Protein AF-F0X9T2-F1 (afdb_monomer)

Secondary structure (DSSP, 8-state):
---SGGG-S---------EEEEETTEEEEEE--TTSPPPSSEEEEE--TT-TTSHHHHHHHHHHHHHH--EEEEE-TTTT-SPPTTHHHHHHHHHHS-TTTHHHHHHHHHHHHHHHHHHS-HHHHHHHHHHHHHHHHHHH-TT--EEEEEETHHHHHHHHHTT-SS-S-SEEEEES-SS--GGGGSSPPSS-EEEEEETT-TTS-HHHHHHHHHHHS-TTS-GGG--EEEEETT--TTHHHH--TT-HHHHHHHHHHHHHHHHHHHHHHGGGSPPTTHHHHHHHHHHHHHHHHHHHHHHT-HHHHHHHHHHHHHHHHHGGG-SS-EEEEEES-TT-TTHHHHHHHHSSSEEEEEEES-HHHHHHHHHHH-SSSTTSTT-TT-EEEEEES-GGG----TT-EEEEEESS-GGGS-HHHHHHHHHHHHHHEEEEEEEEEEEESSEEEEEEES-SSSTT--EEEEEEHHHHHHHHHHHTTEEEEEEEEEEETTTEEEEEEEEEE-SSPPPTTTHHHHTTSS-------------------------------------------PPPP-------------------PPPPPP------------S-TTTS--PPP----SEEEEPTTEEEEEEETTEEEEEEPSEEEE--TTTEEEEEEEE-SEEEEEEEEEEEE-TT--EEEEEEEEEEEES-TTHHHHS-S-HHHHHHHHHHHHHHHHHTTS-HHHHHH-HHHHHHHHHHHHHHHHGGGTEEEEEEEEEEEE--HHHHHHHHHHHHHHHHHHHHHHHHHHHHHHHHHHHHHHHHHHHHHHHHHHHHHHHHHHHHHHHHHHHHHHHHHHHHHHHHHHHT--THHHHHHHHHHHHHHHHHHHHHHHH-S-----S-SS-HHHHHHHHHHHHHHHHHHTTHHHHHHHHTTSSS---------------TTTTTHHHHHHHHHHHHHHT--

Organism: Grosmannia clavigera (strain kw1407 / UAMH 11150) (NCBI:txid655863)

Foldseek 3Di:
DPDLCLQEFAADPDDQDFDWDQALNWIKTKDAEPPPQAALAEEEEADRQQFRPRPLSRVLQNVCRHVQRHTYIGTRLQRPLGFHNVLHVLSVCLVPNDPVCVVVSVVSNCVRVVSSCVCVPPVNSLVVVVSRLVVVCVVCHVPGAYEYEYAACGQLSQLQQQQDPRRSHQAYEHEQYAPDDLVSLVDAGNHEYEYEHECAEPRQHPVNLVSVCCRQQPPPDDPLRRYYYDYQYPDYGPLLRRHYVVDVSSVVSNVVSSVVVSVRSCVSSVLQPPDVPLLVLQQQQCQVCLVLCVVVCQVQCPVVVVLLVVVLVVVVVVCVPDDDAAEEEEFACFLVPPRVLCCQQSGPAHEYAYEDQYPNRLVNVCVVQNCWSVVRPPSHNHTYHYHNDHLLPDAAAFQQHQEYEYEPRLQQDQPVSSLVSLLRRLRNHHQFRKYKYKFAQDARRKDWDAADSHNSNTGMGGGHHLVGVVVSNVVSQKDWPDFDWDQGDDRGIITITMITHHNDDDDPVPPVVVVVPPDDDDDDDDDDDDDDDDDDDDDDDDDDDDDDDDDDDDDDDDDDDDDDDDDDDDDDDDDDDDDDDDDDDDDDDDDDDDDDDDDDDDDPPVQPCQDDFPADDQKDAADDQKWWWKDFVNHTDDIDDGGIDGDDPPGIDRPDMDGQDKDKDWQDWDWAAACVGFIKIWTWIWIKGQQDVVLLVPVDPHLSVVLSVLLVVLLRVLRHDHDPVCVVVVVVVSFVSSQVSSQVPSVSSRMHTPTIGIDDMGGDPVVVVVVVVVVVVVVVVVVVVVVVVVVVVVVVVVVVVVVVVVVVVVVVVVVVVVVVVVVVVVVVVVVVVVVVVVVVVLVVVVVVDDPVSVVVVVVVVVVVVVVVVVVVVVVDVDDDDDPDDPDPPVVVVVVVVVVVPVVVVPPVVPVVVVVVVPPPDDDDDDDDDDDDDDDPPPVPVVVVVVVVVVVVVVPPD

Sequence (957 aa):
MSCADCYTGSVHEGKPRGKTIELHGLQAYVTEPTGNRAPKAIIVILPDAFGWEFVNNRLLADHYADKGDYKVYLPDFMLGRSTPADVIPSMRDLISGGLLWKPYYLCRVAVGMVPFLLTNYIGKSHPRVRLFFERLRAAEGSDALIAAAGFCWGGKHVLLMSHDIVPLINAGFVGHPSFFSPSDVAAPVTVPVAAAVGSLDPTLPAASVDVMRKGLEAETLAEAVRGQVTVYDGCGHGFCVRADSTYNDITKQALASEDQCIAWFNGHFADSSLPENLKARLKASYDAIAPTYNAWTIGHSPMRMQYLDLLIARLQKETSTGVGPLRVVELGCGAGVPVTERLLTALRPVHVMANDLSSTQIRLARTTLGDHGETVEGGGGSSVDWLEADMMSLAFSDATIDAVVGFYSLIHLPRDEQTELLGRIARWLRPGGCLLANFAEVAKPAIVMDRWLHDDGWMFWSGWGVNGTRARIREAGFDLVVAQVEQDAVDANFFWVLAQTSTEIPSSTMVTALARRAALPPSILGRCRPAALAQLQARPRSAGLMTTAMPAMPAMTATTAERPAWPSPGQQRRALQTSARRQVPGPSPLLGAIGGFGSSSAIPAAYFQKPSLPANTIIRFVPQQTAWIVERMGKFDRILQPGLAVLIPFLDRIAYVKSLKEIALEIPSQSAITADNVTLELDGVLYTRVFDAYKASYGVEDAEYAISQLAQTTMRSEIGQMTLDHVLKERASLNTNITAAINEAAQAWGVTCLRYEIRDIHAPAAVVEAMHRQVTAERSKRAEILESEGQRQSAINIAEGKKQSVILASEALRSENINRASGESEAILLRATATAQGIDAVAASIAAGRDAAQSAVSLSIAEKYVDAFARLAKESTAVVVPGNVGDMAGLIATALGVYGKVGEATRRPQETARALLKTSDDTETARELSSPLSQASKSRAVRDHIVEDFDKTTQSR

Radius of gyration: 52.36 Å; Cα contacts (8 Å, |Δi|>4): 1358; chains: 1; bounding box: 173×103×116 Å

Nearest PDB structures (foldseek):
  8z5g-assembly1_A  TM=5.992E-01  e=1.823E-18  Escherichia coli K-12
  3bk6-assembly1_C  TM=9.262E-01  e=6.783E-13  Pyrococcus horikoshii
  3bk6-assembly1_A  TM=8.562E-01  e=2.596E-13  Pyrococcus horikoshii
  8gn9-assembly1_A-2  TM=9.599E-01  e=5.566E-11  Pyrococcus horikoshii
  4fvj-assembly2_B  TM=9.524E-01  e=5.646E-10  Mus musculus

pLDDT: mean 76.12, std 22.5, range [22.33, 98.0]

Mean predicted aligned error: 23.31 Å

Structure (mmCIF, N/CA/C/O backbone):
data_AF-F0X9T2-F1
#
_entry.id   AF-F0X9T2-F1
#
loop_
_atom_site.group_PDB
_atom_site.id
_atom_site.type_symbol
_atom_site.label_atom_id
_atom_site.label_alt_id
_atom_site.label_comp_id
_atom_site.label_asym_id
_atom_site.label_entity_id
_atom_site.label_seq_id
_atom_site.pdbx_PDB_ins_code
_atom_site.Cartn_x
_atom_site.Cartn_y
_atom_site.Cartn_z
_atom_site.occupancy
_atom_site.B_iso_or_equiv
_atom_site.auth_seq_id
_atom_site.auth_comp_id
_atom_site.auth_asym_id
_atom_site.auth_atom_id
_atom_site.pdbx_PDB_model_num
ATOM 1 N N . MET A 1 1 ? 15.862 1.909 -27.261 1.00 30.34 1 MET A N 1
ATOM 2 C CA . MET A 1 1 ? 16.182 0.818 -28.217 1.00 30.34 1 MET A CA 1
ATOM 3 C C . MET A 1 1 ? 16.608 -0.405 -27.413 1.00 30.34 1 MET A C 1
ATOM 5 O O . MET A 1 1 ? 16.983 -0.220 -26.263 1.00 30.34 1 MET A O 1
ATOM 9 N N . SER A 1 2 ? 16.544 -1.625 -27.953 1.00 40.62 2 SER A N 1
ATOM 10 C CA . SER A 1 2 ? 17.204 -2.776 -27.314 1.00 40.62 2 SER A CA 1
ATOM 11 C C . SER A 1 2 ? 18.718 -2.595 -27.407 1.00 40.62 2 SER A C 1
ATOM 13 O O . SER A 1 2 ? 19.219 -2.345 -28.504 1.00 40.62 2 SER A O 1
ATOM 15 N N . CYS A 1 3 ? 19.433 -2.690 -26.288 1.00 45.69 3 CYS A N 1
ATOM 16 C CA . CYS A 1 3 ? 20.884 -2.537 -26.290 1.00 45.69 3 CYS A CA 1
ATOM 17 C C . CYS A 1 3 ? 21.565 -3.737 -26.963 1.00 45.69 3 CYS A C 1
ATOM 19 O O . CYS A 1 3 ? 21.070 -4.864 -26.874 1.00 45.69 3 CYS A O 1
ATOM 21 N N . ALA A 1 4 ? 22.692 -3.486 -27.630 1.00 48.81 4 ALA A N 1
ATOM 22 C CA . ALA A 1 4 ? 23.493 -4.522 -28.271 1.00 48.81 4 ALA A CA 1
ATOM 23 C C . ALA A 1 4 ? 24.050 -5.513 -27.232 1.00 48.81 4 ALA A C 1
ATOM 25 O O . ALA A 1 4 ? 23.907 -6.729 -27.363 1.00 48.81 4 ALA A O 1
ATOM 26 N N . ASP A 1 5 ? 24.588 -4.973 -26.142 1.00 56.78 5 ASP A N 1
ATOM 27 C CA . ASP A 1 5 ? 25.292 -5.723 -25.101 1.00 56.78 5 ASP A CA 1
ATOM 28 C C . ASP A 1 5 ? 24.364 -6.482 -24.142 1.00 56.78 5 ASP A C 1
ATOM 30 O O . ASP A 1 5 ? 24.811 -7.287 -23.327 1.00 56.78 5 ASP A O 1
ATOM 34 N N . CYS A 1 6 ? 23.041 -6.362 -24.315 1.00 56.28 6 CYS A N 1
ATOM 35 C CA . CYS A 1 6 ? 22.096 -7.305 -23.711 1.00 56.28 6 CYS A CA 1
ATOM 36 C C . CYS A 1 6 ? 22.361 -8.766 -24.119 1.00 56.28 6 CYS A C 1
ATOM 38 O O . CYS A 1 6 ? 21.958 -9.661 -23.377 1.00 56.28 6 CYS A O 1
ATOM 40 N N . TYR A 1 7 ? 23.061 -9.003 -25.237 1.00 58.84 7 TYR A N 1
ATOM 41 C CA . TYR A 1 7 ? 23.277 -10.328 -25.829 1.00 58.84 7 TYR A CA 1
ATOM 42 C C . TYR A 1 7 ? 24.762 -10.695 -26.011 1.00 58.84 7 TYR A C 1
ATOM 44 O O . TYR A 1 7 ? 25.071 -11.689 -26.665 1.00 58.84 7 TYR A O 1
ATOM 52 N N . THR A 1 8 ? 25.688 -9.929 -25.424 1.00 55.22 8 THR A N 1
ATOM 53 C CA . THR A 1 8 ? 27.117 -10.280 -25.335 1.00 55.22 8 THR A CA 1
ATOM 54 C C . THR A 1 8 ? 27.421 -11.054 -24.039 1.00 55.22 8 THR A C 1
ATOM 56 O O . THR A 1 8 ? 26.584 -11.131 -23.131 1.00 55.22 8 THR A O 1
ATOM 59 N N . GLY A 1 9 ? 28.593 -11.699 -23.971 1.00 66.12 9 GLY A N 1
ATOM 60 C CA . GLY A 1 9 ? 29.038 -12.535 -22.843 1.00 66.12 9 GLY A CA 1
ATOM 61 C C . GLY A 1 9 ? 29.568 -13.910 -23.272 1.00 66.12 9 GLY A C 1
ATOM 62 O O . GLY A 1 9 ? 29.904 -14.112 -24.447 1.00 66.12 9 GLY A O 1
ATOM 63 N N . SER A 1 10 ? 29.630 -14.846 -22.320 1.00 74.38 10 SER A N 1
ATOM 64 C CA . SER A 1 10 ? 30.004 -16.256 -22.515 1.00 74.38 10 SER A CA 1
ATOM 65 C C . SER A 1 10 ? 28.911 -17.231 -22.043 1.00 74.38 10 SER A C 1
ATOM 67 O O . SER A 1 10 ? 27.994 -16.856 -21.308 1.00 74.38 10 SER A O 1
ATOM 69 N N . VAL A 1 11 ? 29.018 -18.495 -22.464 1.00 76.81 11 VAL A N 1
ATOM 70 C CA . VAL A 1 11 ? 28.217 -19.619 -21.948 1.00 76.81 11 VAL A CA 1
ATOM 71 C C . VAL A 1 11 ? 29.138 -20.490 -21.100 1.00 76.81 11 VAL A C 1
ATOM 73 O O . VAL A 1 11 ? 30.239 -20.814 -21.543 1.00 76.81 11 VAL A O 1
ATOM 76 N N . HIS A 1 12 ? 28.720 -20.845 -19.887 1.00 79.31 12 HIS A N 1
ATOM 77 C CA . HIS A 1 12 ? 29.569 -21.576 -18.941 1.00 79.31 12 HIS A CA 1
ATOM 78 C C . HIS A 1 12 ? 29.492 -23.093 -19.136 1.00 79.31 12 HIS A C 1
ATOM 80 O O . HIS A 1 12 ? 28.419 -23.656 -19.357 1.00 79.31 12 HIS A O 1
ATOM 86 N N . GLU A 1 13 ? 30.634 -23.771 -19.001 1.00 68.62 13 GLU A N 1
ATOM 87 C CA . GLU A 1 13 ? 30.700 -25.233 -19.010 1.00 68.62 13 GLU A CA 1
ATOM 88 C C . GLU A 1 13 ? 30.319 -25.797 -17.635 1.00 68.62 13 GLU A C 1
ATOM 90 O O . GLU A 1 13 ? 31.109 -25.797 -16.693 1.00 68.62 13 GLU A O 1
ATOM 95 N N . GLY A 1 14 ? 29.092 -26.305 -17.515 1.00 73.06 14 GLY A N 1
ATOM 96 C CA . GLY A 1 14 ? 28.603 -26.939 -16.294 1.00 73.06 14 GLY A CA 1
ATOM 97 C C . GLY A 1 14 ? 27.364 -27.797 -16.535 1.00 73.06 14 GLY A C 1
ATOM 98 O O . GLY A 1 14 ? 26.721 -27.719 -17.583 1.00 73.06 14 GLY A O 1
ATOM 99 N N . LYS A 1 15 ? 27.028 -28.647 -15.560 1.00 82.94 15 LYS A N 1
ATOM 100 C CA . LYS A 1 15 ? 25.823 -29.489 -15.579 1.00 82.94 15 LYS A CA 1
ATOM 101 C C . LYS A 1 15 ? 24.925 -29.117 -14.398 1.00 82.94 15 LYS A C 1
ATOM 103 O O . LYS A 1 15 ? 25.276 -29.476 -13.276 1.00 82.94 15 LYS A O 1
ATOM 108 N N . PRO A 1 16 ? 23.794 -28.429 -14.634 1.00 89.75 16 PRO A N 1
ATOM 109 C CA . PRO A 1 16 ? 22.861 -28.081 -13.569 1.00 89.75 16 PRO A CA 1
ATOM 110 C C . PRO A 1 16 ? 22.318 -29.325 -12.844 1.00 89.75 16 PRO A C 1
ATOM 112 O O . PRO A 1 16 ? 22.031 -30.339 -13.489 1.00 89.75 16 PRO A O 1
ATOM 115 N N . ARG A 1 17 ? 22.205 -29.260 -11.511 1.00 91.88 17 ARG A N 1
ATOM 116 C CA . ARG A 1 17 ? 21.920 -30.418 -10.626 1.00 91.88 17 ARG A CA 1
ATOM 117 C C . ARG A 1 17 ? 20.472 -30.522 -10.125 1.00 91.88 17 ARG A C 1
ATOM 119 O O . ARG A 1 17 ? 20.087 -31.549 -9.562 1.00 91.88 17 ARG A O 1
ATOM 126 N N . GLY A 1 18 ? 19.691 -29.461 -10.288 1.00 88.56 18 GLY A N 1
ATOM 127 C CA . GLY A 1 18 ? 18.281 -29.355 -9.925 1.00 88.56 18 GLY A CA 1
ATOM 128 C C . GLY A 1 18 ? 17.336 -30.122 -10.856 1.00 88.56 18 GLY A C 1
ATOM 129 O O . GLY A 1 18 ? 17.743 -30.902 -11.719 1.00 88.56 18 GLY A O 1
ATOM 130 N N . LYS A 1 19 ? 16.032 -29.919 -10.662 1.00 93.25 19 LYS A N 1
ATOM 131 C CA . LYS A 1 19 ? 14.950 -30.643 -11.352 1.00 93.25 19 LYS A CA 1
ATOM 132 C C . LYS A 1 19 ? 14.009 -29.659 -12.037 1.00 93.25 19 LYS A C 1
ATOM 134 O O . LYS A 1 19 ? 13.921 -28.512 -11.628 1.00 93.25 19 LYS A O 1
ATOM 139 N N . THR A 1 20 ? 13.272 -30.109 -13.049 1.00 94.62 20 THR A N 1
ATOM 140 C CA . THR A 1 20 ? 12.137 -29.338 -13.587 1.00 94.62 20 THR A CA 1
ATOM 141 C C . THR A 1 20 ? 10.849 -29.799 -12.909 1.00 94.62 20 THR A C 1
ATOM 143 O O . THR A 1 20 ? 10.631 -31.003 -12.771 1.00 94.62 20 THR A O 1
ATOM 146 N N . ILE A 1 21 ? 10.016 -28.850 -12.487 1.00 93.56 21 ILE A N 1
ATOM 147 C CA . ILE A 1 21 ? 8.674 -29.061 -11.932 1.00 93.56 21 ILE A CA 1
ATOM 148 C C . ILE A 1 21 ? 7.678 -28.105 -12.595 1.00 93.56 21 ILE A C 1
ATOM 150 O O . ILE A 1 21 ? 8.069 -27.061 -13.112 1.00 93.56 21 ILE A O 1
ATOM 154 N N . GLU A 1 22 ? 6.385 -28.418 -12.529 1.00 93.75 22 GLU A N 1
ATOM 155 C CA . GLU A 1 22 ? 5.339 -27.429 -12.794 1.00 93.75 22 GLU A CA 1
ATOM 156 C C . GLU A 1 22 ? 4.975 -26.714 -11.485 1.00 93.75 22 GLU A C 1
ATOM 158 O O . 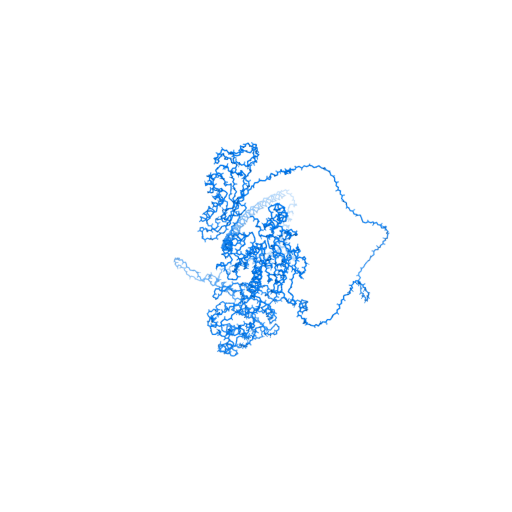GLU A 1 22 ? 4.666 -27.361 -10.484 1.00 93.75 22 GLU A O 1
ATOM 163 N N . LEU A 1 23 ? 5.030 -25.381 -11.484 1.00 89.38 23 LEU A N 1
ATOM 164 C CA . LEU A 1 23 ? 4.822 -24.535 -10.312 1.00 89.38 23 LEU A CA 1
ATOM 165 C C . LEU A 1 23 ? 3.917 -23.351 -10.682 1.00 89.38 23 LEU A C 1
ATOM 167 O O . LEU A 1 23 ? 4.239 -22.543 -11.551 1.00 89.38 23 LEU A O 1
ATOM 171 N N . HIS A 1 24 ? 2.747 -23.274 -10.042 1.00 92.06 24 HIS A N 1
ATOM 172 C CA . HIS A 1 24 ? 1.721 -22.233 -10.242 1.00 92.06 24 HIS A CA 1
ATOM 173 C C . HIS A 1 24 ? 1.267 -21.993 -11.704 1.00 92.06 24 HIS A C 1
ATOM 175 O O . HIS A 1 24 ? 0.724 -20.927 -12.018 1.00 92.06 24 HIS A O 1
ATOM 181 N N . GLY A 1 25 ? 1.436 -22.994 -12.579 1.00 85.12 25 GLY A N 1
ATOM 182 C CA . GLY A 1 25 ? 1.096 -22.948 -14.008 1.00 85.12 25 GLY A CA 1
ATOM 183 C C . GLY A 1 25 ? 2.243 -22.525 -14.937 1.00 85.12 25 GLY A C 1
ATOM 184 O O . GLY A 1 25 ? 1.990 -22.227 -16.103 1.00 85.12 25 GLY A O 1
ATOM 185 N N . LEU A 1 26 ? 3.484 -22.481 -14.441 1.00 92.75 26 LEU A N 1
ATOM 186 C CA . LEU A 1 26 ? 4.709 -22.339 -15.236 1.00 92.75 26 LEU A CA 1
ATOM 187 C C . LEU A 1 26 ? 5.585 -23.587 -15.055 1.00 92.75 26 LEU A C 1
ATOM 189 O O . LEU A 1 26 ? 5.579 -24.197 -13.988 1.00 92.75 26 LEU A O 1
ATOM 193 N N . GLN A 1 27 ? 6.387 -23.942 -16.060 1.00 95.81 27 GLN A N 1
ATOM 194 C CA . GLN A 1 27 ? 7.532 -24.829 -15.823 1.00 95.81 27 GLN A CA 1
ATOM 195 C C . GLN A 1 27 ? 8.594 -24.053 -15.038 1.00 95.81 27 GLN A C 1
ATOM 197 O O . GLN A 1 27 ? 8.811 -22.872 -15.300 1.00 95.81 27 GLN A O 1
ATOM 202 N N . ALA A 1 28 ? 9.240 -24.691 -14.069 1.00 95.62 28 ALA A N 1
ATOM 203 C CA . ALA A 1 28 ? 10.277 -24.078 -13.253 1.00 95.62 28 ALA A CA 1
ATOM 204 C C . ALA A 1 28 ? 11.410 -25.065 -12.980 1.00 95.62 28 ALA A C 1
ATOM 206 O O . ALA A 1 28 ? 11.180 -26.225 -12.634 1.00 95.62 28 ALA A O 1
ATOM 207 N N . TYR A 1 29 ? 12.645 -24.583 -13.089 1.00 96.75 29 TYR A N 1
ATOM 208 C CA . TYR A 1 29 ? 13.799 -25.284 -12.545 1.00 96.75 29 TYR A CA 1
ATOM 209 C C . TYR A 1 29 ? 13.855 -25.025 -11.033 1.00 96.75 29 TYR A C 1
ATOM 211 O O . TYR A 1 29 ? 13.794 -23.876 -10.601 1.00 96.75 29 TYR A O 1
ATOM 219 N N . VAL A 1 30 ? 13.923 -26.087 -10.232 1.00 96.12 30 VAL A N 1
ATOM 220 C CA . VAL A 1 30 ? 14.001 -26.042 -8.768 1.00 96.12 30 VAL A CA 1
ATOM 221 C C . VAL A 1 30 ? 15.283 -26.707 -8.289 1.00 96.12 30 VAL A C 1
ATOM 223 O O . VAL A 1 30 ? 15.652 -27.792 -8.751 1.00 96.12 30 VAL A O 1
ATOM 226 N N . THR A 1 31 ? 15.949 -26.066 -7.337 1.00 95.62 31 THR A N 1
ATOM 227 C CA . THR A 1 31 ? 17.166 -26.580 -6.714 1.00 95.62 31 THR A CA 1
ATOM 228 C C . THR A 1 31 ? 17.227 -26.185 -5.236 1.00 95.62 31 THR A C 1
ATOM 230 O O . THR A 1 31 ? 16.653 -25.183 -4.813 1.00 95.62 31 THR A O 1
ATOM 233 N N . GLU A 1 32 ? 17.846 -27.043 -4.433 1.00 92.94 32 GLU A N 1
ATOM 234 C CA . GLU A 1 32 ? 17.863 -27.002 -2.963 1.00 92.94 32 GLU A CA 1
ATOM 235 C C . GLU A 1 32 ? 19.303 -27.236 -2.461 1.00 92.94 32 GLU A C 1
ATOM 237 O O . GLU A 1 32 ? 20.127 -27.742 -3.238 1.00 92.94 32 GLU A O 1
ATOM 242 N N . PRO A 1 33 ? 19.650 -26.873 -1.211 1.00 90.81 33 PRO A N 1
ATOM 243 C CA . PRO A 1 33 ? 21.030 -26.932 -0.722 1.00 90.81 33 PRO A CA 1
ATOM 244 C C . PRO A 1 33 ? 21.585 -28.364 -0.664 1.00 90.81 33 PRO A C 1
ATOM 246 O O . PRO A 1 33 ? 20.939 -29.284 -0.155 1.00 90.81 33 PRO A O 1
ATOM 249 N N . THR A 1 34 ? 22.813 -28.582 -1.143 1.00 84.75 34 THR A N 1
ATOM 250 C CA . THR A 1 34 ? 23.486 -29.883 -0.985 1.00 84.75 34 THR A CA 1
ATOM 251 C C . THR A 1 34 ? 23.839 -30.171 0.477 1.00 84.75 34 THR A C 1
ATOM 253 O O . THR A 1 34 ? 24.013 -29.263 1.290 1.00 84.75 34 THR A O 1
ATOM 256 N N . GLY A 1 35 ? 23.968 -31.456 0.827 1.00 76.00 35 GLY A N 1
ATOM 257 C CA . GLY A 1 35 ? 24.379 -31.885 2.171 1.00 76.00 35 GLY A CA 1
ATOM 258 C C . GLY A 1 35 ? 23.247 -32.024 3.196 1.00 76.00 35 GLY A C 1
ATOM 259 O O . GLY A 1 35 ? 23.532 -32.086 4.385 1.00 76.00 35 GLY A O 1
ATOM 260 N N . ASN A 1 36 ? 21.981 -32.098 2.759 1.00 64.88 36 ASN A N 1
ATOM 261 C CA . ASN A 1 36 ? 20.806 -32.249 3.637 1.00 64.88 36 ASN A CA 1
ATOM 262 C C . ASN A 1 36 ? 20.622 -31.069 4.624 1.00 64.88 36 ASN A C 1
ATOM 264 O O . ASN A 1 36 ? 20.087 -31.235 5.721 1.00 64.88 36 ASN A O 1
ATOM 268 N N . ARG A 1 37 ? 21.067 -29.871 4.219 1.00 75.56 37 ARG A N 1
ATOM 269 C CA . ARG A 1 37 ? 20.799 -28.596 4.900 1.00 75.56 37 ARG A CA 1
ATOM 270 C C . ARG A 1 37 ? 19.364 -28.153 4.586 1.00 75.56 37 ARG A C 1
ATOM 272 O O . ARG A 1 37 ? 18.926 -28.264 3.442 1.00 75.56 37 ARG A O 1
ATOM 279 N N . ALA A 1 38 ? 18.629 -27.675 5.589 1.00 77.69 38 ALA A N 1
ATOM 280 C CA . ALA A 1 38 ? 17.287 -27.131 5.383 1.00 77.69 38 ALA A CA 1
ATOM 281 C C . ALA A 1 38 ? 17.370 -25.733 4.733 1.00 77.69 38 ALA A C 1
ATOM 283 O O . ALA A 1 38 ? 18.248 -24.956 5.115 1.00 77.69 38 ALA A O 1
ATOM 284 N N . PRO A 1 39 ? 16.493 -25.390 3.771 1.00 85.25 39 PRO A N 1
ATOM 285 C CA . PRO A 1 39 ? 16.511 -24.074 3.145 1.00 85.25 39 PRO A CA 1
ATOM 286 C C . PRO A 1 39 ? 15.983 -22.990 4.100 1.00 85.25 39 PRO A C 1
ATOM 288 O O . PRO A 1 39 ? 14.894 -23.136 4.649 1.00 85.25 39 PRO A O 1
ATOM 291 N N . LYS A 1 40 ? 16.725 -21.887 4.256 1.00 83.94 40 LYS A N 1
ATOM 292 C CA . LYS A 1 40 ? 16.362 -20.738 5.115 1.00 83.94 40 LYS A CA 1
ATOM 293 C C . LYS A 1 40 ? 15.182 -19.934 4.565 1.00 83.94 40 LYS A C 1
ATOM 295 O O . LYS A 1 40 ? 14.346 -19.446 5.314 1.00 83.94 40 LYS A O 1
ATOM 300 N N . ALA A 1 41 ? 15.163 -19.757 3.247 1.00 90.44 41 ALA A N 1
ATOM 301 C CA . ALA A 1 41 ? 14.206 -18.932 2.520 1.00 90.44 41 ALA A CA 1
ATOM 302 C C . ALA A 1 41 ? 14.076 -19.415 1.067 1.00 90.44 41 ALA A C 1
ATOM 304 O O . ALA A 1 41 ? 14.866 -20.241 0.588 1.00 90.44 41 ALA A O 1
ATOM 305 N N . ILE A 1 42 ? 13.089 -18.866 0.363 1.00 94.94 42 ILE A N 1
ATOM 306 C CA . ILE A 1 42 ? 12.851 -19.096 -1.059 1.00 94.94 42 ILE A CA 1
ATOM 307 C C . ILE A 1 42 ? 13.439 -17.931 -1.859 1.00 94.94 42 ILE A C 1
ATOM 309 O O . ILE A 1 42 ? 13.096 -16.779 -1.611 1.00 94.94 42 ILE A O 1
ATOM 313 N N . ILE A 1 43 ? 14.268 -18.215 -2.863 1.00 96.56 43 ILE A N 1
ATOM 314 C CA . ILE A 1 43 ? 14.657 -17.234 -3.888 1.00 96.56 43 ILE A CA 1
ATOM 315 C C . ILE A 1 43 ? 13.950 -17.592 -5.189 1.00 96.56 43 ILE A C 1
ATOM 317 O O . ILE A 1 43 ? 14.062 -18.713 -5.684 1.00 96.56 43 ILE A O 1
ATOM 321 N N . VAL A 1 44 ? 13.271 -16.619 -5.787 1.00 97.81 44 VAL A N 1
ATOM 322 C CA . VAL A 1 44 ? 12.795 -16.711 -7.168 1.00 97.81 44 VAL A CA 1
ATOM 323 C C . VAL A 1 44 ? 13.760 -15.933 -8.060 1.00 97.81 44 VAL A C 1
ATOM 325 O O . VAL A 1 44 ? 13.920 -14.723 -7.901 1.00 97.81 44 VAL A O 1
ATOM 328 N N . ILE A 1 45 ? 14.399 -16.611 -9.012 1.00 97.69 45 ILE A N 1
ATOM 329 C CA . ILE A 1 45 ? 15.221 -15.956 -10.033 1.00 97.69 45 ILE A CA 1
ATOM 330 C C . ILE A 1 45 ? 14.337 -15.546 -11.212 1.00 97.69 45 ILE A C 1
ATOM 332 O O . ILE A 1 45 ? 13.603 -16.358 -11.780 1.00 97.69 45 ILE A O 1
ATOM 336 N N . LEU A 1 46 ? 14.453 -14.281 -11.612 1.00 97.25 46 LEU A N 1
ATOM 337 C CA . LEU A 1 46 ? 13.890 -13.743 -12.841 1.00 97.25 46 LEU A CA 1
ATOM 338 C C . LEU A 1 46 ? 15.039 -13.672 -13.866 1.00 97.25 46 LEU A C 1
ATOM 340 O O . LEU A 1 46 ? 15.926 -12.824 -13.714 1.00 97.25 46 LEU A O 1
ATOM 344 N N . PRO A 1 47 ? 15.076 -14.576 -14.865 1.00 94.94 47 PRO A N 1
ATOM 345 C CA . PRO A 1 47 ? 16.245 -14.761 -15.719 1.00 94.94 47 PRO A CA 1
ATOM 346 C C . PRO A 1 47 ? 16.531 -13.566 -16.630 1.00 94.94 47 PRO A C 1
ATOM 348 O O . PRO A 1 47 ? 15.676 -12.713 -16.887 1.00 94.94 47 PRO A O 1
ATOM 351 N N . ASP A 1 48 ? 17.741 -13.570 -17.187 1.00 92.00 48 ASP A N 1
ATOM 352 C CA . ASP A 1 48 ? 18.087 -12.723 -18.321 1.00 92.00 48 ASP A CA 1
ATOM 353 C C . ASP A 1 48 ? 17.332 -13.126 -19.606 1.00 92.00 48 ASP A C 1
ATOM 355 O O . ASP A 1 48 ? 16.517 -14.052 -19.625 1.00 92.00 48 ASP A O 1
ATOM 359 N N . ALA A 1 49 ? 17.589 -12.417 -20.710 1.00 90.25 49 ALA A N 1
ATOM 360 C CA . ALA A 1 49 ? 16.856 -12.579 -21.968 1.00 90.25 49 ALA A CA 1
ATOM 361 C C . ALA A 1 49 ? 16.935 -13.988 -22.603 1.00 90.25 49 ALA A C 1
ATOM 363 O O . ALA A 1 49 ? 16.164 -14.262 -23.525 1.00 90.25 49 ALA A O 1
ATOM 364 N N . PHE A 1 50 ? 17.820 -14.875 -22.126 1.00 91.00 50 PHE A N 1
ATOM 365 C CA . PHE A 1 50 ? 17.956 -16.265 -22.586 1.00 91.00 50 PHE A CA 1
ATOM 366 C C . PHE A 1 50 ? 17.073 -17.251 -21.794 1.00 91.00 50 PHE A C 1
ATOM 368 O O . PHE A 1 50 ? 16.811 -18.365 -22.254 1.00 91.00 50 PHE A O 1
ATOM 375 N N . GLY A 1 51 ? 16.499 -16.816 -20.668 1.00 91.50 51 GLY A N 1
ATOM 376 C CA . GLY A 1 51 ? 15.428 -17.521 -19.963 1.00 91.50 51 GLY A CA 1
ATOM 377 C C . GLY A 1 51 ? 15.875 -18.703 -19.098 1.00 91.50 51 GLY A C 1
ATOM 378 O O . GLY A 1 51 ? 17.060 -18.951 -18.875 1.00 91.50 51 GLY A O 1
ATOM 379 N N . TRP A 1 52 ? 14.887 -19.437 -18.582 1.00 92.81 52 TRP A N 1
ATOM 380 C CA . TRP A 1 52 ? 15.063 -20.475 -17.557 1.00 92.81 52 TRP A CA 1
ATOM 381 C C . TRP A 1 52 ? 15.789 -21.748 -18.040 1.00 92.81 52 TRP A C 1
ATOM 383 O O . TRP A 1 52 ? 16.236 -22.551 -17.220 1.00 92.81 52 TRP A O 1
ATOM 393 N N . GLU A 1 53 ? 15.902 -21.958 -19.356 1.00 91.12 53 GLU A N 1
ATOM 394 C CA . GLU A 1 53 ? 16.643 -23.085 -19.947 1.00 91.12 53 GLU A CA 1
ATOM 395 C C . GLU A 1 53 ? 18.140 -22.812 -20.112 1.00 91.12 53 GLU A C 1
ATOM 397 O O . GLU A 1 53 ? 18.925 -23.751 -20.253 1.00 91.12 53 GLU A O 1
ATOM 402 N N . PHE A 1 54 ? 18.546 -21.541 -20.070 1.00 92.44 54 PHE A N 1
ATOM 403 C CA . PHE A 1 54 ? 19.933 -21.146 -20.266 1.00 92.44 54 PHE A CA 1
ATOM 404 C C . PHE A 1 54 ? 20.822 -21.663 -19.126 1.00 92.44 54 PHE A C 1
ATOM 406 O O . PHE A 1 54 ? 20.516 -21.479 -17.945 1.00 92.44 54 PHE A O 1
ATOM 413 N N . VAL A 1 55 ? 21.932 -22.316 -19.488 1.00 91.06 55 VAL A N 1
ATOM 414 C CA . VAL A 1 55 ? 22.787 -23.063 -18.550 1.00 91.06 55 VAL A CA 1
ATOM 415 C C . VAL A 1 55 ? 23.281 -22.171 -17.412 1.00 91.06 55 VAL A C 1
ATOM 417 O O . VAL A 1 55 ? 23.131 -22.552 -16.254 1.00 91.06 55 VAL A O 1
ATOM 420 N N . ASN A 1 56 ? 23.768 -20.963 -17.714 1.00 92.00 56 ASN A N 1
ATOM 421 C CA . ASN A 1 56 ? 24.272 -20.036 -16.701 1.00 92.00 56 ASN A CA 1
ATOM 422 C C . ASN A 1 56 ? 23.194 -19.663 -15.660 1.00 92.00 56 ASN A C 1
ATOM 424 O O . ASN A 1 56 ? 23.480 -19.680 -14.468 1.00 92.00 56 ASN A O 1
ATOM 428 N N . ASN A 1 57 ? 21.942 -19.409 -16.078 1.00 93.75 57 ASN A N 1
ATOM 429 C CA . ASN A 1 57 ? 20.837 -19.098 -15.152 1.00 93.75 57 ASN A CA 1
ATOM 430 C C . ASN A 1 57 ? 20.540 -20.276 -14.198 1.00 93.75 57 ASN A C 1
ATOM 432 O O . ASN A 1 57 ? 20.191 -20.060 -13.038 1.00 93.75 57 ASN A O 1
ATOM 436 N N . ARG A 1 58 ? 20.694 -21.525 -14.665 1.00 94.69 58 ARG A N 1
ATOM 437 C CA . ARG A 1 58 ? 20.505 -22.731 -13.839 1.00 94.69 58 ARG A CA 1
ATOM 438 C C . ARG A 1 58 ? 21.693 -23.013 -12.911 1.00 94.69 58 ARG A C 1
ATOM 440 O O . ARG A 1 58 ? 21.471 -23.422 -11.776 1.00 94.69 58 ARG A O 1
ATOM 447 N N . LEU A 1 59 ? 22.926 -22.759 -13.357 1.00 92.62 59 LEU A N 1
ATOM 448 C CA . LEU A 1 59 ? 24.124 -22.853 -12.509 1.00 92.62 59 LEU A CA 1
ATOM 449 C C . LEU A 1 59 ? 24.103 -21.793 -11.397 1.00 92.62 59 LEU A C 1
ATOM 451 O O . LEU A 1 59 ? 24.344 -22.126 -10.242 1.00 92.62 59 LEU A O 1
ATOM 455 N N . LEU A 1 60 ? 23.707 -20.556 -11.712 1.00 93.25 60 LEU A N 1
ATOM 456 C CA . LEU A 1 60 ? 23.508 -19.484 -10.730 1.00 93.25 60 LEU A CA 1
ATOM 457 C C . LEU A 1 60 ? 22.439 -19.851 -9.684 1.00 93.25 60 LEU A C 1
ATOM 459 O O . LEU A 1 60 ? 22.611 -19.583 -8.496 1.00 93.25 60 LEU A O 1
ATOM 463 N N . ALA A 1 61 ? 21.364 -20.533 -10.097 1.00 95.00 61 ALA A N 1
ATOM 464 C CA . ALA A 1 61 ? 20.375 -21.074 -9.165 1.00 95.00 61 ALA A CA 1
ATOM 465 C C . ALA A 1 61 ? 20.974 -22.137 -8.224 1.00 95.00 61 ALA A C 1
ATOM 467 O O . ALA A 1 61 ? 20.702 -22.117 -7.023 1.00 95.00 61 ALA A O 1
ATOM 468 N N . ASP A 1 62 ? 21.808 -23.043 -8.748 1.00 94.25 62 ASP A N 1
ATOM 469 C CA . ASP A 1 62 ? 22.497 -24.056 -7.939 1.00 94.25 62 ASP A CA 1
ATOM 470 C C . ASP A 1 62 ? 23.506 -23.413 -6.963 1.00 94.25 62 ASP A C 1
ATOM 472 O O . ASP A 1 62 ? 23.572 -23.820 -5.802 1.00 94.25 62 ASP A O 1
ATOM 476 N N . HIS A 1 63 ? 24.227 -22.366 -7.390 1.00 93.38 63 HIS A N 1
ATOM 477 C CA . HIS A 1 63 ? 25.141 -21.585 -6.545 1.00 93.38 63 HIS A CA 1
ATOM 478 C C . HIS A 1 63 ? 24.409 -20.896 -5.385 1.00 93.38 63 HIS A C 1
ATOM 480 O O . HIS A 1 63 ? 24.826 -21.033 -4.234 1.00 93.38 63 HIS A O 1
ATOM 486 N N . TYR A 1 64 ? 23.299 -20.198 -5.654 1.00 94.12 64 TYR A N 1
ATOM 487 C CA . TYR A 1 64 ? 22.491 -19.556 -4.609 1.00 94.12 64 TYR A CA 1
ATOM 488 C C . TYR A 1 64 ? 21.918 -20.567 -3.609 1.00 94.12 64 TYR A C 1
ATOM 490 O O . TYR A 1 64 ? 21.884 -20.281 -2.410 1.00 94.12 64 TYR A O 1
ATOM 498 N N . ALA A 1 65 ? 21.546 -21.769 -4.058 1.00 93.06 65 ALA A N 1
ATOM 499 C CA . ALA A 1 65 ? 21.140 -22.837 -3.152 1.00 93.06 65 ALA A CA 1
ATOM 500 C C . ALA A 1 65 ? 22.302 -23.346 -2.276 1.00 93.06 65 ALA A C 1
ATOM 502 O O . ALA A 1 65 ? 22.119 -23.543 -1.076 1.00 93.06 65 ALA A O 1
ATOM 503 N N . ASP A 1 66 ? 23.499 -23.539 -2.841 1.00 91.12 66 ASP A N 1
ATOM 504 C CA . ASP A 1 66 ? 24.635 -24.133 -2.122 1.00 91.12 66 ASP A CA 1
ATOM 505 C C . ASP A 1 66 ? 25.408 -23.174 -1.210 1.00 91.12 66 ASP A C 1
ATOM 507 O O . ASP A 1 66 ? 25.829 -23.602 -0.130 1.00 91.12 66 ASP A O 1
ATOM 511 N N . LYS A 1 67 ? 25.588 -21.908 -1.617 1.00 89.31 67 LYS A N 1
ATOM 512 C CA . LYS A 1 67 ? 26.251 -20.863 -0.816 1.00 89.31 67 LYS A CA 1
ATOM 513 C C . LYS A 1 67 ? 25.323 -20.218 0.215 1.00 89.31 67 LYS A C 1
ATOM 515 O O . LYS A 1 67 ? 25.771 -19.883 1.306 1.00 89.31 67 LYS A O 1
ATOM 520 N N . GLY A 1 68 ? 24.059 -19.986 -0.144 1.00 85.06 68 GLY A N 1
ATOM 521 C CA . GLY A 1 68 ? 23.113 -19.232 0.686 1.00 85.06 68 GLY A CA 1
ATOM 522 C C . GLY A 1 68 ? 22.247 -20.082 1.619 1.00 85.06 68 GLY A C 1
ATOM 523 O O . GLY A 1 68 ? 21.635 -19.539 2.537 1.00 85.06 68 GLY A O 1
ATOM 524 N N . ASP A 1 69 ? 22.215 -21.404 1.421 1.00 90.25 69 ASP A N 1
ATOM 525 C CA . ASP A 1 69 ? 21.230 -22.326 2.009 1.00 90.25 69 ASP A CA 1
ATOM 526 C C . ASP A 1 69 ? 19.785 -21.979 1.606 1.00 90.25 69 ASP A C 1
ATOM 528 O O . ASP A 1 69 ? 18.876 -21.959 2.436 1.00 90.25 69 ASP A O 1
ATOM 532 N N . TYR A 1 70 ? 19.553 -21.683 0.325 1.00 92.81 70 TYR A N 1
ATOM 533 C CA . TYR A 1 70 ? 18.234 -21.297 -0.185 1.00 92.81 70 TYR A CA 1
ATOM 534 C C . TYR A 1 70 ? 17.557 -22.390 -1.011 1.00 92.81 70 TYR A C 1
ATOM 536 O O . TYR A 1 70 ? 18.204 -23.196 -1.681 1.00 92.81 70 TYR A O 1
ATOM 544 N N . LYS A 1 71 ? 16.221 -22.381 -1.015 1.00 94.88 71 LYS A N 1
ATOM 545 C CA . LYS A 1 71 ? 15.430 -23.083 -2.027 1.00 94.88 71 LYS A CA 1
ATOM 546 C C . LYS A 1 71 ? 15.235 -22.136 -3.201 1.00 94.88 71 LYS A C 1
ATOM 548 O O . LYS A 1 71 ? 14.644 -21.073 -3.036 1.00 94.88 71 LYS A O 1
ATOM 553 N N . VAL A 1 72 ? 15.740 -22.498 -4.374 1.00 97.12 72 VAL A N 1
ATOM 554 C CA . VAL A 1 72 ? 15.752 -21.599 -5.531 1.00 97.12 72 VAL A CA 1
ATOM 555 C C . VAL A 1 72 ? 14.801 -22.108 -6.607 1.00 97.12 72 VAL A C 1
ATOM 557 O O . VAL A 1 72 ? 14.927 -23.238 -7.081 1.00 97.12 72 VAL A O 1
ATOM 560 N N . TYR A 1 73 ? 13.856 -21.254 -6.998 1.00 97.62 73 TYR A N 1
ATOM 561 C CA . TYR A 1 73 ? 12.969 -21.449 -8.141 1.00 97.62 73 TYR A CA 1
ATOM 562 C C . TYR A 1 73 ? 13.413 -20.543 -9.300 1.00 97.62 73 TYR A C 1
ATOM 564 O O . TYR A 1 73 ? 13.633 -19.348 -9.120 1.00 97.62 73 TYR A O 1
ATOM 572 N N . LEU A 1 74 ? 13.477 -21.091 -10.510 1.00 97.19 74 LEU A N 1
ATOM 573 C CA . LEU A 1 74 ? 13.769 -20.383 -11.758 1.00 97.19 74 LEU A CA 1
ATOM 574 C C . LEU A 1 74 ? 12.633 -20.679 -12.765 1.00 97.19 74 LEU A C 1
ATOM 576 O O . LEU A 1 74 ? 12.718 -21.664 -13.509 1.00 97.19 74 LEU A O 1
ATOM 580 N N . PRO A 1 75 ? 11.530 -19.900 -12.747 1.00 96.75 75 PRO A N 1
ATOM 581 C CA . PRO A 1 75 ? 10.335 -20.153 -13.556 1.00 96.75 75 PRO A CA 1
ATOM 582 C C . PRO A 1 75 ? 10.441 -19.663 -15.005 1.00 96.75 75 PRO A C 1
ATOM 584 O O . PRO A 1 75 ? 11.097 -18.663 -15.307 1.00 96.75 75 PRO A O 1
ATOM 587 N N . ASP A 1 76 ? 9.692 -20.305 -15.902 1.00 95.44 76 ASP A N 1
ATOM 588 C CA . ASP A 1 76 ? 9.509 -19.869 -17.284 1.00 95.44 76 ASP A CA 1
ATOM 589 C C . ASP A 1 76 ? 8.547 -18.678 -17.394 1.00 95.44 76 ASP A C 1
ATOM 591 O O . ASP A 1 76 ? 7.430 -18.761 -17.911 1.00 95.44 76 ASP A O 1
ATOM 595 N N . PHE A 1 77 ? 9.008 -17.511 -16.952 1.00 93.88 77 PHE A N 1
ATOM 596 C CA . PHE A 1 77 ? 8.287 -16.260 -17.166 1.00 93.88 77 PHE A CA 1
ATOM 597 C C . PHE A 1 77 ? 8.169 -15.864 -18.650 1.00 93.88 77 PHE A C 1
ATOM 599 O O . PHE A 1 77 ? 7.465 -14.898 -18.950 1.00 93.88 77 PHE A O 1
ATOM 606 N N . MET A 1 78 ? 8.813 -16.583 -19.580 1.00 92.31 78 MET A N 1
ATOM 607 C CA . MET A 1 78 ? 8.871 -16.267 -21.013 1.00 92.31 78 MET A CA 1
ATOM 608 C C . MET A 1 78 ? 8.004 -17.189 -21.886 1.00 92.31 78 MET A C 1
ATOM 610 O O . MET A 1 78 ? 7.841 -16.905 -23.074 1.00 92.31 78 MET A O 1
ATOM 614 N N . LEU A 1 79 ? 7.403 -18.238 -21.312 1.00 89.50 79 LEU A N 1
ATOM 615 C CA . LEU A 1 79 ? 6.500 -19.194 -21.971 1.00 89.50 79 LEU A CA 1
ATOM 616 C C . LEU A 1 79 ? 7.111 -19.828 -23.236 1.00 89.50 79 LEU A C 1
ATOM 618 O O . LEU A 1 79 ? 6.506 -19.801 -24.312 1.00 89.50 79 LEU A O 1
ATOM 622 N N . GLY A 1 80 ? 8.343 -20.329 -23.125 1.00 86.62 80 GLY A N 1
ATOM 623 C CA . GLY A 1 80 ? 9.108 -20.910 -24.233 1.00 86.62 80 GLY A CA 1
ATOM 624 C C . GLY A 1 80 ? 9.526 -19.906 -25.317 1.00 86.62 80 GLY A C 1
ATOM 625 O O . GLY A 1 80 ? 9.830 -20.306 -26.438 1.00 86.62 80 GLY A O 1
ATOM 626 N N . ARG A 1 81 ? 9.500 -18.596 -25.024 1.00 87.25 81 ARG A N 1
ATOM 627 C CA . ARG A 1 81 ? 9.868 -17.511 -25.960 1.00 87.25 81 ARG A CA 1
ATOM 628 C C . ARG A 1 81 ? 11.027 -16.659 -25.448 1.00 87.25 81 ARG A C 1
ATOM 630 O O . ARG A 1 81 ? 11.007 -15.435 -25.593 1.00 87.25 81 ARG A O 1
ATOM 637 N N . SER A 1 82 ? 12.004 -17.288 -24.803 1.00 89.62 82 SER A N 1
ATOM 638 C CA . SER A 1 82 ? 13.285 -16.643 -2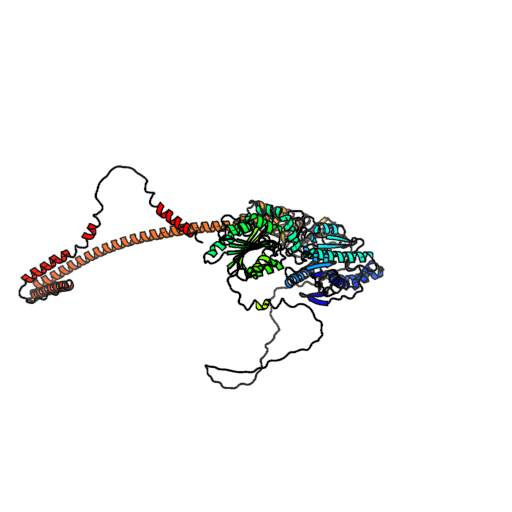4.521 1.00 89.62 82 SER A CA 1
ATOM 639 C C . SER A 1 82 ? 14.125 -16.501 -25.797 1.00 89.62 82 SER A C 1
ATOM 641 O O . SER A 1 82 ? 13.772 -17.011 -26.863 1.00 89.62 82 SER A O 1
ATOM 643 N N . THR A 1 83 ? 15.229 -15.766 -25.706 1.00 88.00 83 THR A N 1
ATOM 644 C CA . THR A 1 83 ? 16.181 -15.619 -26.810 1.00 88.00 83 THR A CA 1
ATOM 645 C C . THR A 1 83 ? 17.042 -16.884 -26.921 1.00 88.00 83 THR A C 1
ATOM 647 O O . THR A 1 83 ? 17.590 -17.317 -25.909 1.00 88.00 83 THR A O 1
ATOM 650 N N . PRO A 1 84 ? 17.216 -17.476 -28.116 1.00 86.06 84 PRO A N 1
ATOM 651 C CA . PRO A 1 84 ? 18.122 -18.608 -28.311 1.00 86.06 84 PRO A CA 1
ATOM 652 C C . PRO A 1 84 ? 19.589 -18.271 -27.988 1.00 86.06 84 PRO A C 1
ATOM 654 O O . PRO A 1 84 ? 20.079 -17.192 -28.320 1.00 86.06 84 PRO A O 1
ATOM 657 N N . ALA A 1 85 ? 20.320 -19.201 -27.366 1.00 84.19 85 ALA A N 1
ATOM 658 C CA . ALA A 1 85 ? 21.705 -18.969 -26.935 1.00 84.19 85 ALA A CA 1
ATOM 659 C C . ALA A 1 85 ? 22.710 -18.817 -28.101 1.00 84.19 85 ALA A C 1
ATOM 661 O O . ALA A 1 85 ? 23.753 -18.187 -27.935 1.00 84.19 85 ALA A O 1
ATOM 662 N N . ASP A 1 86 ? 22.393 -19.312 -29.304 1.00 81.25 86 ASP A N 1
ATOM 663 C CA . ASP A 1 86 ? 23.204 -19.120 -30.518 1.00 81.25 86 ASP A CA 1
ATOM 664 C C . ASP A 1 86 ? 23.183 -17.670 -31.049 1.00 81.25 86 ASP A C 1
ATOM 666 O O . ASP A 1 86 ? 23.982 -17.304 -31.919 1.00 81.25 86 ASP A O 1
ATOM 670 N N . VAL A 1 87 ? 22.325 -16.813 -30.482 1.00 84.12 87 VAL A N 1
ATOM 671 C CA . VAL A 1 87 ? 22.380 -15.360 -30.684 1.00 84.12 87 VAL A CA 1
ATOM 672 C C . VAL A 1 87 ? 23.651 -14.759 -30.072 1.00 84.12 87 VAL A C 1
ATOM 674 O O . VAL A 1 87 ? 24.169 -13.808 -30.643 1.00 84.12 87 VAL A O 1
ATOM 677 N N . ILE A 1 88 ? 24.216 -15.323 -28.993 1.00 81.69 88 ILE A N 1
ATOM 678 C CA . ILE A 1 88 ? 25.423 -14.785 -28.327 1.00 81.69 88 ILE A CA 1
ATOM 679 C C . ILE A 1 88 ? 26.643 -14.737 -29.274 1.00 81.69 88 ILE A C 1
ATOM 681 O O . ILE A 1 88 ? 27.180 -13.645 -29.484 1.00 81.69 88 ILE A O 1
ATOM 685 N N . PRO A 1 89 ? 27.089 -15.850 -29.904 1.00 79.25 89 PRO A N 1
ATOM 686 C CA . PRO A 1 89 ? 28.172 -15.791 -30.888 1.00 79.25 89 PRO A CA 1
ATOM 687 C C . PRO A 1 89 ? 27.772 -14.982 -32.129 1.00 79.25 89 PRO A C 1
ATOM 689 O O . PRO A 1 89 ? 28.563 -14.173 -32.602 1.00 79.25 89 PRO A O 1
ATOM 692 N N . SER A 1 90 ? 26.519 -15.092 -32.592 1.00 82.19 90 SER A N 1
ATOM 693 C CA . SER A 1 90 ? 26.025 -14.292 -33.726 1.00 82.19 90 SER A CA 1
ATOM 694 C C . SER A 1 90 ? 26.119 -12.779 -33.464 1.00 82.19 90 SER A C 1
ATOM 696 O O . SER A 1 90 ? 26.379 -12.008 -34.384 1.00 82.19 90 SER A O 1
ATOM 698 N N . MET A 1 91 ? 25.932 -12.340 -32.216 1.00 77.44 91 MET A N 1
ATOM 699 C CA . MET A 1 91 ? 26.046 -10.939 -31.813 1.00 77.44 91 MET A CA 1
ATOM 700 C C . MET A 1 91 ? 27.506 -10.503 -31.659 1.00 77.44 91 MET A C 1
ATOM 702 O O . MET A 1 91 ? 27.868 -9.409 -32.095 1.00 77.44 91 MET A O 1
ATOM 706 N N . ARG A 1 92 ? 28.359 -11.380 -31.110 1.00 77.06 92 ARG A N 1
ATOM 707 C CA . ARG A 1 92 ? 29.820 -11.200 -31.070 1.00 77.06 92 ARG A CA 1
ATOM 708 C C . ARG A 1 92 ? 30.352 -10.939 -32.488 1.00 77.06 92 ARG A C 1
ATOM 710 O O . ARG A 1 92 ? 30.962 -9.897 -32.720 1.00 77.06 92 ARG A O 1
ATOM 717 N N . ASP A 1 93 ? 29.999 -11.793 -33.448 1.00 80.50 93 ASP A N 1
ATOM 718 C CA . ASP A 1 93 ? 30.427 -11.687 -34.850 1.00 80.50 93 ASP A CA 1
ATOM 719 C C . ASP A 1 93 ? 29.768 -10.521 -35.616 1.00 80.50 93 ASP A C 1
ATOM 721 O O . ASP A 1 93 ? 30.361 -9.976 -36.550 1.00 80.50 93 ASP A O 1
ATOM 725 N N . LEU A 1 94 ? 28.578 -10.058 -35.213 1.00 79.00 94 LEU A N 1
ATOM 726 C CA . LEU A 1 94 ? 27.994 -8.819 -35.744 1.00 79.00 94 LEU A CA 1
ATOM 727 C C . LEU A 1 94 ? 28.816 -7.581 -35.342 1.00 79.00 94 LEU A C 1
ATOM 729 O O . LEU A 1 94 ? 28.962 -6.643 -36.134 1.00 79.00 94 LEU A O 1
ATOM 733 N N . ILE A 1 95 ? 29.368 -7.573 -34.127 1.00 73.94 95 ILE A N 1
ATOM 734 C CA . ILE A 1 95 ? 30.177 -6.472 -33.595 1.00 73.94 95 ILE A CA 1
ATOM 735 C C . ILE A 1 95 ? 31.605 -6.540 -34.158 1.00 73.94 95 ILE A C 1
ATOM 737 O O . ILE A 1 95 ? 32.026 -5.603 -34.842 1.00 73.94 95 ILE A O 1
ATOM 741 N N . SER A 1 96 ? 32.329 -7.643 -33.951 1.00 71.94 96 SER A N 1
ATOM 742 C CA . SER A 1 96 ? 33.758 -7.767 -34.296 1.00 71.94 96 SER A CA 1
ATOM 743 C C . SER A 1 96 ? 34.049 -8.325 -35.697 1.00 71.94 96 SER A C 1
ATOM 745 O O . SER A 1 96 ? 35.160 -8.155 -36.197 1.00 71.94 96 SER A O 1
ATOM 747 N N . GLY A 1 97 ? 33.084 -8.982 -36.346 1.00 70.81 97 GLY A N 1
ATOM 748 C CA . GLY A 1 97 ? 33.300 -9.707 -37.600 1.00 70.81 97 GLY A CA 1
ATOM 749 C C . GLY A 1 97 ? 33.436 -8.834 -38.853 1.00 70.81 97 GLY A C 1
ATOM 750 O O . GLY A 1 97 ? 33.126 -7.640 -38.877 1.00 70.81 97 GLY A O 1
ATOM 751 N N . GLY A 1 98 ? 33.892 -9.460 -39.942 1.00 72.62 98 GLY A N 1
ATOM 752 C CA . GLY A 1 98 ? 34.134 -8.798 -41.226 1.00 72.62 98 GLY A CA 1
ATOM 753 C C . GLY A 1 98 ? 32.866 -8.235 -41.882 1.00 72.62 98 GLY A C 1
ATOM 754 O O . GLY A 1 98 ? 31.815 -8.878 -41.897 1.00 72.62 98 GLY A O 1
ATOM 755 N N . LEU A 1 99 ? 32.990 -7.045 -42.484 1.00 73.75 99 LEU A N 1
ATOM 756 C CA . LEU A 1 99 ? 31.883 -6.225 -43.005 1.00 73.75 99 LEU A CA 1
ATOM 757 C C . LEU A 1 99 ? 30.905 -6.981 -43.931 1.00 73.75 99 LEU A C 1
ATOM 759 O O . LEU A 1 99 ? 29.701 -6.748 -43.866 1.00 73.75 99 LEU A O 1
ATOM 763 N N . LEU A 1 100 ? 31.415 -7.920 -44.737 1.00 79.75 100 LEU A N 1
ATOM 764 C CA . LEU A 1 100 ? 30.646 -8.764 -45.664 1.00 79.75 100 LEU A CA 1
ATOM 765 C C . LEU A 1 100 ? 29.587 -9.652 -44.986 1.00 79.75 100 LEU A C 1
ATOM 767 O O . LEU A 1 100 ? 28.522 -9.860 -45.559 1.00 79.75 100 LEU A O 1
ATOM 771 N N . TRP A 1 101 ? 29.854 -10.164 -43.780 1.00 79.25 101 TRP A N 1
ATOM 772 C CA . TRP A 1 101 ? 28.959 -11.111 -43.095 1.00 79.25 101 TRP A CA 1
ATOM 773 C C . TRP A 1 101 ? 28.013 -10.446 -42.090 1.00 79.25 101 TRP A C 1
ATOM 775 O O . TRP A 1 101 ? 27.058 -11.076 -41.633 1.00 79.25 101 TRP A O 1
ATOM 785 N N . LYS A 1 102 ? 28.206 -9.155 -41.785 1.00 82.62 102 LYS A N 1
ATOM 786 C CA . LYS A 1 102 ? 27.344 -8.411 -40.853 1.00 82.62 102 LYS A CA 1
ATOM 787 C C . LYS A 1 102 ? 25.846 -8.455 -41.205 1.00 82.62 102 LYS A C 1
ATOM 789 O O . LYS A 1 102 ? 25.063 -8.616 -40.274 1.00 82.62 102 LYS A O 1
ATOM 794 N N . PRO A 1 103 ? 25.398 -8.412 -42.479 1.00 84.94 103 PRO A N 1
ATOM 795 C CA . PRO A 1 103 ? 23.977 -8.575 -42.806 1.00 84.94 103 PRO A CA 1
ATOM 796 C C . PRO A 1 103 ? 23.399 -9.938 -42.389 1.00 84.94 103 PRO A C 1
ATOM 798 O O . PRO A 1 103 ? 22.281 -9.999 -41.888 1.00 84.94 103 PRO A O 1
ATOM 801 N N . TYR A 1 104 ? 24.166 -11.025 -42.532 1.00 85.75 104 TYR A N 1
ATOM 802 C CA . TYR A 1 104 ? 23.747 -12.372 -42.124 1.00 85.75 104 TYR A CA 1
ATOM 803 C C . TYR A 1 104 ? 23.616 -12.484 -40.599 1.00 85.75 104 TYR A C 1
ATOM 805 O O . TYR A 1 104 ? 22.587 -12.945 -40.097 1.00 85.75 104 TYR A O 1
ATOM 813 N N . TYR A 1 105 ? 24.614 -11.995 -39.858 1.00 82.31 105 TYR A N 1
ATOM 814 C CA . TYR A 1 105 ? 24.565 -11.977 -38.396 1.00 82.31 105 TYR A CA 1
ATOM 815 C C . TYR A 1 105 ? 23.448 -11.068 -37.866 1.00 82.31 105 TYR A C 1
ATOM 817 O O . TYR A 1 105 ? 22.708 -11.478 -36.975 1.00 82.31 105 TYR A O 1
ATOM 825 N N . LEU A 1 106 ? 23.231 -9.897 -38.478 1.00 83.25 106 LEU A N 1
ATOM 826 C CA . LEU A 1 106 ? 22.108 -9.007 -38.166 1.00 83.25 106 LEU A CA 1
ATOM 827 C C . LEU A 1 106 ? 20.754 -9.705 -38.359 1.00 83.25 106 LEU A C 1
ATOM 829 O O . LEU A 1 106 ? 19.878 -9.579 -37.505 1.00 83.25 106 LEU A O 1
ATOM 833 N N . CYS A 1 107 ? 20.584 -10.482 -39.434 1.00 84.88 107 CYS A N 1
ATOM 834 C CA . CYS A 1 107 ? 19.373 -11.274 -39.645 1.00 84.88 107 CYS A CA 1
ATOM 835 C C . CYS A 1 107 ? 19.189 -12.368 -38.579 1.00 84.88 107 CYS A C 1
ATOM 837 O O . CYS A 1 107 ? 18.081 -12.508 -38.065 1.00 84.88 107 CYS A O 1
ATOM 839 N N . ARG A 1 108 ? 20.242 -13.109 -38.194 1.00 83.12 108 ARG A N 1
ATOM 840 C CA . ARG A 1 108 ? 20.151 -14.115 -37.111 1.00 83.12 108 ARG A CA 1
ATOM 841 C C . ARG A 1 108 ? 19.784 -13.486 -35.768 1.00 83.12 108 ARG A C 1
ATOM 843 O O . ARG A 1 108 ? 18.860 -13.953 -35.106 1.00 83.12 108 ARG A O 1
ATOM 850 N N . VAL A 1 109 ? 20.460 -12.397 -35.404 1.00 83.19 109 VAL A N 1
ATOM 851 C CA . VAL A 1 109 ? 20.191 -11.630 -34.180 1.00 83.19 109 VAL A CA 1
ATOM 852 C C . VAL A 1 109 ? 18.749 -11.108 -34.176 1.00 83.19 109 VAL A C 1
ATOM 854 O O . VAL A 1 109 ? 18.041 -11.279 -33.186 1.00 83.19 109 VAL A O 1
ATOM 857 N N . ALA A 1 110 ? 18.259 -10.560 -35.294 1.00 84.38 110 ALA A N 1
ATOM 858 C CA . ALA A 1 110 ? 16.876 -10.097 -35.413 1.00 84.38 110 ALA A CA 1
ATOM 859 C C . ALA A 1 110 ? 15.844 -11.234 -35.279 1.00 84.38 110 ALA A C 1
ATOM 861 O O . ALA A 1 110 ? 14.827 -11.047 -34.611 1.00 84.38 110 ALA A O 1
ATOM 862 N N . VAL A 1 111 ? 16.103 -12.412 -35.861 1.00 84.81 111 VAL A N 1
ATOM 863 C CA . VAL A 1 111 ? 15.219 -13.589 -35.750 1.00 84.81 111 VAL A CA 1
ATOM 864 C C . VAL A 1 111 ? 15.098 -14.081 -34.303 1.00 84.81 111 VAL A C 1
ATOM 866 O O . VAL A 1 111 ? 14.004 -14.467 -33.902 1.00 84.81 111 VAL A O 1
ATOM 869 N N . GLY A 1 112 ? 16.167 -14.015 -33.503 1.00 78.56 112 GLY A N 1
ATOM 870 C CA . GLY A 1 112 ? 16.106 -14.336 -32.071 1.00 78.56 112 GLY A CA 1
ATOM 871 C C . GLY A 1 112 ? 15.474 -13.231 -31.214 1.00 78.56 112 GLY A C 1
ATOM 872 O O . GLY A 1 112 ? 14.591 -13.497 -30.400 1.00 78.56 112 GLY A O 1
ATOM 873 N N . MET A 1 113 ? 15.894 -11.975 -31.403 1.00 81.94 113 MET A N 1
ATOM 874 C CA . MET A 1 113 ? 15.508 -10.859 -30.528 1.00 81.94 113 MET A CA 1
ATOM 875 C C . MET A 1 113 ? 14.095 -10.316 -30.775 1.00 81.94 113 MET A C 1
ATOM 877 O O . MET A 1 113 ? 13.415 -9.937 -29.822 1.00 81.94 113 MET A O 1
ATOM 881 N N . VAL A 1 114 ? 13.634 -10.221 -32.028 1.00 86.19 114 VAL A N 1
ATOM 882 C CA . VAL A 1 114 ? 12.343 -9.573 -32.332 1.00 86.19 114 VAL A CA 1
ATOM 883 C C . VAL A 1 114 ? 11.150 -10.334 -31.728 1.00 86.19 114 VAL A C 1
ATOM 885 O O . VAL A 1 114 ? 10.304 -9.675 -31.117 1.00 86.19 114 VAL A O 1
ATOM 888 N N . PRO A 1 115 ? 11.065 -11.681 -31.795 1.00 86.38 115 PRO A N 1
ATOM 889 C CA . PRO A 1 115 ? 10.017 -12.430 -31.103 1.00 86.38 115 PRO A CA 1
ATOM 890 C C . PRO A 1 115 ? 10.036 -12.194 -29.590 1.00 86.38 115 PRO A C 1
ATOM 892 O O . PRO A 1 115 ? 8.994 -11.851 -29.029 1.00 86.38 115 PRO A O 1
ATOM 895 N N . PHE A 1 116 ? 11.215 -12.280 -28.958 1.00 87.75 116 PHE A N 1
ATOM 896 C CA . PHE A 1 116 ? 11.398 -12.030 -27.526 1.00 87.75 116 PHE A CA 1
ATOM 897 C C . PHE A 1 116 ? 10.873 -10.642 -27.120 1.00 87.75 116 PHE A C 1
ATOM 899 O O . PHE A 1 116 ? 10.033 -10.538 -26.224 1.00 87.75 116 PHE A O 1
ATOM 906 N N . LEU A 1 117 ? 11.289 -9.580 -27.820 1.00 86.50 117 LEU A N 1
ATOM 907 C CA . LEU A 1 117 ? 10.876 -8.201 -27.531 1.00 86.50 117 LEU A CA 1
ATOM 908 C C . LEU A 1 117 ? 9.361 -7.982 -27.700 1.00 86.50 117 LEU A C 1
ATOM 910 O O . LEU A 1 117 ? 8.753 -7.252 -26.918 1.00 86.50 117 LEU A O 1
ATOM 914 N N . LEU A 1 118 ? 8.726 -8.622 -28.688 1.00 85.12 118 LEU A N 1
ATOM 915 C CA . LEU A 1 118 ? 7.284 -8.488 -28.937 1.00 85.12 118 LEU A CA 1
ATOM 916 C C . LEU A 1 118 ? 6.414 -9.226 -27.905 1.00 85.12 118 LEU A C 1
ATOM 918 O O . LEU A 1 118 ? 5.265 -8.821 -27.671 1.00 85.12 118 LEU A O 1
ATOM 922 N N . THR A 1 119 ? 6.921 -10.306 -27.300 1.00 84.94 119 THR A N 1
ATOM 923 C CA . THR A 1 119 ? 6.154 -11.172 -26.384 1.00 84.94 119 THR A CA 1
ATOM 924 C C . THR A 1 119 ? 6.466 -10.941 -24.911 1.00 84.94 119 THR A C 1
ATOM 926 O O . THR A 1 119 ? 5.558 -11.048 -24.088 1.00 84.94 119 THR A O 1
ATOM 929 N N . ASN A 1 120 ? 7.707 -10.568 -24.593 1.00 88.44 120 ASN A N 1
ATOM 930 C CA . ASN A 1 120 ? 8.208 -10.343 -23.235 1.00 88.44 120 ASN A CA 1
ATOM 931 C C . ASN A 1 120 ? 8.482 -8.860 -22.940 1.00 88.44 120 ASN A C 1
ATOM 933 O O . ASN A 1 120 ? 9.213 -8.532 -22.011 1.00 88.44 120 ASN A O 1
ATOM 937 N N . TYR A 1 121 ? 7.876 -7.941 -23.698 1.00 87.69 121 TYR A N 1
ATOM 938 C CA . TYR A 1 121 ? 7.796 -6.539 -23.290 1.00 87.69 121 TYR A CA 1
ATOM 939 C C . TYR A 1 121 ? 7.199 -6.423 -21.876 1.00 87.69 121 TYR A C 1
ATOM 941 O O . TYR A 1 121 ? 6.174 -7.047 -21.595 1.00 87.69 121 TYR A O 1
ATOM 949 N N . ILE A 1 122 ? 7.805 -5.592 -21.021 1.00 88.56 122 ILE A N 1
ATOM 950 C CA . ILE A 1 122 ? 7.535 -5.517 -19.573 1.00 88.56 122 ILE A CA 1
ATOM 951 C C . ILE A 1 122 ? 6.037 -5.388 -19.244 1.00 88.56 122 ILE A C 1
ATOM 953 O O . ILE A 1 122 ? 5.545 -6.094 -18.369 1.00 88.56 122 ILE A O 1
ATOM 957 N N . GLY A 1 123 ? 5.277 -4.580 -19.994 1.00 85.38 123 GLY A N 1
ATOM 958 C CA . GLY A 1 123 ? 3.826 -4.423 -19.792 1.00 85.38 123 GLY A CA 1
ATOM 959 C C . GLY A 1 123 ? 2.976 -5.678 -20.070 1.00 85.38 123 GLY A C 1
ATOM 960 O O . GLY A 1 123 ? 1.817 -5.725 -19.677 1.00 85.38 123 GLY A O 1
ATOM 961 N N . LYS A 1 124 ? 3.531 -6.707 -20.729 1.00 87.69 124 LYS A N 1
ATOM 962 C CA . LYS A 1 124 ? 2.895 -8.023 -20.944 1.00 87.69 124 LYS A 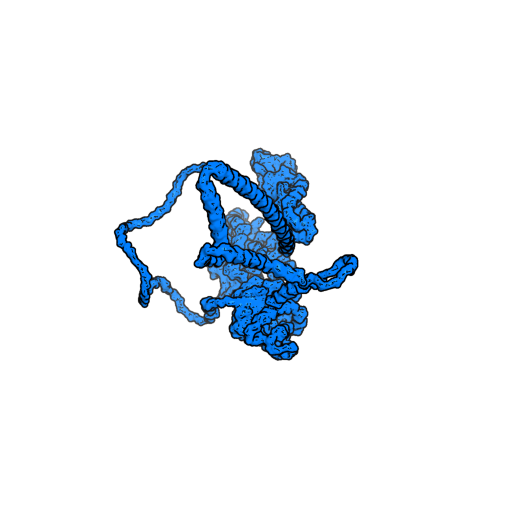CA 1
ATOM 963 C C . LYS A 1 124 ? 3.427 -9.106 -20.004 1.00 87.69 124 LYS A C 1
ATOM 965 O O . LYS A 1 124 ? 2.707 -10.061 -19.719 1.00 87.69 124 LYS A O 1
ATOM 970 N N . SER A 1 125 ? 4.685 -9.007 -19.571 1.00 91.62 125 SER A N 1
ATOM 971 C CA . SER A 1 125 ? 5.312 -9.993 -18.684 1.00 91.62 125 SER A CA 1
ATOM 972 C C . SER A 1 125 ? 5.131 -9.675 -17.203 1.00 91.62 125 SER A C 1
ATOM 974 O O . SER A 1 125 ? 4.964 -10.606 -16.423 1.00 91.62 125 SER A O 1
ATOM 976 N N . HIS A 1 126 ? 5.094 -8.403 -16.792 1.00 93.44 126 HIS A N 1
ATOM 977 C CA . HIS A 1 126 ? 5.016 -8.049 -15.371 1.00 93.44 126 HIS A CA 1
ATOM 978 C C . HIS A 1 126 ? 3.740 -8.589 -14.696 1.00 93.44 126 HIS A C 1
ATOM 980 O O . HIS A 1 126 ? 3.884 -9.211 -13.648 1.00 93.44 126 HIS A O 1
ATOM 986 N N . PRO A 1 127 ? 2.531 -8.518 -15.297 1.00 93.25 127 PRO A N 1
ATOM 987 C CA . PRO A 1 127 ? 1.344 -9.152 -14.712 1.00 93.25 127 PRO A CA 1
ATOM 988 C C . PRO A 1 127 ? 1.473 -10.676 -14.534 1.00 93.25 127 PRO A C 1
ATOM 990 O O . PRO A 1 127 ? 0.913 -11.232 -13.598 1.00 93.25 127 PRO A O 1
ATOM 993 N N . ARG A 1 128 ? 2.238 -11.364 -15.399 1.00 93.06 128 ARG A N 1
ATOM 994 C CA . ARG A 1 128 ? 2.515 -12.811 -15.290 1.00 93.06 128 ARG A CA 1
ATOM 995 C C . ARG A 1 128 ? 3.498 -13.117 -14.161 1.00 93.06 128 ARG A C 1
ATOM 997 O O . ARG A 1 128 ? 3.292 -14.081 -13.434 1.00 93.06 128 ARG A O 1
ATOM 1004 N N . VAL A 1 129 ? 4.549 -12.305 -14.032 1.00 94.94 129 VAL A N 1
ATOM 1005 C CA . VAL A 1 129 ? 5.524 -12.393 -12.935 1.00 94.94 129 VAL A CA 1
ATOM 1006 C C . VAL A 1 129 ? 4.815 -12.156 -11.602 1.00 94.94 129 VAL A C 1
ATOM 1008 O O . VAL A 1 129 ? 4.861 -13.017 -10.730 1.00 94.94 129 VAL A O 1
ATOM 1011 N N . ARG A 1 130 ? 4.075 -11.049 -11.481 1.00 94.62 130 ARG A N 1
ATOM 1012 C CA . ARG A 1 130 ? 3.286 -10.702 -10.296 1.00 94.62 130 ARG A CA 1
ATOM 1013 C C . ARG A 1 130 ? 2.352 -11.840 -9.873 1.00 94.62 130 ARG A C 1
ATOM 1015 O O . ARG A 1 130 ? 2.435 -12.304 -8.744 1.00 94.62 130 ARG A O 1
ATOM 1022 N N . LEU A 1 131 ? 1.548 -12.355 -10.806 1.00 93.00 131 LEU A N 1
ATOM 1023 C CA . LEU A 1 131 ? 0.593 -13.442 -10.563 1.00 93.00 131 LEU A CA 1
ATOM 1024 C C . LEU A 1 131 ? 1.254 -14.755 -10.102 1.00 93.00 131 LEU A C 1
ATOM 1026 O O . LEU A 1 131 ? 0.619 -15.561 -9.424 1.00 93.00 131 LEU A O 1
ATOM 1030 N N . PHE A 1 132 ? 2.522 -14.991 -10.448 1.00 95.75 132 PHE A N 1
ATOM 1031 C CA . PHE A 1 132 ? 3.293 -16.106 -9.895 1.00 95.75 132 PHE A CA 1
ATOM 1032 C C . PHE A 1 132 ? 3.677 -15.849 -8.431 1.00 95.75 132 PHE A C 1
ATOM 1034 O O . PHE A 1 132 ? 3.458 -16.725 -7.599 1.00 95.75 132 PHE A O 1
ATOM 1041 N N . PHE A 1 133 ? 4.183 -14.656 -8.096 1.00 95.38 133 PHE A N 1
ATOM 1042 C CA . PHE A 1 133 ? 4.516 -14.298 -6.711 1.00 95.38 133 PHE A CA 1
ATOM 1043 C C . PHE A 1 133 ? 3.279 -14.233 -5.804 1.00 95.38 133 PHE A C 1
ATOM 1045 O O . PHE A 1 133 ? 3.337 -14.719 -4.681 1.00 95.38 133 PHE A O 1
ATOM 1052 N N . GLU A 1 134 ? 2.142 -13.733 -6.297 1.00 92.50 134 GLU A N 1
ATOM 1053 C CA . GLU A 1 134 ? 0.849 -13.772 -5.595 1.00 92.50 134 GLU A CA 1
ATOM 1054 C C . GLU A 1 134 ? 0.442 -15.214 -5.245 1.00 92.50 134 GLU A C 1
ATOM 1056 O O . GLU A 1 134 ? 0.050 -15.497 -4.114 1.00 92.50 134 GLU A O 1
ATOM 1061 N N . ARG A 1 135 ? 0.590 -16.153 -6.190 1.00 93.25 135 ARG A N 1
ATOM 1062 C CA . ARG A 1 135 ? 0.291 -17.581 -5.971 1.00 93.25 135 ARG A CA 1
ATOM 1063 C C . ARG A 1 135 ? 1.297 -18.274 -5.057 1.00 93.25 135 ARG A C 1
ATOM 1065 O O . ARG A 1 135 ? 0.887 -19.134 -4.284 1.00 93.25 135 ARG A O 1
ATOM 1072 N N . LEU A 1 136 ? 2.573 -17.901 -5.130 1.00 92.25 136 LEU A N 1
ATOM 1073 C CA . LEU A 1 136 ? 3.624 -18.427 -4.260 1.00 92.25 136 LEU A CA 1
ATOM 1074 C C . LEU A 1 136 ? 3.415 -17.961 -2.813 1.00 92.25 136 LEU A C 1
ATOM 1076 O O . LEU A 1 136 ? 3.362 -18.788 -1.909 1.00 92.25 136 LEU A O 1
ATOM 1080 N N . ARG A 1 137 ? 3.177 -16.660 -2.603 1.00 88.00 137 ARG A N 1
ATOM 1081 C CA . ARG A 1 137 ? 2.821 -16.072 -1.301 1.00 88.00 137 ARG A CA 1
ATOM 1082 C C . ARG A 1 137 ? 1.546 -16.698 -0.723 1.00 88.00 137 ARG A C 1
ATOM 1084 O O . ARG A 1 137 ? 1.494 -16.986 0.467 1.00 88.00 137 ARG A O 1
ATOM 1091 N N . ALA A 1 138 ? 0.539 -16.968 -1.556 1.00 86.50 138 ALA A N 1
ATOM 1092 C CA . ALA A 1 138 ? -0.692 -17.639 -1.129 1.00 86.50 138 ALA A CA 1
ATOM 1093 C C . ALA A 1 138 ? -0.521 -19.140 -0.806 1.00 86.50 138 ALA A C 1
ATOM 1095 O O . ALA A 1 138 ? -1.362 -19.697 -0.103 1.00 86.50 138 ALA A O 1
ATOM 1096 N N . ALA A 1 139 ? 0.526 -19.799 -1.316 1.00 86.62 139 ALA A N 1
ATOM 1097 C CA . ALA A 1 139 ? 0.785 -21.224 -1.095 1.00 86.62 139 ALA A CA 1
ATOM 1098 C C . ALA A 1 139 ? 1.759 -21.494 0.064 1.00 86.62 139 ALA A C 1
ATOM 1100 O O . ALA A 1 139 ? 1.536 -22.424 0.834 1.00 86.62 139 ALA A O 1
ATOM 1101 N N . GLU A 1 140 ? 2.816 -20.687 0.188 1.00 84.19 140 GLU A N 1
ATOM 1102 C CA . GLU A 1 140 ? 3.840 -20.809 1.239 1.00 84.19 140 GLU A CA 1
ATOM 1103 C C . GLU A 1 140 ? 3.434 -20.035 2.521 1.00 84.19 140 GLU A C 1
ATOM 1105 O O . GLU A 1 140 ? 3.905 -20.352 3.611 1.00 84.19 140 GLU A O 1
ATOM 1110 N N . GLY A 1 141 ? 2.516 -19.060 2.418 1.00 72.75 141 GLY A N 1
ATOM 1111 C CA . GLY A 1 141 ? 1.935 -18.310 3.541 1.00 72.75 141 GLY A CA 1
ATOM 1112 C C . GLY A 1 141 ? 2.408 -16.853 3.656 1.00 72.75 141 GLY A C 1
ATOM 1113 O O . GLY A 1 141 ? 3.365 -16.428 3.008 1.00 72.75 141 GLY A O 1
ATOM 1114 N N . SER A 1 142 ? 1.732 -16.070 4.507 1.00 69.56 142 SER A N 1
ATOM 1115 C CA . SER A 1 142 ? 2.047 -14.653 4.763 1.00 69.56 142 SER A CA 1
ATOM 1116 C C . SER A 1 142 ? 3.496 -14.449 5.199 1.00 69.56 142 SER A C 1
ATOM 1118 O O . SER A 1 142 ? 4.212 -13.649 4.600 1.00 69.56 142 SER A O 1
ATOM 1120 N N . ASP A 1 143 ? 3.926 -15.212 6.200 1.00 68.94 143 ASP A N 1
ATOM 1121 C CA . ASP A 1 143 ? 5.204 -15.059 6.899 1.00 68.94 143 ASP A CA 1
ATOM 1122 C C . ASP A 1 143 ? 6.379 -15.778 6.200 1.00 68.94 143 ASP A C 1
ATOM 1124 O O . ASP A 1 143 ? 7.498 -15.772 6.706 1.00 68.94 143 ASP A O 1
ATOM 1128 N N . ALA A 1 144 ? 6.156 -16.383 5.026 1.00 77.81 144 ALA A N 1
ATOM 1129 C CA . ALA A 1 144 ? 7.207 -17.050 4.259 1.00 77.81 144 ALA A CA 1
ATOM 1130 C C . ALA A 1 144 ? 8.285 -16.057 3.782 1.00 77.81 144 ALA A C 1
ATOM 1132 O O . ALA A 1 144 ? 7.974 -15.010 3.211 1.00 77.81 144 ALA A O 1
ATOM 1133 N N . LEU A 1 145 ? 9.564 -16.398 3.947 1.00 89.19 145 LEU A N 1
ATOM 1134 C CA . LEU A 1 145 ? 10.669 -15.577 3.445 1.00 89.19 145 LEU A CA 1
ATOM 1135 C C . LEU A 1 145 ? 10.865 -15.825 1.942 1.00 89.19 145 LEU A C 1
ATOM 1137 O O . LEU A 1 145 ? 11.339 -16.890 1.540 1.00 89.19 145 LEU A O 1
ATOM 1141 N N . ILE A 1 146 ? 10.482 -14.847 1.113 1.00 93.81 146 ILE A N 1
ATOM 1142 C CA . ILE A 1 146 ? 10.572 -14.918 -0.355 1.00 93.81 146 ILE A CA 1
ATOM 1143 C C . ILE A 1 146 ? 11.388 -13.734 -0.887 1.00 93.81 146 ILE A C 1
ATOM 1145 O O . ILE A 1 146 ? 10.971 -12.580 -0.785 1.00 93.81 146 ILE A O 1
ATOM 1149 N N . ALA A 1 147 ? 12.528 -14.025 -1.508 1.00 95.44 147 ALA A N 1
ATOM 1150 C CA . ALA A 1 147 ? 13.364 -13.079 -2.245 1.00 95.44 147 ALA A CA 1
ATOM 1151 C C . ALA A 1 147 ? 13.105 -13.142 -3.758 1.00 95.44 147 ALA A C 1
ATOM 1153 O O . ALA A 1 147 ? 12.711 -14.181 -4.298 1.00 95.44 147 ALA A O 1
ATOM 1154 N N . ALA A 1 148 ? 13.418 -12.050 -4.458 1.00 97.62 148 ALA A N 1
ATOM 1155 C CA . ALA A 1 148 ? 13.480 -12.021 -5.917 1.00 97.62 148 ALA A CA 1
ATOM 1156 C C . ALA A 1 148 ? 14.836 -11.504 -6.414 1.00 97.62 148 ALA A C 1
ATOM 1158 O O . ALA A 1 148 ? 15.218 -10.375 -6.113 1.00 97.62 148 ALA A O 1
ATOM 1159 N N . ALA A 1 149 ? 15.539 -12.311 -7.211 1.00 97.75 149 ALA A N 1
ATOM 1160 C CA . ALA A 1 149 ? 16.803 -11.943 -7.850 1.00 97.75 149 ALA A CA 1
ATOM 1161 C C . ALA A 1 149 ? 16.598 -11.803 -9.365 1.00 97.75 149 ALA A C 1
ATOM 1163 O O . ALA A 1 149 ? 16.284 -12.779 -10.046 1.00 97.75 149 ALA A O 1
ATOM 1164 N N . GLY A 1 150 ? 16.726 -10.588 -9.897 1.00 97.19 150 GLY A N 1
ATOM 1165 C CA . GLY A 1 150 ? 16.413 -10.273 -11.289 1.00 97.19 150 GLY A CA 1
ATOM 1166 C C . GLY A 1 150 ? 17.625 -9.818 -12.091 1.00 97.19 150 GLY A C 1
ATOM 1167 O O . GLY A 1 150 ? 18.291 -8.857 -11.715 1.00 97.19 150 GLY A O 1
ATOM 1168 N N . PHE A 1 151 ? 17.864 -10.453 -13.239 1.00 95.75 151 PHE A N 1
ATOM 1169 C CA . PHE A 1 151 ? 19.042 -10.198 -14.076 1.00 95.75 151 PHE A CA 1
ATOM 1170 C C . PHE A 1 151 ? 18.648 -9.646 -15.440 1.00 95.75 151 PHE A C 1
ATOM 1172 O O . PHE A 1 151 ? 17.751 -10.189 -16.084 1.00 95.75 151 PHE A O 1
ATOM 1179 N N . CYS A 1 152 ? 19.319 -8.591 -15.920 1.00 93.06 152 CYS A N 1
ATOM 1180 C CA . CYS A 1 152 ? 18.996 -7.962 -17.208 1.00 93.06 152 CYS A CA 1
ATOM 1181 C C . CYS A 1 152 ? 17.497 -7.599 -17.277 1.00 93.06 152 CYS A C 1
ATOM 1183 O O . CYS A 1 152 ? 17.048 -6.689 -16.583 1.00 93.06 152 CYS A O 1
ATOM 1185 N N . TRP A 1 153 ? 16.718 -8.336 -18.072 1.00 93.69 153 TRP A N 1
ATOM 1186 C CA . TRP A 1 153 ? 15.268 -8.209 -18.201 1.00 93.69 153 TRP A CA 1
ATOM 1187 C C . TRP A 1 153 ? 14.528 -8.454 -16.876 1.00 93.69 153 TRP A C 1
ATOM 1189 O O . TRP A 1 153 ? 13.606 -7.711 -16.536 1.00 93.69 153 TRP A O 1
ATOM 1199 N N . GLY A 1 154 ? 14.960 -9.450 -16.096 1.00 93.62 154 GLY A N 1
ATOM 1200 C CA . GLY A 1 154 ? 14.382 -9.758 -14.790 1.00 93.62 154 GLY A CA 1
ATOM 1201 C C . GLY A 1 154 ? 14.586 -8.647 -13.758 1.00 93.62 154 GLY A C 1
ATOM 1202 O O . GLY A 1 154 ? 13.740 -8.465 -12.886 1.00 93.62 154 GLY A O 1
ATOM 1203 N N . GLY A 1 155 ? 15.657 -7.853 -13.884 1.00 93.62 155 GLY A N 1
ATOM 1204 C CA . GLY A 1 155 ? 15.981 -6.774 -12.945 1.00 93.62 155 GLY A CA 1
ATOM 1205 C C . GLY A 1 155 ? 14.887 -5.707 -12.859 1.00 93.62 155 GLY A C 1
ATOM 1206 O O . GLY A 1 155 ? 14.482 -5.316 -11.766 1.00 93.62 155 GLY A O 1
ATOM 1207 N N . LYS A 1 156 ? 14.307 -5.313 -14.002 1.00 93.75 156 LYS A N 1
ATOM 1208 C CA . LYS A 1 156 ? 13.169 -4.380 -14.022 1.00 93.75 156 LYS A CA 1
ATOM 1209 C C . LYS A 1 156 ? 11.907 -4.962 -13.382 1.00 93.75 156 LYS A C 1
ATOM 1211 O O . LYS A 1 156 ? 11.114 -4.222 -12.810 1.00 93.75 156 LYS A O 1
ATOM 1216 N N . HIS A 1 157 ? 11.701 -6.274 -13.453 1.00 95.38 157 HIS A N 1
ATOM 1217 C CA . HIS A 1 157 ? 10.556 -6.890 -12.790 1.00 95.38 157 HIS A CA 1
ATOM 1218 C C . HIS A 1 157 ? 10.669 -6.824 -11.260 1.00 95.38 157 HIS A C 1
ATOM 1220 O O . HIS A 1 157 ? 9.653 -6.577 -10.619 1.00 95.38 157 HIS A O 1
ATOM 1226 N N . VAL A 1 158 ? 11.877 -6.945 -10.694 1.00 95.62 158 VAL A N 1
ATOM 1227 C CA . VAL A 1 158 ? 12.126 -6.744 -9.252 1.00 95.62 158 VAL A CA 1
ATOM 1228 C C . VAL A 1 158 ? 11.892 -5.287 -8.847 1.00 95.62 158 VAL A C 1
ATOM 1230 O O . VAL A 1 158 ? 11.108 -5.051 -7.934 1.00 95.62 158 VAL A O 1
ATOM 1233 N N . LEU A 1 159 ? 12.461 -4.319 -9.582 1.00 94.00 159 LEU A N 1
ATOM 1234 C CA . LEU A 1 159 ? 12.263 -2.879 -9.322 1.00 94.00 159 LEU A CA 1
ATOM 1235 C C . LEU A 1 159 ? 10.794 -2.426 -9.395 1.00 94.00 159 LEU A C 1
ATOM 1237 O O . LEU A 1 159 ? 10.434 -1.422 -8.796 1.00 94.00 159 LEU A O 1
ATOM 1241 N N . LEU A 1 160 ? 9.937 -3.141 -10.130 1.00 93.12 160 LEU A N 1
ATOM 1242 C CA . LEU A 1 160 ? 8.499 -2.859 -10.168 1.00 93.12 160 LEU A CA 1
ATOM 1243 C C . LEU A 1 160 ? 7.730 -3.496 -8.998 1.00 93.12 160 LEU A C 1
ATOM 1245 O O . LEU A 1 160 ? 6.715 -2.947 -8.590 1.00 93.12 160 LEU A O 1
ATOM 1249 N N . MET A 1 161 ? 8.195 -4.628 -8.455 1.00 93.31 161 MET A N 1
ATOM 1250 C CA . MET A 1 161 ? 7.589 -5.268 -7.272 1.00 93.31 161 MET A CA 1
ATOM 1251 C C . MET A 1 161 ? 8.024 -4.605 -5.955 1.00 93.31 161 MET A C 1
ATOM 1253 O O . MET A 1 161 ? 7.336 -4.738 -4.950 1.00 93.31 161 MET A O 1
ATOM 1257 N N . SER A 1 162 ? 9.129 -3.853 -5.941 1.00 90.94 162 SER A N 1
ATOM 1258 C CA . SER A 1 162 ? 9.584 -3.109 -4.756 1.00 90.94 162 SER A CA 1
ATOM 1259 C C . SER A 1 162 ? 8.784 -1.838 -4.442 1.00 90.94 162 SER A C 1
ATOM 1261 O O . SER A 1 162 ? 9.167 -1.108 -3.537 1.00 90.94 162 SER A O 1
ATOM 1263 N N . HIS A 1 163 ? 7.690 -1.572 -5.165 1.00 88.12 163 HIS A N 1
ATOM 1264 C CA . HIS A 1 163 ? 6.710 -0.512 -4.862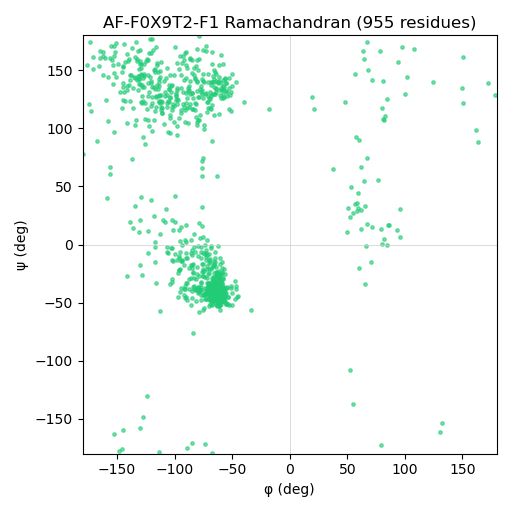 1.00 88.12 163 HIS A CA 1
ATOM 1265 C C . HIS A 1 163 ? 5.340 -1.077 -4.459 1.00 88.12 163 HIS A C 1
ATOM 1267 O O . HIS A 1 163 ? 4.358 -0.339 -4.381 1.00 88.12 163 HIS A O 1
ATOM 1273 N N . ASP A 1 164 ? 5.231 -2.393 -4.251 1.00 79.62 164 ASP A N 1
ATOM 1274 C CA . ASP A 1 164 ? 3.963 -3.015 -3.882 1.00 79.62 164 ASP A CA 1
ATOM 1275 C C . ASP A 1 164 ? 3.539 -2.638 -2.455 1.00 79.62 164 ASP A C 1
ATOM 1277 O O . ASP A 1 164 ? 4.276 -2.857 -1.493 1.00 79.62 164 ASP A O 1
ATOM 1281 N N . ILE A 1 165 ? 2.314 -2.114 -2.322 1.00 67.69 165 ILE A N 1
ATOM 1282 C CA . ILE A 1 165 ? 1.695 -1.719 -1.040 1.00 67.69 165 ILE A CA 1
ATOM 1283 C C . ILE A 1 165 ? 1.563 -2.926 -0.095 1.00 67.69 165 ILE A C 1
ATOM 1285 O O . ILE A 1 165 ? 1.723 -2.800 1.116 1.00 67.69 165 ILE A O 1
ATOM 1289 N N . VAL A 1 166 ? 1.285 -4.106 -0.657 1.00 71.25 166 VAL A N 1
ATOM 1290 C CA . VAL A 1 166 ? 1.345 -5.392 0.046 1.00 71.25 166 VAL A CA 1
ATOM 1291 C C . VAL A 1 166 ? 2.554 -6.147 -0.511 1.00 71.25 166 VAL A C 1
ATOM 1293 O O . VAL A 1 166 ? 2.467 -6.650 -1.634 1.00 71.25 166 VAL A O 1
ATOM 1296 N N . PRO A 1 167 ? 3.685 -6.213 0.215 1.00 83.00 167 PRO A N 1
ATOM 1297 C CA . PRO A 1 167 ? 4.943 -6.698 -0.341 1.00 83.00 167 PRO A CA 1
ATOM 1298 C C . PRO A 1 167 ? 4.861 -8.187 -0.699 1.00 83.00 167 PRO A C 1
ATOM 1300 O O . PRO A 1 167 ? 4.786 -9.066 0.160 1.00 83.00 167 PRO A O 1
ATOM 1303 N N . LEU A 1 168 ? 4.901 -8.482 -2.001 1.00 88.12 168 LEU A N 1
ATOM 1304 C CA . LEU A 1 168 ? 4.930 -9.858 -2.510 1.00 88.12 168 LEU A CA 1
ATOM 1305 C C . LEU A 1 168 ? 6.270 -10.554 -2.216 1.00 88.12 168 LEU A C 1
ATOM 1307 O O . LEU A 1 168 ? 6.323 -11.782 -2.105 1.00 88.12 168 LEU A O 1
ATOM 1311 N N . ILE A 1 169 ? 7.333 -9.767 -2.046 1.00 93.12 169 ILE A N 1
ATOM 1312 C CA . ILE A 1 169 ? 8.710 -10.180 -1.766 1.00 93.12 169 ILE A CA 1
ATOM 1313 C C . ILE A 1 169 ? 9.234 -9.451 -0.525 1.00 93.12 169 ILE A C 1
ATOM 1315 O O . ILE A 1 169 ? 8.873 -8.307 -0.275 1.00 93.12 169 ILE A O 1
ATOM 1319 N N . ASN A 1 170 ? 10.089 -10.117 0.244 1.00 91.69 170 ASN A N 1
ATOM 1320 C CA . ASN A 1 170 ? 10.688 -9.589 1.471 1.00 91.69 170 ASN A CA 1
ATOM 1321 C C . ASN A 1 170 ? 11.980 -8.796 1.196 1.00 91.69 170 ASN A C 1
ATOM 1323 O O . ASN A 1 170 ? 12.299 -7.875 1.937 1.00 91.69 170 ASN A O 1
ATOM 1327 N N . ALA A 1 171 ? 12.712 -9.151 0.134 1.00 93.56 171 ALA A N 1
ATOM 1328 C CA . ALA A 1 171 ? 13.906 -8.447 -0.331 1.00 93.56 171 ALA A CA 1
ATOM 1329 C C . ALA A 1 171 ? 14.104 -8.652 -1.844 1.00 93.56 171 ALA A C 1
ATOM 1331 O O . ALA A 1 171 ? 13.776 -9.714 -2.388 1.00 93.56 171 ALA A O 1
ATOM 1332 N N . GLY A 1 172 ? 14.664 -7.649 -2.523 1.00 96.38 172 GLY A N 1
ATOM 1333 C CA . GLY A 1 172 ? 15.010 -7.705 -3.946 1.00 96.38 172 GLY A CA 1
ATOM 1334 C C . GLY A 1 172 ? 16.517 -7.633 -4.210 1.00 96.38 172 GLY A C 1
ATOM 1335 O O . GLY A 1 172 ? 17.253 -6.963 -3.488 1.00 96.38 172 GLY A O 1
ATOM 1336 N N . PHE A 1 173 ? 16.973 -8.284 -5.280 1.00 97.81 173 PHE A N 1
ATOM 1337 C CA . PHE A 1 173 ? 18.306 -8.094 -5.857 1.00 97.81 173 PHE A CA 1
ATOM 1338 C C . PHE A 1 173 ? 18.220 -7.887 -7.375 1.00 97.81 173 PHE A C 1
ATOM 1340 O O . PHE A 1 173 ? 17.408 -8.521 -8.053 1.00 97.81 173 PHE A O 1
ATOM 1347 N N . VAL A 1 174 ? 19.062 -7.002 -7.912 1.00 97.12 174 VAL A N 1
ATOM 1348 C CA . VAL A 1 174 ? 18.996 -6.520 -9.296 1.00 97.12 174 VAL A CA 1
ATOM 1349 C C . VAL A 1 174 ? 20.387 -6.528 -9.945 1.00 97.12 174 VAL A C 1
ATOM 1351 O O . VAL A 1 174 ? 21.196 -5.632 -9.717 1.00 97.12 174 VAL A O 1
ATOM 1354 N N . GLY A 1 175 ? 20.665 -7.515 -10.799 1.00 94.81 175 GLY A N 1
ATOM 1355 C CA . GLY A 1 175 ? 21.910 -7.603 -11.571 1.00 94.81 175 GLY A CA 1
ATOM 1356 C C . GLY A 1 175 ? 21.784 -6.961 -12.957 1.00 94.81 175 GLY A C 1
ATOM 1357 O O . GLY A 1 175 ? 20.941 -7.386 -13.754 1.00 94.81 175 GLY A O 1
ATOM 1358 N N . HIS A 1 176 ? 22.625 -5.958 -13.247 1.00 92.81 176 HIS A N 1
ATOM 1359 C CA . HIS A 1 176 ? 22.756 -5.259 -14.542 1.00 92.81 176 HIS A CA 1
ATOM 1360 C C . HIS A 1 176 ? 21.402 -5.038 -15.267 1.00 92.81 176 HIS A C 1
ATOM 1362 O O . HIS A 1 176 ? 21.133 -5.657 -16.304 1.00 92.81 176 HIS A O 1
ATOM 1368 N N . PRO A 1 177 ? 20.481 -4.236 -14.699 1.00 93.12 177 PRO A N 1
ATOM 1369 C CA . PRO A 1 177 ? 19.092 -4.175 -15.151 1.00 93.12 177 PRO A CA 1
ATOM 1370 C C . PRO A 1 177 ? 18.943 -3.492 -16.512 1.00 93.12 177 PRO A C 1
ATOM 1372 O O . PRO A 1 177 ? 19.347 -2.348 -16.700 1.00 93.12 177 PRO A O 1
ATOM 1375 N N . SER A 1 178 ? 18.267 -4.161 -17.448 1.00 88.50 178 SER A N 1
ATOM 1376 C CA . SER A 1 178 ? 17.881 -3.562 -18.728 1.00 88.50 178 SER A CA 1
ATOM 1377 C C . SER A 1 178 ? 16.482 -2.939 -18.655 1.00 88.50 178 SER A C 1
ATOM 1379 O O . SER A 1 178 ? 15.666 -3.272 -17.796 1.00 88.50 178 SER A O 1
ATOM 1381 N N . PHE A 1 179 ? 16.195 -2.004 -19.568 1.00 86.25 179 PHE A N 1
ATOM 1382 C CA . PHE A 1 179 ? 14.945 -1.224 -19.623 1.00 86.25 179 PHE A CA 1
ATOM 1383 C C . PHE A 1 179 ? 14.656 -0.329 -18.401 1.00 86.25 179 PHE A C 1
ATOM 1385 O O . PHE A 1 179 ? 13.531 0.173 -18.286 1.00 86.25 179 PHE A O 1
ATOM 1392 N N . PHE A 1 180 ? 15.645 -0.102 -17.526 1.00 89.88 180 PHE A N 1
ATOM 1393 C CA . PHE A 1 180 ? 15.550 0.858 -16.426 1.00 89.88 180 PHE A CA 1
ATOM 1394 C C . PHE A 1 180 ? 15.120 2.247 -16.919 1.00 89.88 180 PHE A C 1
ATOM 1396 O O . PHE A 1 180 ? 15.501 2.701 -17.999 1.00 89.88 180 PHE A O 1
ATOM 1403 N N . SER A 1 181 ? 14.320 2.918 -16.102 1.00 87.62 181 SER A N 1
ATOM 1404 C CA . SER A 1 181 ? 13.866 4.291 -16.275 1.00 87.62 181 SER A CA 1
ATOM 1405 C C . SER A 1 181 ? 13.900 4.987 -14.912 1.00 87.62 181 SER A C 1
ATOM 1407 O O . SER A 1 181 ? 13.565 4.343 -13.920 1.00 87.62 181 SER A O 1
ATOM 1409 N N . PRO A 1 182 ? 14.202 6.298 -14.830 1.00 85.44 182 PRO A N 1
ATOM 1410 C CA . PRO A 1 182 ? 14.072 7.078 -13.596 1.00 85.44 182 PRO A CA 1
ATOM 1411 C C . PRO A 1 182 ? 12.737 6.892 -12.859 1.00 85.44 182 PRO A C 1
ATOM 1413 O O . PRO A 1 182 ? 12.705 6.918 -11.636 1.00 85.44 182 PRO A O 1
ATOM 1416 N N . SER A 1 183 ? 11.647 6.642 -13.596 1.00 83.75 183 SER A N 1
ATOM 1417 C CA . SER A 1 183 ? 10.324 6.321 -13.040 1.00 83.75 183 SER A CA 1
ATOM 1418 C C . SER A 1 183 ? 10.302 5.089 -12.132 1.00 83.75 183 SER A C 1
ATOM 1420 O O . SER A 1 183 ? 9.473 5.022 -11.235 1.00 83.75 183 SER A O 1
ATOM 1422 N N . ASP A 1 184 ? 11.189 4.118 -12.363 1.00 85.75 184 ASP A N 1
ATOM 1423 C CA . ASP A 1 184 ? 11.203 2.827 -11.663 1.00 85.75 184 ASP A CA 1
ATOM 1424 C C . ASP A 1 184 ? 11.705 2.947 -10.212 1.00 85.75 184 ASP A C 1
ATOM 1426 O O . ASP A 1 184 ? 11.651 1.978 -9.462 1.00 85.75 184 ASP A O 1
ATOM 1430 N N . VAL A 1 185 ? 12.209 4.124 -9.826 1.00 86.75 185 VAL A N 1
ATOM 1431 C CA . VAL A 1 185 ? 12.675 4.478 -8.473 1.00 86.75 185 VAL A CA 1
ATOM 1432 C C . VAL A 1 185 ? 12.247 5.905 -8.079 1.00 86.75 185 VAL A C 1
ATOM 1434 O O . VAL A 1 185 ? 12.860 6.528 -7.218 1.00 86.75 185 VAL A O 1
ATOM 1437 N N . ALA A 1 186 ? 11.231 6.463 -8.752 1.00 83.06 186 ALA A N 1
ATOM 1438 C CA . ALA A 1 186 ? 10.753 7.830 -8.505 1.00 83.06 186 ALA A CA 1
ATOM 1439 C C . ALA A 1 186 ? 9.755 7.924 -7.337 1.00 83.06 186 ALA A C 1
ATOM 1441 O O . ALA A 1 186 ? 9.600 8.992 -6.749 1.00 83.06 186 ALA A O 1
ATOM 1442 N N . ALA A 1 187 ? 9.078 6.819 -7.018 1.00 82.44 187 ALA A N 1
ATOM 1443 C CA . ALA A 1 187 ? 8.335 6.650 -5.775 1.00 82.44 187 ALA A CA 1
ATOM 1444 C C . ALA A 1 187 ? 9.255 6.037 -4.697 1.00 82.44 187 ALA A C 1
ATOM 1446 O O . ALA A 1 187 ? 10.208 5.338 -5.055 1.00 82.44 187 ALA A O 1
ATOM 1447 N N . PRO A 1 188 ? 8.985 6.258 -3.396 1.00 83.00 188 PRO A N 1
ATOM 1448 C CA . PRO A 1 188 ? 9.662 5.534 -2.325 1.00 83.00 188 PRO A CA 1
ATOM 1449 C C . PRO A 1 188 ? 9.390 4.029 -2.440 1.00 83.00 188 PRO A C 1
ATOM 1451 O O . PRO A 1 188 ? 8.232 3.619 -2.516 1.00 83.00 188 PRO A O 1
ATOM 1454 N N . VAL A 1 189 ? 10.446 3.214 -2.430 1.00 86.25 189 VAL A N 1
ATOM 1455 C CA . VAL A 1 189 ? 10.307 1.751 -2.390 1.00 86.25 189 VAL A CA 1
ATOM 1456 C C . VAL A 1 189 ? 9.709 1.288 -1.057 1.00 86.25 189 VAL A C 1
ATOM 1458 O O . VAL A 1 189 ? 9.987 1.860 -0.005 1.00 86.25 189 VAL A O 1
ATOM 1461 N N . THR A 1 190 ? 8.900 0.230 -1.106 1.00 86.75 190 THR A N 1
ATOM 1462 C CA . THR A 1 190 ? 8.298 -0.459 0.049 1.00 86.75 190 THR A CA 1
ATOM 1463 C C . THR A 1 190 ? 9.073 -1.713 0.466 1.00 86.75 190 THR A C 1
ATOM 1465 O O . THR A 1 190 ? 8.840 -2.244 1.550 1.00 86.75 190 THR A O 1
ATOM 1468 N N . VAL A 1 191 ? 10.000 -2.188 -0.376 1.00 89.25 191 VAL A N 1
ATOM 1469 C CA . VAL A 1 191 ? 10.837 -3.378 -0.147 1.00 89.25 191 VAL A CA 1
ATOM 1470 C C . VAL A 1 191 ? 12.315 -3.020 -0.356 1.00 89.25 191 VAL A C 1
ATOM 1472 O O . VAL A 1 191 ? 12.624 -2.392 -1.371 1.00 89.25 191 VAL A O 1
ATOM 1475 N N . PRO A 1 192 ? 13.242 -3.449 0.524 1.00 92.94 192 PRO 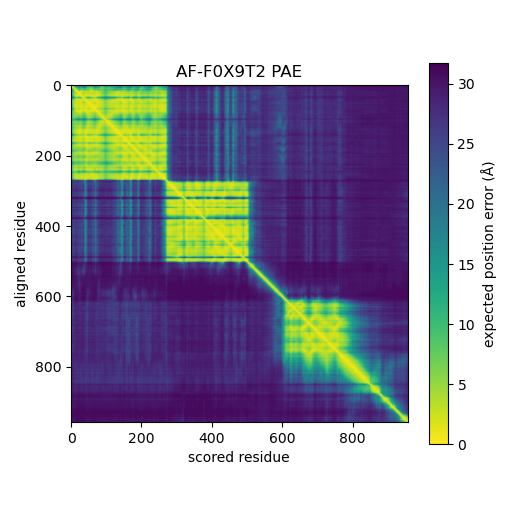A N 1
ATOM 1476 C CA . PRO A 1 192 ? 14.675 -3.216 0.347 1.00 92.94 192 PRO A CA 1
ATOM 1477 C C . PRO A 1 192 ? 15.239 -3.938 -0.889 1.00 92.94 192 PRO A C 1
ATOM 1479 O O . PRO A 1 192 ? 15.061 -5.149 -1.073 1.00 92.94 192 PRO A O 1
ATOM 1482 N N . VAL A 1 193 ? 15.964 -3.197 -1.736 1.00 95.62 193 VAL A N 1
ATOM 1483 C CA . VAL A 1 193 ? 16.574 -3.705 -2.979 1.00 95.62 193 VAL A CA 1
ATOM 1484 C C . VAL A 1 193 ? 18.064 -3.374 -3.060 1.00 95.62 193 VAL A C 1
ATOM 1486 O O . VAL A 1 193 ? 18.448 -2.206 -3.000 1.00 95.62 193 VAL A O 1
ATOM 1489 N N . ALA A 1 194 ? 18.892 -4.392 -3.302 1.00 96.56 194 ALA A N 1
ATOM 1490 C CA . ALA A 1 194 ? 20.273 -4.209 -3.744 1.00 96.56 194 ALA A CA 1
ATOM 1491 C C . ALA A 1 194 ? 20.395 -4.284 -5.272 1.00 96.56 194 ALA A C 1
ATOM 1493 O O . ALA A 1 194 ? 19.712 -5.071 -5.930 1.00 96.56 194 ALA A O 1
ATOM 1494 N N . ALA A 1 195 ? 21.313 -3.501 -5.832 1.00 96.88 195 ALA A N 1
ATOM 1495 C CA . ALA A 1 195 ? 21.656 -3.494 -7.243 1.00 96.88 195 ALA A CA 1
ATOM 1496 C C . ALA A 1 195 ? 23.167 -3.677 -7.456 1.00 96.88 195 ALA A C 1
ATOM 1498 O O . ALA A 1 195 ? 23.986 -3.026 -6.802 1.00 96.88 195 ALA A O 1
ATOM 1499 N N . ALA A 1 196 ? 23.511 -4.531 -8.422 1.00 96.31 196 ALA A N 1
ATOM 1500 C CA . ALA A 1 196 ? 24.862 -4.747 -8.927 1.00 96.31 196 ALA A CA 1
ATOM 1501 C C . ALA A 1 196 ? 24.956 -4.224 -10.366 1.00 96.31 196 ALA A C 1
ATOM 1503 O O . ALA A 1 196 ? 24.293 -4.733 -11.276 1.00 96.31 196 ALA A O 1
ATOM 1504 N N . VAL A 1 197 ? 25.773 -3.195 -10.580 1.00 94.38 197 VAL A N 1
ATOM 1505 C CA . VAL A 1 197 ? 25.869 -2.456 -11.848 1.00 94.38 197 VAL A CA 1
ATOM 1506 C C . VAL A 1 197 ? 27.301 -2.482 -12.373 1.00 94.38 197 VAL A C 1
ATOM 1508 O O . VAL A 1 197 ? 28.234 -2.304 -11.601 1.00 94.38 197 VAL A O 1
ATOM 1511 N N . GLY A 1 198 ? 27.495 -2.667 -13.679 1.00 90.75 198 GLY A N 1
ATOM 1512 C CA . GLY A 1 198 ? 28.814 -2.556 -14.307 1.00 90.75 198 GLY A CA 1
ATOM 1513 C C . GLY A 1 198 ? 29.132 -1.119 -14.735 1.00 90.75 198 GLY A C 1
ATOM 1514 O O . GLY A 1 198 ? 28.273 -0.458 -15.319 1.00 90.75 198 GLY A O 1
ATOM 1515 N N . SER A 1 199 ? 30.352 -0.626 -14.488 1.00 89.00 199 SER A N 1
ATOM 1516 C CA . SER A 1 199 ? 30.760 0.743 -14.867 1.00 89.00 199 SER A CA 1
ATOM 1517 C C . SER A 1 199 ? 30.778 0.988 -16.383 1.00 89.00 199 SER A C 1
ATOM 1519 O O . SER A 1 199 ? 30.696 2.135 -16.824 1.00 89.00 199 SER A O 1
ATOM 1521 N N . LEU A 1 200 ? 30.837 -0.085 -17.181 1.00 86.44 200 LEU A N 1
ATOM 1522 C CA . LEU A 1 200 ? 30.823 -0.067 -18.643 1.00 86.44 200 LEU A CA 1
ATOM 1523 C C . LEU A 1 200 ? 29.496 -0.586 -19.230 1.00 86.44 200 LEU A C 1
ATOM 1525 O O . LEU A 1 200 ? 29.473 -0.991 -20.389 1.00 86.44 200 LEU A O 1
ATOM 1529 N N . ASP A 1 201 ? 28.396 -0.626 -18.465 1.00 85.81 201 ASP A N 1
ATOM 1530 C CA . ASP A 1 201 ? 27.089 -1.098 -18.949 1.00 85.81 201 ASP A CA 1
ATOM 1531 C C . ASP A 1 201 ? 26.360 -0.031 -19.808 1.00 85.81 201 ASP A C 1
ATOM 1533 O O . ASP A 1 201 ? 25.868 0.969 -19.276 1.00 85.81 201 ASP A O 1
ATOM 1537 N N . PRO A 1 202 ? 26.197 -0.230 -21.135 1.00 81.56 202 PRO A N 1
ATOM 1538 C CA . PRO A 1 202 ? 25.544 0.750 -22.000 1.00 81.56 202 PRO A CA 1
ATOM 1539 C C . PRO A 1 202 ? 24.005 0.710 -21.930 1.00 81.56 202 PRO A C 1
ATOM 1541 O O . PRO A 1 202 ? 23.345 1.510 -22.594 1.00 81.56 202 PRO A O 1
ATOM 1544 N N . THR A 1 203 ? 23.402 -0.194 -21.143 1.00 81.56 203 THR A N 1
ATOM 1545 C CA . THR A 1 203 ? 21.975 -0.105 -20.772 1.00 81.56 203 THR A CA 1
ATOM 1546 C C . THR A 1 203 ? 21.719 0.873 -19.631 1.00 81.56 203 THR A C 1
ATOM 1548 O O . THR A 1 203 ? 20.610 1.402 -19.548 1.00 81.56 203 THR A O 1
ATOM 1551 N N . LEU A 1 204 ? 22.723 1.128 -18.783 1.00 85.62 204 LEU A N 1
ATOM 1552 C CA . LEU A 1 204 ? 22.583 1.904 -17.554 1.00 85.62 204 LEU A CA 1
ATOM 1553 C C . LEU A 1 204 ? 23.758 2.891 -17.375 1.00 85.62 204 LEU A C 1
ATOM 1555 O O . LEU A 1 204 ? 24.621 2.679 -16.523 1.00 85.62 204 LEU A O 1
ATOM 1559 N N . PRO A 1 205 ? 23.803 3.991 -18.157 1.00 87.62 205 PRO A N 1
ATOM 1560 C CA . PRO A 1 205 ? 24.856 5.002 -18.049 1.00 87.62 205 PRO A CA 1
ATOM 1561 C C . PRO A 1 205 ? 24.938 5.615 -16.645 1.00 87.62 205 PRO A C 1
ATOM 1563 O O . PRO A 1 205 ? 23.925 5.696 -15.954 1.00 87.62 205 PRO A O 1
ATOM 1566 N N . ALA A 1 206 ? 26.105 6.143 -16.254 1.00 86.81 206 ALA A N 1
ATOM 1567 C CA . ALA A 1 206 ? 26.371 6.672 -14.906 1.00 86.81 206 ALA A CA 1
ATOM 1568 C C . ALA A 1 206 ? 25.258 7.579 -14.332 1.00 86.81 206 ALA A C 1
ATOM 1570 O O . ALA A 1 206 ? 24.817 7.365 -13.208 1.00 86.81 206 ALA A O 1
ATOM 1571 N N . ALA A 1 207 ? 24.705 8.506 -15.123 1.00 87.31 207 ALA A N 1
ATOM 1572 C CA . ALA A 1 207 ? 23.601 9.371 -14.684 1.00 87.31 207 ALA A CA 1
ATOM 1573 C C . ALA A 1 207 ? 22.311 8.603 -14.307 1.00 87.31 207 ALA A C 1
ATOM 1575 O O . ALA A 1 207 ? 21.546 9.053 -13.457 1.00 87.31 207 ALA A O 1
ATOM 1576 N N . SER A 1 208 ? 22.058 7.438 -14.911 1.00 89.81 208 SER A N 1
ATOM 1577 C CA . SER A 1 208 ? 20.977 6.523 -14.521 1.00 89.81 208 SER A CA 1
ATOM 1578 C C . SER A 1 208 ? 21.324 5.717 -13.268 1.00 89.81 208 SER A C 1
ATOM 1580 O O . SER A 1 208 ? 20.432 5.459 -12.464 1.00 89.81 208 SER A O 1
ATOM 1582 N N . VAL A 1 209 ? 22.601 5.379 -13.059 1.00 90.69 209 VAL A N 1
ATOM 1583 C CA . VAL A 1 209 ? 23.093 4.767 -11.810 1.00 90.69 209 VAL A CA 1
ATOM 1584 C C . VAL A 1 209 ? 22.948 5.737 -10.637 1.00 90.69 209 VAL A C 1
ATOM 1586 O O . VAL A 1 209 ? 22.503 5.340 -9.568 1.00 90.69 209 VAL A O 1
ATOM 1589 N N . ASP A 1 210 ? 23.236 7.023 -10.838 1.00 91.06 210 ASP A N 1
ATOM 1590 C CA . ASP A 1 210 ? 23.072 8.051 -9.806 1.00 91.06 210 ASP A CA 1
ATOM 1591 C C . ASP A 1 210 ? 21.597 8.309 -9.462 1.00 91.06 210 ASP A C 1
ATOM 1593 O O . ASP A 1 210 ? 21.276 8.591 -8.309 1.00 91.06 210 ASP A O 1
ATOM 1597 N N . VAL A 1 211 ? 20.685 8.172 -10.432 1.00 92.31 211 VAL A N 1
ATOM 1598 C CA . VAL A 1 211 ? 19.233 8.176 -10.177 1.00 92.31 211 VAL A CA 1
ATOM 1599 C C . VAL A 1 211 ? 18.802 6.919 -9.419 1.00 92.31 211 VAL A C 1
ATOM 1601 O O . VAL A 1 211 ? 18.063 7.034 -8.446 1.00 92.31 211 VAL A O 1
ATOM 1604 N N . MET A 1 212 ? 19.296 5.737 -9.805 1.00 92.38 212 MET A N 1
ATOM 1605 C CA . MET A 1 212 ? 19.051 4.484 -9.079 1.00 92.38 212 MET A CA 1
ATOM 1606 C C . MET A 1 212 ? 19.522 4.581 -7.623 1.00 92.38 212 MET A C 1
ATOM 1608 O O . MET A 1 212 ? 18.767 4.248 -6.714 1.00 92.38 212 MET A O 1
ATOM 1612 N N . ARG A 1 213 ? 20.725 5.121 -7.394 1.00 93.31 213 ARG A N 1
ATOM 1613 C CA . ARG A 1 213 ? 21.276 5.357 -6.056 1.00 93.31 213 ARG A CA 1
ATOM 1614 C C . ARG A 1 213 ? 20.415 6.326 -5.250 1.00 93.31 213 ARG A C 1
ATOM 1616 O O . ARG A 1 213 ? 20.038 6.007 -4.133 1.00 93.31 213 ARG A O 1
ATOM 1623 N N . LYS A 1 214 ? 20.026 7.465 -5.832 1.00 90.62 214 LYS A N 1
ATOM 1624 C CA . LYS A 1 214 ? 19.160 8.457 -5.167 1.00 90.62 214 LYS A CA 1
ATOM 1625 C C . LYS A 1 214 ? 17.760 7.946 -4.827 1.00 90.62 214 LYS A C 1
ATOM 1627 O O . LYS A 1 214 ? 17.158 8.492 -3.912 1.00 90.62 214 LYS A O 1
ATOM 1632 N N . GLY A 1 215 ? 17.237 6.959 -5.554 1.00 88.19 215 GLY A N 1
ATOM 1633 C CA . GLY A 1 215 ? 15.930 6.362 -5.270 1.00 88.19 215 GLY A CA 1
ATOM 1634 C C . GLY A 1 215 ? 15.974 5.183 -4.292 1.00 88.19 215 GLY A C 1
ATOM 1635 O O . GLY A 1 215 ? 15.046 5.021 -3.508 1.00 88.19 215 GLY A O 1
ATOM 1636 N N . LEU A 1 216 ? 17.045 4.378 -4.305 1.00 90.88 216 LEU A N 1
ATOM 1637 C CA . LEU A 1 216 ? 17.183 3.205 -3.429 1.00 90.88 216 LEU A CA 1
ATOM 1638 C C . LEU A 1 216 ? 17.907 3.511 -2.106 1.00 90.88 216 LEU A C 1
ATOM 1640 O O . LEU A 1 216 ? 17.504 3.001 -1.068 1.00 90.88 216 LEU A O 1
ATOM 1644 N N . GLU A 1 217 ? 18.943 4.351 -2.106 1.00 91.50 217 GLU A N 1
ATOM 1645 C CA . GLU A 1 217 ? 19.754 4.671 -0.914 1.00 91.50 217 GLU A CA 1
ATOM 1646 C C . GLU A 1 217 ? 19.277 5.940 -0.177 1.00 91.50 217 GLU A C 1
ATOM 1648 O O . GLU A 1 217 ? 20.008 6.502 0.636 1.00 91.50 217 GLU A O 1
ATOM 1653 N N . ALA A 1 218 ? 18.068 6.432 -0.466 1.00 85.38 218 ALA A N 1
ATOM 1654 C CA . ALA A 1 218 ? 17.578 7.696 0.078 1.00 85.38 218 ALA A CA 1
ATOM 1655 C C . ALA A 1 218 ? 17.510 7.695 1.619 1.00 85.38 218 ALA A C 1
ATOM 1657 O O . ALA A 1 218 ? 16.941 6.794 2.239 1.00 85.38 218 ALA A O 1
ATOM 1658 N N . GLU A 1 219 ? 18.020 8.759 2.246 1.00 77.19 219 GLU A N 1
ATOM 1659 C CA . GLU A 1 219 ? 17.946 8.951 3.704 1.00 77.19 219 GLU A CA 1
ATOM 1660 C C . GLU A 1 219 ? 16.500 9.089 4.208 1.00 77.19 219 GLU A C 1
ATOM 1662 O O . GLU A 1 219 ? 16.208 8.743 5.349 1.00 77.19 219 GLU A O 1
ATOM 1667 N N . THR A 1 220 ? 15.580 9.526 3.340 1.00 74.06 220 THR A N 1
ATOM 1668 C CA . THR A 1 220 ? 14.135 9.611 3.607 1.00 74.06 220 THR A CA 1
ATOM 1669 C C . THR A 1 220 ? 13.426 8.254 3.646 1.00 74.06 220 THR A C 1
ATOM 1671 O O . THR A 1 220 ? 12.269 8.199 4.059 1.00 74.06 220 THR A O 1
ATOM 1674 N N . LEU A 1 221 ? 14.080 7.164 3.226 1.00 75.69 221 LEU A N 1
ATOM 1675 C CA . LEU A 1 221 ? 13.580 5.807 3.441 1.00 75.69 221 LEU A CA 1
ATOM 1676 C C . LEU A 1 221 ? 13.907 5.348 4.863 1.00 75.69 221 LEU A C 1
ATOM 1678 O O . LEU A 1 221 ? 15.016 5.572 5.364 1.00 75.69 221 LEU A O 1
ATOM 1682 N N . ALA A 1 222 ? 12.950 4.647 5.474 1.00 71.56 222 ALA A N 1
ATOM 1683 C CA . ALA A 1 222 ? 13.162 3.925 6.722 1.00 71.56 222 ALA A CA 1
ATOM 1684 C C . ALA A 1 222 ? 14.325 2.932 6.574 1.00 71.56 222 ALA A C 1
ATOM 1686 O O . ALA A 1 222 ? 14.487 2.303 5.528 1.00 71.56 222 ALA A O 1
ATOM 1687 N N . GLU A 1 223 ? 15.121 2.775 7.631 1.00 72.25 223 GLU A N 1
ATOM 1688 C CA . GLU A 1 223 ? 16.382 2.024 7.599 1.00 72.25 223 GLU A CA 1
ATOM 1689 C C . GLU A 1 223 ? 16.211 0.579 7.099 1.00 72.25 223 GLU A C 1
ATOM 1691 O O . GLU A 1 223 ? 16.946 0.151 6.216 1.00 72.25 223 GLU A O 1
ATOM 1696 N N . ALA A 1 224 ? 15.154 -0.113 7.540 1.00 70.69 224 ALA A N 1
ATOM 1697 C CA . ALA A 1 224 ? 14.804 -1.475 7.116 1.00 70.69 224 ALA A CA 1
ATOM 1698 C C . ALA A 1 224 ? 14.335 -1.618 5.645 1.00 70.69 224 ALA A C 1
ATOM 1700 O O . ALA A 1 224 ? 14.033 -2.724 5.200 1.00 70.69 224 ALA A O 1
ATOM 1701 N N . VAL A 1 225 ? 14.224 -0.513 4.898 1.00 82.56 225 VAL A N 1
ATOM 1702 C CA . VAL A 1 225 ? 13.780 -0.475 3.490 1.00 82.56 225 VAL A CA 1
ATOM 1703 C C . VAL A 1 225 ? 14.835 0.178 2.579 1.00 82.56 225 VAL A C 1
ATOM 1705 O O . VAL A 1 225 ? 14.715 0.144 1.354 1.00 82.56 225 VAL A O 1
ATOM 1708 N N . ARG A 1 226 ? 15.905 0.749 3.150 1.00 87.12 226 ARG A N 1
ATOM 1709 C CA . ARG A 1 226 ? 16.982 1.394 2.393 1.00 87.12 226 ARG A CA 1
ATOM 1710 C C . ARG A 1 226 ? 17.767 0.352 1.587 1.00 87.12 226 ARG A C 1
ATOM 1712 O O . ARG A 1 226 ? 18.180 -0.676 2.111 1.00 87.12 226 ARG A O 1
ATOM 1719 N N . GLY A 1 227 ? 17.948 0.619 0.298 1.00 90.06 227 GLY A N 1
ATOM 1720 C CA . GLY A 1 227 ? 18.663 -0.235 -0.648 1.00 90.06 227 GLY A CA 1
ATOM 1721 C C . GLY A 1 227 ? 20.183 -0.034 -0.664 1.00 90.06 227 GLY A C 1
ATOM 1722 O O . GLY A 1 227 ? 20.745 0.682 0.162 1.00 90.06 227 GLY A O 1
ATOM 1723 N N . GLN A 1 228 ? 20.842 -0.658 -1.645 1.00 93.44 228 GLN A N 1
ATOM 1724 C CA . GLN A 1 228 ? 22.289 -0.557 -1.892 1.00 93.44 228 GLN A CA 1
ATOM 1725 C C . GLN A 1 228 ? 22.583 -0.610 -3.401 1.00 93.44 228 GLN A C 1
ATOM 1727 O O . GLN A 1 228 ? 22.046 -1.468 -4.095 1.00 93.44 228 GLN A O 1
ATOM 1732 N N . VAL A 1 229 ? 23.461 0.248 -3.928 1.00 95.56 229 VAL A N 1
ATOM 1733 C CA . VAL A 1 229 ? 23.816 0.308 -5.360 1.00 95.56 229 VAL A CA 1
ATOM 1734 C C . VAL A 1 229 ? 25.332 0.229 -5.553 1.00 95.56 229 VAL A C 1
ATOM 1736 O O . VAL A 1 229 ? 26.046 1.236 -5.581 1.00 95.56 229 VAL A O 1
ATOM 1739 N N . THR A 1 230 ? 25.826 -0.995 -5.743 1.00 95.88 230 THR A N 1
ATOM 1740 C CA . THR A 1 230 ? 27.252 -1.292 -5.930 1.00 95.88 230 THR A CA 1
ATOM 1741 C C . THR A 1 230 ? 27.634 -1.240 -7.408 1.00 95.88 230 THR A C 1
ATOM 1743 O O . THR A 1 230 ? 26.993 -1.862 -8.259 1.00 95.88 230 THR A O 1
ATOM 1746 N N . VAL A 1 231 ? 28.707 -0.502 -7.714 1.00 94.19 231 VAL A N 1
ATOM 1747 C CA . VAL A 1 231 ? 29.260 -0.369 -9.069 1.00 94.19 231 VAL A CA 1
ATOM 1748 C C . VAL A 1 231 ? 30.554 -1.175 -9.178 1.00 94.19 231 VAL A C 1
ATOM 1750 O O . VAL A 1 231 ? 31.490 -0.960 -8.413 1.00 94.19 231 VAL A O 1
ATOM 1753 N N . TYR A 1 232 ? 30.592 -2.088 -10.143 1.00 91.75 232 TYR A N 1
ATOM 1754 C CA . TYR A 1 232 ? 31.688 -3.004 -10.445 1.00 91.75 232 TYR A CA 1
ATOM 1755 C C . TYR A 1 232 ? 32.473 -2.480 -11.652 1.00 91.75 232 TYR A C 1
ATOM 1757 O O . TYR A 1 232 ? 31.902 -2.267 -12.726 1.00 91.75 232 TYR A O 1
ATOM 1765 N N . ASP A 1 233 ? 33.771 -2.226 -11.484 1.00 88.31 233 ASP A N 1
ATOM 1766 C CA . ASP A 1 233 ? 34.567 -1.517 -12.487 1.00 88.31 233 ASP A CA 1
ATOM 1767 C C . ASP A 1 233 ? 35.090 -2.425 -13.613 1.00 88.31 233 ASP A C 1
ATOM 1769 O O . ASP A 1 233 ? 35.360 -3.611 -13.426 1.00 88.31 233 ASP A O 1
ATOM 1773 N N . GLY A 1 234 ? 35.175 -1.890 -14.831 1.00 83.50 234 GLY A N 1
ATOM 1774 C CA . GLY A 1 234 ? 35.485 -2.658 -16.040 1.00 83.50 234 GLY A CA 1
ATOM 1775 C C . GLY A 1 234 ? 34.406 -3.676 -16.445 1.00 83.50 234 GLY A C 1
ATOM 1776 O O . GLY A 1 234 ? 34.552 -4.348 -17.466 1.00 83.50 234 GLY A O 1
ATOM 1777 N N . CYS A 1 235 ? 33.315 -3.801 -15.682 1.00 86.44 235 CYS A N 1
ATOM 1778 C CA . CYS A 1 235 ? 32.225 -4.722 -15.981 1.00 86.44 235 CYS A CA 1
ATOM 1779 C C . CYS A 1 235 ? 31.237 -4.098 -16.974 1.00 86.44 235 CYS A C 1
ATOM 1781 O O . CYS A 1 235 ? 30.712 -3.008 -16.750 1.00 86.44 235 CYS A O 1
ATOM 1783 N N . GLY A 1 236 ? 30.973 -4.811 -18.070 1.00 84.88 236 GLY A N 1
ATOM 1784 C CA . GLY A 1 236 ? 29.911 -4.485 -19.023 1.00 84.88 236 GLY A CA 1
ATOM 1785 C C . GLY A 1 236 ? 28.570 -5.127 -18.657 1.00 84.88 236 GLY A C 1
ATOM 1786 O O . GLY A 1 236 ? 28.426 -5.793 -17.629 1.00 84.88 236 GLY A O 1
ATOM 1787 N N . HIS A 1 237 ? 27.579 -4.966 -19.534 1.00 85.88 237 HIS A N 1
ATOM 1788 C CA . HIS A 1 237 ? 26.265 -5.574 -19.340 1.00 85.88 237 HIS A CA 1
ATOM 1789 C C . HIS A 1 237 ? 26.329 -7.110 -19.287 1.00 85.88 237 HIS A C 1
ATOM 1791 O O . HIS A 1 237 ? 27.090 -7.745 -20.015 1.00 85.88 237 HIS A O 1
ATOM 1797 N N . GLY A 1 238 ? 25.486 -7.726 -18.454 1.00 86.00 238 GLY A N 1
ATOM 1798 C CA . GLY A 1 238 ? 25.393 -9.185 -18.355 1.00 86.00 238 GLY A CA 1
ATOM 1799 C C . GLY A 1 238 ? 26.417 -9.850 -17.430 1.00 86.00 238 GLY A C 1
ATOM 1800 O O . GLY A 1 238 ? 26.384 -11.073 -17.314 1.00 86.00 238 GLY A O 1
ATOM 1801 N N . PHE A 1 239 ? 27.320 -9.100 -16.782 1.00 90.19 239 PHE A N 1
ATOM 1802 C CA . PHE A 1 239 ? 28.460 -9.676 -16.053 1.00 90.19 239 PHE A CA 1
ATOM 1803 C C . PHE A 1 239 ? 28.069 -10.676 -14.945 1.00 90.19 239 PHE A C 1
ATOM 1805 O O . PHE A 1 239 ? 28.665 -11.748 -14.891 1.00 90.19 239 PHE A O 1
ATOM 1812 N N . CYS A 1 240 ? 27.029 -10.400 -14.146 1.00 89.75 240 CYS A N 1
ATOM 1813 C CA . CYS A 1 240 ? 26.550 -11.284 -13.069 1.00 89.75 240 CYS A CA 1
ATOM 1814 C C . CYS A 1 240 ? 26.133 -12.692 -13.543 1.00 89.75 240 CYS A C 1
ATOM 1816 O O . CYS A 1 240 ? 26.119 -13.617 -12.740 1.00 89.75 240 CYS A O 1
ATOM 1818 N N . VAL A 1 241 ? 25.771 -12.860 -14.823 1.00 89.06 241 VAL A N 1
ATOM 1819 C CA . VAL A 1 241 ? 25.287 -14.140 -15.384 1.00 89.06 241 VAL A CA 1
ATOM 1820 C C . VAL A 1 241 ? 26.223 -14.694 -16.464 1.00 89.06 241 VAL A C 1
ATOM 1822 O O . VAL A 1 241 ? 26.344 -15.905 -16.628 1.00 89.06 241 VAL A O 1
ATOM 1825 N N . ARG A 1 242 ? 26.878 -13.828 -17.245 1.00 88.12 242 ARG A N 1
ATOM 1826 C CA . ARG A 1 242 ? 27.564 -14.184 -18.502 1.00 88.12 242 ARG A CA 1
ATOM 1827 C C . ARG A 1 242 ? 28.998 -13.666 -18.599 1.00 88.12 242 ARG A C 1
ATOM 1829 O O . ARG A 1 242 ? 29.518 -13.556 -19.712 1.00 88.12 242 ARG A O 1
ATOM 1836 N N . ALA A 1 243 ? 29.641 -13.358 -17.468 1.00 83.06 243 ALA A N 1
ATOM 1837 C CA . ALA A 1 243 ? 31.078 -13.081 -17.421 1.00 83.06 243 ALA A CA 1
ATOM 1838 C C . ALA A 1 243 ? 31.877 -14.141 -18.200 1.00 83.06 243 ALA A C 1
ATOM 1840 O O . ALA A 1 243 ? 31.550 -15.330 -18.173 1.00 83.06 243 ALA A O 1
ATOM 1841 N N . ASP A 1 244 ? 32.897 -13.704 -18.935 1.00 74.88 244 ASP A N 1
ATOM 1842 C CA . ASP A 1 244 ? 33.745 -14.588 -19.732 1.00 74.88 244 ASP A CA 1
ATOM 1843 C C . ASP A 1 244 ? 34.917 -15.077 -18.871 1.00 74.88 244 ASP A C 1
ATOM 1845 O O . ASP A 1 244 ? 35.720 -14.276 -18.389 1.00 74.88 244 ASP A O 1
ATOM 1849 N N . SER A 1 245 ? 34.990 -16.394 -18.655 1.00 69.50 245 SER A N 1
ATOM 1850 C CA . SER A 1 245 ? 35.961 -17.041 -17.761 1.00 69.50 245 SER A CA 1
ATOM 1851 C C . SER A 1 245 ? 37.414 -16.899 -18.223 1.00 69.50 245 SER A C 1
ATOM 1853 O O . SER A 1 245 ? 38.334 -17.149 -17.445 1.00 69.50 245 SER A O 1
ATOM 1855 N N . THR A 1 246 ? 37.642 -16.445 -19.460 1.00 69.44 246 THR A N 1
ATOM 1856 C CA . THR A 1 246 ? 38.975 -16.048 -19.939 1.00 69.44 246 THR A CA 1
ATOM 1857 C C . THR A 1 246 ? 39.481 -14.749 -19.296 1.00 69.44 246 THR A C 1
ATOM 1859 O O . THR A 1 246 ? 40.692 -14.538 -19.220 1.00 69.44 246 THR A O 1
ATOM 1862 N N . TYR A 1 247 ? 38.588 -13.905 -18.762 1.00 72.62 247 TYR A N 1
ATOM 1863 C CA . TYR A 1 247 ? 38.918 -12.652 -18.080 1.00 72.62 247 TYR A CA 1
ATOM 1864 C C . TYR A 1 247 ? 38.739 -12.798 -16.563 1.00 72.62 247 TYR A C 1
ATOM 1866 O O . TYR A 1 247 ? 37.647 -12.639 -16.007 1.00 72.62 247 TYR A O 1
ATOM 1874 N N . ASN A 1 248 ? 39.854 -13.077 -15.883 1.00 73.25 248 ASN A N 1
ATOM 1875 C CA . ASN A 1 248 ? 39.911 -13.342 -14.442 1.00 73.25 248 ASN A CA 1
ATOM 1876 C C . ASN A 1 248 ? 39.250 -12.224 -13.606 1.00 73.25 248 ASN A C 1
ATOM 1878 O O . ASN A 1 248 ? 38.437 -12.502 -12.730 1.00 73.25 248 ASN A O 1
ATOM 1882 N N . ASP A 1 249 ? 39.518 -10.953 -13.914 1.00 79.25 249 ASP A N 1
ATOM 1883 C CA . ASP A 1 249 ? 39.031 -9.821 -13.108 1.00 79.25 249 ASP A CA 1
ATOM 1884 C C . ASP A 1 249 ? 37.544 -9.484 -13.317 1.00 79.25 249 ASP A C 1
ATOM 1886 O O . ASP A 1 249 ? 36.899 -8.971 -12.403 1.00 79.25 249 ASP A O 1
ATOM 1890 N N . ILE A 1 250 ? 36.962 -9.849 -14.466 1.00 81.31 250 ILE A N 1
ATOM 1891 C CA . ILE A 1 250 ? 35.503 -9.799 -14.674 1.00 81.31 250 ILE A CA 1
ATOM 1892 C C . ILE A 1 250 ? 34.843 -10.978 -13.942 1.00 81.31 250 ILE A C 1
ATOM 1894 O O . ILE A 1 250 ? 33.809 -10.815 -13.299 1.00 81.31 250 ILE A O 1
ATOM 1898 N N . THR A 1 251 ? 35.474 -12.157 -13.967 1.00 82.88 251 THR A N 1
ATOM 1899 C CA . THR A 1 251 ? 34.983 -13.359 -13.271 1.00 82.88 251 THR A CA 1
ATOM 1900 C C . THR A 1 251 ? 34.961 -13.171 -11.748 1.00 82.88 251 THR A C 1
ATOM 1902 O O . THR A 1 251 ? 33.963 -13.498 -11.108 1.00 82.88 251 THR A O 1
ATOM 1905 N N . LYS A 1 252 ? 36.003 -12.560 -11.162 1.00 85.38 252 LYS A N 1
ATOM 1906 C CA . LYS A 1 252 ? 36.025 -12.159 -9.740 1.00 85.38 252 LYS A CA 1
ATOM 1907 C C . LYS A 1 252 ? 34.861 -11.236 -9.379 1.00 85.38 252 LYS A C 1
ATOM 1909 O O . LYS A 1 252 ? 34.272 -11.393 -8.317 1.00 85.38 252 LYS A O 1
ATOM 1914 N N . GLN A 1 253 ? 34.529 -10.280 -10.245 1.00 88.69 253 GLN A N 1
ATOM 1915 C CA . GLN A 1 253 ? 33.464 -9.309 -9.982 1.00 88.69 253 GLN A CA 1
ATOM 1916 C C . GLN A 1 253 ? 32.062 -9.891 -10.174 1.00 88.69 253 GLN A C 1
ATOM 1918 O O . GLN A 1 253 ? 31.163 -9.559 -9.407 1.00 88.69 253 GLN A O 1
ATOM 1923 N N . ALA A 1 254 ? 31.884 -10.827 -11.110 1.00 87.19 254 ALA A N 1
ATOM 1924 C CA . ALA A 1 254 ? 30.665 -11.626 -11.190 1.00 87.19 254 ALA A CA 1
ATOM 1925 C C . ALA A 1 254 ? 30.438 -12.417 -9.889 1.00 87.19 254 ALA A C 1
ATOM 1927 O O . ALA A 1 254 ? 29.372 -12.292 -9.288 1.00 87.19 254 ALA A O 1
ATOM 1928 N N . LEU A 1 255 ? 31.463 -13.121 -9.390 1.00 89.00 255 LEU A N 1
ATOM 1929 C CA . LEU A 1 255 ? 31.409 -13.811 -8.094 1.00 89.00 255 LEU A CA 1
ATOM 1930 C C . LEU A 1 255 ? 31.134 -12.841 -6.934 1.00 89.00 255 LEU A C 1
ATOM 1932 O O . LEU A 1 255 ? 30.257 -13.107 -6.124 1.00 89.00 255 LEU A O 1
ATOM 1936 N N . ALA A 1 256 ? 31.782 -11.674 -6.899 1.00 90.25 256 ALA A N 1
ATOM 1937 C CA . ALA A 1 256 ? 31.522 -10.662 -5.875 1.00 90.25 256 ALA A CA 1
ATOM 1938 C C . ALA A 1 256 ? 30.101 -10.059 -5.945 1.00 90.25 256 ALA A C 1
ATOM 1940 O O . ALA A 1 256 ? 29.601 -9.584 -4.929 1.00 90.25 256 ALA A O 1
ATOM 1941 N N . SER A 1 257 ? 29.432 -10.081 -7.105 1.00 93.69 257 SER A N 1
ATOM 1942 C CA . SER A 1 257 ? 28.007 -9.720 -7.234 1.00 93.69 257 SER A CA 1
ATOM 1943 C C . SER A 1 257 ? 27.058 -10.865 -6.852 1.00 93.69 257 SER A C 1
ATOM 1945 O O . SER A 1 257 ? 25.970 -10.627 -6.327 1.00 93.69 257 SER A O 1
ATOM 1947 N N . GLU A 1 258 ? 27.486 -12.117 -7.041 1.00 92.94 258 GLU A N 1
ATOM 1948 C CA . GLU A 1 258 ? 26.807 -13.306 -6.518 1.00 92.94 258 GLU A CA 1
ATOM 1949 C C . GLU A 1 258 ? 26.834 -13.290 -4.978 1.00 92.94 258 GLU A C 1
ATOM 1951 O O . GLU A 1 258 ? 25.795 -13.430 -4.333 1.00 92.94 258 GLU A O 1
ATOM 1956 N N . ASP A 1 259 ? 28.005 -13.010 -4.401 1.00 92.44 259 ASP A N 1
ATOM 1957 C CA . ASP A 1 259 ? 28.223 -12.891 -2.960 1.00 92.44 259 ASP A CA 1
ATOM 1958 C C . ASP A 1 259 ? 27.520 -11.654 -2.368 1.00 92.44 259 ASP A C 1
ATOM 1960 O O . ASP A 1 259 ? 26.968 -11.752 -1.274 1.00 92.44 259 ASP A O 1
ATOM 1964 N N . GLN A 1 260 ? 27.434 -10.525 -3.094 1.00 94.00 260 GLN A N 1
ATOM 1965 C CA . GLN A 1 260 ? 26.602 -9.375 -2.698 1.00 94.00 260 GLN A CA 1
ATOM 1966 C C . GLN A 1 260 ? 25.124 -9.774 -2.577 1.00 94.00 260 GLN A C 1
ATOM 1968 O O . GLN A 1 260 ? 24.486 -9.452 -1.578 1.00 94.00 260 GLN A O 1
ATOM 1973 N N . CYS A 1 261 ? 24.575 -10.495 -3.561 1.00 94.44 261 CYS A N 1
ATOM 1974 C CA . CYS A 1 261 ? 23.187 -10.960 -3.527 1.00 94.44 261 CYS A CA 1
ATOM 1975 C C . CYS A 1 261 ? 22.916 -11.872 -2.320 1.00 94.44 261 CYS A C 1
ATOM 1977 O O . CYS A 1 261 ? 21.927 -11.691 -1.606 1.00 94.44 261 CYS A O 1
ATOM 1979 N N . ILE A 1 262 ? 23.827 -12.812 -2.053 1.00 92.38 262 ILE A N 1
ATOM 1980 C CA . ILE A 1 262 ? 23.733 -13.728 -0.911 1.00 92.38 262 ILE A CA 1
ATOM 1981 C C . ILE A 1 262 ? 23.867 -12.969 0.416 1.00 92.38 262 ILE A C 1
ATOM 1983 O O . ILE A 1 262 ? 23.104 -13.231 1.341 1.00 92.38 262 ILE A O 1
ATOM 1987 N N . ALA A 1 263 ? 24.789 -12.008 0.527 1.00 89.25 263 ALA A N 1
ATOM 1988 C CA . ALA A 1 263 ? 24.938 -11.169 1.716 1.00 89.25 263 ALA A CA 1
ATOM 1989 C C . ALA A 1 263 ? 23.702 -10.286 1.959 1.00 89.25 263 ALA A C 1
ATOM 1991 O O . ALA A 1 263 ? 23.244 -10.180 3.095 1.00 89.25 263 ALA A O 1
ATOM 1992 N N . TRP A 1 264 ? 23.120 -9.715 0.899 1.00 93.00 264 TRP A N 1
ATOM 1993 C CA . TRP A 1 264 ? 21.910 -8.894 0.969 1.00 93.00 264 TRP A CA 1
ATOM 1994 C C . TRP A 1 264 ? 20.707 -9.680 1.488 1.00 93.00 264 TRP A C 1
ATOM 1996 O O . TRP A 1 264 ? 20.030 -9.239 2.418 1.00 93.00 264 TRP A O 1
ATOM 2006 N N . PHE A 1 265 ? 20.457 -10.864 0.922 1.00 91.88 265 PHE A N 1
ATOM 2007 C CA . PHE A 1 265 ? 19.373 -11.732 1.375 1.00 91.88 265 PHE A CA 1
ATOM 2008 C C . PHE A 1 265 ? 19.648 -12.332 2.756 1.00 91.88 265 PHE A C 1
ATOM 2010 O O . PHE A 1 265 ? 18.726 -12.401 3.560 1.00 91.88 265 PHE A O 1
ATOM 2017 N N . ASN A 1 266 ? 20.892 -12.696 3.088 1.00 86.19 266 ASN A N 1
ATOM 2018 C CA . ASN A 1 266 ? 21.230 -13.117 4.449 1.00 86.19 266 ASN A CA 1
ATOM 2019 C C . ASN A 1 266 ? 20.944 -11.993 5.455 1.00 86.19 266 ASN A C 1
ATOM 2021 O O . ASN A 1 266 ? 20.325 -12.271 6.471 1.00 86.19 266 ASN A O 1
ATOM 2025 N N . GLY A 1 267 ? 21.311 -10.739 5.165 1.00 80.38 267 GLY A N 1
ATOM 2026 C CA . GLY A 1 267 ? 21.024 -9.594 6.038 1.00 80.38 267 GLY A CA 1
ATOM 2027 C C . GLY A 1 267 ? 19.526 -9.381 6.276 1.00 80.38 267 GLY A C 1
ATOM 2028 O O . GLY A 1 267 ? 19.090 -9.312 7.420 1.00 80.38 267 GLY A O 1
ATOM 2029 N N . HIS A 1 268 ? 18.720 -9.372 5.212 1.00 80.44 268 HIS A N 1
ATOM 2030 C CA . HIS A 1 268 ? 17.269 -9.150 5.312 1.00 80.44 268 HIS A CA 1
ATOM 2031 C C . HIS A 1 268 ? 16.474 -10.371 5.803 1.00 80.44 268 HIS A C 1
ATOM 2033 O O . HIS A 1 268 ? 15.298 -10.241 6.136 1.00 80.44 268 HIS A O 1
ATOM 2039 N N . PHE A 1 269 ? 17.095 -11.553 5.866 1.00 75.25 269 PHE A N 1
ATOM 2040 C CA . PHE A 1 269 ? 16.512 -12.769 6.446 1.00 75.25 269 PHE A CA 1
ATOM 2041 C C . PHE A 1 269 ? 17.107 -13.132 7.819 1.00 75.25 269 PHE A C 1
ATOM 2043 O O . PHE A 1 269 ? 16.579 -14.023 8.484 1.00 75.25 269 PHE A O 1
ATOM 2050 N N . ALA A 1 270 ? 18.153 -12.434 8.280 1.00 52.91 270 ALA A N 1
ATOM 2051 C CA . ALA A 1 270 ? 18.783 -12.658 9.584 1.00 52.91 270 ALA A CA 1
ATOM 2052 C C . ALA A 1 270 ? 17.843 -12.356 10.762 1.00 52.91 270 ALA A C 1
ATOM 2054 O O . ALA A 1 270 ? 17.939 -13.022 11.790 1.00 52.91 270 ALA A O 1
ATOM 2055 N N . ASP A 1 271 ? 16.860 -11.463 10.593 1.00 46.94 271 ASP A N 1
ATOM 2056 C CA . ASP A 1 271 ? 15.828 -11.156 11.605 1.00 46.94 271 ASP A CA 1
ATOM 2057 C C . ASP A 1 271 ? 14.732 -12.252 11.719 1.00 46.94 271 ASP A C 1
ATOM 2059 O O . ASP A 1 271 ? 13.556 -12.007 11.993 1.00 46.94 271 ASP A O 1
ATOM 2063 N N . SER A 1 272 ? 15.141 -13.502 11.476 1.00 44.44 272 SER A N 1
ATOM 2064 C CA . SER A 1 272 ? 14.395 -14.741 11.729 1.00 44.44 272 SER A CA 1
ATOM 2065 C C . SER A 1 272 ? 15.213 -15.788 12.503 1.00 44.44 272 SER A C 1
ATOM 2067 O O . SER A 1 272 ? 14.635 -16.683 13.121 1.00 44.44 272 SER A O 1
ATOM 2069 N N . SER A 1 273 ? 16.548 -15.668 12.549 1.00 48.78 273 SER A N 1
ATOM 2070 C CA . SER A 1 273 ? 17.382 -16.457 13.460 1.00 48.78 273 SER A CA 1
ATOM 2071 C C . SER A 1 273 ? 17.374 -15.817 14.845 1.00 48.78 273 SER A C 1
ATOM 2073 O O . SER A 1 273 ? 17.952 -14.749 15.039 1.00 48.78 273 SER A O 1
ATOM 2075 N N . LEU A 1 274 ? 16.724 -16.473 15.811 1.00 58.53 274 LEU A N 1
ATOM 2076 C CA . LEU A 1 274 ? 16.678 -16.005 17.198 1.00 58.53 274 LEU A CA 1
ATOM 2077 C C . LEU A 1 274 ? 18.102 -15.802 17.757 1.00 58.53 274 LEU A C 1
ATOM 2079 O O . LEU A 1 274 ? 18.925 -16.712 17.624 1.00 58.53 274 LEU A O 1
ATOM 2083 N N . PRO A 1 275 ? 18.399 -14.656 18.406 1.00 63.78 275 PRO A N 1
ATOM 2084 C CA . PRO A 1 275 ? 19.705 -14.396 19.004 1.00 63.78 275 PRO A CA 1
ATOM 2085 C C . PRO A 1 275 ? 20.191 -15.530 19.912 1.00 63.78 275 PRO A C 1
ATOM 2087 O O . PRO A 1 275 ? 19.471 -15.976 20.810 1.00 63.78 275 PRO A O 1
ATOM 2090 N N . GLU A 1 276 ? 21.442 -15.962 19.725 1.00 65.19 276 GLU A N 1
ATOM 2091 C CA . GLU A 1 276 ? 22.042 -16.979 20.590 1.00 65.19 276 GLU A CA 1
ATOM 2092 C C . GLU A 1 276 ? 21.961 -16.557 22.063 1.00 65.19 276 GLU A C 1
ATOM 2094 O O . GLU A 1 276 ? 22.314 -15.435 22.440 1.00 65.19 276 GLU A O 1
ATOM 2099 N N . ASN A 1 277 ? 21.493 -17.483 22.904 1.00 80.88 277 ASN A N 1
ATOM 2100 C CA . ASN A 1 277 ? 21.298 -17.284 24.339 1.00 80.88 277 ASN A CA 1
ATOM 2101 C C . ASN A 1 277 ? 20.339 -16.123 24.708 1.00 80.88 277 ASN A C 1
ATOM 2103 O O . ASN A 1 277 ? 20.476 -15.560 25.794 1.00 80.88 277 ASN A O 1
ATOM 2107 N N . LEU A 1 278 ? 19.352 -15.797 23.852 1.00 85.75 278 LEU A N 1
ATOM 2108 C CA . LEU A 1 278 ? 18.317 -14.755 24.042 1.00 85.75 278 LEU A CA 1
ATOM 2109 C C . LEU A 1 278 ? 17.874 -14.575 25.502 1.00 85.75 278 LEU A C 1
ATOM 2111 O O . LEU A 1 278 ? 17.997 -13.481 26.046 1.00 85.75 278 LEU A O 1
ATOM 2115 N N . LYS A 1 279 ? 17.413 -15.649 26.159 1.00 89.94 279 LYS A N 1
ATOM 2116 C CA . LYS A 1 279 ? 16.913 -15.612 27.547 1.00 89.94 279 LYS A CA 1
ATOM 2117 C C . LYS A 1 279 ? 17.988 -15.170 28.547 1.00 89.94 279 LYS A C 1
ATOM 2119 O O . LYS A 1 279 ? 17.716 -14.359 29.425 1.00 89.94 279 LYS A O 1
ATOM 2124 N N . ALA A 1 280 ? 19.220 -15.658 28.399 1.00 90.25 280 ALA A N 1
ATOM 2125 C CA . ALA A 1 280 ? 20.334 -15.290 29.273 1.00 90.25 280 ALA A CA 1
ATOM 2126 C C . ALA A 1 280 ? 20.811 -13.848 29.026 1.00 90.25 280 ALA A C 1
ATOM 2128 O O . ALA A 1 280 ? 21.119 -13.142 29.983 1.00 90.25 280 ALA A O 1
ATOM 2129 N N . ARG A 1 281 ? 20.815 -13.386 27.766 1.00 91.25 281 ARG A N 1
ATOM 2130 C CA . ARG A 1 281 ? 21.120 -11.986 27.417 1.00 91.25 281 ARG A CA 1
ATOM 2131 C C . ARG A 1 281 ? 20.071 -11.023 27.976 1.00 91.25 281 ARG A C 1
ATOM 2133 O O . ARG A 1 281 ? 20.432 -10.022 28.585 1.00 91.25 281 ARG A O 1
ATOM 2140 N N . LEU A 1 282 ? 18.790 -11.357 27.821 1.00 92.38 282 LEU A N 1
ATOM 2141 C CA . LEU A 1 282 ? 17.673 -10.569 28.340 1.00 92.38 282 LEU A CA 1
ATOM 2142 C C . LEU A 1 282 ? 17.694 -10.511 29.877 1.00 92.38 282 LEU A C 1
ATOM 2144 O O . LEU A 1 282 ? 17.568 -9.429 30.447 1.00 92.38 282 LEU A O 1
ATOM 2148 N N . LYS A 1 283 ? 17.947 -11.649 30.545 1.00 94.25 283 LYS A N 1
ATOM 2149 C CA . LYS A 1 283 ? 18.173 -11.712 31.998 1.00 94.25 283 LYS A CA 1
ATOM 2150 C C . LYS A 1 283 ? 19.309 -10.790 32.434 1.00 94.25 283 LYS A C 1
ATOM 2152 O O . LYS A 1 283 ? 19.120 -10.004 33.353 1.00 94.25 283 LYS A O 1
ATOM 2157 N N . ALA A 1 284 ? 20.466 -10.877 31.775 1.00 92.81 284 ALA A N 1
ATOM 2158 C CA . ALA A 1 284 ? 21.637 -10.073 32.112 1.00 92.81 284 ALA A CA 1
ATOM 2159 C C . ALA A 1 284 ? 21.384 -8.568 31.932 1.00 92.81 284 ALA A C 1
ATOM 2161 O O . ALA A 1 284 ? 21.807 -7.782 32.777 1.00 92.81 284 ALA A O 1
ATOM 2162 N N . SER A 1 285 ? 20.658 -8.164 30.881 1.00 93.12 285 SER A N 1
ATOM 2163 C CA . SER A 1 285 ? 20.315 -6.754 30.690 1.00 93.12 285 SER A CA 1
ATOM 2164 C C . SER A 1 285 ? 19.322 -6.250 31.735 1.00 93.12 285 SER A C 1
ATOM 2166 O O . SER A 1 285 ? 19.599 -5.235 32.367 1.00 93.12 285 SER A O 1
ATOM 2168 N N . TYR A 1 286 ? 18.224 -6.965 32.010 1.00 93.62 286 TYR A N 1
ATOM 2169 C CA . TYR A 1 286 ? 17.309 -6.563 33.087 1.00 93.62 286 TYR A CA 1
ATOM 2170 C C . TYR A 1 286 ? 17.980 -6.580 34.468 1.00 93.62 286 TYR A C 1
ATOM 2172 O O . TYR A 1 286 ? 17.730 -5.674 35.261 1.00 93.62 286 TYR A O 1
ATOM 2180 N N . ASP A 1 287 ? 18.890 -7.524 34.738 1.00 93.94 287 ASP A N 1
ATOM 2181 C CA . ASP A 1 287 ? 19.687 -7.541 35.972 1.00 93.94 287 ASP A CA 1
ATOM 2182 C C . ASP A 1 287 ? 20.599 -6.308 36.111 1.00 93.94 287 ASP A C 1
ATOM 2184 O O . ASP A 1 287 ? 20.835 -5.874 37.243 1.00 93.94 287 ASP A O 1
ATOM 2188 N N . ALA A 1 288 ? 21.049 -5.716 34.996 1.00 91.81 288 ALA A N 1
ATOM 2189 C CA . ALA A 1 288 ? 21.841 -4.485 34.958 1.00 91.81 288 ALA A CA 1
ATOM 2190 C C . ALA A 1 288 ? 20.984 -3.201 35.000 1.00 91.81 288 ALA A C 1
ATOM 2192 O O . ALA A 1 288 ? 21.282 -2.293 35.776 1.00 91.81 288 ALA A O 1
ATOM 2193 N N . ILE A 1 289 ? 19.912 -3.110 34.202 1.00 91.88 289 ILE A N 1
ATOM 2194 C CA . ILE A 1 289 ? 19.118 -1.874 34.062 1.00 91.88 289 ILE A CA 1
ATOM 2195 C C . ILE A 1 289 ? 18.015 -1.705 35.114 1.00 91.88 289 ILE A C 1
ATOM 2197 O O . ILE A 1 289 ? 17.394 -0.642 35.148 1.00 91.88 289 ILE A O 1
ATOM 2201 N N . ALA A 1 290 ? 17.748 -2.709 35.962 1.00 89.88 290 ALA A N 1
ATOM 2202 C CA . ALA A 1 290 ? 16.611 -2.719 36.891 1.00 89.88 290 ALA A CA 1
ATOM 2203 C C . ALA A 1 290 ? 16.386 -1.406 37.678 1.00 89.88 290 ALA A C 1
ATOM 2205 O O . ALA A 1 290 ? 15.242 -0.952 37.697 1.00 89.88 290 ALA A O 1
ATOM 2206 N N . PRO A 1 291 ? 17.396 -0.727 38.270 1.00 86.62 291 PRO A N 1
ATOM 2207 C CA . PRO A 1 291 ? 17.166 0.540 38.975 1.00 86.62 291 PRO A CA 1
ATOM 2208 C C . PRO A 1 291 ? 16.603 1.641 38.060 1.00 86.62 291 PRO A C 1
ATOM 2210 O O . PRO A 1 291 ? 15.619 2.296 38.405 1.00 86.62 291 PRO A O 1
ATOM 2213 N N . THR A 1 292 ? 17.190 1.804 36.871 1.00 88.12 292 THR A N 1
ATOM 2214 C CA . THR A 1 292 ? 16.783 2.791 35.859 1.00 88.12 292 THR A CA 1
ATOM 2215 C C . THR A 1 292 ? 15.414 2.453 35.276 1.00 88.12 292 THR A C 1
ATOM 2217 O O . THR A 1 292 ? 14.539 3.317 35.201 1.00 88.12 292 THR A O 1
ATOM 2220 N N . TYR A 1 293 ? 15.199 1.183 34.920 1.00 87.50 293 TYR A N 1
ATOM 2221 C CA . TYR A 1 293 ? 13.923 0.695 34.408 1.00 87.50 293 TYR A CA 1
ATOM 2222 C C . TYR A 1 293 ? 12.804 0.874 35.436 1.00 87.50 293 TYR A C 1
ATOM 2224 O O . TYR A 1 293 ? 11.732 1.338 35.066 1.00 87.50 293 TYR A O 1
ATOM 2232 N N . ASN A 1 294 ? 13.031 0.593 36.721 1.00 86.81 294 ASN A N 1
ATOM 2233 C CA . ASN A 1 294 ? 11.999 0.737 37.752 1.00 86.81 294 ASN A CA 1
ATOM 2234 C C . ASN A 1 294 ? 11.641 2.208 38.009 1.00 86.81 294 ASN A C 1
ATOM 2236 O O . ASN A 1 294 ? 10.458 2.541 38.080 1.00 86.81 294 ASN A O 1
ATOM 2240 N N . ALA A 1 295 ? 12.633 3.105 38.055 1.00 85.06 295 ALA A N 1
ATOM 2241 C CA . ALA A 1 295 ? 12.389 4.546 38.155 1.00 85.06 295 ALA A CA 1
ATOM 2242 C C . ALA A 1 295 ? 11.570 5.079 36.960 1.00 85.06 295 ALA A C 1
ATOM 2244 O O . ALA A 1 295 ? 10.607 5.823 37.149 1.00 85.06 295 ALA A O 1
ATOM 2245 N N . TRP A 1 296 ? 11.896 4.642 35.738 1.00 82.50 296 TRP A N 1
ATOM 2246 C CA . TRP A 1 296 ? 11.127 4.957 34.528 1.00 82.50 296 TRP A CA 1
ATOM 2247 C C . TRP A 1 296 ? 9.712 4.347 34.561 1.00 82.50 296 TRP A C 1
ATOM 2249 O O . TRP A 1 296 ? 8.733 5.018 34.235 1.00 82.50 296 TRP A O 1
ATOM 2259 N N . THR A 1 297 ? 9.590 3.099 35.014 1.00 80.19 297 THR A N 1
ATOM 2260 C CA . THR A 1 297 ? 8.348 2.308 35.054 1.00 80.19 297 THR A CA 1
ATOM 2261 C C . THR A 1 297 ? 7.308 2.883 36.012 1.00 80.19 297 THR A C 1
ATOM 2263 O O . THR A 1 297 ? 6.114 2.768 35.738 1.00 80.19 297 THR A O 1
ATOM 2266 N N . ILE A 1 298 ? 7.715 3.518 37.115 1.00 75.62 298 ILE A N 1
ATOM 2267 C CA . ILE A 1 298 ? 6.777 4.150 38.057 1.00 75.62 298 ILE A CA 1
ATOM 2268 C C . ILE A 1 298 ? 6.083 5.359 37.407 1.00 75.62 298 ILE A C 1
ATOM 2270 O O . ILE A 1 298 ? 4.860 5.478 37.495 1.00 75.62 298 ILE A O 1
ATOM 2274 N N . GLY A 1 299 ? 6.829 6.211 36.692 1.00 71.12 299 GLY A N 1
ATOM 2275 C CA . GLY A 1 299 ? 6.263 7.357 35.965 1.00 71.12 299 GLY A CA 1
ATOM 2276 C C . GLY A 1 299 ? 5.341 6.955 34.807 1.00 71.12 299 GLY A C 1
ATOM 2277 O O . GLY A 1 299 ? 4.348 7.625 34.539 1.00 71.12 299 GLY A O 1
ATOM 2278 N N . HIS A 1 300 ? 5.620 5.817 34.172 1.00 74.44 300 HIS A N 1
ATOM 2279 C CA . HIS A 1 300 ? 4.891 5.292 33.012 1.00 74.44 300 HIS A CA 1
ATOM 2280 C C . HIS A 1 300 ? 3.877 4.199 33.393 1.00 74.44 300 HIS A C 1
ATOM 2282 O O . HIS A 1 300 ? 3.769 3.153 32.754 1.00 74.44 300 HIS A O 1
ATOM 2288 N N . SER A 1 301 ? 3.160 4.407 34.497 1.00 80.88 301 SER A N 1
ATOM 2289 C CA . SER A 1 301 ? 2.176 3.474 35.066 1.00 80.88 301 SER A CA 1
ATOM 2290 C C . SER A 1 301 ? 0.685 3.704 34.731 1.00 80.88 301 SER A C 1
ATOM 2292 O O . SER A 1 301 ? -0.040 2.705 34.777 1.00 80.88 301 SER A O 1
ATOM 2294 N N . PRO A 1 302 ? 0.176 4.910 34.373 1.00 87.44 302 PRO A N 1
ATOM 2295 C CA . PRO A 1 302 ? -1.271 5.153 34.264 1.00 87.44 302 PRO A CA 1
ATOM 2296 C C . PRO A 1 302 ? -2.045 4.187 33.358 1.00 87.44 302 PRO A C 1
ATOM 2298 O O . PRO A 1 302 ? -3.077 3.668 33.782 1.00 87.44 302 PRO A O 1
ATOM 2301 N N . MET A 1 303 ? -1.535 3.883 32.157 1.00 88.50 303 MET A N 1
ATOM 2302 C CA . MET A 1 303 ? -2.219 2.991 31.209 1.00 88.50 303 MET A CA 1
ATOM 2303 C C . MET A 1 303 ? -2.349 1.563 31.767 1.00 88.50 303 MET A C 1
ATOM 2305 O O . MET A 1 303 ? -3.434 0.982 31.760 1.00 88.50 303 MET A O 1
ATOM 2309 N N . ARG A 1 304 ? -1.275 1.022 32.366 1.00 90.88 304 ARG A N 1
ATOM 2310 C CA . ARG A 1 304 ? -1.323 -0.274 33.066 1.00 90.88 304 ARG A CA 1
ATOM 2311 C C . ARG A 1 304 ? -2.329 -0.276 34.208 1.00 90.88 304 ARG A C 1
ATOM 2313 O O . ARG A 1 304 ? -3.046 -1.258 34.349 1.00 90.88 304 ARG A O 1
ATOM 2320 N N . MET A 1 305 ? -2.403 0.790 35.006 1.00 92.75 305 MET A N 1
ATOM 2321 C CA . MET A 1 305 ? -3.353 0.868 36.124 1.00 92.75 305 MET A CA 1
ATOM 2322 C C . MET A 1 305 ? -4.806 0.923 35.640 1.00 92.75 305 MET A C 1
ATOM 2324 O O . MET A 1 305 ? -5.636 0.190 36.169 1.00 92.75 305 MET A O 1
ATOM 2328 N N . GLN A 1 306 ? -5.100 1.684 34.582 1.00 92.81 306 GLN A N 1
ATOM 2329 C CA . GLN A 1 306 ? -6.421 1.707 33.945 1.00 92.81 306 GLN A CA 1
ATOM 2330 C C . GLN A 1 306 ? -6.855 0.307 33.477 1.00 92.81 306 GLN A C 1
ATOM 2332 O O . GLN A 1 306 ? -7.962 -0.136 33.780 1.00 92.81 306 GLN A O 1
ATOM 2337 N N . TYR A 1 307 ? -5.980 -0.415 32.772 1.00 94.19 307 TYR A N 1
ATOM 2338 C CA . TYR A 1 307 ? -6.277 -1.766 32.288 1.00 94.19 307 TYR A CA 1
ATOM 2339 C C . TYR A 1 307 ? -6.319 -2.822 33.408 1.00 94.19 307 TYR A C 1
ATOM 2341 O O . TYR A 1 307 ? -7.127 -3.751 33.347 1.00 94.19 307 TYR A O 1
ATOM 2349 N N . LEU A 1 308 ? -5.500 -2.673 34.453 1.00 95.56 308 LEU A N 1
ATOM 2350 C CA . LEU A 1 308 ? -5.495 -3.549 35.627 1.00 95.56 308 LEU A CA 1
ATOM 2351 C C . LEU A 1 308 ? -6.770 -3.388 36.467 1.00 95.56 308 LEU A C 1
ATOM 2353 O O . LEU A 1 308 ? -7.349 -4.387 36.892 1.00 95.56 308 LEU A O 1
ATOM 2357 N N . ASP A 1 309 ? -7.260 -2.160 36.644 1.00 94.75 309 ASP A N 1
ATOM 2358 C CA . ASP A 1 309 ? -8.502 -1.891 37.375 1.00 94.75 309 ASP A CA 1
ATOM 2359 C C . ASP A 1 309 ? -9.740 -2.462 36.655 1.00 94.75 309 ASP A C 1
ATOM 2361 O O . ASP A 1 309 ? -10.662 -2.943 37.318 1.00 94.75 309 ASP A O 1
ATOM 2365 N N . LEU A 1 310 ? -9.742 -2.531 35.313 1.00 93.50 310 LEU A N 1
ATOM 2366 C CA . LEU A 1 310 ? -10.780 -3.245 34.547 1.00 93.50 310 LEU A CA 1
ATOM 2367 C C . LEU A 1 310 ? -10.807 -4.754 34.856 1.00 93.50 310 LEU A C 1
ATOM 2369 O O . LEU A 1 310 ? -11.886 -5.345 34.963 1.00 93.50 310 LEU A O 1
ATOM 2373 N N . LEU A 1 311 ? -9.638 -5.385 35.022 1.00 94.81 311 LEU A N 1
ATOM 2374 C CA . LEU A 1 311 ? -9.536 -6.791 35.430 1.00 94.81 311 LEU A CA 1
ATOM 2375 C C . LEU A 1 311 ? -9.965 -6.979 36.893 1.00 94.81 311 LEU A C 1
ATOM 2377 O O . LEU A 1 311 ? -10.742 -7.888 37.186 1.00 94.81 311 LEU A O 1
ATOM 2381 N N . ILE A 1 312 ? -9.510 -6.109 37.798 1.00 93.69 312 ILE A N 1
ATOM 2382 C CA . ILE A 1 312 ? -9.857 -6.145 39.228 1.00 93.69 312 ILE A CA 1
ATOM 2383 C C . ILE A 1 312 ? -11.374 -6.041 39.419 1.00 93.69 312 ILE A C 1
ATOM 2385 O O . ILE A 1 312 ? -11.959 -6.886 40.099 1.00 93.69 312 ILE A O 1
ATOM 2389 N N . ALA A 1 313 ? -12.033 -5.083 38.759 1.00 91.00 313 ALA A N 1
ATOM 2390 C CA . ALA A 1 313 ? -13.485 -4.919 38.822 1.00 91.00 313 ALA A CA 1
ATOM 2391 C C . ALA A 1 313 ? -14.246 -6.158 38.306 1.00 91.00 313 ALA A C 1
ATOM 2393 O O . ALA A 1 313 ? -15.295 -6.520 38.848 1.00 91.00 313 ALA A O 1
ATOM 2394 N N . ARG A 1 314 ? -13.712 -6.854 37.290 1.00 89.25 314 ARG A N 1
ATOM 2395 C CA . ARG A 1 314 ? -14.289 -8.110 36.783 1.00 89.25 314 ARG A CA 1
ATOM 2396 C C . ARG A 1 314 ? -14.143 -9.253 37.791 1.00 89.25 314 ARG A C 1
ATOM 2398 O O . ARG A 1 314 ? -15.129 -9.925 38.086 1.00 89.25 314 ARG A O 1
ATOM 2405 N N . LEU A 1 315 ? -12.949 -9.438 38.357 1.00 88.75 315 LEU A N 1
ATOM 2406 C CA . LEU A 1 315 ? -12.674 -10.484 39.348 1.00 88.75 315 LEU A CA 1
ATOM 2407 C C . LEU A 1 315 ? -13.496 -10.292 40.630 1.00 88.75 315 LEU A C 1
ATOM 2409 O O . LEU A 1 315 ? -14.107 -11.245 41.118 1.00 88.75 315 LEU A O 1
ATOM 2413 N N . GLN A 1 316 ? -13.595 -9.060 41.139 1.00 86.00 316 GLN A N 1
ATOM 2414 C CA . GLN A 1 316 ? -14.426 -8.733 42.304 1.00 86.00 316 GLN A CA 1
ATOM 2415 C C . GLN A 1 316 ? -15.901 -9.117 42.083 1.00 86.00 316 GLN A C 1
ATOM 2417 O O . GLN A 1 316 ? -16.531 -9.680 42.978 1.00 86.00 316 GLN A O 1
ATOM 2422 N N . LYS A 1 317 ? -16.439 -8.901 40.874 1.00 77.31 317 LYS A N 1
ATOM 2423 C CA . LYS A 1 317 ? -17.820 -9.259 40.509 1.00 77.31 317 LYS A CA 1
ATOM 2424 C C . LYS A 1 317 ? -18.071 -10.775 40.508 1.00 77.31 317 LYS A C 1
ATOM 2426 O O . LYS A 1 317 ? -19.115 -11.226 40.980 1.00 77.31 317 LYS A O 1
ATOM 2431 N N . GLU A 1 318 ? -17.105 -11.561 40.029 1.00 65.19 318 GLU A N 1
ATOM 2432 C CA . GLU A 1 318 ? -17.170 -13.033 40.023 1.00 65.19 318 GLU A CA 1
ATOM 2433 C C . GLU A 1 318 ? -16.927 -13.672 41.405 1.00 65.19 318 GLU A C 1
ATOM 2435 O O . GLU A 1 318 ? -17.298 -14.822 41.623 1.00 65.19 318 GLU A O 1
ATOM 2440 N N . THR A 1 319 ? -16.357 -12.946 42.373 1.00 61.75 319 THR A N 1
ATOM 2441 C CA . THR A 1 319 ? -15.987 -13.488 43.703 1.00 61.75 319 THR A CA 1
ATOM 2442 C C . THR A 1 319 ? -17.200 -13.736 44.628 1.00 61.75 319 THR A C 1
ATOM 2444 O O . THR A 1 319 ? -17.069 -14.242 45.741 1.00 61.75 319 THR A O 1
ATOM 2447 N N . SER A 1 320 ? -18.416 -13.445 44.161 1.00 51.12 320 SER A N 1
ATOM 2448 C CA . SER A 1 320 ? -19.664 -13.523 44.935 1.00 51.12 320 SER A CA 1
ATOM 2449 C C . SER A 1 320 ? -20.176 -14.945 45.249 1.00 51.12 320 SER A C 1
ATOM 2451 O O . SER A 1 320 ? -21.144 -15.072 46.000 1.00 51.12 320 SER A O 1
ATOM 2453 N N . THR A 1 321 ? -19.544 -16.013 44.736 1.00 44.78 321 THR A N 1
ATOM 2454 C CA . THR A 1 321 ? -20.005 -17.414 44.907 1.00 44.78 321 THR A CA 1
ATOM 2455 C C . THR A 1 321 ? -19.062 -18.359 45.677 1.00 44.78 321 THR A C 1
ATOM 2457 O O . THR A 1 321 ? -19.466 -19.483 45.973 1.00 44.78 321 THR A O 1
ATOM 2460 N N . GLY A 1 322 ? -17.882 -17.893 46.112 1.00 49.53 322 GLY A N 1
ATOM 2461 C CA . GLY A 1 322 ? -17.188 -18.401 47.312 1.00 49.53 322 GLY A CA 1
ATOM 2462 C C . GLY A 1 322 ? -16.062 -19.454 47.192 1.00 49.53 322 GLY A C 1
ATOM 2463 O O . GLY A 1 322 ? -15.840 -20.079 46.163 1.00 49.53 322 GLY A O 1
ATOM 2464 N N . VAL A 1 323 ? -15.400 -19.653 48.346 1.00 57.53 323 VAL A N 1
ATOM 2465 C CA . VAL A 1 323 ? -14.372 -20.664 48.706 1.00 57.53 323 VAL A CA 1
ATOM 2466 C C . VAL A 1 323 ? -13.003 -20.569 47.999 1.00 57.53 323 VAL A C 1
ATOM 2468 O O . VAL A 1 323 ? -12.625 -21.434 47.215 1.00 57.53 323 VAL A O 1
ATOM 2471 N N . GLY A 1 324 ? -12.191 -19.585 48.403 1.00 67.12 324 GLY A N 1
ATOM 2472 C CA . GLY A 1 324 ? -10.734 -19.568 48.182 1.00 67.12 324 GLY A CA 1
ATOM 2473 C C . GLY A 1 324 ? -10.144 -18.154 48.056 1.00 67.12 324 GLY A C 1
ATOM 2474 O O . GLY A 1 324 ? -10.900 -17.215 47.808 1.00 67.12 324 GLY A O 1
ATOM 2475 N N . PRO A 1 325 ? -8.819 -17.973 48.226 1.00 79.81 325 PRO A N 1
ATOM 2476 C CA . PRO A 1 325 ? -8.125 -16.800 47.704 1.00 79.81 325 PRO A CA 1
ATOM 2477 C C . PRO A 1 325 ? -8.101 -16.852 46.172 1.00 79.81 325 PRO A C 1
ATOM 2479 O O . PRO A 1 325 ? -7.827 -17.909 45.600 1.00 79.81 325 PRO A O 1
ATOM 2482 N N . LEU A 1 326 ? -8.347 -15.717 45.514 1.00 89.81 326 LEU A N 1
ATOM 2483 C CA . LEU A 1 326 ? -8.212 -15.608 44.057 1.00 89.81 326 LEU A CA 1
ATOM 2484 C C . LEU A 1 326 ? -6.770 -15.922 43.640 1.00 89.81 326 LEU A C 1
ATOM 2486 O O . LEU A 1 326 ? -5.835 -15.406 44.243 1.00 89.81 326 LEU A O 1
ATOM 2490 N N . ARG A 1 327 ? -6.563 -16.734 42.607 1.00 94.06 327 ARG A N 1
ATOM 2491 C CA . ARG A 1 327 ? -5.235 -17.145 42.132 1.00 94.06 327 ARG A CA 1
ATOM 2492 C C . ARG A 1 327 ? -4.867 -16.390 40.862 1.00 94.06 327 ARG A C 1
ATOM 2494 O O . ARG A 1 327 ? -5.427 -16.654 39.800 1.00 94.06 327 ARG A O 1
ATOM 2501 N N . VAL A 1 328 ? -3.910 -15.472 40.967 1.00 96.19 328 VAL A N 1
ATOM 2502 C CA . VAL A 1 328 ? -3.448 -14.630 39.852 1.00 96.19 328 VAL A CA 1
ATOM 2503 C C . VAL A 1 328 ? -1.996 -14.966 39.521 1.00 96.19 328 VAL A C 1
ATOM 2505 O O . VAL A 1 328 ? -1.175 -15.064 40.425 1.00 96.19 328 VAL A O 1
ATOM 2508 N N . VAL A 1 329 ? -1.660 -15.142 38.244 1.00 97.69 329 VAL A N 1
ATOM 2509 C CA . VAL A 1 329 ? -0.260 -15.245 37.790 1.00 97.69 329 VAL A CA 1
ATOM 2510 C C . VAL A 1 329 ? 0.144 -13.921 37.153 1.00 97.69 329 VAL A C 1
ATOM 2512 O O . VAL A 1 329 ? -0.570 -13.416 36.289 1.00 97.69 329 VAL A O 1
ATOM 2515 N N . GLU A 1 330 ? 1.291 -13.376 37.543 1.00 97.75 330 GLU A N 1
ATOM 2516 C CA . GLU A 1 330 ? 1.876 -12.188 36.918 1.00 97.75 330 GLU A CA 1
ATOM 2517 C C . GLU A 1 330 ? 3.165 -12.585 36.190 1.00 97.75 330 GLU A C 1
ATOM 2519 O O . GLU A 1 330 ? 4.071 -13.161 36.787 1.00 97.75 330 GLU A O 1
ATOM 2524 N N . LEU A 1 331 ? 3.223 -12.325 34.884 1.00 97.56 331 LEU A N 1
ATOM 2525 C CA . LEU A 1 331 ? 4.327 -12.695 34.001 1.00 97.56 331 LEU A CA 1
ATOM 2526 C C . LEU A 1 331 ? 5.164 -11.451 33.689 1.00 97.56 331 LEU A C 1
ATOM 2528 O O . LEU A 1 331 ? 4.697 -10.566 32.972 1.00 97.56 331 LEU A O 1
ATOM 2532 N N . GLY A 1 332 ? 6.395 -11.394 34.199 1.00 95.56 332 GLY A N 1
ATOM 2533 C CA . GLY A 1 332 ? 7.263 -10.214 34.138 1.00 95.56 332 GLY A CA 1
ATOM 2534 C C . GLY A 1 332 ? 6.865 -9.142 35.155 1.00 95.56 332 GLY A C 1
ATOM 2535 O O . GLY A 1 332 ? 6.573 -8.012 34.770 1.00 95.56 332 GLY A O 1
ATOM 2536 N N . CYS A 1 333 ? 6.806 -9.499 36.443 1.00 94.25 333 CYS A N 1
ATOM 2537 C CA . CYS A 1 333 ? 6.370 -8.595 37.515 1.00 94.25 333 CYS A CA 1
ATOM 2538 C C . CYS A 1 333 ? 7.355 -7.452 37.833 1.00 94.25 333 CYS A C 1
ATOM 2540 O O . CYS A 1 333 ? 7.007 -6.519 38.562 1.00 94.25 333 CYS A O 1
ATOM 2542 N N . GLY A 1 334 ? 8.601 -7.506 37.345 1.00 93.19 334 GLY A N 1
ATOM 2543 C CA . GLY A 1 334 ? 9.649 -6.557 37.720 1.00 93.19 334 GLY A CA 1
ATOM 2544 C C . GLY A 1 334 ? 9.845 -6.502 39.240 1.00 93.19 334 GLY A C 1
ATOM 2545 O O . GLY A 1 334 ? 9.801 -7.525 39.923 1.00 93.19 334 GLY A O 1
ATOM 2546 N N . ALA A 1 335 ? 10.009 -5.295 39.787 1.00 92.25 335 ALA A N 1
ATOM 2547 C CA . ALA A 1 335 ? 10.054 -5.055 41.232 1.00 92.25 335 ALA A CA 1
ATOM 2548 C C . ALA A 1 335 ? 8.663 -5.040 41.918 1.00 92.25 335 ALA A C 1
ATOM 2550 O O . ALA A 1 335 ? 8.520 -4.480 43.003 1.00 92.25 335 ALA A O 1
ATOM 2551 N N . GLY A 1 336 ? 7.619 -5.590 41.288 1.00 89.00 336 GLY A N 1
ATOM 2552 C CA .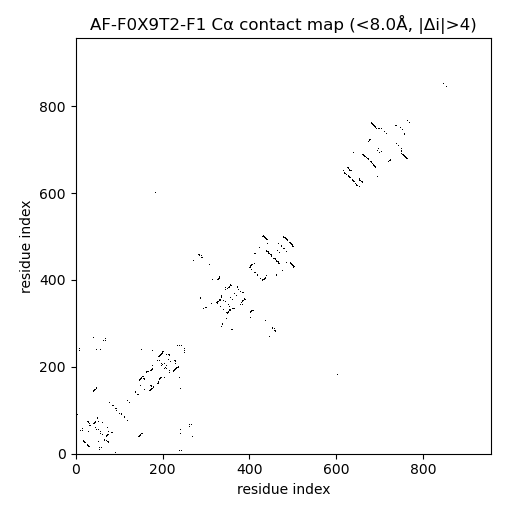 GLY A 1 336 ? 6.262 -5.739 41.836 1.00 89.00 336 GLY A CA 1
ATOM 2553 C C . GLY A 1 336 ? 5.441 -4.448 41.990 1.00 89.00 336 GLY A C 1
ATOM 2554 O O . GLY A 1 336 ? 4.218 -4.499 42.129 1.00 89.00 336 GLY A O 1
ATOM 2555 N N . VAL A 1 337 ? 6.072 -3.275 41.924 1.00 88.75 337 VAL A N 1
ATOM 2556 C CA . VAL A 1 337 ? 5.401 -1.969 41.976 1.00 88.75 337 VAL A CA 1
ATOM 2557 C C . VAL A 1 337 ? 5.206 -1.407 40.560 1.00 88.75 337 VAL A C 1
ATOM 2559 O O . VAL A 1 337 ? 6.160 -1.384 39.777 1.00 88.75 337 VAL A O 1
ATOM 2562 N N . PRO A 1 338 ? 4.008 -0.906 40.196 1.00 90.62 338 PRO A N 1
ATOM 2563 C CA . PRO A 1 338 ? 2.780 -0.836 41.003 1.00 90.62 338 PRO A CA 1
ATOM 2564 C C . PRO A 1 338 ? 1.823 -2.035 40.819 1.00 90.62 338 PRO A C 1
ATOM 2566 O O . PRO A 1 338 ? 0.748 -2.043 41.406 1.00 90.62 338 PRO A O 1
ATOM 2569 N N . VAL A 1 339 ? 2.142 -3.021 39.972 1.00 92.81 339 VAL A N 1
ATOM 2570 C CA . VAL A 1 339 ? 1.166 -4.031 39.504 1.00 92.81 339 VAL A CA 1
ATOM 2571 C C . VAL A 1 339 ? 0.853 -5.088 40.568 1.00 92.81 339 VAL A C 1
ATOM 2573 O O . VAL A 1 339 ? -0.309 -5.215 40.963 1.00 92.81 339 VAL A O 1
ATOM 2576 N N . THR A 1 340 ? 1.858 -5.796 41.088 1.00 93.56 340 THR A N 1
ATOM 2577 C CA . THR A 1 340 ? 1.684 -6.773 42.176 1.00 93.56 340 THR A CA 1
ATOM 2578 C C . THR A 1 340 ? 1.151 -6.105 43.446 1.00 93.56 340 THR A C 1
ATOM 2580 O O . THR A 1 340 ? 0.252 -6.632 44.098 1.00 93.56 340 THR A O 1
ATOM 2583 N N . GLU A 1 341 ? 1.639 -4.902 43.764 1.00 91.69 341 GLU A N 1
ATOM 2584 C CA . GLU A 1 341 ? 1.128 -4.069 44.861 1.00 91.69 341 GLU A CA 1
ATOM 2585 C C . GLU A 1 341 ? -0.372 -3.755 44.699 1.00 91.69 341 GLU A C 1
ATOM 2587 O O . GLU A 1 341 ? -1.162 -3.941 45.631 1.00 91.69 341 GLU A O 1
ATOM 2592 N N . ARG A 1 342 ? -0.805 -3.336 43.501 1.00 92.12 342 ARG A N 1
ATOM 2593 C CA . ARG A 1 342 ? -2.217 -3.056 43.197 1.00 92.12 342 ARG A CA 1
ATOM 2594 C C . ARG A 1 342 ? -3.083 -4.316 43.270 1.00 92.12 342 ARG A C 1
ATOM 2596 O O . ARG A 1 342 ? -4.202 -4.242 43.773 1.00 92.12 342 ARG A O 1
ATOM 2603 N N . LEU A 1 343 ? -2.568 -5.472 42.846 1.00 91.69 343 LEU A N 1
ATOM 2604 C CA . LEU A 1 343 ? -3.251 -6.761 43.001 1.00 91.69 343 LEU A CA 1
ATOM 2605 C C . LEU A 1 343 ? -3.440 -7.126 44.485 1.00 91.69 343 LEU A C 1
ATOM 2607 O O . LEU A 1 343 ? -4.572 -7.363 44.903 1.00 91.69 343 LEU A O 1
ATOM 2611 N N . LEU A 1 344 ? -2.373 -7.103 45.292 1.00 90.19 344 LEU A N 1
ATOM 2612 C CA . LEU A 1 344 ? -2.408 -7.430 46.729 1.00 90.19 344 LEU A CA 1
ATOM 2613 C C . LEU A 1 344 ? -3.269 -6.454 47.552 1.00 90.19 344 LEU A C 1
ATOM 2615 O O . LEU A 1 344 ? -3.912 -6.848 48.530 1.00 90.19 344 LEU A O 1
ATOM 2619 N N . THR A 1 345 ? -3.304 -5.174 47.168 1.00 88.00 345 THR A N 1
ATOM 2620 C CA . THR A 1 345 ? -4.131 -4.163 47.844 1.00 88.00 345 THR A CA 1
ATOM 2621 C C . THR A 1 345 ? -5.609 -4.250 47.467 1.00 88.00 345 THR A C 1
ATOM 2623 O O . THR A 1 345 ? -6.446 -4.151 48.364 1.00 88.00 345 THR A O 1
ATOM 2626 N N . ALA A 1 346 ? -5.951 -4.440 46.187 1.00 87.56 346 ALA A N 1
ATOM 2627 C CA . ALA A 1 346 ? -7.331 -4.333 45.696 1.00 87.56 346 ALA A CA 1
ATOM 2628 C C . ALA A 1 346 ? -8.100 -5.666 45.601 1.00 87.56 346 ALA A C 1
ATOM 2630 O O . ALA A 1 346 ? -9.334 -5.657 45.594 1.00 87.56 346 ALA A O 1
ATOM 2631 N N . LEU A 1 347 ? -7.410 -6.810 45.542 1.00 84.12 347 LEU A N 1
ATOM 2632 C CA . LEU A 1 347 ? -8.021 -8.141 45.602 1.00 84.12 347 LEU A CA 1
ATOM 2633 C C . LEU A 1 347 ? -7.732 -8.766 46.971 1.00 84.12 347 LEU A C 1
ATOM 2635 O O . LEU A 1 347 ? -6.579 -8.908 47.379 1.00 84.12 347 LEU A O 1
ATOM 2639 N N . ARG A 1 348 ? -8.787 -9.118 47.714 1.00 76.94 348 ARG A N 1
ATOM 2640 C CA . ARG A 1 348 ? -8.678 -9.670 49.072 1.00 76.94 348 ARG A CA 1
ATOM 2641 C C . ARG A 1 348 ? -9.752 -10.741 49.307 1.00 76.94 348 ARG A C 1
ATOM 2643 O O . ARG A 1 348 ? -10.931 -10.405 49.195 1.00 76.94 348 ARG A O 1
ATOM 2650 N N . PRO A 1 349 ? -9.390 -11.984 49.673 1.00 85.50 349 PRO A N 1
ATOM 2651 C CA . PRO A 1 349 ? -8.037 -12.556 49.677 1.00 85.50 349 PRO A CA 1
ATOM 2652 C C . PRO A 1 349 ? -7.544 -12.907 48.254 1.00 85.50 349 PRO A C 1
ATOM 2654 O O . PRO A 1 349 ? -8.312 -13.425 47.441 1.00 85.50 349 PRO A O 1
ATOM 2657 N N . VAL A 1 350 ? -6.262 -12.664 47.951 1.00 90.00 350 VAL A N 1
ATOM 2658 C CA . VAL A 1 350 ? -5.610 -13.042 46.676 1.00 90.00 350 VAL A CA 1
ATOM 2659 C C . VAL A 1 350 ? -4.260 -13.721 46.915 1.00 90.00 350 VAL A C 1
ATOM 2661 O O . VAL A 1 350 ? -3.498 -13.310 47.783 1.00 90.00 350 VAL A O 1
ATOM 2664 N N . HIS A 1 351 ? -3.948 -14.737 46.118 1.00 93.19 351 HIS A N 1
ATOM 2665 C CA . HIS A 1 351 ? -2.622 -15.325 46.003 1.00 93.19 351 HIS A CA 1
ATOM 2666 C C . HIS A 1 351 ? -2.024 -15.000 44.631 1.00 93.19 351 HIS A C 1
ATOM 2668 O O . HIS A 1 351 ? -2.527 -15.476 43.605 1.00 93.19 351 HIS A O 1
ATOM 2674 N N . VAL A 1 352 ? -0.960 -14.196 44.608 1.00 94.88 352 VAL A N 1
ATOM 2675 C CA . VAL A 1 352 ? -0.255 -13.826 43.373 1.00 94.88 352 VAL A CA 1
ATOM 2676 C C . VAL A 1 352 ? 0.975 -14.717 43.196 1.00 94.88 352 VAL A C 1
ATOM 2678 O O . VAL A 1 352 ? 1.835 -14.775 44.064 1.00 94.88 352 VAL A O 1
ATOM 2681 N N . MET A 1 353 ? 1.097 -15.389 42.057 1.00 96.88 353 MET A N 1
ATOM 2682 C CA . MET A 1 353 ? 2.325 -16.074 41.644 1.00 96.88 353 MET A CA 1
ATOM 2683 C C . MET A 1 353 ? 3.063 -15.144 40.679 1.00 96.88 353 MET A C 1
ATOM 2685 O O . MET A 1 353 ? 2.737 -15.086 39.492 1.00 96.88 353 MET A O 1
ATOM 2689 N N . ALA A 1 354 ? 3.993 -14.357 41.217 1.00 96.75 354 ALA A N 1
ATOM 2690 C CA . ALA A 1 354 ? 4.671 -13.274 40.517 1.00 96.75 354 ALA A CA 1
ATOM 2691 C C . ALA A 1 354 ? 6.014 -13.762 39.958 1.00 96.75 354 ALA A C 1
ATOM 2693 O O . ALA A 1 354 ? 6.950 -14.058 40.704 1.00 96.75 354 ALA A O 1
ATOM 2694 N N . ASN A 1 355 ? 6.091 -13.894 38.635 1.00 97.38 355 ASN A N 1
ATOM 2695 C CA . ASN A 1 355 ? 7.260 -14.386 37.921 1.00 97.38 355 ASN A CA 1
ATOM 2696 C C . ASN A 1 355 ? 8.041 -13.247 37.262 1.00 97.38 355 ASN A C 1
ATOM 2698 O O . ASN A 1 355 ? 7.468 -12.411 36.568 1.00 97.38 355 ASN A O 1
ATOM 2702 N N . ASP A 1 356 ? 9.365 -13.295 37.385 1.00 97.06 356 ASP A N 1
ATOM 2703 C CA . ASP A 1 356 ? 10.276 -12.537 36.533 1.00 97.06 356 ASP A CA 1
ATOM 2704 C C . ASP A 1 356 ? 11.504 -13.387 36.171 1.00 97.06 356 ASP A C 1
ATOM 2706 O O . ASP A 1 356 ? 11.856 -14.349 36.859 1.00 97.06 356 ASP A O 1
ATOM 2710 N N . LEU A 1 357 ? 12.161 -13.020 35.074 1.00 95.75 357 LEU A N 1
ATOM 2711 C CA . LEU A 1 357 ? 13.393 -13.640 34.600 1.00 95.75 357 LEU A CA 1
ATOM 2712 C C . LEU A 1 357 ? 14.632 -13.048 35.304 1.00 95.75 357 LEU A C 1
ATOM 2714 O O . LEU A 1 357 ? 15.671 -13.707 35.388 1.00 95.75 357 LEU A O 1
ATOM 2718 N N . SER A 1 358 ? 14.539 -11.815 35.810 1.00 96.25 358 SER A N 1
ATOM 2719 C CA . SER A 1 358 ? 15.619 -11.054 36.442 1.00 96.25 358 SER A CA 1
ATOM 2720 C C . SER A 1 358 ? 15.787 -11.373 37.939 1.00 96.25 358 SER A C 1
ATOM 2722 O O . SER A 1 358 ? 14.849 -11.313 38.733 1.00 96.25 358 SER A O 1
ATOM 2724 N N . SER A 1 359 ? 17.033 -11.658 38.338 1.00 94.81 359 SER A N 1
ATOM 2725 C CA . SER A 1 359 ? 17.431 -11.867 39.738 1.00 94.81 359 SER A CA 1
ATOM 2726 C C . SER A 1 359 ? 17.521 -10.551 40.516 1.00 94.81 359 SER A C 1
ATOM 2728 O O . SER A 1 359 ? 17.371 -10.528 41.740 1.00 94.81 359 SER A O 1
ATOM 2730 N N . THR A 1 360 ? 17.786 -9.436 39.830 1.00 95.31 360 THR A N 1
ATOM 2731 C CA . THR A 1 360 ? 17.756 -8.099 40.432 1.00 95.31 360 THR A CA 1
ATOM 2732 C C . THR A 1 360 ? 16.312 -7.664 40.669 1.00 95.31 360 THR A C 1
ATOM 2734 O O . THR A 1 360 ? 16.012 -7.181 41.758 1.00 95.31 360 THR A O 1
ATOM 2737 N N . GLN A 1 361 ? 15.400 -7.907 39.722 1.00 95.19 361 GLN A N 1
ATOM 2738 C CA . GLN A 1 361 ? 13.993 -7.530 39.865 1.00 95.19 361 GLN A CA 1
ATOM 2739 C C . GLN A 1 361 ? 13.286 -8.266 41.005 1.00 95.19 361 GLN A C 1
ATOM 2741 O O . GLN A 1 361 ? 12.758 -7.608 41.897 1.00 95.19 361 GLN A O 1
ATOM 2746 N N . ILE A 1 362 ? 13.371 -9.602 41.069 1.00 95.12 362 ILE A N 1
ATOM 2747 C CA . ILE A 1 362 ? 12.784 -10.386 42.175 1.00 95.12 362 ILE A CA 1
ATOM 2748 C C . ILE A 1 362 ? 13.341 -9.956 43.545 1.00 95.12 362 ILE A C 1
ATOM 2750 O O . ILE A 1 362 ? 12.615 -9.899 44.539 1.00 95.12 362 ILE A O 1
ATOM 2754 N N . ARG A 1 363 ? 14.629 -9.603 43.613 1.00 94.50 363 ARG A N 1
ATOM 2755 C CA . ARG A 1 363 ? 15.276 -9.111 44.840 1.00 94.50 363 ARG A CA 1
ATOM 2756 C C . ARG A 1 363 ? 14.766 -7.729 45.249 1.00 94.50 363 ARG A C 1
ATOM 2758 O O . ARG A 1 363 ? 14.556 -7.497 46.438 1.00 94.50 363 ARG A O 1
ATOM 2765 N N . LEU A 1 364 ? 14.546 -6.828 44.291 1.00 92.44 364 LEU A N 1
ATOM 2766 C CA . LEU A 1 364 ? 13.931 -5.523 44.544 1.00 92.44 364 LEU A CA 1
ATOM 2767 C C . LEU A 1 364 ? 12.461 -5.681 44.958 1.00 92.44 364 LEU A C 1
ATOM 2769 O O . LEU A 1 364 ? 12.062 -5.079 45.948 1.00 92.44 364 LEU A O 1
ATOM 2773 N N . ALA A 1 365 ? 11.701 -6.567 44.307 1.00 92.12 365 ALA A N 1
ATOM 2774 C CA . ALA A 1 365 ? 10.317 -6.873 44.667 1.00 92.12 365 ALA A CA 1
ATOM 2775 C C . ALA A 1 365 ? 10.186 -7.327 46.130 1.00 92.12 365 ALA A C 1
ATOM 2777 O O . ALA A 1 365 ? 9.414 -6.746 46.889 1.00 92.12 365 ALA A O 1
ATOM 2778 N N . ARG A 1 366 ? 11.025 -8.276 46.569 1.00 93.00 366 ARG A N 1
ATOM 2779 C CA . ARG A 1 366 ? 11.111 -8.711 47.978 1.00 93.00 366 ARG A CA 1
ATOM 2780 C C . ARG A 1 366 ? 11.568 -7.601 48.928 1.00 93.00 366 ARG A C 1
ATOM 2782 O O . ARG A 1 366 ? 11.129 -7.560 50.071 1.00 93.00 366 ARG A O 1
ATOM 2789 N N . THR A 1 367 ? 12.414 -6.679 48.466 1.00 90.06 367 THR A N 1
ATOM 2790 C CA . THR A 1 367 ? 12.861 -5.523 49.267 1.00 90.06 367 THR A CA 1
ATOM 2791 C C . THR A 1 367 ? 11.738 -4.497 49.472 1.00 90.06 367 THR A C 1
ATOM 2793 O O . THR A 1 367 ? 11.683 -3.857 50.519 1.00 90.06 367 THR A O 1
ATOM 2796 N N . THR A 1 368 ? 10.840 -4.335 48.497 1.00 86.19 368 THR A N 1
ATOM 2797 C CA . THR A 1 368 ? 9.741 -3.356 48.541 1.00 86.19 368 THR A CA 1
ATOM 2798 C C . THR A 1 368 ? 8.459 -3.926 49.157 1.00 86.19 368 THR A C 1
ATOM 2800 O O . THR A 1 368 ? 7.845 -3.279 50.004 1.00 86.19 368 THR A O 1
ATOM 2803 N N . LEU A 1 369 ? 8.067 -5.140 48.764 1.00 87.69 369 LEU A N 1
ATOM 2804 C CA . LEU A 1 369 ? 6.792 -5.778 49.122 1.00 87.69 369 LEU A CA 1
ATOM 2805 C C . LEU A 1 369 ? 6.939 -6.921 50.154 1.00 87.69 369 LEU A C 1
ATOM 2807 O O . LEU A 1 369 ? 5.945 -7.497 50.592 1.00 87.69 369 LEU A O 1
ATOM 2811 N N . GLY A 1 370 ? 8.165 -7.250 50.573 1.00 85.44 370 GLY A N 1
ATOM 2812 C CA . GLY A 1 370 ? 8.457 -8.366 51.479 1.00 85.44 370 GLY A CA 1
ATOM 2813 C C . GLY A 1 370 ? 8.445 -9.736 50.787 1.00 85.44 370 GLY A C 1
ATOM 2814 O O . GLY A 1 370 ? 7.957 -9.891 49.666 1.00 85.44 370 GLY A O 1
ATOM 2815 N N . ASP A 1 371 ? 8.962 -10.761 51.470 1.00 80.62 371 ASP A N 1
ATOM 2816 C CA . ASP A 1 371 ? 9.087 -12.115 50.904 1.00 80.62 371 ASP A CA 1
ATOM 2817 C C . ASP A 1 371 ? 7.736 -12.781 50.577 1.00 80.62 371 ASP A C 1
ATOM 2819 O O . ASP A 1 371 ? 7.688 -13.625 49.685 1.00 80.62 371 ASP A O 1
ATOM 2823 N N . HIS A 1 372 ? 6.642 -12.362 51.229 1.00 79.81 372 HIS A N 1
ATOM 2824 C CA . HIS A 1 372 ? 5.283 -12.879 50.995 1.00 79.81 372 HIS A CA 1
ATOM 2825 C C . HIS A 1 372 ? 4.197 -11.801 50.802 1.00 79.81 372 HIS A C 1
ATOM 2827 O O . HIS A 1 372 ? 3.010 -12.132 50.785 1.00 79.81 372 HIS A O 1
ATOM 2833 N N . GLY A 1 373 ? 4.563 -10.522 50.632 1.00 74.06 373 GLY A N 1
ATOM 2834 C CA . GLY A 1 373 ? 3.605 -9.401 50.545 1.00 74.06 373 GLY A CA 1
ATOM 2835 C C . GLY A 1 373 ? 3.359 -8.667 51.872 1.00 74.06 373 GLY A C 1
ATOM 2836 O O . GLY A 1 373 ? 2.480 -7.813 51.956 1.00 74.06 373 GLY A O 1
ATOM 2837 N N . GLU A 1 374 ? 4.112 -9.007 52.922 1.00 73.88 374 GLU A N 1
ATOM 2838 C CA . GLU A 1 374 ? 3.847 -8.610 54.314 1.00 73.88 374 GLU A CA 1
ATOM 2839 C C . GLU A 1 374 ? 3.993 -7.104 54.601 1.00 73.88 374 GLU A C 1
ATOM 2841 O O . GLU A 1 374 ? 3.464 -6.629 55.605 1.00 73.88 374 GLU A O 1
ATOM 2846 N N . THR A 1 375 ? 4.675 -6.334 53.743 1.00 64.00 375 THR A N 1
ATOM 2847 C CA . THR A 1 375 ? 4.805 -4.872 53.914 1.00 64.00 375 THR A CA 1
ATOM 2848 C C . THR A 1 375 ? 3.593 -4.091 53.386 1.00 64.00 375 THR A C 1
ATOM 2850 O O . THR A 1 375 ? 3.509 -2.881 53.594 1.00 64.00 375 THR A O 1
ATOM 2853 N N . VAL A 1 376 ? 2.637 -4.758 52.727 1.00 64.12 376 VAL A N 1
ATOM 2854 C CA . VAL A 1 376 ? 1.446 -4.129 52.138 1.00 64.12 376 VAL A CA 1
ATOM 2855 C C . VAL A 1 376 ? 0.379 -3.880 53.210 1.00 64.12 376 VAL A C 1
ATOM 2857 O O . VAL A 1 376 ? -0.319 -4.799 53.654 1.00 64.12 376 VAL A O 1
ATOM 2860 N N . GLU A 1 377 ? 0.209 -2.617 53.616 1.00 55.28 377 GLU A N 1
ATOM 2861 C CA . GLU A 1 377 ? -0.716 -2.258 54.696 1.00 55.28 377 GLU A CA 1
ATOM 2862 C C . GLU A 1 377 ? -2.168 -2.716 54.431 1.00 55.28 377 GLU A C 1
ATOM 2864 O O . GLU A 1 377 ? -2.802 -2.445 53.404 1.00 55.28 377 GLU A O 1
ATOM 2869 N N . GLY A 1 378 ? -2.718 -3.436 55.412 1.00 54.94 378 GLY A N 1
ATOM 2870 C CA . GLY A 1 378 ? -4.079 -3.967 55.372 1.00 54.94 378 GLY A CA 1
ATOM 2871 C C . GLY A 1 378 ? -4.272 -5.245 54.545 1.00 54.94 378 GLY A C 1
ATOM 2872 O O . GLY A 1 378 ? -5.426 -5.590 54.292 1.00 54.94 378 GLY A O 1
ATOM 2873 N N . GLY A 1 379 ? -3.206 -5.948 54.135 1.00 51.81 379 GLY A N 1
ATOM 2874 C CA . GLY A 1 379 ? -3.233 -7.218 53.382 1.00 51.81 379 GLY A CA 1
ATOM 2875 C C . GLY A 1 379 ? -3.881 -8.418 54.101 1.00 51.81 379 GLY A C 1
ATOM 2876 O O . GLY A 1 379 ? -3.247 -9.444 54.324 1.00 51.81 379 GLY A O 1
ATOM 2877 N N . GLY A 1 380 ? -5.156 -8.311 54.480 1.00 54.88 380 GLY A N 1
ATOM 2878 C CA . GLY A 1 380 ? -5.902 -9.335 55.214 1.00 54.88 380 GLY A CA 1
ATOM 2879 C C . GLY A 1 380 ? -6.154 -10.608 54.402 1.00 54.88 380 GLY A C 1
ATOM 2880 O O . GLY A 1 380 ? -7.196 -10.735 53.762 1.00 54.88 380 GLY A O 1
ATOM 2881 N N . GLY A 1 381 ? -5.223 -11.562 54.477 1.00 68.69 381 GLY A N 1
ATOM 2882 C CA . GLY A 1 381 ? -5.333 -12.877 53.836 1.00 68.69 381 GLY A CA 1
ATOM 2883 C C . GLY A 1 381 ? -4.879 -12.926 52.374 1.00 68.69 381 GLY A C 1
ATOM 2884 O O . GLY A 1 381 ? -5.232 -13.875 51.678 1.00 68.69 381 GLY A O 1
ATOM 2885 N N . SER A 1 382 ? -4.122 -11.926 51.915 1.00 84.56 382 SER A N 1
ATOM 2886 C CA . SER A 1 382 ? -3.477 -11.929 50.596 1.00 84.56 382 SER A CA 1
ATOM 2887 C C . SER A 1 382 ? -1.975 -12.209 50.725 1.00 84.56 382 SER A C 1
ATOM 2889 O O . SER A 1 382 ? -1.367 -11.780 51.703 1.00 84.56 382 SER A O 1
ATOM 2891 N N . SER A 1 383 ? -1.373 -12.900 49.755 1.00 90.12 383 SER A N 1
ATOM 2892 C CA . SER A 1 383 ? 0.069 -13.203 49.740 1.00 90.12 383 SER A CA 1
ATOM 2893 C C . SER A 1 383 ? 0.635 -13.358 48.322 1.00 90.12 383 SER A C 1
ATOM 2895 O O . SER A 1 383 ? -0.114 -13.488 47.349 1.00 90.12 383 SER A O 1
ATOM 2897 N N . VAL A 1 384 ? 1.966 -13.333 48.197 1.00 93.69 384 VAL A N 1
ATOM 2898 C CA . VAL A 1 384 ? 2.691 -13.494 46.923 1.00 93.69 384 VAL A CA 1
ATOM 2899 C C . VAL A 1 384 ? 3.810 -14.541 47.003 1.00 93.69 384 VAL A C 1
ATOM 2901 O O . VAL A 1 384 ? 4.570 -14.581 47.970 1.00 93.69 384 VAL A O 1
ATOM 2904 N N . ASP A 1 385 ? 3.918 -15.353 45.950 1.00 95.00 385 ASP A N 1
ATOM 2905 C CA . ASP A 1 385 ? 5.036 -16.254 45.656 1.00 95.00 385 ASP A CA 1
ATOM 2906 C C . ASP A 1 385 ? 5.933 -15.628 44.571 1.00 95.00 385 ASP A C 1
ATOM 2908 O O . ASP A 1 385 ? 5.498 -15.423 43.435 1.00 95.00 385 ASP A O 1
ATOM 2912 N N . TRP A 1 386 ? 7.199 -15.356 44.902 1.00 95.81 386 TRP A N 1
ATOM 2913 C CA . TRP A 1 386 ? 8.181 -14.741 43.996 1.00 95.81 386 TRP A CA 1
ATOM 2914 C C . TRP A 1 386 ? 8.993 -15.780 43.206 1.00 95.81 386 TRP A C 1
ATOM 2916 O O . TRP A 1 386 ? 9.924 -16.387 43.749 1.00 95.81 386 TRP A O 1
ATOM 2926 N N . LEU A 1 387 ? 8.689 -15.939 41.916 1.00 95.50 387 LEU A N 1
ATOM 2927 C CA . LEU A 1 387 ? 9.212 -16.989 41.037 1.00 95.50 387 LEU A CA 1
ATOM 2928 C C . LEU A 1 387 ? 10.295 -16.461 40.073 1.00 95.50 387 LEU A C 1
ATOM 2930 O O . LEU A 1 387 ? 9.979 -15.978 38.986 1.00 95.50 387 LEU A O 1
ATOM 2934 N N . GLU A 1 388 ? 11.578 -16.603 40.425 1.00 95.62 388 GLU A N 1
ATOM 2935 C CA . GLU A 1 388 ? 12.688 -16.343 39.488 1.00 95.62 388 GLU A CA 1
ATOM 2936 C C . GLU A 1 388 ? 12.793 -17.485 38.457 1.00 95.62 388 GLU A C 1
ATOM 2938 O O . GLU A 1 388 ? 13.325 -18.557 38.755 1.00 95.62 388 GLU A O 1
ATOM 2943 N N . ALA A 1 389 ? 12.253 -17.278 37.252 1.00 93.94 389 ALA A N 1
ATOM 2944 C CA . ALA A 1 389 ? 12.191 -18.288 36.193 1.00 93.94 389 ALA A CA 1
ATOM 2945 C C . ALA A 1 389 ? 11.921 -17.668 34.809 1.00 93.94 389 ALA A C 1
ATOM 2947 O O . ALA A 1 389 ? 11.394 -16.565 34.694 1.00 93.94 389 ALA A O 1
ATOM 2948 N N . ASP A 1 390 ? 12.202 -18.415 33.739 1.00 93.81 390 ASP A N 1
ATOM 2949 C CA . ASP A 1 390 ? 11.602 -18.131 32.431 1.00 93.81 390 ASP A CA 1
ATOM 2950 C C . ASP A 1 390 ? 10.099 -18.453 32.490 1.00 93.81 390 ASP A C 1
ATOM 2952 O O . ASP A 1 390 ? 9.718 -19.547 32.903 1.00 93.81 390 ASP A O 1
ATOM 2956 N N . MET A 1 391 ? 9.232 -17.551 32.028 1.00 95.12 391 MET A N 1
ATOM 2957 C CA . MET A 1 391 ? 7.792 -17.826 31.924 1.00 95.12 391 MET A CA 1
ATOM 2958 C C . MET A 1 391 ? 7.483 -19.078 31.077 1.00 95.12 391 MET A C 1
ATOM 2960 O O . MET A 1 391 ? 6.486 -19.760 31.315 1.00 95.12 391 MET A O 1
ATOM 2964 N N . MET A 1 392 ? 8.377 -19.448 30.150 1.00 95.06 392 MET A N 1
ATOM 2965 C CA . MET A 1 392 ? 8.290 -20.685 29.364 1.00 95.06 392 MET A CA 1
ATOM 2966 C C . MET A 1 392 ? 8.699 -21.961 30.116 1.00 95.06 392 MET A C 1
ATOM 2968 O O . MET A 1 392 ? 8.499 -23.053 29.577 1.00 95.06 392 MET A O 1
ATOM 2972 N N . SER A 1 393 ? 9.211 -21.878 31.348 1.00 94.25 393 SER A N 1
ATOM 2973 C CA . SER A 1 393 ? 9.405 -23.040 32.231 1.00 94.25 393 SER A CA 1
ATOM 2974 C C . SER A 1 393 ? 8.296 -23.208 33.278 1.00 94.25 393 SER A C 1
ATOM 2976 O O . SER A 1 393 ? 8.240 -24.250 33.932 1.00 94.25 393 SER A O 1
ATOM 2978 N N . LEU A 1 394 ? 7.380 -22.239 33.409 1.00 93.81 394 LEU A N 1
ATOM 2979 C CA . LEU A 1 394 ? 6.233 -22.341 34.312 1.00 93.81 394 LEU A CA 1
ATOM 2980 C C . LEU A 1 394 ? 5.257 -23.441 33.870 1.00 93.81 394 LEU A C 1
ATOM 2982 O O . LEU A 1 394 ? 4.971 -23.621 32.681 1.00 93.81 394 LEU A O 1
ATOM 2986 N N . ALA A 1 395 ? 4.698 -24.137 34.861 1.00 91.19 395 ALA A N 1
ATOM 2987 C CA . ALA A 1 395 ? 3.638 -25.118 34.692 1.00 91.19 395 ALA A CA 1
ATOM 2988 C C . ALA A 1 395 ? 2.697 -25.085 35.906 1.00 91.19 395 ALA A C 1
ATOM 2990 O O . ALA A 1 395 ? 3.103 -25.391 37.026 1.00 91.19 395 ALA A O 1
ATOM 2991 N N . PHE A 1 396 ? 1.431 -24.745 35.667 1.00 93.44 396 PHE A N 1
ATOM 2992 C CA . PHE A 1 396 ? 0.352 -24.826 36.650 1.00 93.44 396 PHE A CA 1
ATOM 2993 C C . PHE A 1 396 ? -0.638 -25.924 36.245 1.00 93.44 396 PHE A C 1
ATOM 2995 O O . PHE A 1 396 ? -0.716 -26.292 35.072 1.00 93.44 396 PHE A O 1
ATOM 3002 N N . SER A 1 397 ? -1.396 -26.448 37.208 1.00 90.38 397 SER A N 1
ATOM 3003 C CA . SER A 1 397 ? -2.457 -27.422 36.936 1.00 90.38 397 SER A CA 1
ATOM 3004 C C . SER A 1 397 ? -3.602 -26.783 36.147 1.00 90.38 397 SER A C 1
ATOM 3006 O O . SER A 1 397 ? -4.004 -25.655 36.452 1.00 90.38 397 SER A O 1
ATOM 3008 N N . ASP A 1 398 ? -4.144 -27.524 35.180 1.00 91.50 398 ASP A N 1
ATOM 3009 C CA . ASP A 1 398 ? -5.250 -27.074 34.330 1.00 91.50 398 ASP A CA 1
ATOM 3010 C C . ASP A 1 398 ? -6.472 -26.630 35.168 1.00 91.50 398 ASP A C 1
ATOM 3012 O O . ASP A 1 398 ? -6.832 -27.276 36.153 1.00 91.50 398 ASP A O 1
ATOM 3016 N N . ALA A 1 399 ? -7.110 -25.529 34.763 1.00 91.25 399 ALA A N 1
ATOM 3017 C CA . ALA A 1 399 ? -8.270 -24.894 35.390 1.00 91.25 399 ALA A CA 1
ATOM 3018 C C . ALA A 1 399 ? -8.107 -24.496 36.876 1.00 91.25 399 ALA A C 1
ATOM 3020 O O . ALA A 1 399 ? -9.074 -24.550 37.637 1.00 91.25 399 ALA A O 1
ATOM 3021 N N . THR A 1 400 ? -6.907 -24.073 37.303 1.00 91.69 400 THR A N 1
ATOM 3022 C CA . THR A 1 400 ? -6.633 -23.680 38.705 1.00 91.69 400 THR A CA 1
ATOM 3023 C C . THR A 1 400 ? -6.229 -22.218 38.931 1.00 91.69 400 THR A C 1
ATOM 3025 O O . THR A 1 400 ? -5.951 -21.848 40.076 1.00 91.69 400 THR A O 1
ATOM 3028 N N . ILE A 1 401 ? -6.191 -21.397 37.878 1.00 94.94 401 ILE A N 1
ATOM 3029 C CA . ILE A 1 401 ? -5.861 -19.963 37.912 1.00 94.94 401 ILE A CA 1
ATOM 3030 C C . ILE A 1 401 ? -7.103 -19.134 37.535 1.00 94.94 401 ILE A C 1
ATOM 3032 O O . ILE A 1 401 ? -7.859 -19.517 36.644 1.00 94.94 401 ILE A O 1
ATOM 3036 N N . ASP A 1 402 ? -7.312 -17.989 38.182 1.00 93.88 402 ASP A N 1
ATOM 3037 C CA . ASP A 1 402 ? -8.461 -17.104 37.933 1.00 93.88 402 ASP A CA 1
ATOM 3038 C C . ASP A 1 402 ? -8.128 -15.990 36.932 1.00 93.88 402 ASP A C 1
ATOM 3040 O O . ASP A 1 402 ? -8.951 -15.654 36.075 1.00 93.88 402 ASP A O 1
ATOM 3044 N N . ALA A 1 403 ? -6.906 -15.450 36.998 1.00 96.50 403 ALA A N 1
ATOM 3045 C CA . ALA A 1 403 ? -6.397 -14.504 36.011 1.00 96.50 403 ALA A CA 1
ATOM 3046 C C . ALA A 1 403 ? -4.892 -14.643 35.739 1.00 96.50 403 ALA A C 1
ATOM 3048 O O . ALA A 1 403 ? -4.118 -15.025 36.616 1.00 96.50 403 ALA A O 1
ATOM 3049 N N . VAL A 1 404 ? -4.474 -14.265 34.530 1.00 98.00 404 VAL A N 1
ATOM 3050 C CA . VAL A 1 404 ? -3.066 -14.067 34.165 1.00 98.00 404 VAL A CA 1
ATOM 3051 C C . VAL A 1 404 ? -2.861 -12.643 33.658 1.00 98.00 404 VAL A C 1
ATOM 3053 O O . VAL A 1 404 ? -3.614 -12.171 32.806 1.00 98.00 404 VAL A O 1
ATOM 3056 N N . VAL A 1 405 ? -1.837 -11.971 34.181 1.00 98.00 405 VAL A N 1
ATOM 3057 C CA . VAL A 1 405 ? -1.421 -10.613 33.810 1.00 98.00 405 VAL A CA 1
ATOM 3058 C C . VAL A 1 405 ? -0.029 -10.669 33.179 1.00 98.00 405 VAL A C 1
ATOM 3060 O O . VAL A 1 405 ? 0.842 -11.372 33.684 1.00 98.00 405 VAL A O 1
ATOM 3063 N N . GLY A 1 406 ? 0.205 -9.930 32.094 1.00 96.44 406 GLY A N 1
ATOM 3064 C CA . GLY A 1 406 ? 1.531 -9.813 31.478 1.00 96.44 406 GLY A CA 1
ATOM 3065 C C . GLY A 1 406 ? 1.715 -8.489 30.743 1.00 96.44 406 GLY A C 1
ATOM 3066 O O . GLY A 1 406 ? 1.301 -8.358 29.590 1.00 96.44 406 GLY A O 1
ATOM 3067 N N . PHE A 1 407 ? 2.331 -7.508 31.408 1.00 94.19 407 PHE A N 1
ATOM 3068 C CA . PHE A 1 407 ? 2.550 -6.171 30.851 1.00 94.19 407 PHE A CA 1
ATOM 3069 C C . PHE A 1 407 ? 3.968 -6.005 30.295 1.00 94.19 407 PHE A C 1
ATOM 3071 O O . PHE A 1 407 ? 4.945 -6.235 30.999 1.00 94.19 407 PHE A O 1
ATOM 3078 N N . TYR A 1 408 ? 4.066 -5.619 29.021 1.00 91.69 408 TYR A N 1
ATOM 3079 C CA . TYR A 1 408 ? 5.289 -5.521 28.205 1.00 91.69 408 TYR A CA 1
ATOM 3080 C C . TYR A 1 408 ? 6.198 -6.767 28.222 1.00 91.69 408 TYR A C 1
ATOM 3082 O O . TYR A 1 408 ? 7.306 -6.715 27.706 1.00 91.69 408 TYR A O 1
ATOM 3090 N N . SER A 1 409 ? 5.752 -7.899 28.768 1.00 94.12 409 SER A N 1
ATOM 3091 C CA . SER A 1 409 ? 6.592 -9.068 29.036 1.00 94.12 409 SER A CA 1
ATOM 3092 C C . SER A 1 409 ? 6.515 -10.125 27.931 1.00 94.12 409 SER A C 1
ATOM 3094 O O . SER A 1 409 ? 7.545 -10.584 27.439 1.00 94.12 409 SER A O 1
ATOM 3096 N N . LEU A 1 410 ? 5.307 -10.454 27.455 1.00 94.94 410 LEU A N 1
ATOM 3097 C CA . LEU A 1 410 ? 5.095 -11.431 26.375 1.00 94.94 410 LEU A CA 1
ATOM 3098 C C . LEU A 1 410 ? 5.772 -11.003 25.060 1.00 94.94 410 LEU A C 1
ATOM 3100 O O . LEU A 1 410 ? 6.212 -11.854 24.290 1.00 94.94 410 LEU A O 1
ATOM 3104 N N . ILE A 1 411 ? 5.916 -9.696 24.813 1.00 92.94 411 ILE A N 1
ATOM 3105 C CA . ILE A 1 411 ? 6.622 -9.162 23.635 1.00 92.94 411 ILE A CA 1
ATOM 3106 C C . ILE A 1 411 ? 8.124 -9.480 23.622 1.00 92.94 411 ILE A C 1
ATOM 3108 O O . ILE A 1 411 ? 8.732 -9.402 22.561 1.00 92.94 411 ILE A O 1
ATOM 3112 N N . HIS A 1 412 ? 8.726 -9.875 24.748 1.00 93.88 412 HIS A N 1
ATOM 3113 C CA . HIS A 1 412 ? 10.117 -10.343 24.798 1.00 93.88 412 HIS A CA 1
ATOM 3114 C C . HIS A 1 412 ? 10.276 -11.835 24.456 1.00 93.88 412 HIS A C 1
ATOM 3116 O O . HIS A 1 412 ? 11.398 -12.333 24.356 1.00 93.88 412 HIS A O 1
ATOM 3122 N N . LEU A 1 413 ? 9.175 -12.563 24.253 1.00 92.38 413 LEU A N 1
ATOM 3123 C CA . LEU A 1 413 ? 9.208 -13.930 23.741 1.00 92.38 413 LEU A CA 1
ATOM 3124 C C . LEU A 1 413 ? 9.275 -13.943 22.203 1.00 92.38 413 LEU A C 1
ATOM 3126 O O . LEU A 1 413 ? 8.663 -13.082 21.561 1.00 92.38 413 LEU A O 1
ATOM 3130 N N . PRO A 1 414 ? 9.938 -14.941 21.591 1.00 90.25 414 PRO A N 1
ATOM 3131 C CA . PRO A 1 414 ? 9.720 -15.335 20.201 1.00 90.25 414 PRO A CA 1
ATOM 3132 C C . PRO A 1 414 ? 8.235 -15.547 19.874 1.00 90.25 414 PRO A C 1
ATOM 3134 O O . PRO A 1 414 ? 7.477 -16.049 20.700 1.00 90.25 414 PRO A O 1
ATOM 3137 N N . ARG A 1 415 ? 7.822 -15.245 18.639 1.00 87.56 415 ARG A N 1
ATOM 3138 C CA . ARG A 1 415 ? 6.436 -15.414 18.154 1.00 87.56 415 ARG A CA 1
ATOM 3139 C C . ARG A 1 415 ? 5.832 -16.806 18.397 1.00 87.56 415 ARG A C 1
ATOM 3141 O O . ARG A 1 415 ? 4.640 -16.917 18.707 1.00 87.56 415 ARG A O 1
ATOM 3148 N N . ASP A 1 416 ? 6.642 -17.852 18.266 1.00 84.69 416 ASP A N 1
ATOM 3149 C CA . ASP A 1 416 ? 6.217 -19.235 18.500 1.00 84.69 416 ASP A CA 1
ATOM 3150 C C . ASP A 1 416 ? 6.026 -19.510 19.998 1.00 84.69 416 ASP A C 1
ATOM 3152 O O . ASP A 1 416 ? 5.000 -20.061 20.392 1.00 84.69 416 ASP A O 1
ATOM 3156 N N . GLU A 1 417 ? 6.939 -19.023 20.846 1.00 91.12 417 GLU A N 1
ATOM 3157 C CA . GLU A 1 417 ? 6.806 -19.082 22.308 1.00 91.12 417 GLU A CA 1
ATOM 3158 C C . GLU A 1 417 ? 5.589 -18.282 22.805 1.00 91.12 417 GLU A C 1
ATOM 3160 O O . GLU A 1 417 ? 4.860 -18.773 23.663 1.00 91.12 417 GLU A O 1
ATOM 3165 N N . GLN A 1 418 ? 5.292 -17.107 22.226 1.00 94.19 418 GLN A N 1
ATOM 3166 C CA . GLN A 1 418 ? 4.051 -16.360 22.505 1.00 94.19 418 GLN A CA 1
ATOM 3167 C C . GLN A 1 418 ? 2.811 -17.218 22.216 1.00 94.19 418 GLN A C 1
ATOM 3169 O O . GLN A 1 418 ? 1.878 -17.264 23.017 1.00 94.19 418 GLN A O 1
ATOM 3174 N N . THR A 1 419 ? 2.803 -17.909 21.074 1.00 91.56 419 THR A N 1
ATOM 3175 C CA . THR A 1 419 ? 1.679 -18.754 20.644 1.00 91.56 419 THR A CA 1
ATOM 3176 C C . THR A 1 419 ? 1.518 -19.971 21.553 1.00 91.56 419 THR A C 1
ATOM 3178 O O . THR A 1 419 ? 0.405 -20.291 21.972 1.00 91.56 419 THR A O 1
ATOM 3181 N N . GLU A 1 420 ? 2.624 -20.631 21.904 1.00 92.06 420 GLU A N 1
ATOM 3182 C CA . GLU A 1 420 ? 2.607 -21.775 22.811 1.00 92.06 420 GLU A CA 1
ATOM 3183 C C . GLU A 1 420 ? 2.151 -21.362 24.219 1.00 92.06 420 GLU A C 1
ATOM 3185 O O . GLU A 1 420 ? 1.283 -22.017 24.797 1.00 92.06 420 GLU A O 1
ATOM 3190 N N . LEU A 1 421 ? 2.668 -20.246 24.749 1.00 96.25 421 LEU A N 1
ATOM 3191 C CA . LEU A 1 421 ? 2.322 -19.743 26.078 1.00 96.25 421 LEU A CA 1
ATOM 3192 C C . LEU A 1 421 ? 0.847 -19.354 26.183 1.00 96.25 421 LEU A C 1
ATOM 3194 O O . LEU A 1 421 ? 0.211 -19.714 27.170 1.00 96.25 421 LEU A O 1
ATOM 3198 N N . LEU A 1 422 ? 0.265 -18.713 25.164 1.00 96.94 422 LEU A N 1
ATOM 3199 C CA . LEU A 1 422 ? -1.182 -18.455 25.114 1.00 96.94 422 LEU A CA 1
ATOM 3200 C C . LEU A 1 422 ? -1.988 -19.763 25.244 1.00 96.94 422 LEU A C 1
ATOM 3202 O O . LEU A 1 422 ? -2.918 -19.834 26.049 1.00 96.94 422 LEU A O 1
ATOM 3206 N N . GLY A 1 423 ? -1.576 -20.828 24.545 1.00 93.88 423 GLY A N 1
ATOM 3207 C CA . GLY A 1 423 ? -2.165 -22.172 24.653 1.00 93.88 423 GLY A CA 1
ATOM 3208 C C . GLY A 1 423 ? -1.847 -22.936 25.953 1.00 93.88 423 GLY A C 1
ATOM 3209 O O . GLY A 1 423 ? -2.435 -23.993 26.213 1.00 93.88 423 GLY A O 1
ATOM 3210 N N . ARG A 1 424 ? -0.931 -22.437 26.794 1.00 95.56 424 ARG A N 1
ATOM 3211 C CA . ARG A 1 424 ? -0.751 -22.890 28.187 1.00 95.56 424 ARG A CA 1
ATOM 3212 C C . ARG A 1 424 ? -1.641 -22.094 29.139 1.00 95.56 424 ARG A C 1
ATOM 3214 O O . ARG A 1 424 ? -2.368 -22.702 29.915 1.00 95.56 424 ARG A O 1
ATOM 3221 N N . ILE A 1 425 ? -1.650 -20.764 29.029 1.00 96.75 425 ILE A N 1
ATOM 3222 C CA . ILE A 1 425 ? -2.472 -19.859 29.847 1.00 96.75 425 ILE A CA 1
ATOM 3223 C C . ILE A 1 425 ? -3.959 -20.221 29.726 1.00 96.75 425 ILE A C 1
ATOM 3225 O O . ILE A 1 425 ? -4.639 -20.327 30.744 1.00 96.75 425 ILE A O 1
ATOM 3229 N N . ALA A 1 426 ? -4.444 -20.506 28.512 1.00 94.88 426 ALA A N 1
ATOM 3230 C CA . ALA A 1 426 ? -5.817 -20.961 28.271 1.00 94.88 426 ALA A CA 1
ATOM 3231 C C . ALA A 1 426 ? -6.194 -22.248 29.026 1.00 94.88 426 ALA A C 1
ATOM 3233 O O . ALA A 1 426 ? -7.361 -22.448 29.347 1.00 94.88 426 ALA A O 1
ATOM 3234 N N . ARG A 1 427 ? -5.215 -23.121 29.311 1.00 93.88 427 ARG A N 1
ATOM 3235 C CA . ARG A 1 427 ? -5.414 -24.346 30.098 1.00 93.88 427 ARG A CA 1
ATOM 3236 C C . ARG A 1 427 ? -5.263 -24.108 31.591 1.00 93.88 427 ARG A C 1
ATOM 3238 O O . ARG A 1 427 ? -6.021 -24.688 32.354 1.00 93.88 427 ARG A O 1
ATOM 3245 N N . TRP A 1 428 ? -4.321 -23.266 32.020 1.00 96.06 428 TRP A N 1
ATOM 3246 C CA . TRP A 1 428 ? -4.140 -22.913 33.434 1.00 96.06 428 TRP A CA 1
ATOM 3247 C C . TRP A 1 428 ? -5.363 -22.190 34.010 1.00 96.06 428 TRP A C 1
ATOM 3249 O O . TRP A 1 428 ? -5.728 -22.419 35.165 1.00 96.06 428 TRP A O 1
ATOM 3259 N N . LEU A 1 429 ? -5.992 -21.329 33.208 1.00 94.94 429 LEU A N 1
ATOM 3260 C CA . LEU A 1 429 ? -7.178 -20.572 33.588 1.00 94.94 429 LEU A CA 1
ATOM 3261 C C . LEU A 1 429 ? -8.412 -21.467 33.758 1.00 94.94 429 LEU A C 1
ATOM 3263 O O . LEU A 1 429 ? -8.670 -22.366 32.958 1.00 94.94 429 LEU A O 1
ATOM 3267 N N . ARG A 1 430 ? -9.218 -21.183 34.787 1.00 91.19 430 ARG A N 1
ATOM 3268 C CA . ARG A 1 430 ? -10.564 -21.755 34.949 1.00 91.19 430 ARG A CA 1
ATOM 3269 C C . ARG A 1 430 ? -11.470 -21.388 33.757 1.00 91.19 430 ARG A C 1
ATOM 3271 O O . ARG A 1 430 ? -11.179 -20.414 33.059 1.00 91.19 430 ARG A O 1
ATOM 3278 N N . PRO A 1 431 ? -12.603 -22.077 33.532 1.00 87.00 431 PRO A N 1
ATOM 3279 C CA . PRO A 1 431 ? -13.653 -21.580 32.638 1.00 87.00 431 PRO A CA 1
ATOM 3280 C C . PRO A 1 431 ? -14.146 -20.203 33.108 1.00 87.00 431 PRO A C 1
ATOM 3282 O O . PRO A 1 431 ? -14.501 -20.044 34.275 1.00 87.00 431 PRO A O 1
ATOM 3285 N N . GLY A 1 432 ? -14.127 -19.199 32.228 1.00 85.81 432 GLY A N 1
ATOM 3286 C CA . GLY A 1 432 ? -14.357 -17.798 32.602 1.00 85.81 432 GLY A CA 1
ATOM 3287 C C . GLY A 1 432 ? -13.135 -17.080 33.204 1.00 85.81 432 GLY A C 1
ATOM 3288 O O . GLY A 1 432 ? -13.219 -15.898 33.522 1.00 85.81 432 GLY A O 1
ATOM 3289 N N . GLY A 1 433 ? -11.986 -17.742 33.340 1.00 91.75 433 GLY A N 1
ATOM 3290 C CA . GLY A 1 433 ? -10.733 -17.111 33.756 1.00 91.75 433 GLY A CA 1
ATOM 3291 C C . GLY A 1 433 ? -10.223 -16.107 32.715 1.00 91.75 433 GLY A C 1
ATOM 3292 O O . GLY A 1 433 ? -10.486 -16.249 31.518 1.00 91.75 433 GLY A O 1
ATOM 3293 N N . CYS A 1 434 ? -9.513 -15.073 33.169 1.00 95.62 434 CYS A N 1
ATOM 3294 C CA . CYS A 1 434 ? -9.171 -13.911 32.342 1.00 95.62 434 CYS A CA 1
ATOM 3295 C C . CYS A 1 434 ? -7.668 -13.777 32.038 1.00 95.62 434 CYS A C 1
ATOM 3297 O O . CYS A 1 434 ? -6.819 -14.026 32.888 1.00 95.62 434 CYS A O 1
ATOM 3299 N N . LEU A 1 435 ? -7.341 -13.308 30.836 1.00 97.56 435 LEU A N 1
ATOM 3300 C CA . LEU A 1 435 ? -5.997 -12.906 30.417 1.00 97.56 435 LEU A CA 1
ATOM 3301 C C . LEU A 1 435 ? -5.981 -11.394 30.169 1.00 97.56 435 LEU A C 1
ATOM 3303 O O . LEU A 1 435 ? -6.749 -10.907 29.340 1.00 97.56 435 LEU A O 1
ATOM 3307 N N . LEU A 1 436 ? -5.089 -10.670 30.846 1.00 97.94 436 LEU A N 1
ATOM 3308 C CA . LEU A 1 436 ? -4.796 -9.260 30.594 1.00 97.94 436 LEU A CA 1
ATOM 3309 C C . LEU A 1 436 ? -3.336 -9.103 30.151 1.00 97.94 436 LEU A C 1
ATOM 3311 O O . LEU A 1 436 ? -2.419 -9.361 30.927 1.00 97.94 436 LEU A O 1
ATOM 3315 N N . ALA A 1 437 ? -3.109 -8.664 28.916 1.00 97.25 437 ALA A N 1
ATOM 3316 C CA . ALA A 1 437 ? -1.763 -8.453 28.385 1.00 97.25 437 ALA A CA 1
ATOM 3317 C C . ALA A 1 437 ? -1.745 -7.375 27.294 1.00 97.25 437 ALA A C 1
ATOM 3319 O O . ALA A 1 437 ? -2.779 -7.051 26.707 1.00 97.25 437 ALA A O 1
ATOM 3320 N N . ASN A 1 438 ? -0.562 -6.841 26.988 1.00 94.69 438 ASN A N 1
ATOM 3321 C CA . ASN A 1 438 ? -0.356 -5.962 25.840 1.00 94.69 438 ASN A CA 1
ATOM 3322 C C . ASN A 1 438 ? 0.728 -6.498 24.893 1.00 94.69 438 ASN A C 1
ATOM 3324 O O . ASN A 1 438 ? 1.711 -7.115 25.301 1.00 94.69 438 ASN A O 1
ATOM 3328 N N . PHE A 1 439 ? 0.517 -6.255 23.603 1.00 94.88 439 PHE A N 1
ATOM 3329 C CA . PHE A 1 439 ? 1.308 -6.783 22.494 1.00 94.88 439 PHE A CA 1
ATOM 3330 C C . PHE A 1 439 ? 1.727 -5.648 21.549 1.00 94.88 439 PHE A C 1
ATOM 3332 O O . PHE A 1 439 ? 1.203 -4.537 21.624 1.00 94.88 439 PHE A O 1
ATOM 3339 N N . ALA A 1 440 ? 2.657 -5.906 20.629 1.00 88.12 440 ALA A N 1
ATOM 3340 C CA . ALA A 1 440 ? 3.021 -4.925 19.606 1.00 88.12 440 ALA A CA 1
ATOM 3341 C C . ALA A 1 440 ? 1.846 -4.648 18.642 1.00 88.12 440 ALA A C 1
ATOM 3343 O O . ALA A 1 440 ? 1.214 -5.587 18.156 1.00 88.12 440 ALA A O 1
ATOM 3344 N N . GLU A 1 441 ? 1.588 -3.373 18.321 1.00 88.00 441 GLU A N 1
ATOM 3345 C CA . GLU A 1 441 ? 0.626 -2.979 17.276 1.00 88.00 441 GLU A CA 1
ATOM 3346 C C . GLU A 1 441 ? 1.028 -3.553 15.905 1.00 88.00 441 GLU A C 1
ATOM 3348 O O . GLU A 1 441 ? 0.234 -4.208 15.222 1.00 88.00 441 GLU A O 1
ATOM 3353 N N . VAL A 1 442 ? 2.283 -3.322 15.516 1.00 79.62 442 VAL A N 1
ATOM 3354 C CA . VAL A 1 442 ? 2.859 -3.747 14.235 1.00 79.62 442 VAL A CA 1
ATOM 3355 C C . VAL A 1 442 ? 3.480 -5.139 14.371 1.00 79.62 442 VAL A C 1
ATOM 3357 O O . VAL A 1 442 ? 4.069 -5.481 15.397 1.00 79.62 442 VAL A O 1
ATOM 3360 N N . ALA A 1 443 ? 3.363 -5.951 13.320 1.00 78.94 443 ALA A N 1
ATOM 3361 C CA . ALA A 1 443 ? 3.943 -7.286 13.275 1.00 78.94 443 ALA A CA 1
ATOM 3362 C C . ALA A 1 443 ? 5.480 -7.219 13.168 1.00 78.94 443 ALA A C 1
ATOM 3364 O O . ALA A 1 443 ? 6.019 -6.739 12.176 1.00 78.94 443 ALA A O 1
ATOM 3365 N N . LYS A 1 444 ? 6.180 -7.742 14.180 1.00 74.31 444 LYS A N 1
ATOM 3366 C CA . LYS A 1 444 ? 7.648 -7.753 14.321 1.00 74.31 444 LYS A CA 1
ATOM 3367 C C . LYS A 1 444 ? 8.135 -9.214 14.409 1.00 74.31 444 LYS A C 1
ATOM 3369 O O . LYS A 1 444 ? 7.640 -9.922 15.292 1.00 74.31 444 LYS A O 1
ATOM 3374 N N . PRO A 1 445 ? 8.977 -9.727 13.489 1.00 68.19 445 PRO A N 1
ATOM 3375 C CA . PRO A 1 445 ? 9.414 -11.132 13.501 1.00 68.19 445 PRO A CA 1
ATOM 3376 C C . PRO A 1 445 ? 10.433 -11.380 14.618 1.00 68.19 445 PRO A C 1
ATOM 3378 O O . PRO A 1 445 ? 10.191 -12.183 15.516 1.00 68.19 445 PRO A O 1
ATOM 3381 N N . ALA A 1 446 ? 11.488 -10.579 14.606 1.00 76.62 446 ALA A N 1
ATOM 3382 C CA . ALA A 1 446 ? 12.356 -10.210 15.704 1.00 76.62 446 ALA A CA 1
ATOM 3383 C C . ALA A 1 446 ? 12.668 -8.710 15.533 1.00 76.62 446 ALA A C 1
ATOM 3385 O O . ALA A 1 446 ? 12.452 -8.148 14.458 1.00 76.62 446 ALA A O 1
ATOM 3386 N N . ILE A 1 447 ? 13.084 -8.058 16.615 1.00 74.38 447 ILE A N 1
ATOM 3387 C CA . ILE A 1 447 ? 13.824 -6.796 16.637 1.00 74.38 447 ILE A CA 1
ATOM 3388 C C . ILE A 1 447 ? 14.796 -6.922 17.804 1.00 74.38 447 ILE A C 1
ATOM 3390 O O . ILE A 1 447 ? 14.389 -7.272 18.913 1.00 74.38 447 ILE A O 1
ATOM 3394 N N . VAL A 1 448 ? 16.061 -6.599 17.571 1.00 80.00 448 VAL A N 1
ATOM 3395 C CA . VAL A 1 448 ? 17.071 -6.428 18.618 1.00 80.00 448 VAL A CA 1
ATOM 3396 C C . VAL A 1 448 ? 17.416 -4.948 18.723 1.00 80.00 448 VAL A C 1
ATOM 3398 O O . VAL A 1 448 ? 17.526 -4.271 17.704 1.00 80.00 448 VAL A O 1
ATOM 3401 N N . MET A 1 449 ? 17.601 -4.445 19.943 1.00 76.06 449 MET A N 1
ATOM 3402 C CA . MET A 1 449 ? 18.112 -3.096 20.163 1.00 76.06 449 MET A CA 1
ATOM 3403 C C . MET A 1 449 ? 19.122 -3.079 21.306 1.00 76.06 449 MET A C 1
ATOM 3405 O O . MET A 1 449 ? 18.825 -3.489 22.428 1.00 76.06 449 MET A O 1
ATOM 3409 N N . ASP A 1 450 ? 20.322 -2.592 21.014 1.00 78.62 450 ASP A N 1
ATOM 3410 C CA . ASP A 1 450 ? 21.337 -2.303 22.017 1.00 78.62 450 ASP A CA 1
ATOM 3411 C C . ASP A 1 450 ? 21.054 -0.949 22.700 1.00 78.62 450 ASP A C 1
ATOM 3413 O O . ASP A 1 450 ? 20.541 -0.016 22.080 1.00 78.62 450 ASP A O 1
ATOM 3417 N N . ARG A 1 451 ? 21.466 -0.820 23.965 1.00 82.56 451 ARG A N 1
ATOM 3418 C CA . ARG A 1 451 ? 21.495 0.432 24.750 1.00 82.56 451 ARG A CA 1
ATOM 3419 C C . ARG A 1 451 ? 20.146 1.096 25.085 1.00 82.56 451 ARG A C 1
ATOM 3421 O O . ARG A 1 451 ? 20.044 2.320 25.179 1.00 82.56 451 ARG A O 1
ATOM 3428 N N . TRP A 1 452 ? 19.091 0.313 25.295 1.00 81.38 452 TRP A N 1
ATOM 3429 C CA . TRP A 1 452 ? 17.797 0.819 25.757 1.00 81.38 452 TRP A CA 1
ATOM 3430 C C . TRP A 1 452 ? 17.829 1.263 27.232 1.00 81.38 452 TRP A C 1
ATOM 3432 O O . TRP A 1 452 ? 18.134 0.469 28.119 1.00 81.38 452 TRP A O 1
ATOM 3442 N N . LEU A 1 453 ? 17.490 2.531 27.502 1.00 78.94 453 LEU A N 1
ATOM 3443 C CA . LEU A 1 453 ? 17.515 3.211 28.819 1.00 78.94 453 LEU A CA 1
ATOM 3444 C C . LEU A 1 453 ? 18.888 3.298 29.531 1.00 78.94 453 LEU A C 1
ATOM 3446 O O . LEU A 1 453 ? 19.061 4.156 30.394 1.00 78.94 453 LEU A O 1
ATOM 3450 N N . HIS A 1 454 ? 19.859 2.452 29.186 1.00 81.50 454 HIS A N 1
ATOM 3451 C CA . HIS A 1 454 ? 21.227 2.415 29.716 1.00 81.50 454 HIS A CA 1
ATOM 3452 C C . HIS A 1 454 ? 22.164 1.790 28.669 1.00 81.50 454 HIS A C 1
ATOM 3454 O O . HIS A 1 454 ? 21.687 1.026 27.834 1.00 81.50 454 HIS A O 1
ATOM 3460 N N . ASP A 1 455 ? 23.480 2.027 28.723 1.00 76.88 455 ASP A N 1
ATOM 3461 C CA . ASP A 1 455 ? 24.427 1.447 27.749 1.00 76.88 455 ASP A CA 1
ATOM 3462 C C . ASP A 1 455 ? 24.417 -0.102 27.737 1.00 76.88 455 ASP A C 1
ATOM 3464 O O . ASP A 1 455 ? 24.547 -0.710 26.676 1.00 76.88 455 ASP A O 1
ATOM 3468 N N . ASP A 1 456 ? 24.153 -0.750 28.878 1.00 81.06 456 ASP A N 1
ATOM 3469 C CA . ASP A 1 456 ? 23.986 -2.216 29.011 1.00 81.06 456 ASP A CA 1
ATOM 3470 C C . ASP A 1 456 ? 22.561 -2.727 28.671 1.00 81.06 456 ASP A C 1
ATOM 3472 O O . ASP A 1 456 ? 22.208 -3.888 28.912 1.00 81.06 456 ASP A O 1
ATOM 3476 N N . GLY A 1 457 ? 21.706 -1.854 28.134 1.00 82.25 457 GLY A N 1
ATOM 3477 C CA . GLY A 1 457 ? 20.293 -2.091 27.834 1.00 82.25 457 GLY A CA 1
ATOM 3478 C C . GLY A 1 457 ? 20.024 -2.935 26.586 1.00 82.25 457 GLY A C 1
ATOM 3479 O O . GLY A 1 457 ? 19.389 -2.458 25.651 1.00 82.25 457 GLY A O 1
ATOM 3480 N N . TRP A 1 458 ? 20.521 -4.170 26.524 1.00 89.56 458 TRP A N 1
ATOM 3481 C CA . TRP A 1 458 ? 20.202 -5.094 25.436 1.00 89.56 458 TRP A CA 1
ATOM 3482 C C . TRP A 1 458 ? 18.762 -5.626 25.502 1.00 89.56 458 TRP A C 1
ATOM 3484 O O . TRP A 1 458 ? 18.424 -6.418 26.383 1.00 89.56 458 TRP A O 1
ATOM 3494 N N . MET A 1 459 ? 17.940 -5.258 24.518 1.00 87.75 459 MET A N 1
ATOM 3495 C CA . MET A 1 459 ? 16.545 -5.684 24.396 1.00 87.75 459 MET A CA 1
ATOM 3496 C C . MET A 1 459 ? 16.281 -6.497 23.125 1.00 87.75 459 MET A C 1
ATOM 3498 O O . MET A 1 459 ? 16.897 -6.296 22.077 1.00 87.75 459 MET A O 1
ATOM 3502 N N . PHE A 1 460 ? 15.303 -7.396 23.224 1.00 89.44 460 PHE A N 1
ATOM 3503 C CA . PHE A 1 460 ? 14.715 -8.147 22.115 1.00 89.44 460 PHE A CA 1
ATOM 3504 C C . PHE A 1 460 ? 13.193 -8.002 22.161 1.00 89.44 460 PHE A C 1
ATOM 3506 O O . PHE A 1 460 ? 12.616 -8.155 23.236 1.00 89.44 460 PHE A O 1
ATOM 3513 N N . TRP A 1 461 ? 12.542 -7.788 21.018 1.00 87.69 461 TRP A N 1
ATOM 3514 C CA . TRP A 1 461 ? 11.083 -7.745 20.903 1.00 87.69 461 TRP A CA 1
ATOM 3515 C C . TRP A 1 461 ? 10.573 -8.550 19.704 1.00 87.69 461 TRP A C 1
ATOM 3517 O O . TRP A 1 461 ? 11.146 -8.497 18.619 1.00 87.69 461 TRP A O 1
ATOM 3527 N N . SER A 1 462 ? 9.428 -9.214 19.849 1.00 87.00 462 SER A N 1
ATOM 3528 C CA . SER A 1 462 ? 8.649 -9.748 18.730 1.00 87.00 462 SER A CA 1
ATOM 3529 C C . SER A 1 462 ? 7.143 -9.582 18.952 1.00 87.00 462 SER A C 1
ATOM 3531 O O . SER A 1 462 ? 6.671 -9.330 20.062 1.00 87.00 462 SER A O 1
ATOM 3533 N N . GLY A 1 463 ? 6.358 -9.716 17.887 1.00 87.62 463 GLY A N 1
ATOM 3534 C CA . GLY A 1 463 ? 4.904 -9.710 17.992 1.00 87.62 463 GLY A CA 1
ATOM 3535 C C . GLY A 1 463 ? 4.199 -9.971 16.669 1.00 87.62 463 GLY A C 1
ATOM 3536 O O . GLY A 1 463 ? 4.714 -9.692 15.585 1.00 87.62 463 GLY A O 1
ATOM 3537 N N . TRP A 1 464 ? 2.978 -10.484 16.762 1.00 84.00 464 TRP A N 1
ATOM 3538 C CA . TRP A 1 464 ? 2.140 -10.827 15.610 1.00 84.00 464 TRP A CA 1
ATOM 3539 C C . TRP A 1 464 ? 1.354 -9.635 15.025 1.00 84.00 464 TRP A C 1
ATOM 3541 O O . TRP A 1 464 ? 0.629 -9.798 14.042 1.00 84.00 464 TRP A O 1
ATOM 3551 N N . GLY A 1 465 ? 1.471 -8.445 15.626 1.00 87.12 465 GLY A N 1
ATOM 3552 C CA . GLY A 1 465 ? 0.660 -7.268 15.299 1.00 87.12 465 GLY A CA 1
ATOM 3553 C C . GLY A 1 465 ? -0.819 -7.444 15.667 1.00 87.12 465 GLY A C 1
ATOM 3554 O O . GLY A 1 465 ? -1.238 -8.542 16.038 1.00 87.12 465 GLY A O 1
ATOM 3555 N N . VAL A 1 466 ? -1.645 -6.401 15.533 1.00 88.38 466 VAL A N 1
ATOM 3556 C CA . VAL A 1 466 ? -3.073 -6.433 15.936 1.00 88.38 466 VAL A CA 1
ATOM 3557 C C . VAL A 1 466 ? -3.817 -7.651 15.371 1.00 88.38 466 VAL A C 1
ATOM 3559 O O . VAL A 1 466 ? -4.451 -8.403 16.112 1.00 88.38 466 VAL A O 1
ATOM 3562 N N . ASN A 1 467 ? -3.733 -7.881 14.057 1.00 84.44 467 ASN A N 1
ATOM 3563 C CA . ASN A 1 467 ? -4.512 -8.931 13.392 1.00 84.44 467 ASN A CA 1
ATOM 3564 C C . ASN A 1 467 ? -3.998 -10.345 13.698 1.00 84.44 467 ASN A C 1
ATOM 3566 O O . ASN A 1 467 ? -4.805 -11.228 13.986 1.00 84.44 467 ASN A O 1
ATOM 3570 N N . GLY A 1 468 ? -2.678 -10.561 13.687 1.00 85.19 468 GLY A N 1
ATOM 3571 C CA . GLY A 1 468 ? -2.100 -11.864 14.016 1.00 85.19 468 GLY A CA 1
ATOM 3572 C C . GLY A 1 468 ? -2.297 -12.222 15.490 1.00 85.19 468 GLY A C 1
ATOM 3573 O O . GLY A 1 468 ? -2.696 -13.339 15.806 1.00 85.19 468 GLY A O 1
ATOM 3574 N N . THR A 1 469 ? -2.138 -11.252 16.395 1.00 92.88 469 THR A N 1
ATOM 3575 C CA . THR A 1 469 ? -2.371 -11.443 17.837 1.00 92.88 469 THR A CA 1
ATOM 3576 C C . THR A 1 469 ? -3.832 -11.814 18.111 1.00 92.88 469 THR A C 1
ATOM 3578 O O . THR A 1 469 ? -4.100 -12.796 18.801 1.00 92.88 469 THR A O 1
ATOM 3581 N N . ARG A 1 470 ? -4.795 -11.109 17.492 1.00 92.75 470 ARG A N 1
ATOM 3582 C CA . ARG A 1 470 ? -6.231 -11.452 17.569 1.00 92.75 470 ARG A CA 1
ATOM 3583 C C . ARG A 1 470 ? -6.545 -12.864 17.060 1.00 92.75 470 ARG A C 1
ATOM 3585 O O . ARG A 1 470 ? -7.461 -13.489 17.590 1.00 92.75 470 ARG A O 1
ATOM 3592 N N . ALA A 1 471 ? -5.818 -13.363 16.057 1.00 88.38 471 ALA A N 1
ATOM 3593 C CA . ALA A 1 471 ? -5.964 -14.739 15.583 1.00 88.38 471 ALA A CA 1
ATOM 3594 C C . ALA A 1 471 ? -5.427 -15.747 16.613 1.00 88.38 471 ALA A C 1
ATOM 3596 O O . ALA A 1 471 ? -6.183 -16.611 17.050 1.00 88.38 471 ALA A O 1
ATOM 3597 N N . ARG A 1 472 ? -4.179 -15.587 17.080 1.00 93.19 472 ARG A N 1
ATOM 3598 C CA . ARG A 1 472 ? -3.546 -16.511 18.045 1.00 93.19 472 ARG A CA 1
ATOM 3599 C C . ARG A 1 472 ? -4.288 -16.592 19.382 1.00 93.19 472 ARG A C 1
ATOM 3601 O O . ARG A 1 472 ? -4.417 -17.679 19.932 1.00 93.19 472 ARG A O 1
ATOM 3608 N N . ILE A 1 473 ? -4.842 -15.481 19.874 1.00 94.44 473 ILE A N 1
ATOM 3609 C CA . ILE A 1 473 ? -5.679 -15.472 21.088 1.00 94.44 473 ILE A CA 1
ATOM 3610 C C . ILE A 1 473 ? -6.950 -16.317 20.894 1.00 94.44 473 ILE A C 1
ATOM 3612 O O . ILE A 1 473 ? -7.279 -17.141 21.744 1.00 94.44 473 ILE A O 1
ATOM 3616 N N . ARG A 1 474 ? -7.643 -16.176 19.757 1.00 90.38 474 ARG A N 1
ATOM 3617 C CA . ARG A 1 474 ? -8.849 -16.970 19.458 1.00 90.38 474 ARG A CA 1
ATOM 3618 C C . ARG A 1 474 ? -8.534 -18.447 19.231 1.00 90.38 474 ARG A C 1
ATOM 3620 O O . ARG A 1 474 ? -9.251 -19.303 19.734 1.00 90.38 474 ARG A O 1
ATOM 3627 N N . GLU A 1 475 ? -7.450 -18.751 18.521 1.00 89.94 475 GLU A N 1
ATOM 3628 C CA . GLU A 1 475 ? -6.965 -20.125 18.319 1.00 89.94 475 GLU A CA 1
ATOM 3629 C C . GLU A 1 475 ? -6.580 -20.818 19.636 1.00 89.94 475 GLU A C 1
ATOM 3631 O O . GLU A 1 475 ? -6.750 -22.029 19.757 1.00 89.94 475 GLU A O 1
ATOM 3636 N N . ALA A 1 476 ? -6.116 -20.059 20.635 1.00 92.12 476 ALA A N 1
ATOM 3637 C CA . ALA A 1 476 ? -5.841 -20.561 21.978 1.00 92.12 476 ALA A CA 1
ATOM 3638 C C . ALA A 1 476 ? -7.106 -20.808 22.833 1.00 92.12 476 ALA A C 1
ATOM 3640 O O . ALA A 1 476 ? -6.983 -21.387 23.908 1.00 92.12 476 ALA A O 1
ATOM 3641 N N . GLY A 1 477 ? -8.307 -20.427 22.374 1.00 91.44 477 GLY A N 1
ATOM 3642 C CA . GLY A 1 477 ? -9.573 -20.663 23.088 1.00 91.44 477 GLY A CA 1
ATOM 3643 C C . GLY A 1 477 ? -10.071 -19.493 23.946 1.00 91.44 477 GLY A C 1
ATOM 3644 O O . GLY A 1 477 ? -10.716 -19.717 24.973 1.00 91.44 477 GLY A O 1
ATOM 3645 N N . PHE A 1 478 ? -9.760 -18.255 23.549 1.00 95.00 478 PHE A N 1
ATOM 3646 C CA . PHE A 1 478 ? -10.218 -17.044 24.233 1.00 95.00 478 PHE A CA 1
ATOM 3647 C C . PHE A 1 478 ? -11.192 -16.193 23.408 1.00 95.00 478 PHE A C 1
ATOM 3649 O O . PHE A 1 478 ? -10.949 -15.882 22.236 1.00 95.00 478 PHE A O 1
ATOM 3656 N N . ASP A 1 479 ? -12.203 -15.668 24.094 1.00 92.81 479 ASP A N 1
ATOM 3657 C CA . ASP A 1 479 ? -13.040 -14.564 23.639 1.00 92.81 479 ASP A CA 1
ATOM 3658 C C . ASP A 1 479 ? -12.435 -13.210 24.043 1.00 92.81 479 ASP A C 1
ATOM 3660 O O . ASP A 1 479 ? -11.997 -13.002 25.176 1.00 92.81 479 ASP A O 1
ATOM 3664 N N . LEU A 1 480 ? -12.407 -12.264 23.102 1.00 93.88 480 LEU A N 1
ATOM 3665 C CA . LEU A 1 480 ? -11.848 -10.923 23.305 1.00 93.88 480 LEU A CA 1
ATOM 3666 C C . LEU A 1 480 ? -12.892 -10.000 23.952 1.00 93.88 480 LEU A C 1
ATOM 3668 O O . LEU A 1 480 ? -13.909 -9.694 23.330 1.00 93.88 480 LEU A O 1
ATOM 3672 N N . VAL A 1 481 ? -12.612 -9.520 25.166 1.00 92.25 481 VAL A N 1
ATOM 3673 C CA . VAL A 1 481 ? -13.458 -8.573 25.917 1.00 92.25 481 VAL A CA 1
ATOM 3674 C C . VAL A 1 481 ? -13.043 -7.127 25.627 1.00 92.25 481 VAL A C 1
ATOM 3676 O O . VAL A 1 481 ? -13.894 -6.279 25.372 1.00 92.25 481 VAL A O 1
ATOM 3679 N N . VAL A 1 482 ? -11.735 -6.856 25.612 1.00 92.88 482 VAL A N 1
ATOM 3680 C CA . VAL A 1 482 ? -11.128 -5.596 25.156 1.00 92.88 482 VAL A CA 1
ATOM 3681 C C . VAL A 1 482 ? -9.991 -5.934 24.194 1.00 92.88 482 VAL A C 1
ATOM 3683 O O . VAL A 1 482 ? -9.257 -6.897 24.409 1.00 92.88 482 VAL A O 1
ATOM 3686 N N . ALA A 1 483 ? -9.882 -5.179 23.102 1.00 93.69 483 ALA A N 1
ATOM 3687 C CA . ALA A 1 483 ? -8.931 -5.428 22.020 1.00 93.69 483 ALA A CA 1
ATOM 3688 C C . ALA A 1 483 ? -8.640 -4.121 21.263 1.00 93.69 483 ALA A C 1
ATOM 3690 O O . ALA A 1 483 ? -9.048 -3.970 20.104 1.00 93.69 483 ALA A O 1
ATOM 3691 N N . GLN A 1 484 ? -7.985 -3.170 21.926 1.00 93.88 484 GLN A N 1
ATOM 3692 C CA . GLN A 1 484 ? -7.771 -1.792 21.458 1.00 93.88 484 GLN A CA 1
ATOM 3693 C C . GLN A 1 484 ? -6.281 -1.509 21.227 1.00 93.88 484 GLN A C 1
ATOM 3695 O O . GLN A 1 484 ? -5.425 -2.196 21.776 1.00 93.88 484 GLN A O 1
ATOM 3700 N N . VAL A 1 485 ? -5.965 -0.527 20.382 1.00 92.12 485 VAL A N 1
ATOM 3701 C CA . VAL A 1 485 ? -4.608 0.029 20.279 1.00 92.12 485 VAL A CA 1
ATOM 3702 C C . VAL A 1 485 ? -4.632 1.369 20.988 1.00 92.12 485 VAL A C 1
ATOM 3704 O O . VAL A 1 485 ? -5.475 2.198 20.661 1.00 92.12 485 VAL A O 1
ATOM 3707 N N . GLU A 1 486 ? -3.723 1.560 21.935 1.00 88.00 486 GLU A N 1
ATOM 3708 C CA . GLU A 1 486 ? -3.560 2.814 22.668 1.00 88.00 486 GLU A CA 1
ATOM 3709 C C . GLU A 1 486 ? -2.095 3.249 22.592 1.00 88.00 486 GLU A C 1
ATOM 3711 O O . GLU A 1 486 ? -1.186 2.409 22.646 1.00 88.00 486 GLU A O 1
ATOM 3716 N N . GLN A 1 487 ? -1.872 4.559 22.483 1.00 81.00 487 GLN A N 1
ATOM 3717 C CA . GLN A 1 487 ? -0.543 5.146 22.621 1.00 81.00 487 GLN A CA 1
ATOM 3718 C C . GLN A 1 487 ? -0.167 5.155 24.106 1.00 81.00 487 GLN A C 1
ATOM 3720 O O . GLN A 1 487 ? -0.910 5.676 24.939 1.00 81.00 487 GLN A O 1
ATOM 3725 N N . ASP A 1 488 ? 0.984 4.579 24.434 1.00 74.25 488 ASP A N 1
ATOM 3726 C CA . ASP A 1 488 ? 1.551 4.574 25.780 1.00 74.25 488 ASP A CA 1
ATOM 3727 C C . ASP A 1 488 ? 2.928 5.267 25.769 1.00 74.25 488 ASP A C 1
ATOM 3729 O O . ASP A 1 488 ? 3.423 5.717 24.732 1.00 74.25 488 ASP A O 1
ATOM 3733 N N . ALA A 1 489 ? 3.516 5.383 26.956 1.00 51.09 489 ALA A N 1
ATOM 3734 C CA . ALA A 1 489 ? 4.856 5.872 27.262 1.00 51.09 489 ALA A CA 1
ATOM 3735 C C . ALA A 1 489 ? 5.868 5.920 26.095 1.00 51.09 489 ALA A C 1
ATOM 3737 O O . ALA A 1 489 ? 6.328 4.887 25.610 1.00 51.09 489 ALA A O 1
ATOM 3738 N N . VAL A 1 490 ? 6.318 7.138 25.764 1.00 50.69 490 VAL A N 1
ATOM 3739 C CA . VAL A 1 490 ? 7.410 7.422 24.810 1.00 50.69 490 VAL A CA 1
ATOM 3740 C C . VAL A 1 490 ? 7.098 6.938 23.383 1.00 50.69 490 VAL A C 1
ATOM 3742 O O . VAL A 1 490 ? 7.747 6.042 22.848 1.00 50.69 490 VAL A O 1
ATOM 3745 N N . ASP A 1 491 ? 6.094 7.572 22.768 1.00 50.97 491 ASP A N 1
ATOM 3746 C CA . ASP A 1 491 ? 5.746 7.467 21.338 1.00 50.97 491 ASP A CA 1
ATOM 3747 C C . ASP A 1 491 ? 5.505 6.035 20.811 1.00 50.97 491 ASP A C 1
ATOM 3749 O O . ASP A 1 491 ? 5.655 5.759 19.619 1.00 50.97 491 ASP A O 1
ATOM 3753 N N . ALA A 1 492 ? 5.087 5.120 21.694 1.00 67.56 492 ALA A N 1
ATOM 3754 C CA . ALA A 1 492 ? 4.917 3.703 21.392 1.00 67.56 492 ALA A CA 1
ATOM 3755 C C . ALA A 1 492 ? 3.454 3.243 21.522 1.00 67.56 492 ALA A C 1
ATOM 3757 O O . ALA A 1 492 ? 2.864 3.239 22.603 1.00 67.56 492 ALA A O 1
ATOM 3758 N N . ASN A 1 493 ? 2.880 2.777 20.412 1.00 85.31 493 ASN A N 1
ATOM 3759 C CA . ASN A 1 493 ? 1.559 2.150 20.391 1.00 85.31 493 ASN A CA 1
ATOM 3760 C C . ASN A 1 493 ? 1.627 0.683 20.836 1.00 85.31 493 ASN A C 1
ATOM 3762 O O . ASN A 1 493 ? 2.403 -0.114 20.293 1.00 85.31 493 ASN A O 1
ATOM 3766 N N . PHE A 1 494 ? 0.731 0.293 21.743 1.00 91.44 494 PHE A N 1
ATOM 3767 C CA . PHE A 1 494 ? 0.540 -1.101 22.141 1.00 91.44 494 PHE A CA 1
ATOM 3768 C C . PHE A 1 494 ? -0.894 -1.565 21.886 1.00 91.44 494 PHE A C 1
ATOM 3770 O O . PHE A 1 494 ? -1.859 -0.824 22.055 1.00 91.44 494 PHE A O 1
ATOM 3777 N N . PHE A 1 495 ? -1.029 -2.829 21.489 1.00 94.88 495 PHE A N 1
ATOM 3778 C CA . PHE A 1 495 ? -2.304 -3.518 21.353 1.00 94.88 495 PHE A CA 1
ATOM 3779 C C . PHE A 1 495 ? -2.675 -4.167 22.693 1.00 94.88 495 PHE A C 1
ATOM 3781 O O . PHE A 1 495 ? -2.093 -5.182 23.082 1.00 94.88 495 PHE A O 1
ATOM 3788 N N . TRP A 1 496 ? -3.622 -3.562 23.405 1.00 96.00 496 TRP A N 1
ATOM 3789 C CA . TRP A 1 496 ? -4.092 -3.984 24.721 1.00 96.00 496 TRP A CA 1
ATOM 3790 C C . TRP A 1 496 ? -5.233 -4.993 24.604 1.00 96.00 496 TRP A C 1
ATOM 3792 O O . TRP A 1 496 ? -6.201 -4.797 23.860 1.00 96.00 496 TRP A O 1
ATOM 3802 N N . VAL A 1 497 ? -5.115 -6.077 25.367 1.00 96.81 497 VAL A N 1
ATOM 3803 C CA . VAL A 1 497 ? -6.018 -7.225 25.344 1.00 96.81 497 VAL A CA 1
ATOM 3804 C C . VAL A 1 497 ? -6.486 -7.543 26.756 1.00 96.81 497 VAL A C 1
ATOM 3806 O O . VAL A 1 497 ? -5.679 -7.900 27.610 1.00 96.81 497 VAL A O 1
ATOM 3809 N N . LEU A 1 498 ? -7.804 -7.524 26.955 1.00 96.94 498 LEU A N 1
ATOM 3810 C CA . LEU A 1 498 ? -8.470 -8.290 28.008 1.00 96.94 498 LEU A CA 1
ATOM 3811 C C . LEU A 1 498 ? -9.287 -9.388 27.326 1.00 96.94 498 LEU A C 1
ATOM 3813 O O . LEU A 1 498 ? -10.144 -9.097 26.491 1.00 96.94 498 LEU A O 1
ATOM 3817 N N . ALA A 1 499 ? -9.031 -10.643 27.667 1.00 95.88 499 ALA A N 1
ATOM 3818 C CA . ALA A 1 499 ? -9.687 -11.804 27.080 1.00 95.88 499 ALA A CA 1
ATOM 3819 C C . ALA A 1 499 ? -10.158 -12.781 28.167 1.00 95.88 499 ALA A C 1
ATOM 3821 O O . ALA A 1 499 ? -9.644 -12.761 29.284 1.00 95.88 499 ALA A O 1
ATOM 3822 N N . GLN A 1 500 ? -11.137 -13.626 27.852 1.00 93.62 500 GLN A N 1
ATOM 3823 C CA . GLN A 1 500 ? -11.730 -14.599 28.776 1.00 93.62 500 GLN A CA 1
ATOM 3824 C C . GLN A 1 500 ? -11.785 -15.980 28.113 1.00 93.62 500 GLN A C 1
ATOM 3826 O O . GLN A 1 500 ? -12.013 -16.065 26.908 1.00 93.62 500 GLN A O 1
ATOM 3831 N N . THR A 1 501 ? -11.545 -17.060 28.860 1.00 90.75 501 THR A N 1
ATOM 3832 C CA . THR A 1 501 ? -11.645 -18.425 28.312 1.00 90.75 501 THR A CA 1
ATOM 3833 C C . THR A 1 501 ? -13.085 -18.738 27.898 1.00 90.75 501 THR A C 1
ATOM 3835 O O . THR A 1 501 ? -14.027 -18.504 28.663 1.00 90.75 501 THR A O 1
ATOM 3838 N N . SER A 1 502 ? -13.264 -19.255 26.679 1.00 75.31 502 SER A N 1
ATOM 3839 C CA . SER A 1 502 ? -14.589 -19.545 26.120 1.00 75.31 502 SER A CA 1
ATOM 3840 C C . SER A 1 502 ? -15.332 -20.607 26.940 1.00 75.31 502 SER A C 1
ATOM 3842 O O . SER A 1 502 ? -14.755 -21.604 27.374 1.00 75.31 502 SER A O 1
ATOM 3844 N N . THR A 1 503 ? -16.636 -20.413 27.147 1.00 55.34 503 THR A N 1
ATOM 3845 C CA . THR A 1 503 ? -17.464 -21.289 28.000 1.00 55.34 503 THR A CA 1
ATOM 3846 C C . THR A 1 503 ? -18.020 -22.526 27.286 1.00 55.34 503 THR A C 1
ATOM 3848 O O . THR A 1 503 ? -18.555 -23.420 27.944 1.00 55.34 503 THR A O 1
ATOM 3851 N N . GLU A 1 504 ? -17.879 -22.625 25.960 1.00 40.97 504 GLU A N 1
ATOM 3852 C CA . GLU A 1 504 ? -18.231 -23.828 25.200 1.00 40.97 504 GLU A CA 1
ATOM 3853 C C . GLU A 1 504 ? -17.100 -24.865 25.250 1.00 40.97 504 GLU A C 1
ATOM 3855 O O . GLU A 1 504 ? -16.011 -24.647 24.726 1.00 40.97 504 GLU A O 1
ATOM 3860 N N . ILE A 1 505 ? -17.368 -26.025 25.859 1.00 35.09 505 ILE A N 1
ATOM 3861 C CA . ILE A 1 505 ? -16.401 -27.127 25.986 1.00 35.09 505 ILE A CA 1
ATOM 3862 C C . ILE A 1 505 ? -16.127 -27.748 24.601 1.00 35.09 505 ILE A C 1
ATOM 3864 O O . ILE A 1 505 ? -17.033 -28.374 24.034 1.00 35.09 505 ILE A O 1
ATOM 3868 N N . PRO A 1 506 ? -14.891 -27.695 24.063 1.00 32.25 506 PRO A N 1
ATOM 3869 C CA . PRO A 1 506 ? -14.566 -28.365 22.810 1.00 32.25 506 PRO A CA 1
ATOM 3870 C C . PRO A 1 506 ? -14.626 -29.884 22.997 1.00 32.25 506 PRO A C 1
ATOM 3872 O O . PRO A 1 506 ? -13.906 -30.455 23.818 1.00 32.25 506 PRO A O 1
ATOM 3875 N N . SER A 1 507 ? -15.492 -30.563 22.238 1.00 30.58 507 SER A N 1
ATOM 3876 C CA . SER A 1 507 ? -15.666 -32.016 22.374 1.00 30.58 507 SER A CA 1
ATOM 3877 C C . SER A 1 507 ? -14.348 -32.782 22.157 1.00 30.58 507 SER A C 1
ATOM 3879 O O . SER A 1 507 ? -13.548 -32.452 21.276 1.00 30.58 507 SER A O 1
ATOM 3881 N N . SER A 1 508 ? -14.136 -33.845 22.940 1.00 30.89 508 SER A N 1
ATOM 3882 C CA . SER A 1 508 ? -12.853 -34.562 23.093 1.00 30.89 508 SER A CA 1
ATOM 3883 C C . SER A 1 508 ? -12.293 -35.238 21.826 1.00 30.89 508 SER A C 1
ATOM 3885 O O . SER A 1 508 ? -11.194 -35.795 21.843 1.00 30.89 508 SER A O 1
ATOM 3887 N N . THR A 1 509 ? -13.007 -35.161 20.704 1.00 31.38 509 THR A N 1
ATOM 3888 C CA . THR A 1 509 ? -12.620 -35.740 19.412 1.00 31.38 509 THR A CA 1
ATOM 3889 C C . THR A 1 509 ? -11.521 -34.941 18.692 1.00 31.38 509 THR A C 1
ATOM 3891 O O . THR A 1 509 ? -10.754 -35.532 17.934 1.00 31.38 509 THR A O 1
ATOM 3894 N N . MET A 1 510 ? -11.393 -33.624 18.919 1.00 34.06 510 MET A N 1
ATOM 3895 C CA . MET A 1 510 ? -10.408 -32.792 18.196 1.00 34.06 510 MET A CA 1
ATOM 3896 C C . MET A 1 510 ? -8.979 -32.860 18.760 1.00 34.06 510 MET A C 1
ATOM 3898 O O . MET A 1 510 ? -8.022 -32.926 17.988 1.00 34.06 510 MET A O 1
ATOM 3902 N N . VAL A 1 511 ? -8.809 -32.895 20.087 1.00 34.91 511 VAL A N 1
ATOM 3903 C CA . VAL A 1 511 ? -7.482 -32.798 20.739 1.00 34.91 511 VAL A CA 1
ATOM 3904 C C . VAL A 1 511 ? -6.554 -33.959 20.341 1.00 34.91 511 VAL A C 1
ATOM 3906 O O . VAL A 1 511 ? -5.368 -33.764 20.067 1.00 34.91 511 VAL A O 1
ATOM 3909 N N . THR A 1 512 ? -7.105 -35.169 20.209 1.00 30.09 512 THR A N 1
ATOM 3910 C CA . THR A 1 512 ? -6.349 -36.388 19.862 1.00 30.09 512 THR A CA 1
ATOM 3911 C C . THR A 1 512 ? -5.779 -36.374 18.432 1.00 30.09 512 THR A C 1
ATOM 3913 O O . THR A 1 512 ? -4.848 -37.126 18.135 1.00 30.09 512 THR A O 1
ATOM 3916 N N . ALA A 1 513 ? -6.305 -35.529 17.535 1.00 30.48 513 ALA A N 1
ATOM 3917 C CA . ALA A 1 513 ? -5.853 -35.449 16.143 1.00 30.48 513 ALA A CA 1
ATOM 3918 C C . ALA A 1 513 ? -4.548 -34.645 15.980 1.00 30.48 513 ALA A C 1
ATOM 3920 O O . ALA A 1 513 ? -3.696 -35.014 15.171 1.00 30.48 513 ALA A O 1
ATOM 3921 N N . LEU A 1 514 ? -4.368 -33.578 16.766 1.00 36.22 514 LEU A N 1
ATOM 3922 C CA . LEU A 1 514 ? -3.185 -32.708 16.713 1.00 36.22 514 LEU A CA 1
ATOM 3923 C C . LEU A 1 514 ? -1.978 -33.327 17.436 1.00 36.22 514 LEU A C 1
ATOM 3925 O O . LEU A 1 514 ? -0.869 -33.330 16.899 1.00 36.22 514 LEU A O 1
ATOM 3929 N N . ALA A 1 515 ? -2.201 -33.951 18.598 1.00 30.58 515 ALA A N 1
ATOM 3930 C CA . ALA A 1 515 ? -1.143 -34.524 19.438 1.00 30.58 515 ALA A CA 1
ATOM 3931 C C . ALA A 1 515 ? -0.305 -35.638 18.764 1.00 30.58 515 ALA A C 1
ATOM 3933 O O . ALA A 1 515 ? 0.787 -35.958 19.227 1.00 30.58 515 ALA A O 1
ATOM 3934 N N . ARG A 1 516 ? -0.779 -36.233 17.658 1.00 29.30 516 ARG A N 1
ATOM 3935 C CA . ARG A 1 516 ? -0.062 -37.292 16.919 1.00 29.30 516 ARG A CA 1
ATOM 3936 C C . ARG A 1 516 ? 0.869 -36.801 15.806 1.00 29.30 516 ARG A C 1
ATOM 3938 O O . ARG A 1 516 ? 1.462 -37.636 15.126 1.00 29.30 516 ARG A O 1
ATOM 3945 N N . ARG A 1 517 ? 1.021 -35.486 15.603 1.00 32.09 517 ARG A N 1
ATOM 3946 C CA . ARG A 1 517 ? 1.877 -34.930 14.534 1.00 32.09 517 ARG A CA 1
ATOM 3947 C C . ARG A 1 517 ? 3.233 -34.383 15.000 1.00 32.09 517 ARG A C 1
ATOM 3949 O O . ARG A 1 517 ? 4.024 -33.990 14.150 1.00 32.09 517 ARG A O 1
ATOM 3956 N N . ALA A 1 518 ? 3.508 -34.388 16.307 1.00 30.14 518 ALA A N 1
ATOM 3957 C CA . ALA A 1 518 ? 4.651 -33.698 16.919 1.00 30.14 518 ALA A CA 1
ATOM 3958 C C . ALA A 1 518 ? 5.509 -34.588 17.852 1.00 30.14 518 ALA A C 1
ATOM 3960 O O . ALA A 1 518 ? 5.927 -34.145 18.917 1.00 30.14 518 ALA A O 1
ATOM 3961 N N . ALA A 1 519 ? 5.777 -35.848 17.478 1.00 30.34 519 ALA A N 1
ATOM 3962 C CA . ALA A 1 519 ? 6.739 -36.701 18.193 1.00 30.34 519 ALA A CA 1
ATOM 3963 C C . ALA A 1 519 ? 7.290 -37.851 17.323 1.00 30.34 519 ALA A C 1
ATOM 3965 O O . ALA A 1 519 ? 6.583 -38.831 17.096 1.00 30.34 519 ALA A O 1
ATOM 3966 N N . LEU A 1 520 ? 8.550 -37.750 16.871 1.00 28.42 520 LEU A N 1
ATOM 3967 C CA . LEU A 1 520 ? 9.427 -38.873 16.471 1.00 28.42 520 LEU A CA 1
ATOM 3968 C C . LEU A 1 520 ? 10.851 -38.346 16.148 1.00 28.42 520 LEU A C 1
ATOM 3970 O O . LEU A 1 520 ? 10.977 -37.510 15.254 1.00 28.42 520 LEU A O 1
ATOM 3974 N N . PRO A 1 521 ? 11.923 -38.799 16.833 1.00 29.28 521 PRO A N 1
ATOM 3975 C CA . PRO A 1 521 ? 13.296 -38.364 16.553 1.00 29.28 521 PRO A CA 1
ATOM 3976 C C . PRO A 1 521 ? 13.964 -39.171 15.414 1.00 29.28 521 PRO A C 1
ATOM 3978 O O . PRO A 1 521 ? 13.562 -40.305 15.139 1.00 29.28 521 PRO A O 1
ATOM 3981 N N . PRO A 1 522 ? 15.014 -38.635 14.759 1.00 31.72 522 PRO A N 1
ATOM 3982 C CA . PRO A 1 522 ? 15.658 -39.290 13.621 1.00 31.72 522 PRO A CA 1
ATOM 3983 C C . PRO A 1 522 ? 16.829 -40.207 14.021 1.00 31.72 522 PRO A C 1
ATOM 3985 O O . PRO A 1 522 ? 17.873 -39.728 14.454 1.00 31.72 522 PRO A O 1
ATOM 3988 N N . SER A 1 523 ? 16.712 -41.520 13.791 1.00 27.89 523 SER A N 1
ATOM 3989 C CA . SER A 1 523 ? 17.820 -42.374 13.297 1.00 27.89 523 SER A CA 1
ATOM 3990 C C . SER A 1 523 ? 17.433 -43.854 13.155 1.00 27.89 523 SER A C 1
ATOM 3992 O O . SER A 1 523 ? 16.940 -44.469 14.091 1.00 27.89 523 SER A O 1
ATOM 3994 N N . ILE A 1 524 ? 17.710 -44.427 11.974 1.00 29.41 524 ILE A N 1
ATOM 3995 C CA . ILE A 1 524 ? 18.448 -45.689 11.721 1.00 29.41 524 ILE A CA 1
ATOM 3996 C C . ILE A 1 524 ? 18.341 -46.023 10.218 1.00 29.41 524 ILE A C 1
ATOM 3998 O O . ILE A 1 524 ? 17.307 -45.826 9.582 1.00 29.41 524 ILE A O 1
ATOM 4002 N N . LEU A 1 525 ? 19.442 -46.493 9.629 1.00 28.77 525 LEU A N 1
ATOM 4003 C CA . LEU A 1 525 ? 19.554 -46.858 8.210 1.00 28.77 525 LEU A CA 1
ATOM 4004 C C . LEU A 1 525 ? 19.008 -48.269 7.940 1.00 28.77 525 LEU A C 1
ATOM 4006 O O . LEU A 1 525 ? 19.326 -49.191 8.686 1.00 28.77 525 LEU A O 1
ATOM 4010 N N . GLY A 1 526 ? 18.336 -48.492 6.801 1.00 23.78 526 GLY A N 1
ATOM 4011 C CA . GLY A 1 526 ? 18.171 -49.862 6.290 1.00 23.78 526 GLY A CA 1
ATOM 4012 C C . GLY A 1 526 ? 17.073 -50.116 5.253 1.00 23.78 526 GLY A C 1
ATOM 4013 O O . GLY A 1 526 ? 15.931 -50.352 5.609 1.00 23.78 526 GLY A O 1
ATOM 4014 N N . ARG A 1 527 ? 17.468 -50.162 3.972 1.00 27.22 527 ARG A N 1
ATOM 4015 C CA . ARG A 1 527 ? 16.900 -50.974 2.866 1.00 27.22 527 ARG A CA 1
ATOM 4016 C C . ARG A 1 527 ? 15.453 -51.512 3.003 1.00 27.22 527 ARG A C 1
ATOM 4018 O O . ARG A 1 527 ? 15.240 -52.518 3.668 1.00 27.22 527 ARG A O 1
ATOM 4025 N N . CYS A 1 528 ? 14.561 -51.060 2.114 1.00 23.50 528 CYS A N 1
ATOM 4026 C CA . CYS A 1 528 ? 14.000 -51.939 1.068 1.00 23.50 528 CYS A CA 1
ATOM 4027 C C . CYS A 1 528 ? 13.306 -51.149 -0.062 1.00 23.50 528 CYS A C 1
ATOM 4029 O O . CYS A 1 528 ? 13.089 -49.945 0.054 1.00 23.50 528 CYS A O 1
ATOM 4031 N N . ARG A 1 529 ? 13.012 -51.820 -1.186 1.00 25.00 529 ARG A N 1
ATOM 4032 C CA . ARG A 1 529 ? 12.311 -51.268 -2.370 1.00 25.00 529 ARG A CA 1
ATOM 4033 C C . ARG A 1 529 ? 10.955 -51.990 -2.592 1.00 25.00 529 ARG A C 1
ATOM 4035 O O . ARG A 1 529 ? 10.678 -52.939 -1.863 1.00 25.00 529 ARG A O 1
ATOM 4042 N N . PRO A 1 530 ? 10.070 -51.507 -3.490 1.00 49.25 530 PRO A N 1
ATOM 4043 C CA . PRO A 1 530 ? 8.623 -51.584 -3.266 1.00 49.25 530 PRO A CA 1
ATOM 4044 C C . PRO A 1 530 ? 7.924 -52.790 -3.905 1.00 49.25 530 PRO A C 1
ATOM 4046 O O . PRO A 1 530 ? 8.390 -53.346 -4.897 1.00 49.25 530 PRO A O 1
ATOM 4049 N N . ALA A 1 531 ? 6.718 -53.074 -3.410 1.00 24.88 531 ALA A N 1
ATOM 4050 C CA . ALA A 1 531 ? 5.679 -53.816 -4.119 1.00 24.88 531 ALA A CA 1
ATOM 4051 C C . ALA A 1 531 ? 4.293 -53.226 -3.794 1.00 24.88 531 ALA A C 1
ATOM 4053 O O . ALA A 1 531 ? 4.118 -52.541 -2.787 1.00 24.88 531 ALA A O 1
ATOM 4054 N N . ALA A 1 532 ? 3.330 -53.456 -4.684 1.00 26.25 532 ALA A N 1
ATOM 4055 C CA . ALA A 1 532 ? 1.968 -52.940 -4.585 1.00 26.25 532 ALA A CA 1
ATOM 4056 C C . ALA A 1 532 ? 1.135 -53.634 -3.493 1.00 26.25 532 ALA A C 1
ATOM 4058 O O . ALA A 1 532 ? 1.424 -54.766 -3.115 1.00 26.25 532 ALA A O 1
ATOM 4059 N N . LEU A 1 533 ? -0.016 -53.041 -3.162 1.00 26.77 533 LEU A N 1
ATOM 4060 C CA . LEU A 1 533 ? -1.256 -53.805 -3.283 1.00 26.77 533 LEU A CA 1
ATOM 4061 C C . LEU A 1 533 ? -2.425 -52.912 -3.717 1.00 26.77 533 LEU A C 1
ATOM 4063 O O . LEU A 1 533 ? -2.592 -51.792 -3.243 1.00 26.77 533 LEU A O 1
ATOM 4067 N N . ALA A 1 534 ? -3.241 -53.450 -4.614 1.00 26.69 534 ALA A N 1
ATOM 4068 C CA . ALA A 1 534 ? -4.612 -53.020 -4.838 1.00 26.69 534 ALA A CA 1
ATOM 4069 C C . ALA A 1 534 ? -5.545 -54.170 -4.413 1.00 26.69 534 ALA A C 1
ATOM 4071 O O . ALA A 1 534 ? -5.076 -55.240 -4.041 1.00 26.69 534 ALA A O 1
ATOM 4072 N N . GLN A 1 535 ? -6.850 -53.965 -4.586 1.00 27.31 535 GLN A N 1
ATOM 4073 C CA . GLN A 1 535 ? -7.910 -54.979 -4.533 1.00 27.31 535 GLN A CA 1
ATOM 4074 C C . GLN A 1 535 ? -8.448 -55.456 -3.165 1.00 27.31 535 GLN A C 1
ATOM 4076 O O . GLN A 1 535 ? -7.843 -56.222 -2.426 1.00 27.31 535 GLN A O 1
ATOM 4081 N N . LEU A 1 536 ? -9.744 -55.149 -3.043 1.00 25.83 536 LEU A N 1
ATOM 4082 C CA . LEU A 1 536 ? -10.865 -56.039 -2.716 1.00 25.83 536 LEU A CA 1
ATOM 4083 C C . LEU A 1 536 ? -11.472 -56.068 -1.306 1.00 25.83 536 LEU A C 1
ATOM 4085 O O . LEU A 1 536 ? -10.839 -55.939 -0.266 1.00 25.83 536 LEU A O 1
ATOM 4089 N N . GLN A 1 537 ? -12.791 -56.255 -1.352 1.00 29.95 537 GLN A N 1
ATOM 4090 C CA . GLN A 1 537 ? -13.733 -56.400 -0.252 1.00 29.95 537 GLN A CA 1
ATOM 4091 C C . GLN A 1 537 ? -14.056 -57.891 -0.072 1.00 29.95 537 GLN A C 1
ATOM 4093 O O . GLN A 1 537 ? -14.255 -58.572 -1.078 1.00 29.95 537 GLN A O 1
ATOM 4098 N N . ALA A 1 538 ? -14.278 -58.362 1.160 1.00 26.45 538 ALA A N 1
ATOM 4099 C CA . ALA A 1 538 ? -15.231 -59.451 1.416 1.00 26.45 538 ALA A CA 1
ATOM 4100 C C . ALA A 1 538 ? -15.738 -59.490 2.875 1.00 26.45 538 ALA A C 1
ATOM 4102 O O . ALA A 1 538 ? -15.022 -59.201 3.826 1.00 26.45 538 ALA A O 1
ATOM 4103 N N . ARG A 1 539 ? -17.016 -59.865 3.001 1.00 25.84 539 ARG A N 1
ATOM 4104 C CA . ARG A 1 539 ? -17.810 -60.215 4.207 1.00 25.84 539 ARG A CA 1
ATOM 4105 C C . ARG A 1 539 ? -17.483 -61.675 4.669 1.00 25.84 539 ARG A C 1
ATOM 4107 O O . ARG A 1 539 ? -16.733 -62.296 3.918 1.00 25.84 539 ARG A O 1
ATOM 4114 N N . PRO A 1 540 ? -18.047 -62.289 5.763 1.00 40.12 540 PRO A N 1
ATOM 4115 C CA . PRO A 1 540 ? -19.395 -62.035 6.338 1.00 40.12 540 PRO A CA 1
ATOM 4116 C C . PRO A 1 540 ? -19.745 -62.338 7.837 1.00 40.12 540 PRO A C 1
ATOM 4118 O O . PRO A 1 540 ? -19.244 -63.284 8.423 1.00 40.12 540 PRO A O 1
ATOM 4121 N N . ARG A 1 541 ? -20.836 -61.680 8.309 1.00 29.28 541 ARG A N 1
ATOM 4122 C CA . ARG A 1 541 ? -21.924 -62.171 9.227 1.00 29.28 541 ARG A CA 1
ATOM 4123 C C . ARG A 1 541 ? -21.562 -62.569 10.687 1.00 29.28 541 ARG A C 1
ATOM 4125 O O . ARG A 1 541 ? -20.405 -62.791 10.991 1.00 29.28 541 ARG A O 1
ATOM 4132 N N . SER A 1 542 ? -22.487 -62.627 11.667 1.00 26.83 542 SER A N 1
ATOM 4133 C CA . SER A 1 542 ? -23.976 -62.450 11.751 1.00 26.83 542 SER A CA 1
ATOM 4134 C C . SER A 1 542 ? -24.368 -61.923 13.164 1.00 26.83 542 SER A C 1
ATOM 4136 O O . SER A 1 542 ? -23.495 -61.882 14.019 1.00 26.83 542 SER A O 1
ATOM 4138 N N . ALA A 1 543 ? -25.605 -61.539 13.535 1.00 27.91 543 ALA A N 1
ATOM 4139 C CA . ALA A 1 543 ? -26.931 -61.545 12.874 1.00 27.91 543 ALA A CA 1
ATOM 4140 C C . ALA A 1 543 ? -27.542 -60.101 12.856 1.00 27.91 543 ALA A C 1
ATOM 4142 O O . ALA A 1 543 ? -26.816 -59.226 12.397 1.00 27.91 543 ALA A O 1
ATOM 4143 N N . GLY A 1 544 ? -28.780 -59.697 13.225 1.00 26.84 544 GLY A N 1
ATOM 4144 C CA . GLY A 1 544 ? -30.053 -60.328 13.669 1.00 26.84 544 GLY A CA 1
ATOM 4145 C C . GLY A 1 544 ? -30.558 -59.799 15.033 1.00 26.84 544 GLY A C 1
ATOM 4146 O O . GLY A 1 544 ? -29.722 -59.601 15.903 1.00 26.84 544 GLY A O 1
ATOM 4147 N N . LEU A 1 545 ? -31.852 -59.551 15.320 1.00 30.28 545 LEU A N 1
ATOM 4148 C CA . LEU A 1 545 ? -33.128 -59.594 14.556 1.00 30.28 545 LEU A CA 1
ATOM 4149 C C . LEU A 1 545 ? -33.995 -58.357 14.977 1.00 30.28 545 LEU A C 1
ATOM 4151 O O . LEU A 1 545 ? -33.884 -57.936 16.121 1.00 30.28 545 LEU A O 1
ATOM 4155 N N . MET A 1 546 ? -34.672 -57.613 14.078 1.00 28.80 546 MET A N 1
ATOM 4156 C CA . MET A 1 546 ? -36.081 -57.764 13.596 1.00 28.80 546 MET A CA 1
ATOM 4157 C C . MET A 1 546 ? -37.187 -57.473 14.643 1.00 28.80 546 MET A C 1
ATOM 4159 O O . MET A 1 546 ? -36.965 -57.684 15.824 1.00 28.80 546 MET A O 1
ATOM 4163 N N . THR A 1 547 ? -38.402 -56.990 14.323 1.00 29.00 547 THR A N 1
ATOM 4164 C CA . THR A 1 547 ? -39.124 -56.653 13.053 1.00 29.00 547 THR A CA 1
ATOM 4165 C C . THR A 1 547 ? -40.088 -55.462 13.355 1.00 29.00 547 THR A C 1
ATOM 4167 O O . THR A 1 547 ? -40.056 -54.969 14.476 1.00 29.00 547 THR A O 1
ATOM 4170 N N . THR A 1 548 ? -40.956 -54.874 12.512 1.00 30.03 548 THR A N 1
ATOM 4171 C CA . THR A 1 548 ? -41.591 -55.194 11.198 1.00 30.03 548 THR A CA 1
ATOM 4172 C C . THR A 1 548 ? -41.754 -53.863 10.391 1.00 30.03 548 THR A C 1
ATOM 4174 O O . THR A 1 548 ? -41.006 -52.941 10.690 1.00 30.03 548 THR A O 1
ATOM 4177 N N . ALA A 1 549 ? -42.585 -53.604 9.363 1.00 22.33 549 ALA A N 1
ATOM 4178 C CA . ALA A 1 549 ? -43.747 -54.257 8.727 1.00 22.33 549 ALA A CA 1
ATOM 4179 C C . ALA A 1 549 ? -43.764 -54.053 7.185 1.00 22.33 549 ALA A C 1
ATOM 4181 O O . ALA A 1 549 ? -42.936 -53.328 6.642 1.00 22.33 549 ALA A O 1
ATOM 4182 N N . MET A 1 550 ? -44.693 -54.728 6.492 1.00 30.59 550 MET A N 1
ATOM 4183 C CA . MET A 1 550 ? -44.876 -54.843 5.019 1.00 30.59 550 MET A CA 1
ATOM 4184 C C . MET A 1 550 ? -46.407 -55.112 4.741 1.00 30.59 550 MET A C 1
ATOM 4186 O O . MET A 1 550 ? -47.141 -54.882 5.707 1.00 30.59 550 MET A O 1
ATOM 4190 N N . PRO A 1 551 ? -46.969 -55.599 3.582 1.00 42.84 551 PRO A N 1
ATOM 4191 C CA . PRO A 1 551 ? -46.335 -56.180 2.371 1.00 42.84 551 PRO A CA 1
ATOM 4192 C C . PRO A 1 551 ? -47.017 -56.103 0.957 1.00 42.84 551 PRO A C 1
ATOM 4194 O O . PRO A 1 551 ? -48.212 -55.883 0.825 1.00 42.84 551 PRO A O 1
ATOM 4197 N N . ALA A 1 552 ? -46.224 -56.496 -0.067 1.00 25.20 552 ALA A N 1
ATOM 4198 C CA . ALA A 1 552 ? -46.576 -57.217 -1.327 1.00 25.20 552 ALA A CA 1
ATOM 4199 C C . ALA A 1 552 ? -47.531 -56.554 -2.377 1.00 25.20 552 ALA A C 1
ATOM 4201 O O . ALA A 1 552 ? -48.128 -55.527 -2.094 1.00 25.20 552 ALA A O 1
ATOM 4202 N N . MET A 1 553 ? -47.688 -57.009 -3.643 1.00 28.92 553 MET A N 1
ATOM 4203 C CA . MET A 1 553 ? -47.235 -58.209 -4.408 1.00 28.92 553 MET A CA 1
ATOM 4204 C C . MET A 1 553 ? -46.741 -57.873 -5.858 1.00 28.92 553 MET A C 1
ATOM 4206 O O . MET A 1 553 ? -46.962 -56.751 -6.309 1.00 28.92 553 MET A O 1
ATOM 4210 N N . PRO A 1 554 ? -46.099 -58.812 -6.608 1.00 45.06 554 PRO A N 1
ATOM 4211 C CA . PRO A 1 554 ? -45.523 -58.580 -7.953 1.00 45.06 554 PRO A CA 1
ATOM 4212 C C . PRO A 1 554 ? -46.082 -59.457 -9.113 1.00 45.06 554 PRO A C 1
ATOM 4214 O O . PRO A 1 554 ? -46.618 -60.536 -8.873 1.00 45.06 554 PRO A O 1
ATOM 4217 N N . ALA A 1 555 ? -45.829 -59.069 -10.378 1.00 25.28 555 ALA A N 1
ATOM 4218 C CA . ALA A 1 555 ? -45.876 -59.957 -11.561 1.00 25.28 555 ALA A CA 1
ATOM 4219 C C . ALA A 1 555 ? -44.954 -59.473 -12.714 1.00 25.28 555 ALA A C 1
ATOM 4221 O O . ALA A 1 555 ? -44.618 -58.294 -12.799 1.00 25.28 555 ALA A O 1
ATOM 4222 N N . MET A 1 556 ? -44.509 -60.399 -13.575 1.00 26.02 556 MET A N 1
ATOM 4223 C CA . MET A 1 556 ? -43.407 -60.246 -14.550 1.00 26.02 556 MET A CA 1
ATOM 4224 C C . MET A 1 556 ? -43.863 -59.865 -15.977 1.00 26.02 556 MET A C 1
ATOM 4226 O O . MET A 1 556 ? -44.929 -60.304 -16.384 1.00 26.02 556 MET A O 1
ATOM 4230 N N . THR A 1 557 ? -43.011 -59.152 -16.743 1.00 26.34 557 THR A N 1
ATOM 4231 C CA . THR A 1 557 ? -42.383 -59.544 -18.048 1.00 26.34 557 THR A CA 1
ATOM 4232 C C . THR A 1 557 ? -42.095 -58.339 -18.967 1.00 26.34 557 THR A C 1
ATOM 4234 O O . THR A 1 557 ? -43.032 -57.665 -19.383 1.00 26.34 557 THR A O 1
ATOM 4237 N N . ALA A 1 558 ? -40.831 -58.132 -19.370 1.00 26.77 558 ALA A N 1
ATOM 4238 C CA . ALA A 1 558 ? -40.422 -57.380 -20.573 1.00 26.77 558 ALA A CA 1
ATOM 4239 C C . ALA A 1 558 ? -38.936 -57.654 -20.909 1.00 26.77 558 ALA A C 1
ATOM 4241 O O . ALA A 1 558 ? -38.155 -57.983 -20.015 1.00 26.77 558 ALA A O 1
ATOM 4242 N N . THR A 1 559 ? -38.548 -57.526 -22.182 1.00 27.95 559 THR A N 1
ATOM 4243 C CA . THR A 1 559 ? -37.205 -57.874 -22.700 1.00 27.95 559 THR A CA 1
ATOM 4244 C C . THR A 1 559 ? -36.237 -56.677 -22.701 1.00 27.95 559 THR A C 1
ATOM 4246 O O . THR A 1 559 ? -36.651 -55.522 -22.632 1.00 27.95 559 THR A O 1
ATOM 4249 N N . THR A 1 560 ? -34.933 -56.950 -22.793 1.00 37.56 560 THR A N 1
ATOM 4250 C CA . THR A 1 560 ? -33.839 -55.964 -22.864 1.00 37.56 560 THR A CA 1
ATOM 4251 C C . THR A 1 560 ? -33.945 -54.988 -24.042 1.00 37.56 560 THR A C 1
ATOM 4253 O O . THR A 1 560 ? -34.131 -55.421 -25.179 1.00 37.56 560 THR A O 1
ATOM 4256 N N . ALA A 1 561 ? -33.692 -53.701 -23.786 1.00 28.77 561 ALA A N 1
ATOM 4257 C CA . ALA A 1 561 ? -33.444 -52.667 -24.795 1.00 28.77 561 ALA A CA 1
ATOM 4258 C C . ALA A 1 561 ? -32.403 -51.646 -24.285 1.00 28.77 561 ALA A C 1
ATOM 4260 O O . ALA A 1 561 ? -32.236 -51.465 -23.077 1.00 28.77 561 ALA A O 1
ATOM 4261 N N . GLU A 1 562 ? -31.683 -51.007 -25.206 1.00 28.97 562 GLU A N 1
ATOM 4262 C CA . GLU A 1 562 ? -30.508 -50.168 -24.923 1.00 28.97 562 GLU A CA 1
ATOM 4263 C C . GLU A 1 562 ? -30.859 -48.685 -24.673 1.00 28.97 562 GLU A C 1
ATOM 4265 O O . GLU A 1 562 ? -31.961 -48.222 -24.971 1.00 28.97 562 GLU A O 1
ATOM 4270 N N . ARG A 1 563 ? -29.910 -47.910 -24.123 1.00 29.58 563 ARG A N 1
ATOM 4271 C CA . ARG A 1 563 ? -30.063 -46.458 -23.902 1.00 29.58 563 ARG A CA 1
ATOM 4272 C C . ARG A 1 563 ? -29.574 -45.658 -25.123 1.00 29.58 563 ARG A C 1
ATOM 4274 O O . ARG A 1 563 ? -28.393 -45.766 -25.445 1.00 29.58 563 ARG A O 1
ATOM 4281 N N . PRO A 1 564 ? -30.408 -44.813 -25.761 1.00 32.38 564 PRO A N 1
ATOM 4282 C CA . PRO A 1 564 ? -29.994 -44.018 -26.916 1.00 32.38 564 PRO A CA 1
ATOM 4283 C C . PRO A 1 564 ? -29.253 -42.729 -26.523 1.00 32.38 564 PRO A C 1
ATOM 4285 O O . PRO A 1 564 ? -29.625 -42.045 -25.568 1.00 32.38 564 PRO A O 1
ATOM 4288 N N . ALA A 1 565 ? -28.249 -42.356 -27.318 1.00 33.59 565 ALA A N 1
ATOM 4289 C CA . ALA A 1 565 ? -27.671 -41.010 -27.323 1.00 33.59 565 ALA A CA 1
ATOM 4290 C C . ALA A 1 565 ? -28.557 -40.030 -28.122 1.00 33.59 565 ALA A C 1
ATOM 4292 O O . ALA A 1 565 ? -29.346 -40.457 -28.965 1.00 33.59 565 ALA A O 1
ATOM 4293 N N . TRP A 1 566 ? -28.412 -38.722 -27.881 1.00 31.22 566 TRP A N 1
ATOM 4294 C CA . TRP A 1 566 ? -29.146 -37.658 -28.588 1.00 31.22 566 TRP A CA 1
ATOM 4295 C C . TRP A 1 566 ? -28.197 -36.596 -29.187 1.00 31.22 566 TRP A C 1
ATOM 4297 O O . TRP A 1 566 ? -27.046 -36.514 -28.755 1.00 31.22 566 TRP A O 1
ATOM 4307 N N . PRO A 1 567 ? -28.611 -35.861 -30.245 1.00 34.75 567 PRO A N 1
ATOM 4308 C CA . PRO A 1 567 ? -27.712 -35.662 -31.385 1.00 34.75 567 PRO A CA 1
ATOM 4309 C C . PRO A 1 567 ? -27.324 -34.207 -31.698 1.00 34.75 567 PRO A C 1
ATOM 4311 O O . PRO A 1 567 ? -27.970 -33.247 -31.282 1.00 34.75 567 PRO A O 1
ATOM 4314 N N . SER A 1 568 ? -26.316 -34.067 -32.560 1.00 35.56 568 SER A N 1
ATOM 4315 C CA . SER A 1 568 ? -26.010 -32.835 -33.297 1.00 35.56 568 SER A CA 1
ATOM 4316 C C . SER A 1 568 ? -26.986 -32.609 -34.460 1.00 35.56 568 SER A C 1
ATOM 4318 O O . SER A 1 568 ? -27.340 -33.565 -35.154 1.00 35.56 568 SER A O 1
ATOM 4320 N N . PRO A 1 569 ? -27.306 -31.346 -34.780 1.00 38.19 569 PRO A N 1
ATOM 4321 C CA . PRO A 1 569 ? -27.566 -30.965 -36.168 1.00 38.19 569 PRO A CA 1
ATOM 4322 C C . PRO A 1 569 ? -26.808 -29.694 -36.593 1.00 38.19 569 PRO A C 1
ATOM 4324 O O . PRO A 1 569 ? -26.304 -28.927 -35.776 1.00 38.19 569 PRO A O 1
ATOM 4327 N N . GLY A 1 570 ? -26.766 -29.444 -37.902 1.00 27.61 570 GLY A N 1
ATOM 4328 C CA . GLY A 1 570 ? -26.273 -28.194 -38.480 1.00 27.61 570 GLY A CA 1
ATOM 4329 C C . GLY A 1 570 ? -27.040 -27.805 -39.748 1.00 27.61 570 GLY A C 1
ATOM 4330 O O . GLY A 1 570 ? -27.950 -28.511 -40.163 1.00 27.61 570 GLY A O 1
ATOM 4331 N N . GLN A 1 571 ? -26.587 -26.718 -40.384 1.00 30.34 571 GLN A N 1
ATOM 4332 C CA . GLN A 1 571 ? -27.046 -26.130 -41.659 1.00 30.34 571 GLN A CA 1
ATOM 4333 C C . GLN A 1 571 ? -28.279 -25.184 -41.677 1.00 30.34 571 GLN A C 1
ATOM 4335 O O . GLN A 1 571 ? -29.427 -25.598 -41.706 1.00 30.34 571 GLN A O 1
ATOM 4340 N N . GLN A 1 572 ? -27.944 -23.908 -41.937 1.00 28.12 572 GLN A N 1
ATOM 4341 C CA . GLN A 1 572 ? -28.551 -22.974 -42.915 1.00 28.12 572 GLN A CA 1
ATOM 4342 C C . GLN A 1 572 ? -29.814 -22.121 -42.614 1.00 28.12 572 GLN A C 1
ATOM 4344 O O . GLN A 1 572 ? -30.920 -22.626 -42.502 1.00 28.12 572 GLN A O 1
ATOM 4349 N N . ARG A 1 573 ? -29.615 -20.794 -42.828 1.00 29.45 573 ARG A N 1
ATOM 4350 C CA . ARG A 1 573 ? -30.581 -19.712 -43.195 1.00 29.45 573 ARG A CA 1
ATOM 4351 C C . ARG A 1 573 ? -31.562 -19.276 -42.083 1.00 29.45 573 ARG A C 1
ATOM 4353 O O . ARG A 1 573 ? -32.047 -20.106 -41.339 1.00 29.45 573 ARG A O 1
ATOM 4360 N N . ARG A 1 574 ? -31.924 -17.991 -41.911 1.00 27.47 574 ARG A N 1
ATOM 4361 C CA . ARG A 1 574 ? -31.590 -16.686 -42.558 1.00 27.47 574 ARG A CA 1
ATOM 4362 C C . ARG A 1 574 ? -31.605 -15.617 -41.427 1.00 27.47 574 ARG A C 1
ATOM 4364 O O . ARG A 1 574 ? -32.525 -15.629 -40.629 1.00 27.47 574 ARG A O 1
ATOM 4371 N N . ALA A 1 575 ? -30.546 -14.836 -41.195 1.00 27.61 575 ALA A N 1
ATOM 4372 C CA . ALA A 1 575 ? -30.227 -13.528 -41.805 1.00 27.61 575 ALA A CA 1
ATOM 4373 C C . ALA A 1 575 ? -30.951 -12.290 -41.205 1.00 27.61 575 ALA A C 1
ATOM 4375 O O . ALA A 1 575 ? -32.124 -12.090 -41.488 1.00 27.61 575 ALA A O 1
ATOM 4376 N N . LEU A 1 576 ? -30.197 -11.449 -40.468 1.00 29.59 576 LEU A N 1
ATOM 4377 C CA . LEU A 1 576 ? -30.364 -9.992 -40.210 1.00 29.59 576 LEU A CA 1
ATOM 4378 C C . LEU A 1 576 ? -29.189 -9.535 -39.298 1.00 29.59 576 LEU A C 1
ATOM 4380 O O . LEU A 1 576 ? -29.245 -9.670 -38.085 1.00 29.59 576 LEU A O 1
ATOM 4384 N N . GLN A 1 577 ? -27.977 -9.330 -39.821 1.00 31.75 577 GLN A N 1
ATOM 4385 C CA . GLN A 1 577 ? -27.443 -8.040 -40.303 1.00 31.75 577 GLN A CA 1
ATOM 4386 C C . GLN A 1 577 ? -27.348 -6.897 -39.265 1.00 31.75 577 GLN A C 1
ATOM 4388 O O . GLN A 1 577 ? -28.187 -6.005 -39.230 1.00 31.75 577 GLN A O 1
ATOM 4393 N N . THR A 1 578 ? -26.201 -6.818 -38.584 1.00 30.19 578 THR A N 1
ATOM 4394 C CA . THR A 1 578 ? -25.462 -5.554 -38.378 1.00 30.19 578 THR A CA 1
ATOM 4395 C C . THR A 1 578 ? -23.995 -5.770 -38.786 1.00 30.19 578 THR A C 1
ATOM 4397 O O . THR A 1 578 ? -23.533 -6.907 -38.903 1.00 30.19 578 THR A O 1
ATOM 4400 N N . SER A 1 579 ? -23.281 -4.704 -39.162 1.00 28.81 579 SER A N 1
ATOM 4401 C CA . SER A 1 579 ? -22.124 -4.805 -40.068 1.00 28.81 579 SER A CA 1
ATOM 4402 C C . SER A 1 579 ? -20.749 -4.737 -39.391 1.00 28.81 579 SER A C 1
ATOM 4404 O O . SER A 1 579 ? -20.332 -3.675 -38.929 1.00 28.81 579 SER A O 1
ATOM 4406 N N . ALA A 1 580 ? -19.979 -5.827 -39.467 1.00 27.67 580 ALA A N 1
ATOM 4407 C CA . ALA A 1 580 ? -18.540 -5.820 -39.193 1.00 27.67 580 ALA A CA 1
ATOM 4408 C C . ALA A 1 580 ? -17.747 -5.287 -40.406 1.00 27.67 580 ALA A C 1
ATOM 4410 O O . ALA A 1 580 ? -17.882 -5.797 -41.522 1.00 27.67 580 ALA A O 1
ATOM 4411 N N . ARG A 1 581 ? -16.890 -4.276 -40.205 1.00 28.11 581 ARG A N 1
ATOM 4412 C CA . ARG A 1 581 ? -16.071 -3.682 -41.276 1.00 28.11 581 ARG A CA 1
ATOM 4413 C C . ARG A 1 581 ? -14.681 -4.325 -41.331 1.00 28.11 581 ARG A C 1
ATOM 4415 O O . ARG A 1 581 ? -13.869 -4.116 -40.436 1.00 28.11 581 ARG A O 1
ATOM 4422 N N . ARG A 1 582 ? -14.384 -5.050 -42.417 1.00 30.31 582 ARG A N 1
ATOM 4423 C CA . ARG A 1 582 ? -13.017 -5.501 -42.747 1.00 30.31 582 ARG A CA 1
ATOM 4424 C C . ARG A 1 582 ? -12.047 -4.314 -42.825 1.00 30.31 582 ARG A C 1
ATOM 4426 O O . ARG A 1 582 ? -12.378 -3.291 -43.424 1.00 30.31 582 ARG A O 1
ATOM 4433 N N . GLN A 1 583 ? -10.819 -4.519 -42.359 1.00 30.06 583 GLN A N 1
ATOM 4434 C CA . GLN A 1 583 ? -9.637 -3.832 -42.885 1.00 30.06 583 GLN A CA 1
ATOM 4435 C C . GLN A 1 583 ? -8.731 -4.853 -43.585 1.00 30.06 583 GLN A C 1
ATOM 4437 O O . GLN A 1 583 ? -8.739 -6.036 -43.248 1.00 30.06 583 GLN A O 1
ATOM 4442 N N . VAL A 1 584 ? -8.011 -4.392 -44.605 1.00 29.59 584 VAL A N 1
ATOM 4443 C CA . VAL A 1 584 ? -7.121 -5.190 -45.460 1.00 29.59 584 VAL A CA 1
ATOM 4444 C C . VAL A 1 584 ? -5.686 -4.713 -45.209 1.00 29.59 584 VAL A C 1
ATOM 4446 O O . VAL A 1 584 ? -5.488 -3.498 -45.143 1.00 29.59 584 VAL A O 1
ATOM 4449 N N . PRO A 1 585 ? -4.690 -5.606 -45.065 1.00 32.44 585 PRO A N 1
ATOM 4450 C CA . PRO A 1 585 ? -3.298 -5.191 -44.925 1.00 32.44 585 PRO A CA 1
ATOM 4451 C C . PRO A 1 585 ? -2.771 -4.601 -46.242 1.00 32.44 585 PRO A C 1
ATOM 4453 O O . PRO A 1 585 ? -2.838 -5.242 -47.289 1.00 32.44 585 PRO A O 1
ATOM 4456 N N . GLY A 1 586 ? -2.239 -3.378 -46.181 1.00 28.39 586 GLY A N 1
ATOM 4457 C CA . GLY A 1 586 ? -1.462 -2.764 -47.263 1.00 28.39 586 GLY A CA 1
ATOM 4458 C C . GLY A 1 586 ? 0.046 -3.009 -47.084 1.00 28.39 586 GLY A C 1
ATOM 4459 O O . GLY A 1 586 ? 0.484 -3.247 -45.957 1.00 28.39 586 GLY A O 1
ATOM 4460 N N . PRO A 1 587 ? 0.852 -2.960 -48.160 1.00 34.84 587 PRO A N 1
ATOM 4461 C CA . PRO A 1 587 ? 2.279 -3.272 -48.100 1.00 34.84 587 PRO A CA 1
ATOM 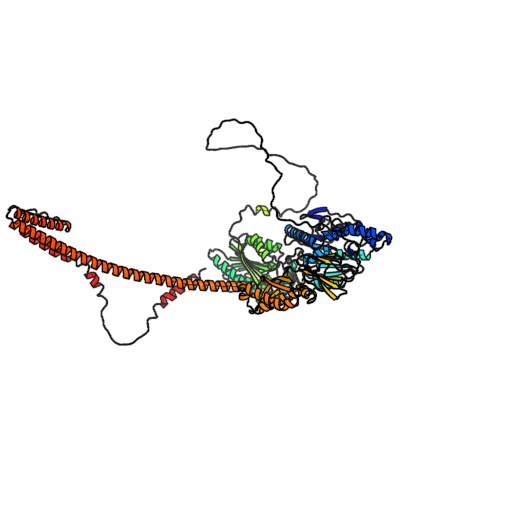4462 C C . PRO A 1 587 ? 3.115 -2.140 -47.482 1.00 34.84 587 PRO A C 1
ATOM 4464 O O . PRO A 1 587 ? 2.882 -0.959 -47.740 1.00 34.84 587 PRO A O 1
ATOM 4467 N N . SER A 1 588 ? 4.137 -2.510 -46.708 1.00 31.83 588 SER A N 1
ATOM 4468 C CA . SER A 1 588 ? 5.143 -1.588 -46.167 1.00 31.83 588 SER A CA 1
ATOM 4469 C C . SER A 1 588 ? 6.310 -1.394 -47.148 1.00 31.83 588 SER A C 1
ATOM 4471 O O . SER A 1 588 ? 6.859 -2.393 -47.616 1.00 31.83 588 SER A O 1
ATOM 4473 N N . PRO A 1 589 ? 6.760 -0.156 -47.422 1.00 31.19 589 PRO A N 1
ATOM 4474 C CA . PRO A 1 589 ? 8.055 0.087 -48.047 1.00 31.19 589 PRO A CA 1
ATOM 4475 C C . PRO A 1 589 ? 9.190 0.020 -47.008 1.00 31.19 589 PRO A C 1
ATOM 4477 O O . PRO A 1 589 ? 9.056 0.512 -45.888 1.00 31.19 589 PRO A O 1
ATOM 4480 N N . LEU A 1 590 ? 10.316 -0.580 -47.397 1.00 41.34 590 LEU A N 1
ATOM 4481 C CA . LEU A 1 590 ? 11.575 -0.597 -46.642 1.00 41.34 590 LEU A CA 1
ATOM 4482 C C . LEU A 1 590 ? 12.457 0.611 -47.019 1.00 41.34 590 LEU A C 1
ATOM 4484 O O . LEU A 1 590 ? 12.432 1.032 -48.172 1.00 41.34 590 LEU A O 1
ATOM 4488 N N . LEU A 1 591 ? 13.294 1.044 -46.060 1.00 27.86 591 LEU A N 1
ATOM 4489 C CA . LEU A 1 591 ? 14.299 2.138 -46.037 1.00 27.86 591 LEU A CA 1
ATOM 4490 C C . LEU A 1 591 ? 13.851 3.452 -45.359 1.00 27.86 591 LEU A C 1
ATOM 4492 O O . LEU A 1 591 ? 12.821 4.032 -45.682 1.00 27.86 591 LEU A O 1
ATOM 4496 N N . GLY A 1 592 ? 14.692 3.938 -44.434 1.00 26.20 592 GLY A N 1
ATOM 4497 C CA . GLY A 1 592 ? 14.503 5.177 -43.664 1.00 26.20 592 GLY A CA 1
ATOM 4498 C C . GLY A 1 592 ? 15.419 5.210 -42.433 1.00 26.20 592 GLY A C 1
ATOM 4499 O O . GLY A 1 592 ? 15.059 4.699 -41.379 1.00 26.20 592 GLY A O 1
ATOM 4500 N N . ALA A 1 593 ? 16.639 5.724 -42.592 1.00 27.73 593 ALA A N 1
ATOM 4501 C CA . ALA A 1 593 ? 17.736 5.563 -41.634 1.00 27.73 593 ALA A CA 1
ATOM 4502 C C . ALA A 1 593 ? 17.730 6.558 -40.448 1.00 27.73 593 ALA A C 1
ATOM 4504 O O . ALA A 1 593 ? 17.317 7.698 -40.607 1.00 27.73 593 ALA A O 1
ATOM 4505 N N . ILE A 1 594 ? 18.296 6.102 -39.317 1.00 29.17 594 ILE A N 1
ATOM 4506 C CA . ILE A 1 594 ? 19.187 6.819 -38.368 1.00 29.17 594 ILE A CA 1
ATOM 4507 C C . ILE A 1 594 ? 18.778 8.232 -37.881 1.00 29.17 594 ILE A C 1
ATOM 4509 O O . ILE A 1 594 ? 18.802 9.191 -38.644 1.00 29.17 594 ILE A O 1
ATOM 4513 N N . GLY A 1 595 ? 18.665 8.402 -36.552 1.00 24.14 595 GLY A N 1
ATOM 4514 C CA . GLY A 1 595 ? 19.015 9.673 -35.891 1.00 24.14 595 GLY A CA 1
ATOM 4515 C C . GLY A 1 595 ? 18.234 10.041 -34.621 1.00 24.14 595 GLY A C 1
ATOM 4516 O O . GLY A 1 595 ? 17.011 9.999 -34.616 1.00 24.14 595 GLY A O 1
ATOM 4517 N N . GLY A 1 596 ? 18.958 10.494 -33.587 1.00 26.17 596 GLY A N 1
ATOM 4518 C CA . GLY A 1 596 ? 18.449 11.385 -32.528 1.00 26.17 596 GLY A CA 1
ATOM 4519 C C . GLY A 1 596 ? 17.658 10.758 -31.369 1.00 26.17 596 GLY A C 1
ATOM 4520 O O . GLY A 1 596 ? 16.479 10.452 -31.502 1.00 26.17 596 GLY A O 1
ATOM 4521 N N . PHE A 1 597 ? 18.277 10.698 -30.185 1.00 25.69 597 PHE A N 1
ATOM 4522 C CA . PHE A 1 597 ? 17.568 10.667 -28.897 1.00 25.69 597 PHE A CA 1
ATOM 4523 C C . PHE A 1 597 ? 17.732 12.024 -28.198 1.00 25.69 597 PHE A C 1
ATOM 4525 O O . PHE A 1 597 ? 18.806 12.619 -28.249 1.00 25.69 597 PHE A O 1
ATOM 4532 N N . GLY A 1 598 ? 16.681 12.477 -27.517 1.00 25.52 598 GLY A N 1
ATOM 4533 C CA . GLY A 1 598 ? 16.678 13.623 -26.606 1.00 25.52 598 GLY A CA 1
ATOM 4534 C C . GLY A 1 598 ? 15.609 13.394 -25.537 1.00 25.52 598 GLY A C 1
ATOM 4535 O O . GLY A 1 598 ? 14.595 12.760 -25.825 1.00 25.52 598 GLY A O 1
ATOM 4536 N N . SER A 1 599 ? 15.856 13.825 -24.300 1.00 27.86 599 SER A N 1
ATOM 4537 C CA . SER A 1 599 ? 15.084 13.389 -23.127 1.00 27.86 599 SER A CA 1
ATOM 4538 C C . SER A 1 599 ? 14.822 14.510 -22.125 1.00 27.86 599 SER A C 1
ATOM 4540 O O . SER A 1 599 ? 15.781 15.140 -21.679 1.00 27.86 599 SER A O 1
ATOM 4542 N N . SER A 1 600 ? 13.577 14.648 -21.664 1.00 30.84 600 SER A N 1
ATOM 4543 C CA . SER A 1 600 ? 13.241 15.185 -20.335 1.00 30.84 600 SER A CA 1
ATOM 4544 C C . SER A 1 600 ? 11.750 15.007 -19.995 1.00 30.84 600 SER A C 1
ATOM 4546 O O . SER A 1 600 ? 10.940 14.776 -20.888 1.00 30.84 600 SER A O 1
ATOM 4548 N N . SER A 1 601 ? 11.467 15.104 -18.685 1.00 28.81 601 SER A N 1
ATOM 4549 C CA . SER A 1 601 ? 10.167 15.148 -17.975 1.00 28.81 601 SER A CA 1
ATOM 4550 C C . SER A 1 601 ? 9.163 13.994 -18.167 1.00 28.81 601 SER A C 1
ATOM 4552 O O . SER A 1 601 ? 9.067 13.342 -19.201 1.00 28.81 601 SER A O 1
ATOM 4554 N N . ALA A 1 602 ? 8.419 13.706 -17.090 1.00 30.55 602 ALA A N 1
ATOM 4555 C CA . ALA A 1 602 ? 7.516 12.564 -16.983 1.00 30.55 602 ALA A CA 1
ATOM 4556 C C . ALA A 1 602 ? 6.066 13.013 -16.752 1.00 30.55 602 ALA A C 1
ATOM 4558 O O . ALA A 1 602 ? 5.756 13.682 -15.771 1.00 30.55 602 ALA A O 1
ATOM 4559 N N . ILE A 1 603 ? 5.189 12.598 -17.663 1.00 29.38 603 ILE A N 1
ATOM 4560 C CA . ILE A 1 603 ? 3.723 12.692 -17.618 1.00 29.38 603 ILE A CA 1
ATOM 4561 C C . ILE A 1 603 ? 3.237 11.331 -18.178 1.00 29.38 603 ILE A C 1
ATOM 4563 O O . ILE A 1 603 ? 3.920 10.805 -19.066 1.00 29.38 603 ILE A O 1
ATOM 4567 N N . PRO A 1 604 ? 2.157 10.692 -17.673 1.00 29.19 604 PRO A N 1
ATOM 4568 C CA . PRO A 1 604 ? 1.778 9.309 -17.998 1.00 29.19 604 PRO A CA 1
ATOM 4569 C C . PRO A 1 604 ? 1.967 8.895 -19.470 1.00 29.19 604 PRO A C 1
ATOM 4571 O O . PRO A 1 604 ? 1.395 9.473 -20.392 1.00 29.19 604 PRO A O 1
ATOM 4574 N N . ALA A 1 605 ? 2.763 7.844 -19.694 1.00 34.78 605 ALA A N 1
ATOM 4575 C CA . ALA A 1 605 ? 3.327 7.502 -21.007 1.00 34.78 605 ALA A CA 1
ATOM 4576 C C . ALA A 1 605 ? 2.318 7.014 -22.075 1.00 34.78 605 ALA A C 1
ATOM 4578 O O . ALA A 1 605 ? 2.711 6.755 -23.213 1.00 34.78 605 ALA A O 1
ATOM 4579 N N . ALA A 1 606 ? 1.028 6.913 -21.737 1.00 32.03 606 ALA A N 1
ATOM 4580 C CA . ALA A 1 606 ? -0.058 6.730 -22.702 1.00 32.03 606 ALA A CA 1
ATOM 4581 C C . ALA A 1 606 ? -0.394 8.024 -23.477 1.00 32.03 606 ALA A C 1
ATOM 4583 O O . ALA A 1 606 ? -0.936 7.953 -24.575 1.00 32.03 606 ALA A O 1
ATOM 4584 N N . TYR A 1 607 ? -0.054 9.189 -22.918 1.00 39.12 607 TYR A N 1
ATOM 4585 C CA . TYR A 1 607 ? -0.438 10.515 -23.414 1.00 39.12 607 TYR A CA 1
ATOM 4586 C C . TYR A 1 607 ? 0.522 11.039 -24.503 1.00 39.12 607 TYR A C 1
ATOM 4588 O O . TYR A 1 607 ? 0.101 11.589 -25.514 1.00 39.12 607 TYR A O 1
ATOM 4596 N N . PHE A 1 608 ? 1.833 10.818 -24.332 1.00 34.75 608 PHE A N 1
ATOM 4597 C CA . PHE A 1 608 ? 2.878 11.466 -25.144 1.00 34.75 608 PHE A CA 1
ATOM 4598 C C . PHE A 1 608 ? 3.391 10.664 -26.350 1.00 34.75 608 PHE A C 1
ATOM 4600 O O . PHE A 1 608 ? 4.262 11.146 -27.080 1.00 34.75 608 PHE A O 1
ATOM 4607 N N . GLN A 1 609 ? 2.844 9.476 -26.634 1.00 38.66 609 GLN A N 1
ATOM 4608 C CA . GLN A 1 609 ? 3.130 8.779 -27.896 1.00 38.66 609 GLN A CA 1
ATOM 4609 C C . GLN A 1 609 ? 2.372 9.426 -29.064 1.00 38.66 609 GLN A C 1
ATOM 4611 O O . GLN A 1 609 ? 1.405 8.870 -29.585 1.00 38.66 609 GLN A O 1
ATOM 4616 N N . LYS A 1 610 ? 2.849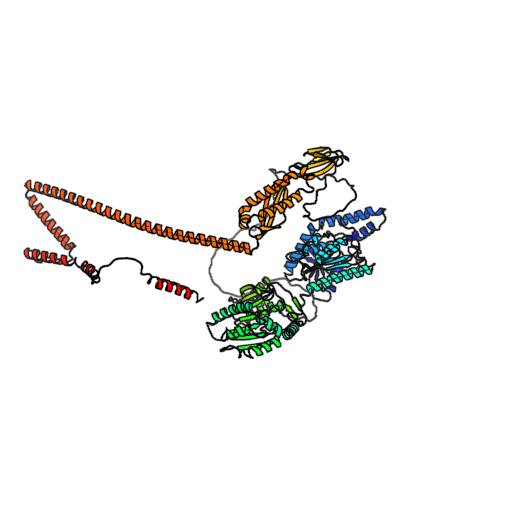 10.601 -29.505 1.00 45.41 610 LYS A N 1
ATOM 4617 C CA . LYS A 1 610 ? 2.387 11.269 -30.732 1.00 45.41 610 LYS A CA 1
ATOM 4618 C C . LYS A 1 610 ? 2.447 10.251 -31.888 1.00 45.41 610 LYS A C 1
ATOM 4620 O O . LYS A 1 610 ? 3.543 9.782 -32.213 1.00 45.41 610 LYS A O 1
ATOM 4625 N N . PRO A 1 611 ? 1.307 9.855 -32.491 1.00 52.03 611 PRO A N 1
ATOM 4626 C CA . PRO A 1 611 ? 1.291 8.811 -33.508 1.00 52.03 611 PRO A CA 1
ATOM 4627 C C . PRO A 1 611 ? 2.122 9.249 -34.713 1.00 52.03 611 PRO A C 1
ATOM 4629 O O . PRO A 1 611 ? 2.072 10.413 -35.114 1.00 52.03 611 PRO A O 1
ATOM 4632 N N . SER A 1 612 ? 2.886 8.314 -35.289 1.00 58.84 612 SER A N 1
ATOM 4633 C CA . SER A 1 612 ? 3.799 8.606 -36.400 1.00 58.84 612 SER A CA 1
ATOM 4634 C C . SER A 1 612 ? 3.058 9.327 -37.529 1.00 58.84 612 SER A C 1
ATOM 4636 O O . SER A 1 612 ? 2.108 8.789 -38.106 1.00 58.84 612 SER A O 1
ATOM 4638 N N . LEU A 1 613 ? 3.469 10.570 -37.803 1.00 74.94 613 LEU A N 1
ATOM 4639 C CA . LEU A 1 613 ? 2.796 11.434 -38.767 1.00 74.94 613 LEU A CA 1
ATOM 4640 C C . LEU A 1 613 ? 2.795 10.760 -40.150 1.00 74.94 613 LEU A C 1
ATOM 4642 O O . LEU A 1 613 ? 3.837 10.262 -40.587 1.00 74.94 613 LEU A O 1
ATOM 4646 N N . PRO A 1 614 ? 1.652 10.729 -40.859 1.00 71.00 614 PRO A N 1
ATOM 4647 C CA . PRO A 1 614 ? 1.549 10.031 -42.132 1.00 71.00 614 PRO A CA 1
ATOM 4648 C C . PRO A 1 614 ? 2.514 10.647 -43.151 1.00 71.00 614 PRO A C 1
ATOM 4650 O O . PRO A 1 614 ? 2.323 11.779 -43.588 1.00 71.00 614 PRO A O 1
ATOM 4653 N N . ALA A 1 615 ? 3.545 9.885 -43.535 1.00 69.31 615 ALA A N 1
ATOM 4654 C CA . ALA A 1 615 ? 4.581 10.330 -44.466 1.00 69.31 615 ALA A CA 1
ATOM 4655 C C . ALA A 1 615 ? 3.973 10.942 -45.739 1.00 69.31 615 ALA A C 1
ATOM 4657 O O . ALA A 1 615 ? 3.021 10.381 -46.295 1.00 69.31 615 ALA A O 1
ATOM 4658 N N . ASN A 1 616 ? 4.509 12.071 -46.217 1.00 71.88 616 ASN A N 1
ATOM 4659 C CA . ASN A 1 616 ? 3.954 12.714 -47.405 1.00 71.88 616 ASN A CA 1
ATOM 4660 C C . ASN A 1 616 ? 4.021 11.745 -48.601 1.00 71.88 616 ASN A C 1
ATOM 4662 O O . ASN A 1 616 ? 5.054 11.161 -48.918 1.00 71.88 616 ASN A O 1
ATOM 4666 N N . THR A 1 617 ? 2.871 11.540 -49.226 1.00 70.38 617 THR A N 1
ATOM 4667 C CA . THR A 1 617 ? 2.670 10.735 -50.425 1.00 70.38 617 THR A CA 1
ATOM 4668 C C . THR A 1 617 ? 1.753 11.570 -51.304 1.00 70.38 617 THR A C 1
ATOM 4670 O O . THR A 1 617 ? 0.782 12.114 -50.781 1.00 70.38 617 THR A O 1
ATOM 4673 N N . ILE A 1 618 ? 2.058 11.683 -52.604 1.00 79.56 618 ILE A N 1
ATOM 4674 C CA . ILE A 1 618 ? 1.429 12.650 -53.533 1.00 79.56 618 ILE A CA 1
ATOM 4675 C C . ILE A 1 618 ? -0.103 12.674 -53.402 1.00 79.56 618 ILE A C 1
ATOM 4677 O O . ILE A 1 618 ? -0.725 13.734 -53.448 1.00 79.56 618 ILE A O 1
ATOM 4681 N N . ILE A 1 619 ? -0.695 11.496 -53.197 1.00 83.81 619 ILE A N 1
ATOM 4682 C CA . ILE A 1 619 ? -2.106 11.307 -52.877 1.00 83.81 619 ILE A CA 1
ATOM 4683 C C . ILE A 1 619 ? -2.220 10.752 -51.451 1.00 83.81 619 ILE A C 1
ATOM 4685 O O . ILE A 1 619 ? -1.626 9.719 -51.126 1.00 83.81 619 ILE A O 1
ATOM 4689 N N . ARG A 1 620 ? -3.034 11.400 -50.614 1.00 82.94 620 ARG A N 1
ATOM 4690 C CA . ARG A 1 620 ? -3.415 10.936 -49.273 1.00 82.94 620 ARG A CA 1
ATOM 4691 C C . ARG A 1 620 ? -4.933 10.963 -49.096 1.00 82.94 620 ARG A C 1
ATOM 4693 O O . ARG A 1 620 ? -5.634 11.770 -49.695 1.00 82.94 620 ARG A O 1
ATOM 4700 N N . PHE A 1 621 ? -5.431 10.078 -48.237 1.00 86.62 621 PHE A N 1
ATOM 4701 C CA . PHE A 1 621 ? -6.834 10.037 -47.828 1.00 86.62 621 PHE A CA 1
ATOM 4702 C C . PHE A 1 621 ? -6.934 10.466 -46.363 1.00 86.62 621 PHE A C 1
ATOM 4704 O O . PHE A 1 621 ? -6.373 9.799 -45.493 1.00 86.62 621 PHE A O 1
ATOM 4711 N N . VAL A 1 622 ? -7.627 11.573 -46.100 1.00 87.50 622 VAL A N 1
ATOM 4712 C CA . VAL A 1 622 ? -7.822 12.137 -44.757 1.00 87.50 622 VAL A CA 1
ATOM 4713 C C . VAL A 1 622 ? -9.051 11.483 -44.108 1.00 87.50 622 VAL A C 1
ATOM 4715 O O . VAL A 1 622 ? -10.146 11.576 -44.673 1.00 87.50 622 VAL A O 1
ATOM 4718 N N . PRO A 1 623 ? -8.919 10.810 -42.947 1.00 86.88 623 PRO A N 1
ATOM 4719 C CA . PRO A 1 623 ? -10.043 10.168 -42.268 1.00 86.88 623 PRO A CA 1
ATOM 4720 C C . PRO A 1 623 ? -11.117 11.145 -41.768 1.00 86.88 623 PRO A C 1
ATOM 4722 O O . PRO A 1 623 ? -10.824 12.253 -41.316 1.00 86.88 623 PRO A O 1
ATOM 4725 N N . GLN A 1 624 ? -12.371 10.681 -41.753 1.00 87.06 624 GLN A N 1
ATOM 4726 C CA . GLN A 1 624 ? -13.501 11.406 -41.165 1.00 87.06 624 GLN A CA 1
ATOM 4727 C C . GLN A 1 624 ? -13.234 11.769 -39.694 1.00 87.06 624 GLN A C 1
ATOM 4729 O O . GLN A 1 624 ? -12.735 10.939 -38.931 1.00 87.06 624 GLN A O 1
ATOM 4734 N N . GLN A 1 625 ? -13.623 12.984 -39.287 1.00 88.69 625 GLN A N 1
ATOM 4735 C CA . GLN A 1 625 ? -13.388 13.526 -37.936 1.00 88.69 625 GLN A CA 1
ATOM 4736 C C . GLN A 1 625 ? -11.891 13.606 -37.553 1.00 88.69 625 GLN A C 1
ATOM 4738 O O . GLN A 1 625 ? -11.540 13.496 -36.379 1.00 88.69 625 GLN A O 1
ATOM 4743 N N . THR A 1 626 ? -11.004 13.822 -38.531 1.00 89.06 626 THR A N 1
ATOM 4744 C CA . THR A 1 626 ? -9.608 14.232 -38.297 1.00 89.06 626 THR A CA 1
ATOM 4745 C C . THR A 1 626 ? -9.265 15.445 -39.157 1.00 89.06 626 THR A C 1
ATOM 4747 O O . THR A 1 626 ? -9.775 15.574 -40.269 1.00 89.06 626 THR A O 1
ATOM 4750 N N . ALA A 1 627 ? -8.412 16.324 -38.636 1.00 89.00 627 ALA A N 1
ATOM 4751 C CA . ALA A 1 627 ? -7.871 17.484 -39.334 1.00 89.00 627 ALA A CA 1
ATOM 4752 C C . ALA A 1 627 ? -6.353 17.317 -39.468 1.00 89.00 627 ALA A C 1
ATOM 4754 O O . ALA A 1 627 ? -5.667 17.038 -38.482 1.00 89.00 627 ALA A O 1
ATOM 4755 N N . TRP A 1 628 ? -5.833 17.434 -40.690 1.00 91.25 628 TRP A N 1
ATOM 4756 C CA . TRP A 1 628 ? -4.398 17.320 -40.976 1.00 91.25 628 TRP A CA 1
ATOM 4757 C C . TRP A 1 628 ? -3.877 18.688 -41.409 1.00 91.25 628 TRP A C 1
ATOM 4759 O O . TRP A 1 628 ? -4.456 19.313 -42.297 1.00 91.25 628 TRP A O 1
ATOM 4769 N N . ILE A 1 629 ? -2.797 19.152 -40.790 1.00 90.62 629 ILE A N 1
ATOM 4770 C CA . ILE A 1 629 ? -2.231 20.483 -41.021 1.00 90.62 629 ILE A CA 1
ATOM 4771 C C . ILE A 1 629 ? -0.989 20.359 -41.889 1.00 90.62 629 ILE A C 1
ATOM 4773 O O . ILE A 1 629 ? -0.078 19.583 -41.582 1.00 90.62 629 ILE A O 1
ATOM 4777 N N . VAL A 1 630 ? -0.979 21.123 -42.980 1.00 91.12 630 VAL A N 1
ATOM 4778 C CA . VAL A 1 630 ? 0.096 21.132 -43.968 1.00 91.12 630 VAL A CA 1
ATOM 4779 C C . VAL A 1 630 ? 0.893 22.422 -43.863 1.00 91.12 630 VAL A C 1
ATOM 4781 O O . VAL A 1 630 ? 0.346 23.523 -43.952 1.00 91.12 630 VAL A O 1
ATOM 4784 N N . GLU A 1 631 ? 2.202 22.259 -43.738 1.00 91.88 631 GLU A N 1
ATOM 4785 C CA . GLU A 1 631 ? 3.191 23.316 -43.891 1.00 91.88 631 GLU A CA 1
ATOM 4786 C C . GLU A 1 631 ? 3.862 23.192 -45.257 1.00 91.88 631 GLU A C 1
ATOM 4788 O O . GLU A 1 631 ? 4.243 22.093 -45.660 1.00 91.88 631 GLU A O 1
ATOM 4793 N N . ARG A 1 632 ? 4.064 24.311 -45.955 1.00 89.75 632 ARG A N 1
ATOM 4794 C CA . ARG A 1 632 ? 4.950 24.391 -47.119 1.00 89.75 632 ARG A CA 1
ATOM 4795 C C . ARG A 1 632 ? 6.225 25.113 -46.714 1.00 89.75 632 ARG A C 1
ATOM 4797 O O . ARG A 1 632 ? 6.161 26.238 -46.226 1.00 89.75 632 ARG A O 1
ATOM 4804 N N . MET A 1 633 ? 7.378 24.467 -46.897 1.00 87.06 633 MET A N 1
ATOM 4805 C CA . MET A 1 633 ? 8.691 25.004 -46.489 1.00 87.06 633 MET A CA 1
ATOM 4806 C C . MET A 1 633 ? 8.744 25.496 -45.017 1.00 87.06 633 MET A C 1
ATOM 4808 O O . MET A 1 633 ? 9.454 26.446 -44.705 1.00 87.06 633 MET A O 1
ATOM 4812 N N . GLY A 1 634 ? 7.975 24.877 -44.109 1.00 81.19 634 GLY A N 1
ATOM 4813 C CA . GLY A 1 634 ? 7.900 25.266 -42.689 1.00 81.19 634 GLY A CA 1
ATOM 4814 C C . GLY A 1 634 ? 6.958 26.436 -42.363 1.00 81.19 634 GLY A C 1
ATOM 4815 O O . GLY A 1 634 ? 6.895 26.857 -41.213 1.00 81.19 634 GLY A O 1
ATOM 4816 N N . LYS A 1 635 ? 6.199 26.957 -43.336 1.00 88.69 635 LYS A N 1
ATOM 4817 C CA . LYS A 1 635 ? 5.094 27.901 -43.100 1.00 88.69 635 LYS A CA 1
ATOM 4818 C C . LYS A 1 635 ? 3.753 27.183 -43.252 1.00 88.69 635 LYS A C 1
ATOM 4820 O O . LYS A 1 635 ? 3.568 26.453 -44.222 1.00 88.69 635 LYS A O 1
ATOM 4825 N N . PHE A 1 636 ? 2.798 27.437 -42.356 1.00 91.25 636 PHE A N 1
ATOM 4826 C CA . PHE A 1 636 ? 1.411 26.975 -42.506 1.00 91.25 636 PHE A CA 1
ATOM 4827 C C . PHE A 1 636 ? 0.823 27.362 -43.878 1.00 91.25 636 PHE A C 1
ATOM 4829 O O . PHE A 1 636 ? 0.881 28.527 -44.278 1.00 91.25 636 PHE A O 1
ATOM 4836 N N . ASP A 1 637 ? 0.252 26.378 -44.579 1.00 89.62 637 ASP A N 1
ATOM 4837 C CA . ASP A 1 637 ? -0.391 26.540 -45.890 1.00 89.62 637 ASP A CA 1
ATOM 4838 C C . ASP A 1 637 ? -1.908 26.317 -45.802 1.00 89.62 637 ASP A C 1
ATOM 4840 O O . ASP A 1 637 ? -2.678 27.211 -46.149 1.00 89.62 637 ASP A O 1
ATOM 4844 N N . ARG A 1 638 ? -2.351 25.142 -45.321 1.00 88.88 638 ARG A N 1
ATOM 4845 C CA . ARG A 1 638 ? -3.782 24.802 -45.206 1.00 88.88 638 ARG A CA 1
ATOM 4846 C C . ARG A 1 638 ? -4.072 23.658 -44.233 1.00 88.88 638 ARG A C 1
ATOM 4848 O O . ARG A 1 638 ? -3.215 22.821 -43.948 1.00 88.88 638 ARG A O 1
ATOM 4855 N N . ILE A 1 639 ? -5.328 23.584 -43.788 1.00 91.44 639 ILE A N 1
ATOM 4856 C CA . ILE A 1 639 ? -5.907 22.403 -43.129 1.00 91.44 639 ILE A CA 1
ATOM 4857 C C . ILE A 1 639 ? -6.589 21.544 -44.202 1.00 91.44 639 ILE A C 1
ATOM 4859 O O . ILE A 1 639 ? -7.364 22.057 -45.008 1.00 91.44 639 ILE A O 1
ATOM 4863 N N . LEU A 1 640 ? -6.322 20.239 -44.219 1.00 89.25 640 LEU A N 1
ATOM 4864 C CA . LEU A 1 640 ? -6.982 19.296 -45.121 1.00 89.25 640 LEU A CA 1
ATOM 4865 C C . LEU A 1 640 ? -8.311 18.815 -44.523 1.00 89.25 640 LEU A C 1
ATOM 4867 O O . LEU A 1 640 ? -8.358 18.369 -43.375 1.00 89.25 640 LEU A O 1
ATOM 4871 N N . GLN A 1 641 ? -9.378 18.870 -45.323 1.00 83.62 641 GLN A N 1
ATOM 4872 C CA . GLN A 1 641 ? -10.683 18.300 -44.980 1.00 83.62 641 GLN A CA 1
ATOM 4873 C C . GLN A 1 641 ? -10.721 16.777 -45.240 1.00 83.62 641 GLN A C 1
ATOM 4875 O O . GLN A 1 641 ? -9.922 16.279 -46.039 1.00 83.62 641 GLN A O 1
ATOM 4880 N N . PRO A 1 642 ? -11.643 16.021 -44.604 1.00 87.56 642 PRO A N 1
ATOM 4881 C CA . PRO A 1 642 ? -11.819 14.592 -44.860 1.00 87.56 642 PRO A CA 1
ATOM 4882 C C . PRO A 1 642 ? -12.108 14.276 -46.331 1.00 87.56 642 PRO A C 1
ATOM 4884 O O . PRO A 1 642 ? -12.980 14.891 -46.942 1.00 87.56 642 PRO A O 1
ATOM 4887 N N . GLY A 1 643 ? -11.409 13.284 -46.889 1.00 86.25 643 GLY A N 1
ATOM 4888 C CA . GLY A 1 643 ? -11.515 12.915 -48.303 1.00 86.25 643 GLY A CA 1
ATOM 4889 C C . GLY A 1 643 ? -10.160 12.753 -48.994 1.00 86.25 643 GLY A C 1
ATOM 4890 O O . GLY A 1 643 ? -9.164 12.401 -48.361 1.00 86.25 643 GLY A O 1
ATOM 4891 N N . LEU A 1 644 ? -10.140 12.968 -50.311 1.00 87.94 644 LEU A N 1
ATOM 4892 C CA . LEU A 1 644 ? -8.939 12.904 -51.146 1.00 87.94 644 LEU A CA 1
ATOM 4893 C C . LEU A 1 644 ? -8.150 14.218 -51.037 1.00 87.94 644 LEU A C 1
ATOM 4895 O O . LEU A 1 644 ? -8.658 15.275 -51.403 1.00 87.94 644 LEU A O 1
ATOM 4899 N N . ALA A 1 645 ? -6.899 14.143 -50.591 1.00 85.62 645 ALA A N 1
ATOM 4900 C CA . ALA A 1 645 ? -5.978 15.269 -50.526 1.00 85.62 645 ALA A CA 1
ATOM 4901 C C . ALA A 1 645 ? -4.754 15.022 -51.417 1.00 85.62 645 ALA A C 1
ATOM 4903 O O . ALA A 1 645 ? -4.154 13.946 -51.390 1.00 85.62 645 ALA A O 1
ATOM 4904 N N . VAL A 1 646 ? -4.365 16.046 -52.177 1.00 85.81 646 VAL A N 1
ATOM 4905 C CA . VAL A 1 646 ? -3.123 16.065 -52.961 1.00 85.81 646 VAL A CA 1
ATOM 4906 C C . VAL A 1 646 ? -2.111 16.960 -52.251 1.00 85.81 646 VAL A C 1
ATOM 4908 O O . VAL A 1 646 ? -2.457 18.059 -51.803 1.00 85.81 646 VAL A O 1
ATOM 4911 N N . LEU A 1 647 ? -0.875 16.478 -52.134 1.00 85.81 647 LEU A N 1
ATOM 4912 C CA . LEU A 1 647 ? 0.253 17.176 -51.518 1.00 85.81 647 LEU A CA 1
ATOM 4913 C C . LEU A 1 647 ? 1.467 17.106 -52.446 1.00 85.81 647 LEU A C 1
ATOM 4915 O O . LEU A 1 647 ? 1.695 16.091 -53.104 1.00 85.81 647 LEU A O 1
ATOM 4919 N N . ILE A 1 648 ? 2.273 18.164 -52.478 1.00 85.50 648 ILE A N 1
ATOM 4920 C CA . ILE A 1 648 ? 3.515 18.174 -53.255 1.00 85.50 648 ILE A CA 1
ATOM 4921 C C . ILE A 1 648 ? 4.624 17.537 -52.397 1.00 85.50 648 ILE A C 1
ATOM 4923 O O . ILE A 1 648 ? 4.940 18.082 -51.337 1.00 85.50 648 ILE A O 1
ATOM 4927 N N . PRO A 1 649 ? 5.228 16.398 -52.793 1.00 77.00 649 PRO A N 1
ATOM 4928 C CA . PRO A 1 649 ? 6.347 15.817 -52.055 1.00 77.00 649 PRO A CA 1
ATOM 4929 C C . PRO A 1 649 ? 7.532 16.791 -52.019 1.00 77.00 649 PRO A C 1
ATOM 4931 O O . PRO A 1 649 ? 7.676 17.640 -52.897 1.00 77.00 649 PRO A O 1
ATOM 4934 N N . PHE A 1 650 ? 8.378 16.669 -50.995 1.00 77.69 650 PHE A N 1
ATOM 4935 C CA . PHE A 1 650 ? 9.508 17.563 -50.684 1.00 77.69 650 PHE A CA 1
ATOM 4936 C C . PHE A 1 650 ? 9.139 19.011 -50.292 1.00 77.69 650 PHE A C 1
ATOM 4938 O O . PHE A 1 650 ? 9.818 19.570 -49.436 1.00 77.69 650 PHE A O 1
ATOM 4945 N N . LEU A 1 651 ? 8.082 19.611 -50.855 1.00 85.06 651 LEU A N 1
ATOM 4946 C CA . LEU A 1 651 ? 7.654 20.982 -50.528 1.00 85.06 651 LEU A CA 1
ATOM 4947 C C . LEU A 1 651 ? 6.633 21.054 -49.388 1.00 85.06 651 LEU A C 1
ATOM 4949 O O . LEU A 1 651 ? 6.777 21.895 -48.499 1.00 85.06 651 LEU A O 1
ATOM 4953 N N . ASP A 1 652 ? 5.611 20.196 -49.427 1.00 87.31 652 ASP A N 1
ATOM 4954 C CA . ASP A 1 652 ? 4.569 20.117 -48.404 1.00 87.31 652 ASP A CA 1
ATOM 4955 C C . ASP A 1 652 ? 4.966 19.085 -47.325 1.00 87.31 652 ASP A C 1
ATOM 4957 O O . ASP A 1 652 ? 5.491 18.006 -47.623 1.00 87.31 652 ASP A O 1
ATOM 4961 N N . ARG A 1 653 ? 4.666 19.371 -46.057 1.00 84.75 653 ARG A N 1
ATOM 4962 C CA . ARG A 1 653 ? 4.843 18.467 -44.912 1.00 84.75 653 ARG A CA 1
ATOM 4963 C C . ARG A 1 653 ? 3.569 18.447 -44.077 1.00 84.75 653 ARG A C 1
ATOM 4965 O O . ARG A 1 653 ? 3.038 19.496 -43.733 1.00 84.75 653 ARG A O 1
ATOM 4972 N N . ILE A 1 654 ? 3.099 17.255 -43.711 1.00 87.62 654 ILE A N 1
ATOM 4973 C CA . ILE A 1 654 ? 2.047 17.106 -42.697 1.00 87.62 654 ILE A CA 1
ATOM 4974 C C . ILE A 1 654 ? 2.731 17.269 -41.338 1.00 87.62 654 ILE A C 1
ATOM 4976 O O . ILE A 1 654 ? 3.512 16.406 -40.937 1.00 87.62 654 ILE A O 1
ATOM 4980 N N . ALA A 1 655 ? 2.500 18.408 -40.688 1.00 84.38 655 ALA A N 1
ATOM 4981 C CA . ALA A 1 655 ? 3.173 18.791 -39.448 1.00 84.38 655 ALA A CA 1
ATOM 4982 C C . ALA A 1 655 ? 2.396 18.332 -38.207 1.00 84.38 655 ALA A C 1
ATOM 4984 O O . ALA A 1 655 ? 2.988 17.839 -37.250 1.00 84.38 655 ALA A O 1
ATOM 4985 N N . TYR A 1 656 ? 1.062 18.410 -38.260 1.00 87.31 656 TYR A N 1
ATOM 4986 C CA . TYR A 1 656 ? 0.178 18.018 -37.163 1.00 87.31 656 TYR A CA 1
ATOM 4987 C C . TYR A 1 656 ? -1.035 17.243 -37.683 1.00 87.31 656 TYR A C 1
ATOM 4989 O O . TYR A 1 656 ? -1.569 17.525 -38.760 1.00 87.31 656 TYR A O 1
ATOM 4997 N N . VAL A 1 657 ? -1.499 16.283 -36.886 1.00 88.19 657 VAL A N 1
ATOM 4998 C CA . VAL A 1 657 ? -2.767 15.571 -37.077 1.00 88.19 657 VAL A CA 1
ATOM 4999 C C . VAL A 1 657 ? -3.542 15.671 -35.770 1.00 88.19 657 VAL A C 1
ATOM 5001 O O . VAL A 1 657 ? -3.034 15.270 -34.726 1.00 88.19 657 VAL A O 1
ATOM 5004 N N . LYS A 1 658 ? -4.764 16.209 -35.821 1.00 88.56 658 LYS A N 1
ATOM 5005 C CA . LYS A 1 658 ? -5.643 16.370 -34.655 1.00 88.56 658 LYS A CA 1
ATOM 5006 C C . LYS A 1 658 ? -6.956 15.619 -34.874 1.00 88.56 658 LYS A C 1
ATOM 5008 O O . LYS A 1 658 ? -7.523 15.623 -35.970 1.00 88.56 658 LYS A O 1
ATOM 5013 N N . SER A 1 659 ? -7.435 14.955 -33.825 1.00 89.06 659 SER A N 1
ATOM 5014 C CA . SER A 1 659 ? -8.769 14.349 -33.794 1.00 89.06 659 SER A CA 1
ATOM 5015 C C . SER A 1 659 ? -9.811 15.440 -33.553 1.00 89.06 659 SER A C 1
ATOM 5017 O O . SER A 1 659 ? -9.636 16.254 -32.656 1.00 89.06 659 SER A O 1
ATOM 5019 N N . LEU A 1 660 ? -10.905 15.442 -34.319 1.00 90.25 660 LEU A N 1
ATOM 5020 C CA . LEU A 1 660 ? -12.069 16.313 -34.082 1.00 90.25 660 LEU A CA 1
ATOM 5021 C C . LEU A 1 660 ? -13.172 15.593 -33.285 1.00 90.25 660 LEU A C 1
ATOM 5023 O O . LEU A 1 660 ? -14.319 16.041 -33.244 1.00 90.25 660 LEU A O 1
ATOM 5027 N N . LYS A 1 661 ? -12.851 14.435 -32.700 1.00 91.00 661 LYS A N 1
ATOM 5028 C CA . LYS A 1 661 ? -13.743 13.655 -31.834 1.00 91.00 661 LYS A CA 1
ATOM 5029 C C . LYS A 1 661 ? -13.632 14.136 -30.389 1.00 91.00 661 LYS A C 1
ATOM 5031 O O . LYS A 1 661 ? -12.633 14.735 -30.008 1.00 91.00 661 LYS A O 1
ATOM 5036 N N . GLU A 1 662 ? -14.654 13.825 -29.606 1.00 90.19 662 GLU A N 1
ATOM 5037 C CA . GLU A 1 662 ? -14.577 13.881 -28.147 1.00 90.19 662 GLU A CA 1
ATOM 5038 C C . GLU A 1 662 ? -13.588 12.826 -27.628 1.00 90.19 662 GLU A C 1
ATOM 5040 O O . GLU A 1 662 ? -13.546 11.705 -28.149 1.00 90.19 662 GLU A O 1
ATOM 5045 N N . ILE A 1 663 ? -12.794 13.202 -26.626 1.00 89.88 663 ILE A N 1
ATOM 5046 C CA . ILE A 1 663 ? -11.862 12.333 -25.900 1.00 89.88 663 ILE A CA 1
ATOM 5047 C C . ILE A 1 663 ? -12.045 12.535 -24.393 1.00 89.88 663 ILE A C 1
ATOM 5049 O O . ILE A 1 663 ? -12.334 13.643 -23.941 1.00 89.88 663 ILE A O 1
ATOM 5053 N N . ALA A 1 664 ? -11.880 11.460 -23.625 1.00 91.81 664 ALA A N 1
ATOM 5054 C CA . ALA A 1 664 ? -11.880 11.489 -22.168 1.00 91.81 664 ALA A CA 1
ATOM 5055 C C . ALA A 1 664 ? -10.430 11.537 -21.671 1.00 91.81 664 ALA A C 1
ATOM 5057 O O . ALA A 1 664 ? -9.624 10.684 -22.045 1.00 91.81 664 ALA A O 1
ATOM 5058 N N . LEU A 1 665 ? -10.107 12.538 -20.856 1.00 90.00 665 LEU A N 1
ATOM 5059 C CA . LEU A 1 665 ? -8.789 12.756 -20.271 1.00 90.00 665 LEU A CA 1
ATOM 5060 C C . LEU A 1 665 ? -8.891 12.515 -18.761 1.00 90.00 665 LEU A C 1
ATOM 5062 O O . LEU A 1 665 ? -9.644 13.205 -18.078 1.00 90.00 665 LEU A O 1
ATOM 5066 N N . GLU A 1 666 ? -8.161 11.530 -18.242 1.00 89.12 666 GLU A N 1
ATOM 5067 C CA . GLU A 1 666 ? -8.101 11.274 -16.800 1.00 89.12 666 GLU A CA 1
ATOM 5068 C C . GLU A 1 666 ? -7.254 12.349 -16.108 1.00 89.12 666 GLU A C 1
ATOM 5070 O O . GLU A 1 666 ? -6.136 12.652 -16.535 1.00 89.12 666 GLU A O 1
ATOM 5075 N N . ILE A 1 667 ? -7.802 12.936 -15.046 1.00 91.62 667 ILE A N 1
ATOM 5076 C CA . ILE A 1 667 ? -7.125 13.912 -14.200 1.00 91.62 667 ILE A CA 1
ATOM 5077 C C . ILE A 1 667 ? -6.591 13.166 -12.969 1.00 91.62 667 ILE A C 1
ATOM 5079 O O . ILE A 1 667 ? -7.386 12.555 -12.253 1.00 91.62 667 ILE A O 1
ATOM 5083 N N . PRO A 1 668 ? -5.265 13.179 -12.719 1.00 86.75 668 PRO A N 1
ATOM 5084 C CA . PRO A 1 668 ? -4.673 12.462 -11.596 1.00 86.75 668 PRO A CA 1
ATOM 5085 C C . PRO A 1 668 ? -5.174 13.021 -10.264 1.00 86.75 668 PRO A C 1
ATOM 5087 O O . PRO A 1 668 ? -5.395 14.227 -10.141 1.00 86.75 668 PRO A O 1
ATOM 5090 N N . SER A 1 669 ? -5.305 12.141 -9.273 1.00 86.31 669 SER A N 1
ATOM 5091 C CA . SER A 1 669 ? -5.774 12.471 -7.928 1.00 86.31 669 SER A CA 1
ATOM 5092 C C . SER A 1 669 ? -4.914 13.557 -7.279 1.00 86.31 669 SER A C 1
ATOM 5094 O O . SER A 1 669 ? -3.683 13.510 -7.356 1.00 86.31 669 SER A O 1
ATOM 5096 N N . GLN A 1 670 ? -5.549 14.540 -6.639 1.00 84.88 670 GLN A N 1
ATOM 5097 C CA . GLN A 1 670 ? -4.853 15.622 -5.939 1.00 84.88 670 GLN A CA 1
ATOM 5098 C C . GLN A 1 670 ? -5.453 15.897 -4.570 1.00 84.88 670 GLN A C 1
ATOM 5100 O O . GLN A 1 670 ? -6.672 15.872 -4.402 1.00 84.88 670 GLN A O 1
ATOM 5105 N N . SER A 1 671 ? -4.580 16.245 -3.624 1.00 89.81 671 SER A N 1
ATOM 5106 C CA . SER A 1 671 ? -5.003 16.811 -2.351 1.00 89.81 671 SER A CA 1
ATOM 5107 C C . SER A 1 671 ? -5.414 18.280 -2.520 1.00 89.81 671 SER A C 1
ATOM 5109 O O . SER A 1 671 ? -4.704 19.076 -3.147 1.00 89.81 671 SER A O 1
ATOM 5111 N N . ALA A 1 672 ? -6.564 18.630 -1.955 1.00 90.19 672 ALA A N 1
ATOM 5112 C CA . ALA A 1 672 ? -7.091 19.982 -1.837 1.00 90.19 672 ALA A CA 1
ATOM 5113 C C . ALA A 1 672 ? -7.523 20.238 -0.384 1.00 90.19 672 ALA A C 1
ATOM 5115 O O . ALA A 1 672 ? -7.823 19.301 0.356 1.00 90.19 672 ALA A O 1
ATOM 5116 N N . ILE A 1 673 ? -7.554 21.507 0.024 1.00 92.81 673 ILE A N 1
ATOM 5117 C CA . ILE A 1 673 ? -8.030 21.931 1.346 1.00 92.81 673 ILE A CA 1
ATOM 5118 C C . ILE A 1 673 ? -9.301 22.750 1.132 1.00 92.81 673 ILE A C 1
ATOM 5120 O O . ILE A 1 673 ? -9.299 23.660 0.304 1.00 92.81 673 ILE A O 1
ATOM 5124 N N . THR A 1 674 ? -10.373 22.415 1.843 1.00 94.12 674 THR A N 1
ATOM 5125 C CA . THR A 1 674 ? -11.653 23.139 1.803 1.00 94.12 674 THR A CA 1
ATOM 5126 C C . THR A 1 674 ? -11.639 24.405 2.665 1.00 94.12 674 THR A C 1
ATOM 5128 O O . THR A 1 674 ? -10.761 24.597 3.507 1.00 94.12 674 THR A O 1
ATOM 5131 N N . ALA A 1 675 ? -12.653 25.259 2.512 1.00 93.31 675 ALA A N 1
ATOM 5132 C CA . ALA A 1 675 ? -12.825 26.477 3.311 1.00 93.31 675 ALA A CA 1
ATOM 5133 C C . ALA A 1 675 ? -12.990 26.212 4.828 1.00 93.31 675 ALA A C 1
ATOM 5135 O O . ALA A 1 675 ? -12.696 27.085 5.641 1.00 93.31 675 ALA A O 1
ATOM 5136 N N . ASP A 1 676 ? -13.421 25.007 5.218 1.00 92.75 676 ASP A N 1
ATOM 5137 C CA . ASP A 1 676 ? -13.462 24.503 6.601 1.00 92.75 676 ASP A CA 1
ATOM 5138 C C . ASP A 1 676 ? -12.167 23.776 7.038 1.00 92.75 676 ASP A C 1
ATOM 5140 O O . ASP A 1 676 ? -12.145 23.093 8.059 1.00 92.75 676 ASP A O 1
ATOM 5144 N N . ASN A 1 677 ? -11.065 23.969 6.299 1.00 91.06 677 ASN A N 1
ATOM 5145 C CA . ASN A 1 677 ? -9.716 23.469 6.591 1.00 91.06 677 ASN A CA 1
ATOM 5146 C C . ASN A 1 677 ? -9.626 21.931 6.716 1.00 91.06 677 ASN A C 1
ATOM 5148 O O . ASN A 1 677 ? -8.845 21.401 7.509 1.00 91.06 677 ASN A O 1
ATOM 5152 N N . VAL A 1 678 ? -10.407 21.202 5.912 1.00 90.94 678 VAL A N 1
ATOM 5153 C CA . VAL A 1 678 ? -10.306 19.741 5.784 1.00 90.94 678 VAL A CA 1
ATOM 5154 C C . VAL A 1 678 ? -9.496 19.399 4.534 1.00 90.94 678 VAL A C 1
ATOM 5156 O O . VAL A 1 678 ? -9.768 19.908 3.449 1.00 90.94 678 VAL A O 1
ATOM 5159 N N . THR A 1 679 ? -8.503 18.519 4.674 1.00 91.44 679 THR A N 1
ATOM 5160 C CA . THR A 1 679 ? -7.788 17.917 3.542 1.00 91.44 679 THR A CA 1
ATOM 5161 C C . THR A 1 679 ? -8.640 16.830 2.890 1.00 91.44 679 THR A C 1
ATOM 5163 O O . THR A 1 679 ? -9.135 15.934 3.570 1.00 91.44 679 THR A O 1
ATOM 5166 N N . LEU A 1 680 ? -8.787 16.888 1.568 1.00 91.19 680 LEU A N 1
ATOM 5167 C CA . LEU A 1 680 ? -9.514 15.915 0.748 1.00 91.19 680 LEU A CA 1
ATOM 5168 C C . LEU A 1 680 ? -8.656 15.492 -0.441 1.00 91.19 680 LEU A C 1
ATOM 5170 O O . LEU A 1 680 ? -7.886 16.304 -0.947 1.00 91.19 680 LEU A O 1
ATOM 5174 N N . GLU A 1 681 ? -8.831 14.269 -0.935 1.00 91.25 681 GLU A N 1
ATOM 5175 C CA . GLU A 1 681 ? -8.227 13.811 -2.191 1.00 91.25 681 GLU A CA 1
ATOM 5176 C C . GLU A 1 681 ? -9.311 13.549 -3.238 1.00 91.25 681 GLU A C 1
ATOM 5178 O O . GLU A 1 681 ? -10.241 12.772 -3.008 1.00 91.25 681 GLU A O 1
ATOM 5183 N N . LEU A 1 682 ? -9.210 14.221 -4.388 1.00 89.25 682 LEU A N 1
ATOM 5184 C CA . LEU A 1 682 ? -10.199 14.146 -5.465 1.00 89.25 682 LEU A CA 1
ATOM 5185 C C . LEU A 1 682 ? -9.543 13.833 -6.806 1.00 89.25 682 LEU A C 1
ATOM 5187 O O . LEU A 1 682 ? -8.445 14.309 -7.101 1.00 89.25 682 LEU A O 1
ATOM 5191 N N . ASP A 1 683 ? -10.263 13.089 -7.640 1.00 90.69 683 ASP A N 1
ATOM 5192 C CA . ASP A 1 683 ? -9.924 12.833 -9.036 1.00 90.69 683 ASP A CA 1
ATOM 5193 C C . ASP A 1 683 ? -11.136 13.012 -9.967 1.00 90.69 683 ASP A C 1
ATOM 5195 O O . ASP A 1 683 ? -12.259 13.306 -9.541 1.00 90.69 683 ASP A O 1
ATOM 5199 N N . GLY A 1 684 ? -10.908 12.916 -11.276 1.00 91.25 684 GLY A N 1
ATOM 5200 C CA . GLY A 1 684 ? -11.971 13.138 -12.249 1.00 91.25 684 GLY A CA 1
ATOM 5201 C C . GLY A 1 684 ? -11.586 12.845 -13.688 1.00 91.25 684 GLY A C 1
ATOM 5202 O O . GLY A 1 684 ? -10.437 12.553 -14.019 1.00 91.25 684 GLY A O 1
ATOM 5203 N N . VAL A 1 685 ? -12.584 12.937 -14.559 1.00 94.00 685 VAL A N 1
ATOM 5204 C CA . VAL A 1 685 ? -12.461 12.745 -16.001 1.00 94.00 685 VAL A CA 1
ATOM 5205 C C . VAL A 1 685 ? -12.962 13.998 -16.709 1.00 94.00 685 VAL A C 1
ATOM 5207 O O . VAL A 1 685 ? -14.067 14.485 -16.475 1.00 94.00 685 VAL A O 1
ATOM 5210 N N . LEU A 1 686 ? -12.126 14.526 -17.595 1.00 94.25 686 LEU A N 1
ATOM 5211 C CA . LEU A 1 686 ? -12.395 15.723 -18.374 1.00 94.25 686 LEU A CA 1
ATOM 5212 C C . LEU A 1 686 ? -12.684 15.332 -19.827 1.00 94.25 686 LEU A C 1
ATOM 5214 O O . LEU A 1 686 ? -11.820 14.789 -20.518 1.00 94.25 686 LEU A O 1
ATOM 5218 N N . TYR A 1 687 ? -13.883 15.639 -20.314 1.00 94.62 687 TYR A N 1
ATOM 5219 C CA . TYR A 1 687 ? -14.276 15.346 -21.691 1.00 94.62 687 TYR A CA 1
ATOM 5220 C C . TYR A 1 687 ? -14.009 16.565 -22.567 1.00 94.62 687 TYR A C 1
ATOM 5222 O O . TYR A 1 687 ? -14.622 17.617 -22.383 1.00 94.62 687 TYR A O 1
ATOM 5230 N N . THR A 1 688 ? -13.094 16.438 -23.525 1.00 93.56 688 THR A N 1
ATOM 5231 C CA . THR A 1 688 ? -12.647 17.557 -24.368 1.00 93.56 688 THR A CA 1
ATOM 5232 C C . THR A 1 688 ? -12.831 17.272 -25.851 1.00 93.56 688 THR A C 1
ATOM 5234 O O . THR A 1 688 ? -12.963 16.123 -26.281 1.00 93.56 688 THR A O 1
ATOM 5237 N N . ARG A 1 689 ? -12.858 18.339 -26.656 1.00 93.62 689 ARG A N 1
ATOM 5238 C CA . ARG A 1 689 ? -12.947 18.252 -28.115 1.00 93.62 689 ARG A CA 1
ATOM 5239 C C . ARG A 1 689 ? -12.203 19.397 -28.791 1.00 93.62 689 ARG A C 1
ATOM 5241 O O . ARG A 1 689 ? -12.430 20.561 -28.469 1.00 93.62 689 ARG A O 1
ATOM 5248 N N . VAL A 1 690 ? -11.372 19.080 -29.782 1.00 92.75 690 VAL A N 1
ATOM 5249 C CA . VAL A 1 690 ? -10.790 20.086 -30.686 1.00 92.75 690 VAL A CA 1
ATOM 5250 C C . VAL A 1 690 ? -11.889 20.619 -31.608 1.00 92.75 690 VAL A C 1
ATOM 5252 O O . VAL A 1 690 ? -12.502 19.841 -32.343 1.00 92.75 690 VAL A O 1
ATOM 5255 N N . PHE A 1 691 ? -12.118 21.935 -31.596 1.00 91.38 691 PHE A N 1
ATOM 5256 C CA . PHE A 1 691 ? -13.006 22.616 -32.548 1.00 91.38 691 PHE A CA 1
ATOM 5257 C C . PHE A 1 691 ? -12.216 23.383 -33.620 1.00 91.38 691 PHE A C 1
ATOM 5259 O O . PHE A 1 691 ? -12.630 23.419 -34.777 1.00 91.38 691 PHE A O 1
ATOM 5266 N N . ASP A 1 692 ? -11.052 23.934 -33.261 1.00 91.62 692 ASP A N 1
ATOM 5267 C CA . ASP A 1 692 ? -10.134 24.639 -34.158 1.00 91.62 692 ASP A CA 1
ATOM 5268 C C . ASP A 1 692 ? -8.762 23.954 -34.117 1.00 91.62 692 ASP A C 1
ATOM 5270 O O . ASP A 1 692 ? -7.971 24.121 -33.186 1.00 91.62 692 ASP A O 1
ATOM 5274 N N . ALA A 1 693 ? -8.477 23.159 -35.150 1.00 89.69 693 ALA A N 1
ATOM 5275 C CA . ALA A 1 693 ? -7.234 22.403 -35.242 1.00 89.69 693 ALA A CA 1
ATOM 5276 C C . ALA A 1 693 ? -5.987 23.293 -35.398 1.00 89.69 693 ALA A C 1
ATOM 5278 O O . ALA A 1 693 ? -4.906 22.875 -34.978 1.00 89.69 693 ALA A O 1
ATOM 5279 N N . TYR A 1 694 ? -6.117 24.494 -35.979 1.00 91.06 694 TYR A N 1
ATOM 5280 C CA . TYR A 1 694 ? -5.001 25.426 -36.159 1.00 91.06 694 TYR A CA 1
ATOM 5281 C C . TYR A 1 694 ? -4.560 25.982 -34.803 1.00 91.06 694 TYR A C 1
ATOM 5283 O O . TYR A 1 694 ? -3.393 25.842 -34.429 1.00 91.06 694 TYR A O 1
ATOM 5291 N N . LYS A 1 695 ? -5.507 26.501 -34.010 1.00 90.94 695 LYS A N 1
ATOM 5292 C CA . LYS A 1 695 ? -5.234 26.922 -32.626 1.00 90.94 695 LYS A CA 1
ATOM 5293 C C . LYS A 1 695 ? -4.737 25.762 -31.761 1.00 90.94 695 LYS A C 1
ATOM 5295 O O . LYS A 1 695 ? -3.748 25.929 -31.057 1.00 90.94 695 LYS A O 1
ATOM 5300 N N . ALA A 1 696 ? -5.315 24.568 -31.901 1.00 89.00 696 ALA A N 1
ATOM 5301 C CA . ALA A 1 696 ? -4.894 23.379 -31.153 1.00 89.00 696 ALA A CA 1
ATOM 5302 C C . ALA A 1 696 ? -3.538 22.784 -31.581 1.00 89.00 696 ALA A C 1
ATOM 5304 O O . ALA A 1 696 ? -3.156 21.731 -31.063 1.00 89.00 696 ALA A O 1
ATOM 5305 N N . SER A 1 697 ? -2.825 23.419 -32.521 1.00 87.38 697 SER A N 1
ATOM 5306 C CA . SER A 1 697 ? -1.500 22.990 -33.000 1.00 87.38 697 SER A CA 1
ATOM 5307 C C . SER A 1 697 ? -0.436 24.096 -32.980 1.00 87.38 697 SER A C 1
ATOM 5309 O O . SER A 1 697 ? 0.740 23.773 -32.846 1.00 87.38 697 SER A O 1
ATOM 5311 N N . TYR A 1 698 ? -0.828 25.374 -33.079 1.00 88.50 698 TYR A N 1
ATOM 5312 C CA . TYR A 1 698 ? 0.087 26.527 -33.009 1.00 88.50 698 TYR A CA 1
ATOM 5313 C C . TYR A 1 698 ? -0.163 27.466 -31.815 1.00 88.50 698 TYR A C 1
ATOM 5315 O O . TYR A 1 698 ? 0.694 28.288 -31.508 1.00 88.50 698 TYR A O 1
ATOM 5323 N N . GLY A 1 699 ? -1.316 27.376 -31.141 1.00 85.38 699 GLY A N 1
ATOM 5324 C CA . GLY A 1 699 ? -1.647 28.202 -29.971 1.00 85.38 699 GLY A CA 1
ATOM 5325 C C . GLY A 1 699 ? -1.097 27.668 -28.643 1.00 85.38 699 GLY A C 1
ATOM 5326 O O . GLY A 1 699 ? -1.053 28.407 -27.664 1.00 85.38 699 GLY A O 1
ATOM 5327 N N . VAL A 1 700 ? -0.687 26.396 -28.602 1.00 86.12 700 VAL A N 1
ATOM 5328 C CA . VAL A 1 700 ? -0.036 25.733 -27.460 1.00 86.12 700 VAL A CA 1
ATOM 5329 C C . VAL A 1 700 ? 0.673 24.460 -27.942 1.00 86.12 700 VAL A C 1
ATOM 5331 O O . VAL A 1 700 ? 0.196 23.798 -28.864 1.00 86.12 700 VAL A O 1
ATOM 5334 N N . GLU A 1 701 ? 1.816 24.120 -27.339 1.00 81.50 701 GLU A N 1
ATOM 5335 C CA . GLU A 1 701 ? 2.654 22.977 -27.749 1.00 81.50 701 GLU A CA 1
ATOM 5336 C C . GLU A 1 701 ? 1.966 21.616 -27.533 1.00 81.50 701 GLU A C 1
ATOM 5338 O O . GLU A 1 701 ? 2.052 20.716 -28.378 1.00 81.50 701 GLU A O 1
ATOM 5343 N N . ASP A 1 702 ? 1.241 21.484 -26.420 1.00 84.56 702 ASP A N 1
ATOM 5344 C CA . ASP A 1 702 ? 0.357 20.358 -26.147 1.00 84.56 702 ASP A CA 1
ATOM 5345 C C . ASP A 1 702 ? -0.930 20.833 -25.454 1.00 84.56 702 ASP A C 1
ATOM 5347 O O . ASP A 1 702 ? -0.940 21.201 -24.277 1.00 84.56 702 ASP A O 1
ATOM 5351 N N . ALA A 1 703 ? -2.022 20.868 -26.222 1.00 85.75 703 ALA A N 1
ATOM 5352 C CA . ALA A 1 703 ? -3.320 21.358 -25.764 1.00 85.75 703 ALA A CA 1
ATOM 5353 C C . ALA A 1 703 ? -4.013 20.405 -24.782 1.00 85.75 703 ALA A C 1
ATOM 5355 O O . ALA A 1 703 ? -4.778 20.860 -23.937 1.00 85.75 703 ALA A O 1
ATOM 5356 N N . GLU A 1 704 ? -3.751 19.100 -24.884 1.00 86.06 704 GLU A N 1
ATOM 5357 C CA . GLU A 1 704 ? -4.353 18.093 -24.007 1.00 86.06 704 GLU A CA 1
ATOM 5358 C C . GLU A 1 704 ? -3.682 18.186 -22.626 1.00 86.06 704 GLU A C 1
ATOM 5360 O O . GLU A 1 704 ? -4.364 18.294 -21.604 1.00 86.06 704 GLU A O 1
ATOM 5365 N N . TYR A 1 705 ? -2.349 18.324 -22.595 1.00 87.31 705 TYR A N 1
ATOM 5366 C CA . TYR A 1 705 ? -1.614 18.536 -21.348 1.00 87.31 705 TYR A CA 1
ATOM 5367 C C . TYR A 1 705 ? -1.938 19.881 -20.686 1.00 87.31 705 TYR A C 1
ATOM 5369 O O . TYR A 1 705 ? -2.257 19.897 -19.496 1.00 87.31 705 TYR A O 1
ATOM 5377 N N . ALA A 1 706 ? -1.909 20.994 -21.432 1.00 89.31 706 ALA A N 1
ATOM 5378 C CA . ALA A 1 706 ? -2.188 22.327 -20.885 1.00 89.31 706 ALA A CA 1
ATOM 5379 C C . ALA A 1 706 ? -3.583 22.411 -20.243 1.00 89.31 706 ALA A C 1
ATOM 5381 O O . ALA A 1 706 ? -3.742 22.977 -19.161 1.00 89.31 706 ALA A O 1
ATOM 5382 N N . ILE A 1 707 ? -4.580 21.771 -20.861 1.00 91.00 707 ILE A N 1
ATOM 5383 C CA . ILE A 1 707 ? -5.932 21.669 -20.308 1.00 91.00 707 ILE A CA 1
ATOM 5384 C C . ILE A 1 707 ? -5.990 20.730 -19.096 1.00 91.00 707 ILE A C 1
ATOM 5386 O O . ILE A 1 707 ? -6.690 21.051 -18.138 1.00 91.00 707 ILE A O 1
ATOM 5390 N N . SER A 1 708 ? -5.230 19.628 -19.067 1.00 90.38 708 SER A N 1
ATOM 5391 C CA . SER A 1 708 ? -5.144 18.778 -17.866 1.00 90.38 708 SER A CA 1
ATOM 5392 C C . SER A 1 708 ? -4.577 19.531 -16.653 1.00 90.38 708 SER A C 1
ATOM 5394 O O . SER A 1 708 ? -5.066 19.354 -15.539 1.00 90.38 708 SER A O 1
ATOM 5396 N N . GLN A 1 709 ? -3.589 20.410 -16.868 1.00 90.56 709 GLN A N 1
ATOM 5397 C CA . GLN A 1 709 ? -2.981 21.235 -15.820 1.00 90.56 709 GLN A CA 1
ATOM 5398 C C . GLN A 1 709 ? -3.922 22.349 -15.351 1.00 90.56 709 GLN A C 1
ATOM 5400 O O . GLN A 1 709 ? -4.059 22.563 -14.149 1.00 90.56 709 GLN A O 1
ATOM 5405 N N . LEU A 1 710 ? -4.624 23.005 -16.281 1.00 91.56 710 LEU A N 1
ATOM 5406 C CA . LEU A 1 710 ? -5.665 23.979 -15.952 1.00 91.56 710 LEU A CA 1
ATOM 5407 C C . LEU A 1 710 ? -6.807 23.338 -15.149 1.00 91.56 710 LEU A C 1
ATOM 5409 O O . LEU A 1 710 ? -7.234 23.892 -14.144 1.00 91.56 710 LEU A O 1
ATOM 5413 N N . ALA A 1 711 ? -7.265 22.145 -15.536 1.00 91.69 711 ALA A N 1
ATOM 5414 C CA . ALA A 1 711 ? -8.309 21.433 -14.801 1.00 91.69 711 ALA A CA 1
ATOM 5415 C C . ALA A 1 711 ? -7.896 21.131 -13.350 1.00 91.69 711 ALA A C 1
ATOM 5417 O O . ALA A 1 711 ? -8.711 21.279 -12.445 1.00 91.69 711 ALA A O 1
ATOM 5418 N N . GLN A 1 712 ? -6.628 20.775 -13.117 1.00 91.44 712 GLN A N 1
ATOM 5419 C CA . GLN A 1 712 ? -6.075 20.539 -11.777 1.00 91.44 712 GLN A CA 1
ATOM 5420 C C . GLN A 1 712 ? -6.041 21.817 -10.924 1.00 91.44 712 GLN A C 1
ATOM 5422 O O . GLN A 1 712 ? -6.460 21.796 -9.765 1.00 91.44 712 GLN A O 1
ATOM 5427 N N . THR A 1 713 ? -5.576 22.944 -11.477 1.00 91.44 713 THR A N 1
ATOM 5428 C CA . THR A 1 713 ? -5.506 24.210 -10.727 1.00 91.44 713 THR A CA 1
ATOM 5429 C C . THR A 1 713 ? -6.887 24.816 -10.482 1.00 91.44 713 THR A C 1
ATOM 5431 O O . THR A 1 713 ? -7.157 25.250 -9.363 1.00 91.44 713 THR A O 1
ATOM 5434 N N . THR A 1 714 ? -7.788 24.776 -11.469 1.00 92.75 714 THR A N 1
ATOM 5435 C CA . THR A 1 714 ? -9.195 25.178 -11.319 1.00 92.75 714 THR A CA 1
ATOM 5436 C C . THR A 1 714 ? -9.910 24.320 -10.275 1.00 92.75 714 THR A C 1
ATOM 5438 O O . THR A 1 714 ? -10.521 24.875 -9.368 1.00 92.75 714 THR A O 1
ATOM 5441 N N . MET A 1 715 ? -9.794 22.986 -10.339 1.00 91.00 715 MET A N 1
ATOM 5442 C CA . MET A 1 715 ? -10.431 22.077 -9.376 1.00 91.00 715 MET A CA 1
ATOM 5443 C C . MET A 1 715 ? -9.991 22.375 -7.936 1.00 91.00 715 MET A C 1
ATOM 5445 O O . MET A 1 715 ? -10.840 22.555 -7.064 1.00 91.00 715 MET A O 1
ATOM 5449 N N . ARG A 1 716 ? -8.682 22.534 -7.695 1.00 90.75 716 ARG A N 1
ATOM 5450 C CA . ARG A 1 716 ? -8.158 22.903 -6.369 1.00 90.75 716 ARG A CA 1
ATOM 5451 C C . ARG A 1 716 ? -8.652 24.277 -5.898 1.00 90.75 716 ARG A C 1
ATOM 5453 O O . ARG A 1 716 ? -8.920 24.446 -4.712 1.00 90.75 716 ARG A O 1
ATOM 5460 N N . SER A 1 717 ? -8.771 25.246 -6.810 1.00 90.94 717 SER A N 1
ATOM 5461 C CA . SER A 1 717 ? -9.237 26.603 -6.498 1.00 90.94 717 SER A CA 1
ATOM 5462 C C . SER A 1 717 ? -10.714 26.638 -6.101 1.00 90.94 717 SER A C 1
ATOM 5464 O O . SER A 1 717 ? -11.042 27.244 -5.086 1.00 90.94 717 SER A O 1
ATOM 5466 N N . GLU A 1 718 ? -11.592 25.972 -6.859 1.00 91.56 718 GLU A N 1
ATOM 5467 C CA . GLU A 1 718 ? -13.034 25.922 -6.568 1.00 91.56 718 GLU A CA 1
ATOM 5468 C C . GLU A 1 718 ? -13.315 25.225 -5.227 1.00 91.56 718 GLU A C 1
ATOM 5470 O O . GLU A 1 718 ? -14.077 25.734 -4.408 1.00 91.56 718 GLU A O 1
ATOM 5475 N N . ILE A 1 719 ? -12.640 24.101 -4.954 1.00 91.31 719 ILE A N 1
ATOM 5476 C CA . ILE A 1 719 ? -12.777 23.363 -3.685 1.00 91.31 719 ILE A CA 1
ATOM 5477 C C . ILE A 1 719 ? -12.347 24.224 -2.491 1.00 91.31 719 ILE A C 1
ATOM 5479 O O . ILE A 1 719 ? -13.001 24.188 -1.451 1.00 91.31 719 ILE A O 1
ATOM 5483 N N . GLY A 1 720 ? -11.308 25.051 -2.646 1.00 90.69 720 GLY A N 1
ATOM 5484 C CA . GLY A 1 720 ? -10.859 25.983 -1.607 1.00 90.69 720 GLY A CA 1
ATOM 5485 C C . GLY A 1 720 ? -11.857 27.094 -1.256 1.00 90.69 720 GLY A C 1
ATOM 5486 O O . GLY A 1 720 ? -11.708 27.717 -0.209 1.00 90.69 720 GLY A O 1
ATOM 5487 N N . GLN A 1 721 ? -12.878 27.337 -2.088 1.00 90.69 721 GLN A N 1
ATOM 5488 C CA . GLN A 1 721 ? -13.966 28.286 -1.802 1.00 90.69 721 GLN A CA 1
ATOM 5489 C C . GLN A 1 721 ? -15.216 27.617 -1.200 1.00 90.69 721 GLN A C 1
ATOM 5491 O O . GLN A 1 721 ? -16.155 28.310 -0.811 1.00 90.69 721 GLN A O 1
ATOM 5496 N N . MET A 1 722 ? -15.253 26.283 -1.115 1.00 90.69 722 MET A N 1
ATOM 5497 C CA . MET A 1 722 ? -16.394 25.509 -0.612 1.00 90.69 722 MET A CA 1
ATOM 5498 C C . MET A 1 722 ? -16.034 24.768 0.682 1.00 90.69 722 MET A C 1
ATOM 5500 O O . MET A 1 722 ? -14.875 24.436 0.919 1.00 90.69 722 MET A O 1
ATOM 5504 N N . THR A 1 723 ? -17.025 24.473 1.527 1.00 92.69 723 THR A N 1
ATOM 5505 C CA . THR A 1 723 ? -16.842 23.565 2.675 1.00 92.69 723 THR A CA 1
ATOM 5506 C C . THR A 1 723 ? -17.062 22.109 2.266 1.00 92.69 723 THR A C 1
ATOM 5508 O O . THR A 1 723 ? -17.733 21.837 1.265 1.00 92.69 723 THR A O 1
ATOM 5511 N N . LEU A 1 724 ? -16.550 21.161 3.059 1.00 90.50 724 LEU A N 1
ATOM 5512 C CA . LEU A 1 724 ? -16.696 19.716 2.831 1.00 90.50 724 LEU A CA 1
ATOM 5513 C C . LEU A 1 724 ? -18.144 19.298 2.514 1.00 90.50 724 LEU A C 1
ATOM 5515 O O . LEU A 1 724 ? -18.396 18.560 1.561 1.00 90.50 724 LEU A O 1
ATOM 5519 N N . ASP A 1 725 ? -19.104 19.791 3.295 1.00 87.44 725 ASP A N 1
ATOM 5520 C CA . ASP A 1 725 ? -20.520 19.440 3.157 1.00 87.44 725 ASP A CA 1
ATOM 5521 C C . ASP A 1 725 ? -21.119 19.920 1.818 1.00 87.44 725 ASP A C 1
ATOM 5523 O O . ASP A 1 725 ? -21.841 19.165 1.160 1.00 87.44 725 ASP A O 1
ATOM 5527 N N . HIS A 1 726 ? -20.755 21.122 1.352 1.00 88.38 726 HIS A N 1
ATOM 5528 C CA . HIS A 1 726 ? -21.154 21.614 0.029 1.00 88.38 726 HIS A CA 1
ATOM 5529 C C . HIS A 1 726 ? -20.450 20.849 -1.104 1.00 88.38 726 HIS A C 1
ATOM 5531 O O . HIS A 1 726 ? -21.115 20.458 -2.062 1.00 88.38 726 HIS A O 1
ATOM 5537 N N . VAL A 1 727 ? -19.150 20.540 -0.986 1.00 89.00 727 VAL A N 1
ATOM 5538 C CA . VAL A 1 727 ? -18.410 19.731 -1.983 1.00 89.00 727 VAL A CA 1
ATOM 5539 C C . VAL A 1 727 ? -19.037 18.339 -2.155 1.00 89.00 727 VAL A C 1
ATOM 5541 O O . VAL A 1 727 ? -19.153 17.835 -3.275 1.00 89.00 727 VAL A O 1
ATOM 5544 N N . LEU A 1 728 ? -19.496 17.718 -1.064 1.00 86.25 728 LEU A N 1
ATOM 5545 C CA . LEU A 1 728 ? -20.155 16.412 -1.113 1.00 86.25 728 LEU A CA 1
ATOM 5546 C C . LEU A 1 728 ? -21.583 16.472 -1.679 1.00 86.25 728 LEU A C 1
ATOM 5548 O O . LEU A 1 728 ? -21.970 15.552 -2.404 1.00 86.25 728 LEU A O 1
ATOM 5552 N N . LYS A 1 729 ? -22.356 17.525 -1.373 1.00 85.00 729 LYS A N 1
ATOM 5553 C CA . LYS A 1 729 ? -23.763 17.678 -1.795 1.00 85.00 729 LYS A CA 1
ATOM 5554 C C . LYS A 1 729 ? -23.935 18.244 -3.205 1.00 85.00 729 LYS A C 1
ATOM 5556 O O . LYS A 1 729 ? -24.819 17.801 -3.934 1.00 85.00 729 LYS A O 1
ATOM 5561 N N . GLU A 1 730 ? -23.107 19.203 -3.607 1.00 85.81 730 GLU A N 1
ATOM 5562 C CA . GLU A 1 730 ? -23.310 20.033 -4.804 1.00 85.81 730 GLU A CA 1
ATOM 5563 C C . GLU A 1 730 ? -22.356 19.695 -5.960 1.00 85.81 730 GLU A C 1
ATOM 5565 O O . GLU A 1 730 ? -22.041 20.549 -6.789 1.00 85.81 730 GLU A O 1
ATOM 5570 N N . ARG A 1 731 ? -21.932 18.428 -6.081 1.00 86.19 731 ARG A N 1
ATOM 5571 C CA . ARG A 1 731 ? -21.006 17.954 -7.134 1.00 86.19 731 ARG A CA 1
ATOM 5572 C C . ARG A 1 731 ? -21.367 18.434 -8.553 1.00 86.19 731 ARG A C 1
ATOM 5574 O O . ARG A 1 731 ? -20.479 18.742 -9.339 1.00 86.19 731 ARG A O 1
ATOM 5581 N N . ALA A 1 732 ? -22.658 18.536 -8.885 1.00 87.81 732 ALA A N 1
ATOM 5582 C CA . ALA A 1 732 ? -23.124 19.036 -10.186 1.00 87.81 732 ALA A CA 1
ATOM 5583 C C . ALA A 1 732 ? -22.901 20.553 -10.389 1.00 87.81 732 ALA A C 1
ATOM 5585 O O . ALA A 1 732 ? -22.626 20.986 -11.509 1.00 87.81 732 ALA A O 1
ATOM 5586 N N . SER A 1 733 ? -22.983 21.346 -9.317 1.00 88.44 733 SER A N 1
ATOM 5587 C CA . SER A 1 733 ? -22.655 22.779 -9.310 1.00 88.44 733 SER A CA 1
ATOM 5588 C C . SER A 1 733 ? -21.152 22.965 -9.540 1.00 88.44 733 SER A C 1
ATOM 5590 O O . SER A 1 733 ? -20.737 23.599 -10.509 1.00 88.44 733 SER A O 1
ATOM 5592 N N . LEU A 1 734 ? -20.335 22.257 -8.750 1.00 89.06 734 LEU A N 1
ATOM 5593 C CA . LEU A 1 734 ? -18.873 22.248 -8.851 1.00 89.06 734 LEU A CA 1
ATOM 5594 C C . LEU A 1 734 ? -18.379 21.817 -10.248 1.00 89.06 734 LEU A C 1
ATOM 5596 O O . LEU A 1 734 ? -17.568 22.512 -10.858 1.00 89.06 734 LEU A O 1
ATOM 5600 N N . ASN A 1 735 ? -18.930 20.735 -10.816 1.00 91.69 735 ASN A N 1
ATOM 5601 C CA . ASN A 1 735 ? -18.642 20.312 -12.195 1.00 91.69 735 ASN A CA 1
ATOM 5602 C C . ASN A 1 735 ? -18.955 21.413 -13.228 1.00 91.69 735 ASN A C 1
ATOM 5604 O O . ASN A 1 735 ? -18.233 21.551 -14.220 1.00 91.69 735 ASN A O 1
ATOM 5608 N N . THR A 1 736 ? -20.019 22.193 -13.013 1.00 91.88 736 THR A N 1
ATOM 5609 C CA . THR A 1 736 ? -20.437 23.276 -13.919 1.00 91.88 736 THR A CA 1
ATOM 5610 C C . THR A 1 736 ? -19.473 24.459 -13.843 1.00 91.88 736 THR A C 1
ATOM 5612 O O . THR A 1 736 ? -19.005 24.914 -14.888 1.00 91.88 736 THR A O 1
ATOM 5615 N N . ASN A 1 737 ? -19.097 24.898 -12.637 1.00 91.06 737 ASN A N 1
ATOM 5616 C CA . ASN A 1 737 ? -18.118 25.972 -12.440 1.00 91.06 737 ASN A CA 1
ATOM 5617 C C . ASN A 1 737 ? -16.750 25.616 -13.038 1.00 91.06 737 ASN A C 1
ATOM 5619 O O . ASN A 1 737 ? -16.204 26.382 -13.833 1.00 91.06 737 ASN A O 1
ATOM 5623 N N . ILE A 1 738 ? -16.233 24.417 -12.731 1.00 92.62 738 ILE A N 1
ATOM 5624 C CA . ILE A 1 738 ? -14.965 23.912 -13.281 1.00 92.62 738 ILE A CA 1
ATOM 5625 C C . ILE A 1 738 ? -15.026 23.885 -14.818 1.00 92.62 738 ILE A C 1
ATOM 5627 O O . ILE A 1 738 ? -14.099 24.338 -15.491 1.00 92.62 738 ILE A O 1
ATOM 5631 N N . THR A 1 739 ? -16.140 23.419 -15.398 1.00 94.56 739 THR A N 1
ATOM 5632 C CA . THR A 1 739 ? -16.339 23.401 -16.859 1.00 94.56 739 THR A CA 1
ATOM 5633 C C . THR A 1 739 ? -16.361 24.813 -17.460 1.00 94.56 739 THR A C 1
ATOM 5635 O O . THR A 1 739 ? -15.817 25.012 -18.548 1.00 94.56 739 THR A O 1
ATOM 5638 N N . ALA A 1 740 ? -16.948 25.799 -16.777 1.00 93.50 740 ALA A N 1
ATOM 5639 C CA . ALA A 1 740 ? -16.974 27.189 -17.232 1.00 93.50 740 ALA A CA 1
ATOM 5640 C C . ALA A 1 740 ? -15.571 27.824 -17.209 1.00 93.50 740 ALA A C 1
ATOM 5642 O O . ALA A 1 740 ? -15.105 28.302 -18.244 1.00 93.50 740 ALA A O 1
ATOM 5643 N N . ALA A 1 741 ? -14.870 27.747 -16.074 1.00 92.88 741 ALA A N 1
ATOM 5644 C CA . ALA A 1 741 ? -13.538 28.328 -15.896 1.00 92.88 741 ALA A CA 1
ATOM 5645 C C . ALA A 1 741 ? -12.484 27.714 -16.843 1.00 92.88 741 ALA A C 1
ATOM 5647 O O . ALA A 1 741 ? -11.673 28.435 -17.424 1.00 92.88 741 ALA A O 1
ATOM 5648 N N . ILE A 1 742 ? -12.533 26.398 -17.096 1.00 94.25 742 ILE A N 1
ATOM 5649 C CA . ILE A 1 742 ? -11.652 25.754 -18.090 1.00 94.25 742 ILE A CA 1
ATOM 5650 C C . ILE A 1 742 ? -11.928 26.286 -19.509 1.00 94.25 742 ILE A C 1
ATOM 5652 O O . ILE A 1 742 ? -10.991 26.506 -20.282 1.00 94.25 742 ILE A O 1
ATOM 5656 N N . ASN A 1 743 ? -13.197 26.504 -19.878 1.00 94.25 743 ASN A N 1
ATOM 5657 C CA . ASN A 1 743 ? -13.567 26.966 -21.221 1.00 94.25 743 ASN A CA 1
ATOM 5658 C C . ASN A 1 743 ? -13.196 28.431 -21.505 1.00 94.25 743 ASN A C 1
ATOM 5660 O O . ASN A 1 743 ? -13.118 28.796 -22.680 1.00 94.25 743 ASN A O 1
ATOM 5664 N N . GLU A 1 744 ? -12.945 29.263 -20.491 1.00 91.56 744 GLU A N 1
ATOM 5665 C CA . GLU A 1 744 ? -12.471 30.639 -20.694 1.00 91.56 744 GLU A CA 1
ATOM 5666 C C . GLU A 1 744 ? -11.091 30.647 -21.373 1.00 91.56 744 GLU A C 1
ATOM 5668 O O . GLU A 1 744 ? -10.923 31.230 -22.446 1.00 91.56 744 GLU A O 1
ATOM 5673 N N . ALA A 1 745 ? -10.124 29.904 -20.823 1.00 87.06 745 ALA A N 1
ATOM 5674 C CA . ALA A 1 745 ? -8.781 29.805 -21.396 1.00 87.06 745 ALA A CA 1
ATOM 5675 C C . ALA A 1 745 ? -8.693 28.830 -22.589 1.00 87.06 745 ALA A C 1
ATOM 5677 O O . ALA A 1 745 ? -7.993 29.112 -23.566 1.00 87.06 745 ALA A O 1
ATOM 5678 N N . ALA A 1 746 ? -9.422 27.704 -22.569 1.00 90.31 746 ALA A N 1
ATOM 5679 C CA . ALA A 1 746 ? -9.312 26.666 -23.605 1.00 90.31 746 ALA A CA 1
ATOM 5680 C C . ALA A 1 746 ? -9.664 27.156 -25.029 1.00 90.31 746 ALA A C 1
ATOM 5682 O O . ALA A 1 746 ? -9.106 26.662 -26.015 1.00 90.31 746 ALA A O 1
ATOM 5683 N N . GLN A 1 747 ? -10.513 28.184 -25.153 1.00 89.38 747 GLN A N 1
ATOM 5684 C CA . GLN A 1 747 ? -10.862 28.816 -26.433 1.00 89.38 747 GLN A CA 1
ATOM 5685 C C . GLN A 1 747 ? -9.658 29.409 -27.185 1.00 89.38 747 GLN A C 1
ATOM 5687 O O . GLN A 1 747 ? -9.646 29.403 -28.424 1.00 89.38 747 GLN A O 1
ATOM 5692 N N . ALA A 1 748 ? -8.632 29.887 -26.470 1.00 88.75 748 ALA A N 1
ATOM 5693 C CA . ALA A 1 748 ? -7.385 30.356 -27.078 1.00 88.75 748 ALA A CA 1
ATOM 5694 C C . ALA A 1 748 ? -6.624 29.205 -27.762 1.00 88.75 748 ALA A C 1
ATOM 5696 O O . ALA A 1 748 ? -6.021 29.389 -28.820 1.00 88.75 748 ALA A O 1
ATOM 5697 N N . TRP A 1 749 ? -6.729 27.999 -27.200 1.00 92.62 749 TRP A N 1
ATOM 5698 C CA . TRP A 1 749 ? -6.082 26.775 -27.667 1.00 92.62 749 TRP A CA 1
ATOM 5699 C C . TRP A 1 749 ? -6.931 25.957 -28.653 1.00 92.62 749 TRP A C 1
ATOM 5701 O O . TRP A 1 749 ? -6.513 24.879 -29.058 1.00 92.62 749 TRP A O 1
ATOM 5711 N N . GLY A 1 750 ? -8.110 26.430 -29.074 1.00 90.81 750 GLY A N 1
ATOM 5712 C CA . GLY A 1 750 ? -8.936 25.740 -30.082 1.00 90.81 750 GLY A CA 1
ATOM 5713 C C . GLY A 1 750 ? -9.606 24.446 -29.610 1.00 90.81 750 GLY A C 1
ATOM 5714 O O . GLY A 1 750 ? -10.080 23.652 -30.430 1.00 90.81 750 GLY A O 1
ATOM 5715 N N . VAL A 1 751 ? -9.651 24.232 -28.296 1.00 92.25 751 VAL A N 1
ATOM 5716 C CA . VAL A 1 751 ? -10.283 23.085 -27.639 1.00 92.25 751 VAL A CA 1
ATOM 5717 C C . VAL A 1 751 ? -11.430 23.597 -26.770 1.00 92.25 751 VAL A C 1
ATOM 5719 O O . VAL A 1 751 ? -11.381 24.708 -26.253 1.00 92.25 751 VAL A O 1
ATOM 5722 N N . THR A 1 752 ? -12.477 22.796 -26.610 1.00 93.38 752 THR A N 1
ATOM 5723 C CA . THR A 1 752 ? -13.550 23.047 -25.642 1.00 93.38 752 THR A CA 1
ATOM 5724 C C . THR A 1 752 ? -13.644 21.887 -24.656 1.00 93.38 752 THR A C 1
ATOM 5726 O O . THR A 1 752 ? -13.473 20.722 -25.034 1.00 93.38 752 THR A O 1
ATOM 5729 N N . CYS A 1 753 ? -13.894 22.210 -23.387 1.00 94.50 753 CYS A N 1
ATOM 5730 C CA . CYS A 1 753 ? -14.335 21.245 -22.390 1.00 94.50 753 CYS A CA 1
ATOM 5731 C C . CYS A 1 753 ? -15.850 21.063 -22.541 1.00 94.50 753 CYS A C 1
ATOM 5733 O O . CYS A 1 753 ? -16.609 22.025 -22.439 1.00 94.50 753 CYS A O 1
ATOM 5735 N N . LEU A 1 754 ? -16.289 19.833 -22.793 1.00 93.69 754 LEU A N 1
ATOM 5736 C CA . LEU A 1 754 ? -17.705 19.490 -22.903 1.00 93.69 754 LEU A CA 1
ATOM 5737 C C . LEU A 1 754 ? -18.333 19.260 -21.524 1.00 93.69 754 LEU A C 1
ATOM 5739 O O . LEU A 1 754 ? -19.500 19.591 -21.336 1.00 93.69 754 LEU A O 1
ATOM 5743 N N . ARG A 1 755 ? -17.566 18.686 -20.585 1.00 94.00 755 ARG A N 1
ATOM 5744 C CA . ARG A 1 755 ? -17.900 18.540 -19.157 1.00 94.00 755 ARG A CA 1
ATOM 5745 C C . ARG A 1 755 ? -16.701 18.041 -18.346 1.00 94.00 755 ARG A C 1
ATOM 5747 O O . ARG A 1 755 ? -15.873 17.280 -18.855 1.00 94.00 755 ARG A O 1
ATOM 5754 N N . TYR A 1 756 ? -16.673 18.419 -17.074 1.00 94.00 756 TYR A N 1
ATOM 5755 C CA . TYR A 1 756 ? -15.886 17.783 -16.019 1.00 94.00 756 TYR A CA 1
ATOM 5756 C C . TYR A 1 756 ? -16.769 16.806 -15.228 1.00 94.00 756 TYR A C 1
ATOM 5758 O O . TYR A 1 756 ? -17.892 17.153 -14.861 1.00 94.00 756 TYR A O 1
ATOM 5766 N N . GLU A 1 757 ? -16.271 15.603 -14.956 1.00 92.69 757 GLU A N 1
ATOM 5767 C CA . GLU A 1 757 ? -16.916 14.609 -14.093 1.00 92.69 757 GLU A CA 1
ATOM 5768 C C . GLU A 1 757 ? -15.951 14.233 -12.955 1.00 92.69 757 GLU A C 1
ATOM 5770 O O . GLU A 1 757 ? -14.964 13.539 -13.188 1.00 92.69 757 GLU A O 1
ATOM 5775 N N . ILE A 1 758 ? -16.218 14.681 -11.720 1.00 91.69 758 ILE A N 1
ATOM 5776 C CA . ILE A 1 758 ? -15.550 14.137 -10.520 1.00 91.69 758 ILE A CA 1
ATOM 5777 C C . ILE A 1 758 ? -15.817 12.629 -10.459 1.00 91.69 758 ILE A C 1
ATOM 5779 O O . ILE A 1 758 ? -16.980 12.220 -10.532 1.00 91.69 758 ILE A O 1
ATOM 5783 N N . ARG A 1 759 ? -14.761 11.823 -10.293 1.00 88.50 759 ARG A N 1
ATOM 5784 C CA . ARG A 1 759 ? -14.874 10.374 -10.089 1.00 88.50 759 ARG A CA 1
ATOM 5785 C C . ARG A 1 759 ? -15.122 10.106 -8.606 1.00 88.50 759 ARG A C 1
ATOM 5787 O O . ARG A 1 759 ? -16.276 9.913 -8.222 1.00 88.50 759 ARG A O 1
ATOM 5794 N N . ASP A 1 760 ? -14.092 10.207 -7.772 1.00 85.25 760 ASP A N 1
ATOM 5795 C CA . ASP A 1 760 ? -14.188 9.936 -6.339 1.00 85.25 760 ASP A CA 1
ATOM 5796 C C . ASP A 1 760 ? -13.744 11.127 -5.474 1.00 85.25 760 ASP A C 1
ATOM 5798 O O . ASP A 1 760 ? -13.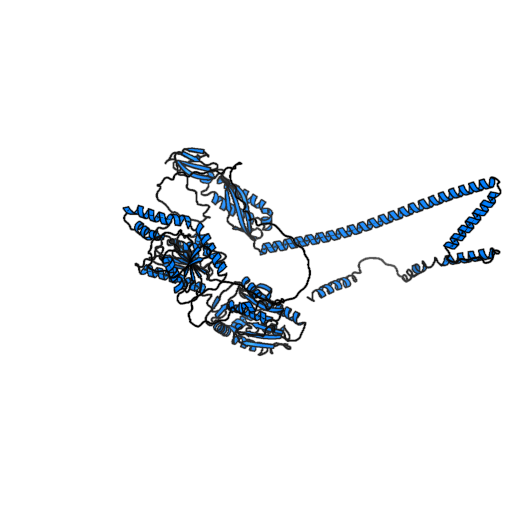060 12.051 -5.915 1.00 85.25 760 ASP A O 1
ATOM 5802 N N . ILE A 1 761 ? -14.208 11.122 -4.219 1.00 89.62 761 ILE A N 1
ATOM 5803 C CA . ILE A 1 761 ? -13.891 12.129 -3.197 1.00 89.62 761 ILE A CA 1
ATOM 5804 C C . ILE A 1 761 ? -13.537 11.382 -1.916 1.00 89.62 761 ILE A C 1
ATOM 5806 O O . ILE A 1 761 ? -14.420 10.832 -1.254 1.00 89.62 761 ILE A O 1
ATOM 5810 N N . HIS A 1 762 ? -12.255 11.372 -1.569 1.00 88.25 762 HIS A N 1
ATOM 5811 C CA . HIS A 1 762 ? -11.737 10.727 -0.372 1.00 88.25 762 HIS A CA 1
ATOM 5812 C C . HIS A 1 762 ? -11.530 11.774 0.725 1.00 88.25 762 HIS A C 1
ATOM 5814 O O . HIS A 1 762 ? -10.895 12.807 0.514 1.00 88.25 762 HIS A O 1
ATOM 5820 N N . ALA A 1 763 ? -12.080 11.496 1.904 1.00 89.06 763 ALA A N 1
ATOM 5821 C CA . ALA A 1 763 ? -11.994 12.347 3.084 1.00 89.06 763 ALA A CA 1
ATOM 5822 C C . ALA A 1 763 ? -11.465 11.523 4.274 1.00 89.06 763 ALA A C 1
ATOM 5824 O O . ALA A 1 763 ? -11.813 10.342 4.379 1.00 89.06 763 ALA A O 1
ATOM 5825 N N . PRO A 1 764 ? -10.668 12.107 5.190 1.00 88.38 764 PRO A N 1
ATOM 5826 C CA . PRO A 1 764 ? -10.167 11.407 6.368 1.00 88.38 764 PRO A CA 1
ATOM 5827 C C . PRO A 1 764 ? -11.301 10.781 7.188 1.00 88.38 764 PRO A C 1
ATOM 5829 O O . PRO A 1 764 ? -12.260 11.460 7.566 1.00 88.38 764 PRO A O 1
ATOM 5832 N N . ALA A 1 765 ? -11.181 9.484 7.490 1.00 87.50 765 ALA A N 1
ATOM 5833 C CA . ALA A 1 765 ? -12.265 8.687 8.071 1.00 87.50 765 ALA A CA 1
ATOM 5834 C C . ALA A 1 765 ? -12.845 9.285 9.367 1.00 87.50 765 ALA A C 1
ATOM 5836 O O . ALA A 1 765 ? -14.058 9.266 9.556 1.00 87.50 765 ALA A O 1
ATOM 5837 N N . ALA A 1 766 ? -12.004 9.889 10.215 1.00 85.75 766 ALA A N 1
ATOM 5838 C CA . ALA A 1 766 ? -12.431 10.555 11.447 1.00 85.75 766 ALA A CA 1
ATOM 5839 C C . ALA A 1 766 ? -13.399 11.734 11.205 1.00 85.75 766 ALA A C 1
ATOM 5841 O O . ALA A 1 766 ? -14.334 11.930 11.981 1.00 85.75 766 ALA A O 1
ATOM 5842 N N . VAL A 1 767 ? -13.218 12.495 10.117 1.00 86.69 767 VAL A N 1
ATOM 5843 C CA . VAL A 1 767 ? -14.096 13.624 9.756 1.00 86.69 767 VAL A CA 1
ATOM 5844 C C . VAL A 1 767 ? -15.427 13.109 9.209 1.00 86.69 767 VAL A C 1
ATOM 5846 O O . VAL A 1 767 ? -16.490 13.591 9.599 1.00 86.69 767 VAL A O 1
ATOM 5849 N N . VAL A 1 768 ? -15.383 12.076 8.361 1.00 85.75 768 VAL A N 1
ATOM 5850 C CA . VAL A 1 768 ? -16.582 11.413 7.824 1.00 85.75 768 VAL A CA 1
ATOM 5851 C C . VAL A 1 768 ? -17.410 10.788 8.950 1.00 85.75 768 VAL A C 1
ATOM 5853 O O . VAL A 1 768 ? -18.630 10.948 8.987 1.00 85.75 768 VAL A O 1
ATOM 5856 N N . GLU A 1 769 ? -16.763 10.135 9.918 1.00 87.94 769 GLU A N 1
ATOM 5857 C CA . GLU A 1 769 ? -17.443 9.562 11.078 1.00 87.94 769 GLU A CA 1
ATOM 5858 C C . GLU A 1 769 ? -18.033 10.647 11.994 1.00 87.94 769 GLU A C 1
ATOM 5860 O O . GLU A 1 769 ? -19.187 10.531 12.410 1.00 87.94 769 GLU A O 1
ATOM 5865 N N . ALA A 1 770 ? -17.304 11.737 12.262 1.00 86.06 770 ALA A N 1
ATOM 5866 C CA . ALA A 1 770 ? -17.825 12.879 13.016 1.00 86.06 770 ALA A CA 1
ATOM 5867 C C . ALA A 1 770 ? -19.069 13.493 12.345 1.00 86.06 770 ALA A C 1
ATOM 5869 O O . ALA A 1 770 ? -20.084 13.716 13.009 1.00 86.06 770 ALA A O 1
ATOM 5870 N N . MET A 1 771 ? -19.037 13.671 11.020 1.00 85.31 771 MET A N 1
ATOM 5871 C CA . MET A 1 771 ? -20.178 14.148 10.236 1.00 85.31 771 MET A CA 1
ATOM 5872 C C . MET A 1 771 ? -21.363 13.167 10.293 1.00 85.31 771 MET A C 1
ATOM 5874 O O . MET A 1 771 ? -22.505 13.587 10.486 1.00 85.31 771 MET A O 1
ATOM 5878 N N . HIS A 1 772 ? -21.125 11.853 10.202 1.00 86.31 772 HIS A N 1
ATOM 5879 C CA . HIS A 1 772 ? -22.181 10.846 10.367 1.00 86.31 772 HIS A CA 1
ATOM 5880 C C . HIS A 1 772 ? -22.780 10.838 11.780 1.00 86.31 772 HIS A C 1
ATOM 5882 O O . HIS A 1 772 ? -24.004 10.742 11.913 1.00 86.31 772 HIS A O 1
ATOM 5888 N N . ARG A 1 773 ? -21.964 10.993 12.832 1.00 89.31 773 ARG A N 1
ATOM 5889 C CA . ARG A 1 773 ? -22.433 11.144 14.220 1.00 89.31 773 ARG A CA 1
ATOM 5890 C C . ARG A 1 773 ? -23.305 12.398 14.368 1.00 89.31 773 ARG A C 1
ATOM 5892 O O . ARG A 1 773 ? -24.408 12.294 14.901 1.00 89.31 773 ARG A O 1
ATOM 5899 N N . GLN A 1 774 ? -22.885 13.542 13.819 1.00 88.94 774 GLN A N 1
ATOM 5900 C CA . GLN A 1 774 ? -23.659 14.793 13.830 1.00 88.94 774 GLN A CA 1
ATOM 5901 C C . GLN A 1 774 ? -25.004 14.658 13.097 1.00 88.94 774 GLN A C 1
ATOM 5903 O O . GLN A 1 774 ? -26.046 14.989 13.662 1.00 88.94 774 GLN A O 1
ATOM 5908 N N . VAL A 1 775 ? -25.009 14.127 11.869 1.00 87.88 775 VAL A N 1
ATOM 5909 C CA . VAL A 1 775 ? -26.242 13.917 11.085 1.00 87.88 775 VAL A CA 1
ATOM 5910 C C . VAL A 1 775 ? -27.179 12.920 11.774 1.00 87.88 775 VAL A C 1
ATOM 5912 O O . VAL A 1 775 ? -28.398 13.088 11.727 1.00 87.88 775 VAL A O 1
ATOM 5915 N N . THR A 1 776 ? -26.638 11.902 12.447 1.00 86.50 776 THR A N 1
ATOM 5916 C CA . THR A 1 776 ? -27.435 10.947 13.231 1.00 86.50 776 THR A CA 1
ATOM 5917 C C . THR A 1 776 ? -28.050 11.620 14.457 1.00 86.50 776 THR A C 1
ATOM 5919 O O . THR A 1 776 ? -29.254 11.501 14.663 1.00 86.50 776 THR A O 1
ATOM 5922 N N . ALA A 1 777 ? -27.274 12.396 15.220 1.00 91.19 777 ALA A N 1
ATOM 5923 C CA . ALA A 1 777 ? -27.771 13.140 16.377 1.00 91.19 777 ALA A CA 1
ATOM 5924 C C . ALA A 1 777 ? -28.864 14.156 15.994 1.00 91.19 777 ALA A C 1
ATOM 5926 O O . ALA A 1 777 ? -29.887 14.247 16.674 1.00 91.19 777 ALA A O 1
ATOM 5927 N N . GLU A 1 778 ? -28.703 14.875 14.878 1.00 89.75 778 GLU A N 1
ATOM 5928 C CA . GLU A 1 778 ? -29.730 15.807 14.404 1.00 89.75 778 GLU A CA 1
ATOM 5929 C C . GLU A 1 778 ? -31.001 15.079 13.937 1.00 89.75 778 GLU A C 1
ATOM 5931 O O . GLU A 1 778 ? -32.111 15.520 14.239 1.00 89.75 778 GLU A O 1
ATOM 5936 N N . ARG A 1 779 ? -30.868 13.934 13.251 1.00 91.19 779 ARG A N 1
ATOM 5937 C CA . ARG A 1 779 ? -32.012 13.089 12.868 1.00 91.19 779 ARG A CA 1
ATOM 5938 C C . ARG A 1 779 ? -32.759 12.556 14.088 1.00 91.19 779 ARG A C 1
ATOM 5940 O O . ARG A 1 779 ? -33.982 12.663 14.111 1.00 91.19 779 ARG A O 1
ATOM 5947 N N . SER A 1 780 ? -32.052 12.057 15.103 1.00 90.69 780 SER A N 1
ATOM 5948 C CA . SER A 1 780 ? -32.657 11.607 16.363 1.00 90.69 780 SER A CA 1
ATOM 5949 C C . SER A 1 780 ? -33.396 12.744 17.067 1.00 90.69 780 SER A C 1
ATOM 5951 O O . SER A 1 780 ? -34.559 12.580 17.417 1.00 90.69 780 SER A O 1
ATOM 5953 N N . LYS A 1 781 ? -32.784 13.932 17.172 1.00 94.44 781 LYS A N 1
ATOM 5954 C CA . LYS A 1 781 ? -33.426 15.122 17.754 1.00 94.44 781 LYS A CA 1
ATOM 5955 C C . LYS A 1 781 ? -34.680 15.552 16.983 1.00 94.44 781 LYS A C 1
ATOM 5957 O O . LYS A 1 781 ? -35.688 15.900 17.590 1.00 94.44 781 LYS A O 1
ATOM 5962 N N . ARG A 1 782 ? -34.647 15.529 15.644 1.00 93.75 782 ARG A N 1
ATOM 5963 C CA . ARG A 1 782 ? -35.829 15.822 14.810 1.00 93.75 782 ARG A CA 1
ATOM 5964 C C . ARG A 1 782 ? -36.931 14.772 15.003 1.00 93.75 782 ARG A C 1
ATOM 5966 O O . ARG A 1 782 ? -38.096 15.147 15.065 1.00 93.75 782 ARG A O 1
ATOM 5973 N N . ALA A 1 783 ? -36.579 13.491 15.125 1.00 94.00 783 ALA A N 1
ATOM 5974 C CA . ALA A 1 783 ? -37.536 12.418 15.395 1.00 94.00 783 ALA A CA 1
ATOM 5975 C C . ALA A 1 783 ? -38.175 12.546 16.790 1.00 94.00 783 ALA A C 1
ATOM 5977 O O . ALA A 1 783 ? -39.388 12.430 16.907 1.00 94.00 783 ALA A O 1
ATOM 5978 N N . GLU A 1 784 ? -37.389 12.861 17.821 1.00 94.38 784 GLU A N 1
ATOM 5979 C CA . GLU A 1 784 ? -37.862 13.101 19.192 1.00 94.38 784 GLU A CA 1
ATOM 5980 C C . GLU A 1 784 ? -38.830 14.296 19.276 1.00 94.38 784 GLU A C 1
ATOM 5982 O O . GLU A 1 784 ? -39.880 14.205 19.914 1.00 94.38 784 GLU A O 1
ATOM 5987 N N . ILE A 1 785 ? -38.525 15.398 18.578 1.00 93.75 785 ILE A N 1
ATOM 5988 C CA . ILE A 1 785 ? -39.424 16.559 18.479 1.00 93.75 785 ILE A CA 1
ATOM 5989 C C . ILE A 1 785 ? -40.735 16.170 17.781 1.00 93.75 785 ILE A C 1
ATOM 5991 O O . ILE A 1 785 ? -41.805 16.449 18.317 1.00 93.75 785 ILE A O 1
ATOM 5995 N N . LEU A 1 786 ? -40.667 15.490 16.631 1.00 93.00 786 LEU A N 1
ATOM 5996 C CA . LEU A 1 786 ? -41.856 15.072 15.876 1.00 93.00 786 LEU A CA 1
ATOM 5997 C C . LEU A 1 786 ? -42.717 14.051 16.636 1.00 93.00 786 LEU A C 1
ATOM 5999 O O . LEU A 1 786 ? -43.942 14.111 16.551 1.00 93.00 786 LEU A O 1
ATOM 6003 N N . GLU A 1 787 ? -42.106 13.148 17.403 1.00 92.94 787 GLU A N 1
ATOM 6004 C CA . GLU A 1 787 ? -42.815 12.210 18.279 1.00 92.94 787 GLU A CA 1
ATOM 6005 C C . GLU A 1 787 ? -43.513 12.955 19.429 1.00 92.94 787 GLU A C 1
ATOM 6007 O O . GLU A 1 787 ? -44.694 12.731 19.684 1.00 92.94 787 GLU A O 1
ATOM 6012 N N . SER A 1 788 ? -42.836 13.914 20.069 1.00 93.94 788 SER A N 1
ATOM 6013 C CA . SER A 1 788 ? -43.418 14.760 21.123 1.00 93.94 788 SER A CA 1
ATOM 6014 C C . SER A 1 788 ? -44.589 15.616 20.610 1.00 93.94 788 SER A C 1
ATOM 6016 O O . SER A 1 788 ? -45.650 15.689 21.240 1.00 93.94 788 SER A O 1
ATOM 6018 N N . GLU A 1 789 ? -44.453 16.209 19.420 1.00 93.19 789 GLU A N 1
ATOM 6019 C CA . GLU A 1 789 ? -45.532 16.938 18.743 1.00 93.19 789 GLU A CA 1
ATOM 6020 C C . GLU A 1 789 ? -46.683 16.008 18.324 1.00 93.19 789 GLU A C 1
ATOM 6022 O O . GLU A 1 789 ? -47.852 16.352 18.520 1.00 93.19 789 GLU A O 1
ATOM 6027 N N . GLY A 1 790 ? -46.376 14.803 17.834 1.00 94.81 790 GLY A N 1
ATOM 6028 C CA . GLY A 1 790 ? -47.350 13.769 17.483 1.00 94.81 790 GLY A CA 1
ATOM 6029 C C . GLY A 1 790 ? -48.155 13.274 18.688 1.00 94.81 790 GLY A C 1
ATOM 6030 O O . GLY A 1 790 ? -49.386 13.232 18.632 1.00 94.81 790 GLY A O 1
ATOM 6031 N N . GLN A 1 791 ? -47.492 12.981 19.810 1.00 93.06 791 GLN A N 1
ATOM 6032 C CA . GLN A 1 791 ? -48.137 12.613 21.074 1.00 93.06 791 GLN A CA 1
ATOM 6033 C C . GLN A 1 791 ? -49.016 13.750 21.605 1.00 93.06 791 GLN A C 1
ATOM 6035 O O . GLN A 1 791 ? -50.167 13.515 21.986 1.00 93.06 791 GLN A O 1
ATOM 6040 N N . ARG A 1 792 ? -48.525 14.997 21.566 1.00 93.75 792 ARG A N 1
ATOM 6041 C CA . ARG A 1 792 ? -49.302 16.187 21.943 1.00 93.75 792 ARG A CA 1
ATOM 6042 C C . ARG A 1 792 ? -50.553 16.344 21.077 1.00 93.75 792 ARG A C 1
ATOM 6044 O O . ARG A 1 792 ? -51.638 16.555 21.619 1.00 93.75 792 ARG A O 1
ATOM 6051 N N . GLN A 1 793 ? -50.431 16.219 19.755 1.00 92.62 793 GLN A N 1
ATOM 6052 C CA . GLN A 1 793 ? -51.570 16.345 18.844 1.00 92.62 793 GLN A CA 1
ATOM 6053 C C . GLN A 1 793 ? -52.559 15.182 19.003 1.00 92.62 793 GLN A C 1
ATOM 6055 O O . GLN A 1 793 ? -53.768 15.404 19.000 1.00 92.62 793 GLN A O 1
ATOM 6060 N N . SER A 1 794 ? -52.070 13.959 19.223 1.00 92.88 794 SER A N 1
ATOM 6061 C CA . SER A 1 794 ? -52.895 12.787 19.537 1.00 92.88 794 SER A CA 1
ATOM 6062 C C . SER A 1 794 ? -53.710 12.998 20.820 1.00 92.88 794 SER A C 1
ATOM 6064 O O . SER A 1 794 ? -54.930 12.830 20.818 1.00 92.88 794 SER A O 1
ATOM 6066 N N . ALA A 1 795 ? -53.075 13.480 21.894 1.00 92.62 795 ALA A N 1
ATOM 6067 C CA . ALA A 1 795 ? -53.750 13.798 23.151 1.00 92.62 795 ALA A CA 1
ATOM 6068 C C . ALA A 1 795 ? -54.821 14.897 22.990 1.00 92.62 795 ALA A C 1
ATOM 6070 O O . ALA A 1 795 ? -55.917 14.765 23.540 1.00 92.62 795 ALA A O 1
ATOM 6071 N N . ILE A 1 796 ? -54.542 15.942 22.199 1.00 93.12 796 ILE A N 1
ATOM 6072 C CA . ILE A 1 796 ? -55.514 16.996 21.857 1.00 93.12 796 ILE A CA 1
ATOM 6073 C C . ILE A 1 796 ? -56.702 16.411 21.079 1.00 93.12 796 ILE A C 1
ATOM 6075 O O . ILE A 1 796 ? -57.850 16.655 21.450 1.00 93.12 796 ILE A O 1
ATOM 6079 N N . ASN A 1 797 ? -56.448 15.591 20.056 1.00 91.06 797 ASN A N 1
ATOM 6080 C CA . ASN A 1 797 ? -57.493 14.961 19.244 1.00 91.06 797 ASN A CA 1
ATOM 6081 C C . ASN A 1 797 ? -58.396 14.042 20.092 1.00 91.06 797 ASN A C 1
ATOM 6083 O O . ASN A 1 797 ? -59.617 14.061 19.943 1.00 91.06 797 ASN A O 1
ATOM 6087 N N . ILE A 1 798 ? -57.816 13.277 21.025 1.00 91.81 798 ILE A N 1
ATOM 6088 C CA . ILE A 1 798 ? -58.561 12.425 21.967 1.00 91.81 798 ILE A CA 1
ATOM 6089 C C . ILE A 1 798 ? -59.398 13.270 22.941 1.00 91.81 798 ILE A C 1
ATOM 6091 O O . ILE A 1 798 ? -60.531 12.901 23.256 1.00 91.81 798 ILE A O 1
ATOM 6095 N N . ALA A 1 799 ? -58.870 14.398 23.426 1.00 91.38 799 ALA A N 1
ATOM 6096 C CA . ALA A 1 799 ? -59.594 15.294 24.326 1.00 91.38 799 ALA A CA 1
ATOM 6097 C C . ALA A 1 799 ? -60.780 15.983 23.628 1.00 91.38 799 ALA A C 1
ATOM 6099 O O . ALA A 1 799 ? -61.887 15.992 24.171 1.00 91.38 799 ALA A O 1
ATOM 6100 N N . GLU A 1 800 ? -60.581 16.496 22.412 1.00 91.31 800 GLU A N 1
ATOM 6101 C CA . GLU A 1 800 ? -61.642 17.130 21.624 1.00 91.31 800 GLU A CA 1
ATOM 6102 C C . GLU A 1 800 ? -62.702 16.106 21.184 1.00 91.31 800 GLU A C 1
ATOM 6104 O O . GLU A 1 800 ? -63.895 16.359 21.340 1.00 91.31 800 GLU A O 1
ATOM 6109 N N . GLY A 1 801 ? -62.296 14.898 20.773 1.00 93.12 801 GLY A N 1
ATOM 6110 C CA . GLY A 1 801 ? -63.222 13.802 20.469 1.00 93.12 801 GLY A CA 1
ATOM 6111 C C . GLY A 1 801 ? -64.089 13.397 21.670 1.00 93.12 801 GLY A C 1
ATOM 6112 O O . GLY A 1 801 ? -65.302 13.230 21.533 1.00 93.12 801 GLY A O 1
ATOM 6113 N N . LYS A 1 802 ? -63.509 13.321 22.879 1.00 92.31 802 LYS A N 1
ATOM 6114 C CA . LYS A 1 802 ? -64.273 13.104 24.123 1.00 92.31 802 LYS A CA 1
ATOM 6115 C C . LYS A 1 802 ? -65.254 14.247 24.392 1.00 92.31 802 LYS A C 1
ATOM 6117 O O . LYS A 1 802 ? -66.420 13.982 24.684 1.00 92.31 802 LYS A O 1
ATOM 6122 N N . LYS A 1 803 ? -64.820 15.502 24.240 1.00 93.44 803 LYS A N 1
ATOM 6123 C CA . LYS A 1 803 ? -65.663 16.702 24.381 1.00 93.44 803 LYS A CA 1
ATOM 6124 C C . LYS A 1 803 ? -66.847 16.675 23.410 1.00 93.44 803 LYS A C 1
ATOM 6126 O O . LYS A 1 803 ? -67.983 16.829 23.853 1.00 93.44 803 LYS A O 1
ATOM 6131 N N . GLN A 1 804 ? -66.617 16.375 22.132 1.00 89.81 804 GLN A N 1
ATOM 6132 C CA . GLN A 1 804 ? -67.686 16.209 21.145 1.00 89.81 804 GLN A CA 1
ATOM 6133 C C . GLN A 1 804 ? -68.619 15.037 21.485 1.00 89.81 804 GLN A C 1
ATOM 6135 O O . GLN A 1 804 ? -69.831 15.205 21.400 1.00 89.81 804 GLN A O 1
ATOM 6140 N N . SER A 1 805 ? -68.109 13.888 21.951 1.00 90.19 805 SER A N 1
ATOM 6141 C CA . SER A 1 805 ? -68.979 12.767 22.354 1.00 90.19 805 SER A CA 1
ATOM 6142 C C . SER A 1 805 ? -69.885 13.098 23.548 1.00 90.19 805 SER A C 1
ATOM 6144 O O . SER A 1 805 ? -71.036 12.671 23.571 1.00 90.19 805 SER A O 1
ATOM 6146 N N . VAL A 1 806 ? -69.413 13.905 24.509 1.00 90.31 806 VAL A N 1
ATOM 6147 C CA . VAL A 1 806 ? -70.221 14.350 25.658 1.00 90.31 806 VAL A CA 1
ATOM 6148 C C . VAL A 1 806 ? -71.274 15.376 25.230 1.00 90.31 806 VAL A C 1
ATOM 6150 O O . VAL A 1 806 ? -72.409 15.308 25.699 1.00 90.31 806 VAL A O 1
ATOM 6153 N N . ILE A 1 807 ? -70.935 16.288 24.310 1.00 89.75 807 ILE A N 1
ATOM 6154 C CA . ILE A 1 807 ? -71.897 17.237 23.726 1.00 89.75 807 ILE A CA 1
ATOM 6155 C C . ILE A 1 807 ? -73.001 16.473 22.983 1.00 89.75 807 ILE A C 1
ATOM 6157 O O . ILE A 1 807 ? -74.171 16.627 23.323 1.00 89.75 807 ILE A O 1
ATOM 6161 N N . LEU A 1 808 ? -72.634 15.577 22.061 1.00 89.00 808 LEU A N 1
ATOM 6162 C CA . LEU A 1 808 ? -73.587 14.778 21.285 1.00 89.00 808 LEU A CA 1
ATOM 6163 C C . LEU A 1 808 ? -74.460 13.878 22.173 1.00 89.00 808 LEU A C 1
ATOM 6165 O O . LEU A 1 808 ? -75.654 13.750 21.919 1.00 89.00 808 LEU A O 1
ATOM 6169 N N . ALA A 1 809 ? -73.911 13.294 23.245 1.00 90.00 809 ALA A N 1
ATOM 6170 C CA . ALA A 1 809 ? -74.694 12.522 24.212 1.00 90.00 809 ALA A CA 1
ATOM 6171 C C . ALA A 1 809 ? -75.697 13.397 24.991 1.00 90.00 809 ALA A C 1
ATOM 6173 O O . ALA A 1 809 ? -76.828 12.974 25.230 1.00 90.00 809 ALA A O 1
ATOM 6174 N N . SER A 1 810 ? -75.314 14.626 25.351 1.00 89.12 810 SER A N 1
ATOM 6175 C CA . SER A 1 810 ? -76.195 15.599 26.012 1.00 89.12 810 SER A CA 1
ATOM 6176 C C . SER A 1 810 ? -77.319 16.080 25.083 1.00 89.12 810 SER A C 1
ATOM 6178 O O . SER A 1 810 ? -78.483 16.141 25.481 1.00 89.12 810 SER A O 1
ATOM 6180 N N . GLU A 1 811 ? -77.001 16.352 23.815 1.00 90.62 811 GLU A N 1
ATOM 6181 C CA . GLU A 1 811 ? -77.972 16.732 22.782 1.00 90.62 811 GLU A CA 1
ATOM 6182 C C . GLU A 1 811 ? -78.924 15.580 22.430 1.00 90.62 811 GLU A C 1
ATOM 6184 O O . GLU A 1 811 ? -80.133 15.801 22.300 1.00 90.62 811 GLU A O 1
ATOM 6189 N N . ALA A 1 812 ? -78.417 14.345 22.359 1.00 87.50 812 ALA A N 1
ATOM 6190 C CA . ALA A 1 812 ? -79.227 13.144 22.181 1.00 87.50 812 ALA A CA 1
ATOM 6191 C C . ALA A 1 812 ? -80.188 12.935 23.360 1.00 87.50 812 ALA A C 1
ATOM 6193 O O . ALA A 1 812 ? -81.390 12.817 23.140 1.00 87.50 812 ALA A O 1
ATOM 6194 N N . LEU A 1 813 ? -79.698 12.991 24.605 1.00 90.06 813 LEU A N 1
ATOM 6195 C CA . LEU A 1 813 ? -80.527 12.852 25.809 1.00 90.06 813 LEU A CA 1
ATOM 6196 C C . LEU A 1 813 ? -81.567 13.980 25.926 1.00 90.06 813 LEU A C 1
ATOM 6198 O O . LEU A 1 813 ? -82.706 13.743 26.330 1.00 90.06 813 LEU A O 1
ATOM 6202 N N . ARG A 1 814 ? -81.219 15.217 25.549 1.00 91.12 814 ARG A N 1
ATOM 6203 C CA . ARG A 1 814 ? -82.178 16.331 25.471 1.00 91.12 814 ARG A CA 1
ATOM 6204 C C . ARG A 1 814 ? -83.278 16.044 24.447 1.00 91.12 814 ARG A C 1
ATOM 6206 O O . ARG A 1 814 ? -84.451 16.253 24.748 1.00 91.12 814 ARG A O 1
ATOM 6213 N N . SER A 1 815 ? -82.904 15.556 23.267 1.00 88.00 815 SER A N 1
ATOM 6214 C CA . SER A 1 815 ? -83.836 15.224 22.183 1.00 88.00 815 SER A CA 1
ATOM 6215 C C . SER A 1 815 ? -84.740 14.043 22.551 1.00 88.00 815 SER A C 1
ATOM 6217 O O . SER A 1 815 ? -85.947 14.108 22.340 1.00 88.00 815 SER A O 1
ATOM 6219 N N . GLU A 1 816 ? -84.190 13.003 23.183 1.00 89.44 816 GLU A N 1
ATOM 6220 C CA . GLU A 1 816 ? -84.934 11.861 23.724 1.00 89.44 816 GLU A CA 1
ATOM 6221 C C . GLU A 1 816 ? -85.984 12.313 24.746 1.00 89.44 816 GLU A C 1
ATOM 6223 O O . GLU A 1 816 ? -87.147 11.931 24.641 1.00 89.44 816 GLU A O 1
ATOM 6228 N N . ASN A 1 817 ? -85.610 13.175 25.698 1.00 88.19 817 ASN A N 1
ATOM 6229 C CA . ASN A 1 817 ? -86.544 13.682 26.705 1.00 88.19 817 ASN A CA 1
ATOM 6230 C C . ASN A 1 817 ? -87.671 14.532 26.097 1.00 88.19 817 ASN A C 1
ATOM 6232 O O . ASN A 1 817 ? -88.815 14.403 26.530 1.00 88.19 817 ASN A O 1
ATOM 6236 N N . ILE A 1 818 ? -87.378 15.356 25.084 1.00 90.38 818 ILE A N 1
ATOM 6237 C CA . ILE A 1 818 ? -88.397 16.124 24.349 1.00 90.38 818 ILE A CA 1
ATOM 6238 C C . ILE A 1 818 ? -89.343 15.177 23.598 1.00 90.38 818 ILE A C 1
ATOM 6240 O O . ILE A 1 818 ? -90.560 15.298 23.731 1.00 90.38 818 ILE A O 1
ATOM 6244 N N . ASN A 1 819 ? -88.801 14.199 22.869 1.00 86.25 819 ASN A N 1
ATOM 6245 C CA . ASN A 1 819 ? -89.590 13.231 22.107 1.00 86.25 819 ASN A CA 1
ATOM 6246 C C . ASN A 1 819 ? -90.464 12.360 23.023 1.00 86.25 819 ASN A C 1
ATOM 6248 O O . ASN A 1 819 ? -91.637 12.142 22.721 1.00 86.25 819 ASN A O 1
ATOM 6252 N N . ARG A 1 820 ? -89.930 11.918 24.171 1.00 89.94 820 ARG A N 1
ATOM 6253 C CA . ARG A 1 820 ? -90.683 11.183 25.196 1.00 89.94 820 ARG A CA 1
ATOM 6254 C C . ARG A 1 820 ? -91.810 12.030 25.779 1.00 89.94 820 ARG A C 1
ATOM 6256 O O . ARG A 1 820 ? -92.944 11.573 25.771 1.00 89.94 820 ARG A O 1
ATOM 6263 N N . ALA A 1 821 ? -91.532 13.257 26.222 1.00 87.94 821 ALA A N 1
ATOM 6264 C CA . ALA A 1 821 ? -92.561 14.142 26.772 1.00 87.94 821 ALA A CA 1
ATOM 6265 C C . ALA A 1 821 ? -93.663 14.460 25.742 1.00 87.94 821 ALA A C 1
ATOM 6267 O O . ALA A 1 821 ? -94.844 14.485 26.086 1.00 87.94 821 ALA A O 1
ATOM 6268 N N . SER A 1 822 ? -93.292 14.634 24.467 1.00 88.56 822 SER A N 1
ATOM 6269 C CA . SER A 1 822 ? -94.248 14.805 23.369 1.00 88.56 822 SER A CA 1
ATOM 6270 C C . SER A 1 822 ? -95.125 13.561 23.200 1.00 88.56 822 SER A C 1
ATOM 6272 O O . SER A 1 822 ? -96.349 13.672 23.261 1.00 88.56 822 SER A O 1
ATOM 6274 N N . GLY A 1 823 ? -94.521 12.374 23.070 1.00 89.19 823 GLY A N 1
ATOM 6275 C CA . GLY A 1 823 ? -95.240 11.108 22.895 1.00 89.19 823 GLY A CA 1
ATOM 6276 C C . GLY A 1 823 ? -96.099 10.710 24.101 1.00 89.19 823 GLY A C 1
ATOM 6277 O O . GLY A 1 823 ? -97.191 10.178 23.925 1.00 89.19 823 GLY A O 1
ATOM 6278 N N . GLU A 1 824 ? -95.664 11.021 25.324 1.00 87.69 824 GLU A N 1
ATOM 6279 C CA . GLU A 1 824 ? -96.474 10.880 26.538 1.00 87.69 824 GLU A CA 1
ATOM 6280 C C . GLU A 1 824 ? -97.686 11.822 26.504 1.00 87.69 824 GLU A C 1
ATOM 6282 O O . GLU A 1 824 ? -98.805 11.382 26.771 1.00 87.69 824 GLU A O 1
ATOM 6287 N N . SER A 1 825 ? -97.508 13.090 26.108 1.00 87.31 825 SER A N 1
ATOM 6288 C CA . SER A 1 825 ? -98.622 14.044 25.991 1.00 87.31 825 SER A CA 1
ATOM 6289 C C . SER A 1 825 ? -99.636 13.636 24.910 1.00 87.31 825 SER A C 1
ATOM 6291 O O . SER A 1 825 ? -100.844 13.684 25.143 1.00 87.31 825 SER A O 1
ATOM 6293 N N . GLU A 1 826 ? -99.159 13.140 23.767 1.00 89.00 826 GLU A N 1
ATOM 6294 C CA . GLU A 1 826 ? -99.985 12.651 22.662 1.00 89.00 826 GLU A CA 1
ATOM 6295 C C . GLU A 1 826 ? -100.727 11.360 23.041 1.00 89.00 826 GLU A C 1
ATOM 6297 O O . GLU A 1 826 ? -101.933 11.248 22.816 1.00 89.00 826 GLU A O 1
ATOM 6302 N N . ALA A 1 827 ? -100.058 10.415 23.710 1.00 84.75 827 ALA A N 1
ATOM 6303 C CA . ALA A 1 827 ? -100.685 9.196 24.220 1.00 84.75 827 ALA A CA 1
ATOM 6304 C C . ALA A 1 827 ? -101.728 9.478 25.318 1.00 84.75 827 ALA A C 1
ATOM 6306 O O . ALA A 1 827 ? -102.745 8.783 25.387 1.00 84.75 827 ALA A O 1
ATOM 6307 N N . ILE A 1 828 ? -101.513 10.496 26.161 1.00 84.38 828 ILE A N 1
ATOM 6308 C CA . ILE A 1 828 ? -102.503 10.960 27.144 1.00 84.38 828 ILE A CA 1
ATOM 6309 C C . ILE A 1 828 ? -103.715 11.572 26.433 1.00 84.38 828 ILE A C 1
ATOM 6311 O O . ILE A 1 828 ? -104.843 11.207 26.764 1.00 84.38 828 ILE A O 1
ATOM 6315 N N . LEU A 1 829 ? -103.509 12.434 25.430 1.00 88.38 829 LEU A N 1
ATOM 6316 C CA . LEU A 1 829 ? -104.595 13.019 24.637 1.00 88.38 829 LEU A CA 1
ATOM 6317 C C . LEU A 1 829 ? -105.403 11.945 23.894 1.00 88.38 829 LEU A C 1
ATOM 6319 O O . LEU A 1 829 ? -106.627 11.935 24.001 1.00 88.38 829 LEU A O 1
ATOM 6323 N N . LEU A 1 830 ? -104.740 11.002 23.216 1.00 85.19 830 LEU A N 1
ATOM 6324 C CA . LEU A 1 830 ? -105.382 9.873 22.530 1.00 85.19 830 LEU A CA 1
ATOM 6325 C C . LEU A 1 830 ? -106.168 8.974 23.493 1.00 85.19 830 LEU A C 1
ATOM 6327 O O . LEU A 1 830 ? -107.280 8.553 23.179 1.00 85.19 830 LEU A O 1
ATOM 6331 N N . ARG A 1 831 ? -105.636 8.695 24.691 1.00 85.62 831 ARG A N 1
ATOM 6332 C CA . ARG A 1 831 ? -106.382 7.956 25.722 1.00 85.62 831 ARG A CA 1
ATOM 6333 C C . ARG A 1 831 ? -107.572 8.748 26.248 1.00 85.62 831 ARG A C 1
ATOM 6335 O O . ARG A 1 831 ? -108.623 8.149 26.458 1.00 85.62 831 ARG A O 1
ATOM 6342 N N . ALA A 1 832 ? -107.436 10.055 26.458 1.00 84.75 832 ALA A N 1
ATOM 6343 C CA . ALA A 1 832 ? -108.523 10.901 26.935 1.00 84.75 832 ALA A CA 1
ATOM 6344 C C . ALA A 1 832 ? -109.668 10.974 25.912 1.00 84.75 832 ALA A C 1
ATOM 6346 O O . ALA A 1 832 ? -110.820 10.753 26.282 1.00 84.75 832 ALA A O 1
ATOM 6347 N N . THR A 1 833 ? -109.366 11.190 24.627 1.00 87.38 833 THR A N 1
ATOM 6348 C CA . THR A 1 833 ? -110.378 11.231 23.559 1.00 87.38 833 THR A CA 1
ATOM 6349 C C . THR A 1 833 ? -111.029 9.869 23.324 1.00 87.38 833 THR A C 1
ATOM 6351 O O . THR A 1 833 ? -112.254 9.803 23.256 1.00 87.38 833 THR A O 1
ATOM 6354 N N . ALA A 1 834 ? -110.262 8.774 23.297 1.00 83.50 834 ALA A N 1
ATOM 6355 C CA . ALA A 1 834 ? -110.821 7.424 23.179 1.00 83.50 834 ALA A CA 1
ATOM 6356 C C . ALA A 1 834 ? -111.673 7.029 24.402 1.00 83.50 834 ALA A C 1
ATOM 6358 O O . ALA A 1 834 ? -112.700 6.367 24.256 1.00 83.50 834 ALA A O 1
ATOM 6359 N N . THR A 1 835 ? -111.291 7.463 25.610 1.00 79.88 835 THR A N 1
ATOM 6360 C CA . THR A 1 835 ? -112.085 7.229 26.830 1.00 79.88 835 THR A CA 1
ATOM 6361 C C . THR A 1 835 ? -113.375 8.047 26.816 1.00 79.88 835 THR A C 1
ATOM 6363 O O . THR A 1 835 ? -114.421 7.503 27.158 1.00 79.88 835 THR A O 1
ATOM 6366 N N . ALA A 1 836 ? -113.331 9.311 26.378 1.00 82.12 836 ALA A N 1
ATOM 6367 C CA . ALA A 1 836 ? -114.522 10.141 26.204 1.00 82.12 836 ALA A CA 1
ATOM 6368 C C . ALA A 1 836 ? -115.489 9.514 25.186 1.00 82.12 836 ALA A C 1
ATOM 6370 O O . ALA A 1 836 ? -116.621 9.213 25.542 1.00 82.12 836 ALA A O 1
ATOM 6371 N N . GLN A 1 837 ? -115.011 9.170 23.984 1.00 83.62 837 GLN A N 1
ATOM 6372 C CA . GLN A 1 837 ? -115.812 8.490 22.956 1.00 83.62 837 GLN A CA 1
ATOM 6373 C C . GLN A 1 837 ? -116.397 7.153 23.444 1.00 83.62 837 GLN A C 1
ATOM 6375 O O . GLN A 1 837 ? -117.537 6.820 23.121 1.00 83.62 837 GLN A O 1
ATOM 6380 N N . GLY A 1 838 ? -115.646 6.390 24.245 1.00 78.19 838 GLY A N 1
ATOM 6381 C CA . GLY A 1 838 ? -116.138 5.166 24.880 1.00 78.19 838 GLY A CA 1
ATOM 6382 C C . GLY A 1 838 ? -117.245 5.424 25.908 1.00 78.19 838 GLY A C 1
ATOM 6383 O O . GLY A 1 838 ? -118.230 4.688 25.944 1.00 78.19 838 GLY A O 1
ATOM 6384 N N . ILE A 1 839 ? -117.120 6.483 26.715 1.00 77.81 839 ILE A N 1
ATOM 6385 C CA . ILE A 1 839 ? -118.158 6.920 27.660 1.00 77.81 839 ILE A CA 1
ATOM 6386 C C . ILE A 1 839 ? -119.400 7.409 26.905 1.00 77.81 839 ILE A C 1
ATOM 6388 O O . ILE A 1 839 ? -120.502 6.992 27.253 1.00 77.81 839 ILE A O 1
ATOM 6392 N N . ASP A 1 840 ? -119.240 8.203 25.845 1.00 79.94 840 ASP A N 1
ATOM 6393 C CA . ASP A 1 840 ? -120.339 8.701 25.010 1.00 79.94 840 ASP A CA 1
ATOM 6394 C C . ASP A 1 840 ? -121.104 7.548 24.339 1.00 79.94 840 ASP A C 1
ATOM 6396 O O . ASP A 1 840 ? -122.336 7.511 24.360 1.00 79.94 840 ASP A O 1
ATOM 6400 N N . ALA A 1 841 ? -120.388 6.550 23.807 1.00 75.69 841 ALA A N 1
ATOM 6401 C CA . ALA A 1 841 ? -120.986 5.354 23.216 1.00 75.69 841 ALA A CA 1
ATOM 6402 C C . ALA A 1 841 ? -121.749 4.500 24.249 1.00 75.69 841 ALA A C 1
ATOM 6404 O O . ALA A 1 841 ? -122.830 3.980 23.951 1.00 75.69 841 ALA A O 1
ATOM 6405 N N . VAL A 1 842 ? -121.232 4.381 25.478 1.00 69.25 842 VAL A N 1
ATOM 6406 C CA . VAL A 1 842 ? -121.929 3.705 26.587 1.00 69.25 842 VAL A CA 1
ATOM 6407 C C . VAL A 1 842 ? -123.150 4.511 27.042 1.00 69.25 842 VAL A C 1
ATOM 6409 O O . VAL A 1 842 ? -124.219 3.931 27.218 1.00 69.25 842 VAL A O 1
ATOM 6412 N N . ALA A 1 843 ? -123.046 5.836 27.162 1.00 70.00 843 ALA A N 1
ATOM 6413 C CA . ALA A 1 843 ? -124.157 6.711 27.534 1.00 70.00 843 ALA A CA 1
ATOM 6414 C C . ALA A 1 843 ? -125.296 6.660 26.500 1.00 70.00 843 ALA A C 1
ATOM 6416 O O . ALA A 1 843 ? -126.458 6.486 26.872 1.00 70.00 843 ALA A O 1
ATOM 6417 N N . ALA A 1 844 ? -124.968 6.702 25.205 1.00 71.75 844 ALA A N 1
ATOM 6418 C CA . ALA A 1 844 ? -125.929 6.501 24.121 1.00 71.75 844 ALA A CA 1
ATOM 6419 C C . ALA A 1 844 ? -126.578 5.102 24.168 1.00 71.75 844 ALA A C 1
ATOM 6421 O O . ALA A 1 844 ? -127.782 4.969 23.955 1.00 71.75 844 ALA A O 1
ATOM 6422 N N . SER A 1 845 ? -125.807 4.063 24.508 1.00 66.88 845 SER A N 1
ATOM 6423 C CA . SER A 1 845 ? -126.318 2.690 24.650 1.00 66.88 845 SER A CA 1
ATOM 6424 C C . SER A 1 845 ? -127.259 2.519 25.850 1.00 66.88 845 SER A C 1
ATOM 6426 O O . SER A 1 845 ? -128.228 1.768 25.760 1.00 66.88 845 SER A O 1
ATOM 6428 N N . ILE A 1 846 ? -127.016 3.237 26.952 1.00 65.31 846 ILE A N 1
ATOM 6429 C CA . ILE A 1 846 ? -127.913 3.290 28.119 1.00 65.31 846 ILE A CA 1
ATOM 6430 C C . ILE A 1 846 ? -129.208 4.036 27.760 1.00 65.31 846 ILE A C 1
ATOM 6432 O O . ILE A 1 846 ? -130.300 3.543 28.043 1.00 65.31 846 ILE A O 1
ATOM 6436 N N . ALA A 1 847 ? -129.103 5.184 27.083 1.00 65.94 847 ALA A N 1
ATOM 6437 C CA . ALA A 1 847 ? -130.258 5.964 26.629 1.00 65.94 847 ALA A CA 1
ATOM 6438 C C . ALA A 1 847 ? -131.151 5.203 25.625 1.00 65.94 847 ALA A C 1
ATOM 6440 O O . ALA A 1 847 ? -132.346 5.477 25.534 1.00 65.94 847 ALA A O 1
ATOM 6441 N N . ALA A 1 848 ? -130.599 4.217 24.909 1.00 64.69 848 ALA A N 1
ATOM 6442 C CA . ALA A 1 848 ? -131.316 3.373 23.951 1.00 64.69 848 ALA A CA 1
ATOM 6443 C C . ALA A 1 848 ? -132.180 2.249 24.578 1.00 64.69 848 ALA A C 1
ATOM 6445 O O . ALA A 1 848 ? -132.735 1.435 23.836 1.00 64.69 848 ALA A O 1
ATOM 6446 N N . GLY A 1 849 ? -132.315 2.193 25.911 1.00 61.62 849 GLY A N 1
ATOM 6447 C CA . GLY A 1 849 ? -133.413 1.485 26.586 1.00 61.62 849 GLY A CA 1
ATOM 6448 C C . GLY A 1 849 ? -133.455 -0.035 26.385 1.00 61.62 849 GLY A C 1
ATOM 6449 O O . GLY A 1 849 ? -134.472 -0.572 25.951 1.00 61.62 849 GLY A O 1
ATOM 6450 N N . ARG A 1 850 ? -132.360 -0.740 26.695 1.00 58.75 850 ARG A N 1
ATOM 6451 C CA . ARG A 1 850 ? -132.304 -2.216 26.708 1.00 58.75 850 ARG A CA 1
ATOM 6452 C C . ARG A 1 850 ? -131.719 -2.701 28.031 1.00 58.75 850 ARG A C 1
ATOM 6454 O O . ARG A 1 850 ? -130.582 -2.356 28.340 1.00 58.75 850 ARG A O 1
ATOM 6461 N N . ASP A 1 851 ? -132.444 -3.534 28.777 1.00 58.72 851 ASP A N 1
ATOM 6462 C CA . ASP A 1 851 ? -132.087 -3.899 30.164 1.00 58.72 851 ASP A CA 1
ATOM 6463 C C . ASP A 1 851 ? -130.712 -4.578 30.312 1.00 58.72 851 ASP A C 1
ATOM 6465 O O . ASP A 1 851 ? -130.033 -4.414 31.326 1.00 58.72 851 ASP A O 1
ATOM 6469 N N . ALA A 1 852 ? -130.231 -5.246 29.258 1.00 59.53 852 ALA A N 1
ATOM 6470 C CA . ALA A 1 852 ? -128.877 -5.801 29.194 1.00 59.53 852 ALA A CA 1
ATOM 6471 C C . ALA A 1 852 ? -127.755 -4.746 29.357 1.00 59.53 852 ALA A C 1
ATOM 6473 O O . ALA A 1 852 ? -126.631 -5.103 29.711 1.00 59.53 852 ALA A O 1
ATOM 6474 N N . ALA A 1 853 ? -128.032 -3.456 29.122 1.00 60.34 853 ALA A N 1
ATOM 6475 C CA . ALA A 1 853 ? -127.043 -2.385 29.235 1.00 60.34 853 ALA A CA 1
ATOM 6476 C C . ALA A 1 853 ? -126.561 -2.173 30.680 1.00 60.34 853 ALA A C 1
ATOM 6478 O O . ALA A 1 853 ? -125.363 -1.983 30.891 1.00 60.34 853 ALA A O 1
ATOM 6479 N N . GLN A 1 854 ? -127.446 -2.264 31.685 1.00 63.19 854 GLN A N 1
ATOM 6480 C CA . GLN A 1 854 ? -127.001 -2.186 33.082 1.00 63.19 854 GLN A CA 1
ATOM 6481 C C . GLN A 1 854 ? -126.142 -3.397 33.450 1.00 63.19 854 GLN A C 1
ATOM 6483 O O . GLN A 1 854 ? -125.072 -3.218 34.024 1.00 63.19 854 GLN A O 1
ATOM 6488 N N . SER A 1 855 ? -126.533 -4.608 33.034 1.00 60.09 855 SER A N 1
ATOM 6489 C CA . SER A 1 855 ? -125.730 -5.819 33.247 1.00 60.09 855 SER A CA 1
ATOM 6490 C C . SER A 1 855 ? -124.338 -5.722 32.612 1.00 60.09 855 SER A C 1
ATOM 6492 O O . SER A 1 855 ? -123.364 -6.142 33.231 1.00 60.09 855 SER A O 1
ATOM 6494 N N . ALA A 1 856 ? -124.215 -5.125 31.421 1.00 61.66 856 ALA A N 1
ATOM 6495 C CA . ALA A 1 856 ? -122.926 -4.897 30.765 1.00 61.66 856 ALA A CA 1
ATOM 6496 C C . ALA A 1 856 ? -122.043 -3.881 31.518 1.00 61.66 856 ALA A C 1
ATOM 6498 O O . ALA A 1 856 ? -120.838 -4.094 31.654 1.00 61.66 856 ALA A O 1
ATOM 6499 N N . VAL A 1 857 ? -122.627 -2.808 32.067 1.00 65.56 857 VAL A N 1
ATOM 6500 C CA . VAL A 1 857 ? -121.895 -1.847 32.913 1.00 65.56 857 VAL A CA 1
ATOM 6501 C C . VAL A 1 857 ? -121.470 -2.493 34.237 1.00 65.56 857 VAL A C 1
ATOM 6503 O O . VAL A 1 857 ? -120.316 -2.343 34.636 1.00 65.56 857 VAL A O 1
ATOM 6506 N N . SER A 1 858 ? -122.347 -3.267 34.886 1.00 66.31 858 SER A N 1
ATOM 6507 C CA . SER A 1 858 ? -122.003 -4.052 36.080 1.00 66.31 858 SER A CA 1
ATOM 6508 C C . SER A 1 858 ? -120.869 -5.041 35.804 1.00 66.31 858 SER A C 1
ATOM 6510 O O . SER A 1 858 ? -119.941 -5.135 36.605 1.00 66.31 858 SER A O 1
ATOM 6512 N N . LEU A 1 859 ? -120.904 -5.732 34.659 1.00 70.00 859 LEU A N 1
ATOM 6513 C CA . LEU A 1 859 ? -119.853 -6.657 34.245 1.00 70.00 859 LEU A CA 1
ATOM 6514 C C . LEU A 1 859 ? -118.529 -5.925 33.996 1.00 70.00 859 LEU A C 1
ATOM 6516 O O . LEU A 1 859 ? -117.510 -6.367 34.506 1.00 70.00 859 LEU A O 1
ATOM 6520 N N . SER A 1 860 ? -118.529 -4.769 33.324 1.00 64.75 860 SER A N 1
ATOM 6521 C CA . SER A 1 860 ? -117.301 -3.986 33.103 1.00 64.75 860 SER A CA 1
ATOM 6522 C C . SER A 1 860 ? -116.717 -3.399 34.400 1.00 64.75 860 SER A C 1
ATOM 6524 O O . SER A 1 860 ? -115.500 -3.262 34.535 1.00 64.75 860 SER A O 1
ATOM 6526 N N . ILE A 1 861 ? -117.558 -3.082 35.393 1.00 73.75 861 ILE A N 1
ATOM 6527 C CA . ILE A 1 861 ? -117.102 -2.712 36.744 1.00 73.75 861 ILE A CA 1
ATOM 6528 C C . ILE A 1 861 ? -116.499 -3.932 37.458 1.00 73.75 861 ILE A C 1
ATOM 6530 O O . ILE A 1 861 ? -115.442 -3.803 38.074 1.00 73.75 861 ILE A O 1
ATOM 6534 N N . ALA A 1 862 ? -117.111 -5.114 37.336 1.00 69.94 862 ALA A N 1
ATOM 6535 C CA . ALA A 1 862 ? -116.575 -6.358 37.886 1.00 69.94 862 ALA A CA 1
ATOM 6536 C C . ALA A 1 862 ? -115.252 -6.774 37.212 1.00 69.94 862 ALA A C 1
ATOM 6538 O O . ALA A 1 862 ? -114.311 -7.141 37.908 1.00 69.94 862 ALA A O 1
ATOM 6539 N N . GLU A 1 863 ? -115.127 -6.639 35.889 1.00 70.00 863 GLU A N 1
ATOM 6540 C CA . GLU A 1 863 ? -113.874 -6.844 35.154 1.00 70.00 863 GLU A CA 1
ATOM 6541 C C . GLU A 1 863 ? -112.793 -5.869 35.622 1.00 70.00 863 GLU A C 1
ATOM 6543 O O . GLU A 1 863 ? -111.689 -6.301 35.932 1.00 70.00 863 GLU A O 1
ATOM 6548 N N . LYS A 1 864 ? -113.095 -4.570 35.759 1.00 73.12 864 LYS A N 1
ATOM 6549 C CA . LYS A 1 864 ? -112.132 -3.584 36.286 1.00 73.12 864 LYS A CA 1
ATOM 6550 C C . LYS A 1 864 ? -111.740 -3.857 37.739 1.00 73.12 864 LYS A C 1
ATOM 6552 O O . LYS A 1 864 ? -110.590 -3.620 38.101 1.00 73.12 864 LYS A O 1
ATOM 6557 N N . TYR A 1 865 ? -112.657 -4.375 38.557 1.00 71.69 865 TYR A N 1
ATOM 6558 C CA . TYR A 1 865 ? -112.353 -4.838 39.910 1.00 71.69 865 TYR A CA 1
ATOM 6559 C C . TYR A 1 865 ? -111.409 -6.049 39.883 1.00 71.69 865 TYR A C 1
ATOM 6561 O O . TYR A 1 865 ? -110.390 -6.036 40.568 1.00 71.69 865 TYR A O 1
ATOM 6569 N N . VAL A 1 866 ? -111.688 -7.054 39.045 1.00 72.06 866 VAL A N 1
ATOM 6570 C CA . VAL A 1 866 ? -110.833 -8.240 38.866 1.00 72.06 866 VAL A CA 1
ATOM 6571 C C . VAL A 1 866 ? -109.466 -7.872 38.283 1.00 72.06 866 VAL A C 1
ATOM 6573 O O . VAL A 1 866 ? -108.464 -8.388 38.763 1.00 72.06 866 VAL A O 1
ATOM 6576 N N . ASP A 1 867 ? -109.381 -6.950 37.322 1.00 71.00 867 ASP A N 1
ATOM 6577 C CA . ASP A 1 867 ? -108.114 -6.502 36.722 1.00 71.00 867 ASP A CA 1
ATOM 6578 C C . ASP A 1 867 ? -107.269 -5.690 37.723 1.00 71.00 867 ASP A C 1
ATOM 6580 O O . ASP A 1 867 ? -106.050 -5.852 37.794 1.00 71.00 867 ASP A O 1
ATOM 6584 N N . ALA A 1 868 ? -107.907 -4.881 38.578 1.00 69.69 868 ALA A N 1
ATOM 6585 C CA . ALA A 1 868 ? -107.242 -4.233 39.709 1.00 69.69 868 ALA A CA 1
ATOM 6586 C C . ALA A 1 868 ? -106.745 -5.256 40.749 1.00 69.69 868 ALA A C 1
ATOM 6588 O O . ALA A 1 868 ? -105.604 -5.165 41.207 1.00 69.69 868 ALA A O 1
ATOM 6589 N N . PHE A 1 869 ? -107.556 -6.269 41.075 1.00 67.88 869 PHE A N 1
ATOM 6590 C CA . PHE A 1 869 ? -107.179 -7.358 41.983 1.00 67.88 869 PHE A CA 1
ATOM 6591 C C . PHE A 1 869 ? -106.038 -8.215 41.403 1.00 67.88 869 PHE A C 1
ATOM 6593 O O . PHE A 1 869 ? -105.125 -8.607 42.126 1.00 67.88 869 PHE A O 1
ATOM 6600 N N . ALA A 1 870 ? -106.035 -8.452 40.089 1.00 65.44 870 ALA A N 1
ATOM 6601 C CA . ALA A 1 870 ? -105.001 -9.198 39.376 1.00 65.44 870 ALA A CA 1
ATOM 6602 C C . ALA A 1 870 ? -103.667 -8.438 39.301 1.00 65.44 870 ALA A C 1
ATOM 6604 O O . ALA A 1 870 ? -102.608 -9.059 39.393 1.00 65.44 870 ALA A O 1
ATOM 6605 N N . ARG A 1 871 ? -103.694 -7.102 39.186 1.00 68.81 871 ARG A N 1
ATOM 6606 C CA . ARG A 1 871 ? -102.493 -6.254 39.327 1.00 68.81 871 ARG A CA 1
ATOM 6607 C C . ARG A 1 871 ? -101.956 -6.298 40.754 1.00 68.81 871 ARG A C 1
ATOM 6609 O O . ARG A 1 871 ? -100.773 -6.569 40.939 1.00 68.81 871 ARG A O 1
ATOM 6616 N N . LEU A 1 872 ? -102.829 -6.153 41.754 1.00 61.41 872 LEU A N 1
ATOM 6617 C CA . LEU A 1 872 ? -102.456 -6.265 43.168 1.00 61.41 872 LEU A CA 1
ATOM 6618 C C . LEU A 1 872 ? -101.812 -7.632 43.481 1.00 61.41 872 LEU A C 1
ATOM 6620 O O . LEU A 1 872 ? -100.780 -7.688 44.147 1.00 61.41 872 LEU A O 1
ATOM 6624 N N . ALA A 1 873 ? -102.360 -8.722 42.935 1.00 58.91 873 ALA A N 1
ATOM 6625 C CA . ALA A 1 873 ? -101.825 -10.081 43.062 1.00 58.91 873 ALA A CA 1
ATOM 6626 C C . ALA A 1 873 ? -100.544 -10.350 42.238 1.00 58.91 873 ALA A C 1
ATOM 6628 O O . ALA A 1 873 ? -99.881 -11.362 42.460 1.00 58.91 873 ALA A O 1
ATOM 6629 N N . LYS A 1 874 ? -100.183 -9.469 41.293 1.00 61.94 874 LYS A N 1
ATOM 6630 C CA . LYS A 1 874 ? -98.909 -9.516 40.550 1.00 61.94 874 LYS A CA 1
ATOM 6631 C C . LYS A 1 874 ? -97.800 -8.714 41.223 1.00 61.94 874 LYS A C 1
ATOM 6633 O O . LYS A 1 874 ? -96.642 -9.110 41.148 1.00 61.94 874 LYS A O 1
ATOM 6638 N N . GLU A 1 875 ? -98.149 -7.589 41.840 1.00 60.72 875 GLU A N 1
ATOM 6639 C CA . GLU A 1 875 ? -97.192 -6.658 42.454 1.00 60.72 875 GLU A CA 1
ATOM 6640 C C . GLU A 1 875 ? -96.974 -6.919 43.954 1.00 60.72 875 GLU A C 1
ATOM 6642 O O . GLU A 1 875 ? -95.990 -6.443 44.518 1.00 60.72 875 GLU A O 1
ATOM 6647 N N . SER A 1 876 ? -97.836 -7.714 44.603 1.00 47.72 876 SER A N 1
ATOM 6648 C CA . SER A 1 876 ? -97.660 -8.141 45.996 1.00 47.72 876 SER A CA 1
ATOM 6649 C C . SER A 1 876 ? -97.562 -9.665 46.137 1.00 47.72 876 SER A C 1
ATOM 6651 O O . SER A 1 876 ? -98.425 -10.419 45.698 1.00 47.72 876 SER A O 1
ATOM 6653 N N . THR A 1 877 ? -96.505 -10.136 46.804 1.00 55.25 877 THR A N 1
ATOM 6654 C CA . THR A 1 877 ? -96.165 -11.566 46.963 1.00 55.25 877 THR A CA 1
ATOM 6655 C C . THR A 1 877 ? -97.039 -12.312 47.990 1.00 55.25 877 THR A C 1
ATOM 6657 O O . THR A 1 877 ? -96.657 -13.377 48.471 1.00 55.25 877 THR A O 1
ATOM 6660 N N . ALA A 1 878 ? -98.185 -11.749 48.384 1.00 51.12 878 ALA A N 1
ATOM 6661 C CA . ALA A 1 878 ? -99.006 -12.220 49.497 1.00 51.12 878 ALA A CA 1
ATOM 6662 C C . ALA A 1 878 ? -100.415 -12.611 49.023 1.00 51.12 878 ALA A C 1
ATOM 6664 O O . ALA A 1 878 ? -101.304 -11.772 48.892 1.00 51.12 878 ALA A O 1
ATOM 6665 N N . VAL A 1 879 ? -100.631 -13.908 48.789 1.00 47.34 879 VAL A N 1
ATOM 6666 C CA . VAL A 1 879 ? -101.940 -14.445 48.388 1.00 47.34 879 VAL A CA 1
ATOM 6667 C C . VAL A 1 879 ? -102.886 -14.473 49.593 1.00 47.34 879 VAL A C 1
ATOM 6669 O O . VAL A 1 879 ? -102.796 -15.353 50.447 1.00 47.34 879 VAL A O 1
ATOM 6672 N N . VAL A 1 880 ? -103.816 -13.518 49.652 1.00 51.56 880 VAL A N 1
ATOM 6673 C CA . VAL A 1 880 ? -104.879 -13.463 50.668 1.00 51.56 880 VAL A CA 1
ATOM 6674 C C . VAL A 1 880 ? -106.167 -14.050 50.087 1.00 51.56 880 VAL A C 1
ATOM 6676 O O . VAL A 1 880 ? -106.872 -13.384 49.332 1.00 51.56 880 VAL A O 1
ATOM 6679 N N . VAL A 1 881 ? -106.485 -15.297 50.446 1.00 49.81 881 VAL A N 1
ATOM 6680 C CA . VAL A 1 881 ? -107.772 -15.936 50.115 1.00 49.81 881 VAL A CA 1
ATOM 6681 C C . VAL A 1 881 ? -108.766 -15.687 51.260 1.00 49.81 881 VAL A C 1
ATOM 6683 O O . VAL A 1 881 ? -108.505 -16.141 52.376 1.00 49.81 881 VAL A O 1
ATOM 6686 N N . PRO A 1 882 ? -109.907 -15.004 51.038 1.00 43.94 882 PRO A N 1
ATOM 6687 C CA . PRO A 1 882 ? -110.914 -14.817 52.081 1.00 43.94 882 PRO A CA 1
ATOM 6688 C C . PRO A 1 882 ? -111.614 -16.140 52.421 1.00 43.94 882 PRO A C 1
ATOM 6690 O O . PRO A 1 882 ? -112.308 -16.717 51.588 1.00 43.94 882 PRO A O 1
ATOM 6693 N N . GLY A 1 883 ? -111.470 -16.609 53.664 1.00 55.22 883 GLY A N 1
ATOM 6694 C CA . GLY A 1 883 ? -112.125 -17.835 54.145 1.00 55.22 883 GLY A CA 1
ATOM 6695 C C . GLY A 1 883 ? -113.638 -17.713 54.382 1.00 55.22 883 GLY A C 1
ATOM 6696 O O . GLY A 1 883 ? -114.290 -18.710 54.675 1.00 55.22 883 GLY A O 1
ATOM 6697 N N . ASN A 1 884 ? -114.202 -16.505 54.283 1.00 52.72 884 ASN A N 1
ATOM 6698 C CA . ASN A 1 884 ? -115.638 -16.244 54.360 1.00 52.72 884 ASN A CA 1
ATOM 6699 C C . ASN A 1 884 ? -115.962 -14.952 53.585 1.00 52.72 884 ASN A C 1
ATOM 6701 O O . ASN A 1 884 ? -115.213 -13.981 53.675 1.00 52.72 884 ASN A O 1
ATOM 6705 N N . VAL A 1 885 ? -117.054 -14.935 52.815 1.00 55.41 885 VAL A N 1
ATOM 6706 C CA . VAL A 1 885 ? -117.333 -13.902 51.788 1.00 55.41 885 VAL A CA 1
ATOM 6707 C C . VAL A 1 885 ? -118.345 -12.838 52.260 1.00 55.41 885 VAL A C 1
ATOM 6709 O O . VAL A 1 885 ? -118.885 -12.085 51.457 1.00 55.41 885 VAL A O 1
ATOM 6712 N N . GLY A 1 886 ? -118.648 -12.800 53.564 1.00 57.31 886 GLY A N 1
ATOM 6713 C CA . GLY A 1 886 ? -119.768 -12.030 54.126 1.00 57.31 886 GLY A CA 1
ATOM 6714 C C . GLY A 1 886 ? -119.460 -10.635 54.688 1.00 57.31 886 GLY A C 1
ATOM 6715 O O . GLY A 1 886 ? -120.405 -9.905 54.971 1.00 57.31 886 GLY A O 1
ATOM 6716 N N . ASP A 1 887 ? -118.191 -10.248 54.867 1.00 57.38 887 ASP A N 1
ATOM 6717 C CA . ASP A 1 887 ? -117.814 -8.965 55.490 1.00 57.38 887 ASP A CA 1
ATOM 6718 C C . ASP A 1 887 ? -116.868 -8.141 54.598 1.00 57.38 887 ASP A C 1
ATOM 6720 O O . ASP A 1 887 ? -115.686 -8.448 54.438 1.00 57.38 887 ASP A O 1
ATOM 6724 N N . MET A 1 888 ? -117.404 -7.058 54.028 1.00 53.66 888 MET A N 1
ATOM 6725 C CA . MET A 1 888 ? -116.649 -6.105 53.207 1.00 53.66 888 MET A CA 1
ATOM 6726 C C . MET A 1 888 ? -115.952 -5.006 54.030 1.00 53.66 888 MET A C 1
ATOM 6728 O O . MET A 1 888 ? -115.030 -4.364 53.525 1.00 53.66 888 MET A O 1
ATOM 6732 N N . ALA A 1 889 ? -116.348 -4.778 55.287 1.00 50.78 889 ALA A N 1
ATOM 6733 C CA . ALA A 1 889 ? -115.777 -3.724 56.126 1.00 50.78 889 ALA A CA 1
ATOM 6734 C C . ALA A 1 889 ? -114.360 -4.094 56.602 1.00 50.78 889 ALA A C 1
ATOM 6736 O O . ALA A 1 889 ? -113.441 -3.273 56.511 1.00 50.78 889 ALA A O 1
ATOM 6737 N N . GLY A 1 890 ? -114.150 -5.352 57.013 1.00 57.88 890 GLY A N 1
ATOM 6738 C CA . GLY A 1 890 ? -112.826 -5.870 57.387 1.00 57.88 890 GLY A CA 1
ATOM 6739 C C . GLY A 1 890 ? -111.796 -5.830 56.244 1.00 57.88 890 GLY A C 1
ATOM 6740 O O . GLY A 1 890 ? -110.614 -5.545 56.467 1.00 57.88 890 GLY A O 1
ATOM 6741 N N . LEU A 1 891 ? -112.245 -6.046 55.002 1.00 56.38 891 LEU A N 1
ATOM 6742 C CA . LEU A 1 891 ? -111.407 -5.965 53.799 1.00 56.38 891 LEU A CA 1
ATOM 6743 C C . LEU A 1 891 ? -110.891 -4.542 53.536 1.00 56.38 891 LEU A C 1
ATOM 6745 O O . LEU A 1 891 ? -109.697 -4.365 53.290 1.00 56.38 891 LEU A O 1
ATOM 6749 N N . ILE A 1 892 ? -111.753 -3.525 53.644 1.00 52.12 892 ILE A N 1
ATOM 6750 C CA . ILE A 1 892 ? -111.372 -2.117 53.425 1.00 52.12 892 ILE A CA 1
ATOM 6751 C C . ILE A 1 892 ? -110.349 -1.652 54.473 1.00 52.12 892 ILE A C 1
ATOM 6753 O O . ILE A 1 892 ? -109.347 -1.025 54.120 1.00 52.12 892 ILE A O 1
ATOM 6757 N N . ALA A 1 893 ? -110.547 -2.012 55.746 1.00 53.94 893 ALA A N 1
ATOM 6758 C CA . ALA A 1 893 ? -109.602 -1.691 56.816 1.00 53.94 893 ALA A CA 1
ATOM 6759 C C . ALA A 1 893 ? -108.216 -2.327 56.582 1.00 53.94 893 ALA A C 1
ATOM 6761 O O . ALA A 1 893 ? -107.185 -1.681 56.784 1.00 53.94 893 ALA A O 1
ATOM 6762 N N . THR A 1 894 ? -108.186 -3.573 56.100 1.00 55.16 894 THR A N 1
ATOM 6763 C CA . THR A 1 894 ? -106.939 -4.307 55.844 1.00 55.16 894 THR A CA 1
ATOM 6764 C C . THR A 1 894 ? -106.200 -3.761 54.616 1.00 55.16 894 THR A C 1
ATOM 6766 O O . THR A 1 894 ? -104.982 -3.588 54.663 1.00 55.16 894 THR A O 1
ATOM 6769 N N . ALA A 1 895 ? -106.917 -3.405 53.543 1.00 49.47 895 ALA A N 1
ATOM 6770 C CA . ALA A 1 895 ? -106.333 -2.795 52.344 1.00 49.47 895 ALA A CA 1
ATOM 6771 C C . ALA A 1 895 ? -105.670 -1.432 52.639 1.00 49.47 895 ALA A C 1
ATOM 6773 O O . ALA A 1 895 ? -104.535 -1.186 52.222 1.00 49.47 895 ALA A O 1
ATOM 6774 N N . LEU A 1 896 ? -106.332 -0.570 53.424 1.00 51.84 896 LEU A N 1
ATOM 6775 C CA . LEU A 1 896 ? -105.767 0.716 53.856 1.00 51.84 896 LEU A CA 1
ATOM 6776 C C . LEU A 1 896 ? -104.517 0.537 54.739 1.00 51.84 896 LEU A C 1
ATOM 6778 O O . LEU A 1 896 ? -103.555 1.296 54.608 1.00 51.84 896 LEU A O 1
ATOM 6782 N N . GLY A 1 897 ? -104.488 -0.503 55.581 1.00 53.72 897 GLY A N 1
ATOM 6783 C CA . GLY A 1 897 ? -103.329 -0.846 56.411 1.00 53.72 897 GLY A CA 1
ATOM 6784 C C . GLY A 1 897 ? -102.072 -1.244 55.622 1.00 53.72 897 GLY A C 1
ATOM 6785 O O . GLY A 1 897 ? -100.958 -1.014 56.096 1.00 53.72 897 GLY A O 1
ATOM 6786 N N . VAL A 1 898 ? -102.224 -1.791 54.409 1.00 53.12 898 VAL A N 1
ATOM 6787 C CA . VAL A 1 898 ? -101.093 -2.122 53.519 1.00 53.12 898 VAL A CA 1
ATOM 6788 C C . VAL A 1 898 ? -100.571 -0.877 52.798 1.00 53.12 898 VAL A C 1
ATOM 6790 O O . VAL A 1 898 ? -99.357 -0.672 52.745 1.00 53.12 898 VAL A O 1
ATOM 6793 N N . TYR A 1 899 ? -101.463 -0.003 52.316 1.00 47.41 899 TYR A N 1
ATOM 6794 C CA . TYR A 1 899 ? -101.085 1.247 51.637 1.00 47.41 899 TYR A CA 1
ATOM 6795 C C . TYR A 1 899 ? -100.173 2.129 52.511 1.00 47.41 899 TYR A C 1
ATOM 6797 O O . TYR A 1 899 ? -99.183 2.678 52.029 1.00 47.41 899 TYR A O 1
ATOM 6805 N N . GLY A 1 900 ? -100.435 2.176 53.824 1.00 46.84 900 GLY A N 1
ATOM 6806 C CA . GLY A 1 900 ? -99.598 2.895 54.789 1.00 46.84 900 GLY A CA 1
ATOM 6807 C C . GLY A 1 900 ? -98.159 2.373 54.934 1.00 46.84 900 GLY A C 1
ATOM 6808 O O . GLY A 1 900 ? -97.285 3.147 55.315 1.00 46.84 900 GLY A O 1
ATOM 6809 N N . LYS A 1 901 ? -97.878 1.100 54.611 1.00 47.75 901 LYS A N 1
ATOM 6810 C CA . LYS A 1 901 ? -96.541 0.491 54.788 1.00 47.75 901 LYS A CA 1
ATOM 6811 C C . LYS A 1 901 ? -95.666 0.491 53.536 1.00 47.75 901 LYS A C 1
ATOM 6813 O O . LYS A 1 901 ? -94.444 0.461 53.658 1.00 47.75 901 LYS A O 1
ATOM 6818 N N . VAL A 1 902 ? -96.248 0.591 52.340 1.00 47.47 902 VAL A N 1
ATOM 6819 C CA . VAL A 1 902 ? -95.458 0.722 51.097 1.00 47.47 902 VAL A CA 1
ATOM 6820 C C . VAL A 1 902 ? -94.687 2.054 51.073 1.00 47.47 902 VAL A C 1
ATOM 6822 O O . VAL A 1 902 ? -93.566 2.110 50.572 1.00 47.47 902 VAL A O 1
ATOM 6825 N N . GLY A 1 903 ? -95.220 3.105 51.711 1.00 44.47 903 GLY A N 1
ATOM 6826 C CA . GLY A 1 903 ? -94.570 4.417 51.823 1.00 44.47 903 GLY A CA 1
ATOM 6827 C C . GLY A 1 903 ? -93.271 4.466 52.647 1.00 44.47 903 GLY A C 1
ATOM 6828 O O . GLY A 1 903 ? -92.507 5.420 52.498 1.00 44.47 903 GLY A O 1
ATOM 6829 N N . GLU A 1 904 ? -92.979 3.464 53.488 1.00 43.56 904 GLU A N 1
ATOM 6830 C CA . GLU A 1 904 ? -91.720 3.408 54.255 1.00 43.56 904 GLU A CA 1
ATOM 6831 C C . GLU A 1 904 ? -90.560 2.773 53.473 1.00 43.56 904 GLU A C 1
ATOM 6833 O O . GLU A 1 904 ? -89.404 3.151 53.677 1.00 43.56 904 GLU A O 1
ATOM 6838 N N . ALA A 1 905 ? -90.841 1.852 52.544 1.00 45.00 905 ALA A N 1
ATOM 6839 C CA . ALA A 1 905 ? -89.804 1.142 51.790 1.00 45.00 905 ALA A CA 1
ATOM 6840 C C . ALA A 1 905 ? -88.964 2.085 50.903 1.00 45.00 905 ALA A C 1
ATOM 6842 O O . ALA A 1 905 ? -87.755 1.900 50.759 1.00 45.00 905 ALA A O 1
ATOM 6843 N N . THR A 1 906 ? -89.581 3.137 50.359 1.00 41.56 906 THR A N 1
ATOM 6844 C CA . THR A 1 906 ? -88.958 4.053 49.387 1.00 41.56 906 THR A CA 1
ATOM 6845 C C . THR A 1 906 ? -88.037 5.110 50.018 1.00 41.56 906 THR A C 1
ATOM 6847 O O . THR A 1 906 ? -87.318 5.795 49.296 1.00 41.56 906 THR A O 1
ATOM 6850 N N . ARG A 1 907 ? -88.015 5.278 51.353 1.00 43.66 907 ARG A N 1
ATOM 6851 C CA . ARG A 1 907 ? -87.253 6.369 52.007 1.00 43.66 907 ARG A CA 1
ATOM 6852 C C . ARG A 1 907 ? -85.771 6.077 52.273 1.00 43.66 907 ARG A C 1
ATOM 6854 O O . ARG A 1 907 ? -84.986 7.014 52.410 1.00 43.66 907 ARG A O 1
ATOM 6861 N N . ARG A 1 908 ? -85.355 4.808 52.306 1.00 42.50 908 ARG A N 1
ATOM 6862 C CA . ARG A 1 908 ? -83.990 4.422 52.723 1.00 42.50 908 ARG A CA 1
ATOM 6863 C C . ARG A 1 908 ? -82.814 4.805 51.794 1.00 42.50 908 ARG A C 1
ATOM 6865 O O . ARG A 1 908 ? -81.697 4.812 52.307 1.00 42.50 908 ARG A O 1
ATOM 6872 N N . PRO A 1 909 ? -82.980 5.193 50.510 1.00 43.81 909 PRO A N 1
ATOM 6873 C CA . PRO A 1 909 ? -81.857 5.701 49.705 1.00 43.81 909 PRO A CA 1
ATOM 6874 C C . PRO A 1 909 ? -81.418 7.149 50.001 1.00 43.81 909 PRO A C 1
ATOM 6876 O O . PRO A 1 909 ? -80.343 7.542 49.557 1.00 43.81 909 PRO A O 1
ATOM 6879 N N . GLN A 1 910 ? -82.231 7.972 50.683 1.00 46.78 910 GLN A N 1
ATOM 6880 C CA . GLN A 1 910 ? -81.980 9.425 50.781 1.00 46.78 910 GLN A CA 1
ATOM 6881 C C . GLN A 1 910 ? -81.361 9.904 52.105 1.00 46.78 910 GLN A C 1
ATOM 6883 O O . GLN A 1 910 ? -80.839 11.017 52.151 1.00 46.78 910 GLN A O 1
ATOM 6888 N N . GLU A 1 911 ? -81.356 9.095 53.167 1.00 45.53 911 GLU A N 1
ATOM 6889 C CA . GLU A 1 911 ? -80.740 9.491 54.447 1.00 45.53 911 GLU A CA 1
ATOM 6890 C C . GLU A 1 911 ? -79.223 9.242 54.476 1.00 45.53 911 GLU A C 1
ATOM 6892 O O . GLU A 1 911 ? -78.473 10.086 54.965 1.00 45.53 911 GLU A O 1
ATOM 6897 N N . THR A 1 912 ? -78.737 8.160 53.858 1.00 44.62 912 THR A N 1
ATOM 6898 C CA . THR A 1 912 ? -77.294 7.875 53.722 1.00 44.62 912 THR A CA 1
ATOM 6899 C C . THR A 1 912 ? -76.568 8.948 52.907 1.00 44.62 912 THR A C 1
ATOM 6901 O O . THR A 1 912 ? -75.509 9.427 53.316 1.00 44.62 912 THR A O 1
ATOM 6904 N N . ALA A 1 913 ? -77.177 9.409 51.810 1.00 44.31 913 ALA A N 1
ATOM 6905 C CA . ALA A 1 913 ? -76.669 10.516 50.999 1.00 44.31 913 ALA A CA 1
ATOM 6906 C C . ALA A 1 913 ? -76.615 11.856 51.761 1.00 44.31 913 ALA A C 1
ATOM 6908 O O . ALA A 1 913 ? -75.806 12.721 51.429 1.00 44.31 913 ALA A O 1
ATOM 6909 N N . ARG A 1 914 ? -77.451 12.038 52.794 1.00 39.94 914 ARG A N 1
ATOM 6910 C CA . ARG A 1 914 ? -77.524 13.277 53.587 1.00 39.94 914 ARG A CA 1
ATOM 6911 C C . ARG A 1 914 ? -76.663 13.251 54.856 1.00 39.94 914 ARG A C 1
ATOM 6913 O O . ARG A 1 914 ? -76.410 14.309 55.423 1.00 39.94 914 ARG A O 1
ATOM 6920 N N . ALA A 1 915 ? -76.189 12.075 55.272 1.00 42.50 915 ALA A N 1
ATOM 6921 C CA . ALA A 1 915 ? -75.226 11.914 56.363 1.00 42.50 915 ALA A CA 1
ATOM 6922 C C . ALA A 1 915 ? -73.782 12.229 55.922 1.00 42.50 915 ALA A C 1
ATOM 6924 O O . ALA A 1 915 ? -73.056 12.909 56.641 1.00 42.50 915 ALA A O 1
ATOM 6925 N N . LEU A 1 916 ? -73.388 11.807 54.713 1.00 42.41 916 LEU A N 1
ATOM 6926 C CA . LEU A 1 916 ? -72.042 12.037 54.156 1.00 42.41 916 LEU A CA 1
ATOM 6927 C C . LEU A 1 916 ? -71.743 13.506 53.793 1.00 42.41 916 LEU A C 1
ATOM 6929 O O . LEU A 1 916 ? -70.591 13.855 53.567 1.00 42.41 916 LEU A O 1
ATOM 6933 N N . LEU A 1 917 ? -72.763 14.368 53.760 1.00 43.28 917 LEU A N 1
ATOM 6934 C CA . LEU A 1 917 ? -72.657 15.808 53.485 1.00 43.28 917 LEU A CA 1
ATOM 6935 C C . LEU A 1 917 ? -72.745 16.669 54.761 1.00 43.28 917 LEU A C 1
ATOM 6937 O O . LEU A 1 917 ? -73.123 17.837 54.688 1.00 43.28 917 LEU A O 1
ATOM 6941 N N . LYS A 1 918 ? -72.472 16.094 55.944 1.00 36.72 918 LYS A N 1
ATOM 6942 C CA . LYS A 1 918 ? -72.743 16.761 57.232 1.00 36.72 918 LYS A CA 1
ATOM 6943 C C . LYS A 1 918 ? -71.650 16.667 58.304 1.00 36.72 918 LYS A C 1
ATOM 6945 O O . LYS A 1 918 ? -71.916 16.985 59.458 1.00 36.72 918 LYS A O 1
ATOM 6950 N N . THR A 1 919 ? -70.435 16.262 57.938 1.00 35.91 919 THR A N 1
ATOM 6951 C CA . THR A 1 919 ? -69.279 16.152 58.855 1.00 35.91 919 THR A CA 1
ATOM 6952 C C . THR A 1 919 ? -68.115 17.070 58.463 1.00 35.91 919 THR A C 1
ATOM 6954 O O . THR A 1 919 ? -66.963 16.768 58.763 1.00 35.91 919 THR A O 1
ATOM 6957 N N . SER A 1 920 ? -68.397 18.162 57.746 1.00 32.44 920 SER A N 1
ATOM 6958 C CA . SER A 1 920 ? -67.389 19.120 57.276 1.00 32.44 920 SER A CA 1
ATOM 6959 C C . SER A 1 920 ? -67.986 20.512 57.020 1.00 32.44 920 SER A C 1
ATOM 6961 O O . SER A 1 920 ? -67.979 20.970 55.882 1.00 32.44 920 SER A O 1
ATOM 6963 N N . ASP A 1 921 ? -68.546 21.141 58.058 1.00 29.28 921 ASP A N 1
ATOM 6964 C CA . ASP A 1 921 ? -68.604 22.610 58.188 1.00 29.28 921 ASP A CA 1
ATOM 6965 C C . ASP A 1 921 ? -69.019 23.012 59.619 1.00 29.28 921 ASP A C 1
ATOM 6967 O O . ASP A 1 921 ? -70.195 23.145 59.939 1.00 29.28 921 ASP A O 1
ATOM 6971 N N . ASP A 1 922 ? -68.001 23.157 60.468 1.00 28.67 922 ASP A N 1
ATOM 6972 C CA . ASP A 1 922 ? -67.937 23.886 61.744 1.00 28.67 922 ASP A CA 1
ATOM 6973 C C . ASP A 1 922 ? -66.417 24.111 61.959 1.00 28.67 922 ASP A C 1
ATOM 6975 O O . ASP A 1 922 ? -65.650 23.151 61.867 1.00 28.67 922 ASP A O 1
ATOM 6979 N N . THR A 1 923 ? -65.858 25.310 62.155 1.00 27.41 923 THR A N 1
ATOM 6980 C CA . THR A 1 923 ? -66.436 26.648 62.397 1.00 27.41 923 THR A CA 1
ATOM 6981 C C . THR A 1 923 ? -65.544 27.762 61.819 1.00 27.41 923 THR A C 1
ATOM 6983 O O . THR A 1 923 ? -64.335 27.587 61.708 1.00 27.41 923 THR A O 1
ATOM 6986 N N . GLU A 1 924 ? -66.169 28.908 61.514 1.00 28.12 924 GLU A N 1
ATOM 6987 C CA . GLU A 1 924 ? -65.663 30.302 61.446 1.00 28.12 924 GLU A CA 1
ATOM 6988 C C . GLU A 1 924 ? -64.136 30.554 61.312 1.00 28.12 924 GLU A C 1
ATOM 6990 O O . GLU A 1 924 ? -63.326 30.226 62.173 1.00 28.12 924 GLU A O 1
ATOM 6995 N N . THR A 1 925 ? -63.678 31.326 60.324 1.00 27.48 925 THR A N 1
ATOM 6996 C CA . THR A 1 925 ? -63.853 32.798 60.304 1.00 27.48 925 THR A CA 1
ATOM 6997 C C . THR A 1 925 ? -63.565 33.387 58.910 1.00 27.48 925 THR A C 1
ATOM 6999 O O . THR A 1 925 ? -62.910 32.755 58.085 1.00 27.48 925 THR A O 1
ATOM 7002 N N . ALA A 1 926 ? -64.048 34.606 58.625 1.00 27.88 926 ALA A N 1
ATOM 7003 C CA . ALA A 1 926 ? -63.950 35.240 57.301 1.00 27.88 926 ALA A CA 1
ATOM 7004 C C . ALA A 1 926 ? -63.399 36.681 57.339 1.00 27.88 926 ALA A C 1
ATOM 7006 O O . ALA A 1 926 ? -63.592 37.384 58.332 1.00 27.88 926 ALA A O 1
ATOM 7007 N N . ARG A 1 927 ? -62.859 37.132 56.185 1.00 26.38 927 ARG A N 1
ATOM 7008 C CA . ARG A 1 927 ? -62.103 38.390 55.917 1.00 26.38 927 ARG A CA 1
ATOM 7009 C C . ARG A 1 927 ? -60.620 38.284 56.340 1.00 26.38 927 ARG A C 1
ATOM 7011 O O . ARG A 1 927 ? -60.329 37.671 57.353 1.00 26.38 927 ARG A O 1
ATOM 7018 N N . GLU A 1 928 ? -59.629 38.813 55.614 1.00 27.17 928 GLU A N 1
ATOM 7019 C CA . GLU A 1 928 ? -59.631 39.914 54.629 1.00 27.17 928 GLU A CA 1
ATOM 7020 C C . GLU A 1 928 ? -58.993 39.563 53.252 1.00 27.17 928 GLU A C 1
ATOM 7022 O O . GLU A 1 928 ? -59.161 38.458 52.744 1.00 27.17 928 GLU A O 1
ATOM 7027 N N . LEU A 1 929 ? -58.385 40.551 52.581 1.00 27.48 929 LEU A N 1
ATOM 7028 C CA . LEU A 1 929 ? -58.124 40.620 51.141 1.00 27.48 929 LEU A CA 1
ATOM 7029 C C . LEU A 1 929 ? -56.680 40.235 50.748 1.00 27.48 929 LEU A C 1
ATOM 7031 O O . LEU A 1 929 ? -55.771 40.259 51.573 1.00 27.48 929 LEU A O 1
ATOM 7035 N N . SER A 1 930 ? -56.475 40.083 49.432 1.00 23.89 930 SER A N 1
ATOM 7036 C CA . SER A 1 930 ? -55.200 40.052 48.679 1.00 23.89 930 SER A CA 1
ATOM 7037 C C . SER A 1 930 ? -54.549 38.689 48.378 1.00 23.89 930 SER A C 1
ATOM 7039 O O . SER A 1 930 ? -54.842 37.657 48.971 1.00 23.89 930 SER A O 1
ATOM 7041 N N . SER A 1 931 ? -53.723 38.710 47.331 1.00 24.73 931 SER A N 1
ATOM 7042 C CA . SER A 1 931 ? -53.035 37.596 46.665 1.00 24.73 931 SER A CA 1
ATOM 7043 C C . SER A 1 931 ? -51.509 37.834 46.711 1.00 24.73 931 SER A C 1
ATOM 7045 O O . SER A 1 931 ? -51.113 38.922 47.135 1.00 24.73 931 SER A O 1
ATOM 7047 N N . PRO A 1 932 ? -50.626 36.929 46.223 1.00 41.47 932 PRO A N 1
ATOM 7048 C CA . PRO A 1 932 ? -50.830 35.589 45.651 1.00 41.47 932 PRO A CA 1
ATOM 7049 C C . PRO A 1 932 ? -49.888 34.522 46.291 1.00 41.47 932 PRO A C 1
ATOM 7051 O O . PRO A 1 932 ? -49.342 34.731 47.365 1.00 41.47 932 PRO A O 1
ATOM 7054 N N . LEU A 1 933 ? -49.645 33.400 45.590 1.00 26.94 933 LEU A N 1
ATOM 7055 C CA . LEU A 1 933 ? -48.477 32.500 45.742 1.00 26.94 933 LEU A CA 1
ATOM 7056 C C . LEU A 1 933 ? -48.202 31.855 47.126 1.00 26.94 933 LEU A C 1
ATOM 7058 O O . LEU A 1 933 ? -47.357 32.336 47.870 1.00 26.94 933 LEU A O 1
ATOM 7062 N N . SER A 1 934 ? -48.726 30.642 47.372 1.00 28.02 934 SER A N 1
ATOM 7063 C CA . SER A 1 934 ? -47.925 29.537 47.959 1.00 28.02 934 SER A CA 1
ATOM 7064 C C . SER A 1 934 ? -48.669 28.191 47.989 1.00 28.02 934 SER A C 1
ATOM 7066 O O . SER A 1 934 ? -49.618 28.027 48.750 1.00 28.02 934 SER A O 1
ATOM 7068 N N . GLN A 1 935 ? -48.179 27.191 47.240 1.00 28.00 935 GLN A N 1
ATOM 7069 C CA . GLN A 1 935 ? -48.121 25.798 47.732 1.00 28.00 935 GLN A CA 1
ATOM 7070 C C . GLN A 1 935 ? -47.098 24.921 46.978 1.00 28.00 935 GLN A C 1
ATOM 7072 O O . GLN A 1 935 ? -47.303 23.736 46.707 1.00 28.00 935 GLN A O 1
ATOM 7077 N N . ALA A 1 936 ? -45.933 25.498 46.671 1.00 37.75 936 ALA A N 1
ATOM 7078 C CA . ALA A 1 936 ? -44.793 24.779 46.104 1.00 37.75 936 ALA A CA 1
ATOM 7079 C C . ALA A 1 936 ? -44.066 23.935 47.177 1.00 37.75 936 ALA A C 1
ATOM 7081 O O . ALA A 1 936 ? -42.927 24.221 47.536 1.00 37.75 936 ALA A O 1
ATOM 7082 N N . SER A 1 937 ? -44.730 22.906 47.720 1.00 39.53 937 SER A N 1
ATOM 7083 C CA . SER A 1 937 ? -44.150 22.041 48.768 1.00 39.53 937 SER A CA 1
ATOM 7084 C C . SER A 1 937 ? -44.484 20.546 48.664 1.00 39.53 937 SER A C 1
ATOM 7086 O O . SER A 1 937 ? -43.665 19.731 49.078 1.00 39.53 937 SER A O 1
ATOM 7088 N N . LYS A 1 938 ? -45.617 20.142 48.064 1.00 34.28 938 LYS A N 1
ATOM 7089 C CA . LYS A 1 938 ? -46.019 18.715 47.980 1.00 34.28 938 LYS A CA 1
ATOM 7090 C C . LYS A 1 938 ? -45.793 18.021 46.627 1.00 34.28 938 LYS A C 1
ATOM 7092 O O . LYS A 1 938 ? -45.971 16.815 46.536 1.00 34.28 938 LYS A O 1
ATOM 7097 N N . SER A 1 939 ? -45.314 18.736 45.603 1.00 35.88 939 SER A N 1
ATOM 7098 C CA . SER A 1 939 ? -44.886 18.133 44.320 1.00 35.88 939 SER A CA 1
ATOM 7099 C C . SER A 1 939 ? -43.399 17.740 44.280 1.00 35.88 939 SER A C 1
ATOM 7101 O O . SER A 1 939 ? -42.962 17.148 43.293 1.00 35.88 939 SER A O 1
ATOM 7103 N N . ARG A 1 940 ? -42.610 18.094 45.304 1.00 35.69 940 ARG A N 1
ATOM 7104 C CA . ARG A 1 940 ? -41.154 17.874 45.324 1.00 35.69 940 ARG A CA 1
ATOM 7105 C C . ARG A 1 940 ? -40.795 16.471 45.822 1.00 35.69 940 ARG A C 1
ATOM 7107 O O . ARG A 1 940 ? -40.211 15.702 45.074 1.00 35.69 940 ARG A O 1
ATOM 7114 N N . ALA A 1 941 ? -41.321 16.080 46.984 1.00 42.16 941 ALA A N 1
ATOM 7115 C CA . ALA A 1 941 ? -41.119 14.752 47.582 1.00 42.16 941 ALA A CA 1
ATOM 7116 C C . ALA A 1 941 ? -41.589 13.552 46.723 1.00 42.16 941 ALA A C 1
ATOM 7118 O O . ALA A 1 941 ? -41.211 12.424 47.009 1.00 42.16 941 ALA A O 1
ATOM 7119 N N . VAL A 1 942 ? -42.398 13.773 45.677 1.00 42.41 942 VAL A N 1
ATOM 7120 C CA . VAL A 1 942 ? -42.820 12.725 44.721 1.00 42.41 942 VAL A CA 1
ATOM 7121 C C . VAL A 1 942 ? -41.950 12.711 43.455 1.00 42.41 942 VAL A C 1
ATOM 7123 O O . VAL A 1 942 ? -41.867 11.690 42.786 1.00 42.41 942 VAL A O 1
ATOM 7126 N N . ARG A 1 943 ? -41.262 13.815 43.124 1.00 40.72 943 ARG A N 1
ATOM 7127 C CA . ARG A 1 943 ? -40.259 13.839 42.047 1.00 40.72 943 ARG A CA 1
ATOM 7128 C C . ARG A 1 943 ? -38.925 13.287 42.529 1.00 40.72 943 ARG A C 1
ATOM 7130 O O . ARG A 1 943 ? -38.374 12.412 41.874 1.00 40.72 943 ARG A O 1
ATOM 7137 N N . ASP A 1 944 ? -38.457 13.758 43.679 1.00 42.09 944 ASP A N 1
ATOM 7138 C CA . ASP A 1 944 ? -37.142 13.404 44.218 1.00 42.09 944 ASP A CA 1
ATOM 7139 C C . ASP A 1 944 ? -37.051 11.878 44.475 1.00 42.09 944 ASP A C 1
ATOM 7141 O O . ASP A 1 944 ? -36.066 11.244 44.111 1.00 42.09 944 ASP A O 1
ATOM 7145 N N . HIS A 1 945 ? -38.139 11.253 44.949 1.00 43.25 945 HIS A N 1
ATOM 7146 C CA . HIS A 1 945 ? -38.228 9.798 45.163 1.00 43.25 945 HIS A CA 1
ATOM 7147 C C . HIS A 1 945 ? -38.205 8.966 43.860 1.00 43.25 945 HIS A C 1
ATOM 7149 O O . HIS A 1 945 ? -37.733 7.833 43.866 1.00 43.25 945 HIS A O 1
ATOM 7155 N N . ILE A 1 946 ? -38.685 9.517 42.736 1.00 45.69 946 ILE A N 1
ATOM 7156 C CA . ILE A 1 946 ? -38.645 8.849 41.419 1.00 45.69 946 ILE A CA 1
ATOM 7157 C C . ILE A 1 946 ? -37.247 8.959 40.786 1.00 45.69 946 ILE A C 1
ATOM 7159 O O . ILE A 1 946 ? -36.856 8.083 40.018 1.00 45.69 946 ILE A O 1
ATOM 7163 N N . VAL A 1 947 ? -36.480 10.002 41.123 1.00 47.75 947 VAL A N 1
ATOM 7164 C CA . VAL A 1 947 ? -35.072 10.132 40.712 1.00 47.75 947 VAL A CA 1
ATOM 7165 C C . VAL A 1 947 ? -34.191 9.165 41.508 1.00 47.75 947 VAL A C 1
ATOM 7167 O O . VAL A 1 947 ? -33.431 8.410 40.906 1.00 47.75 947 VAL A O 1
ATOM 7170 N N . GLU A 1 948 ? -34.354 9.099 42.835 1.00 44.09 948 GLU A N 1
ATOM 7171 C CA . GLU A 1 948 ? -33.567 8.188 43.680 1.00 44.09 948 GLU A CA 1
ATOM 7172 C C . GLU A 1 948 ? -33.679 6.707 43.273 1.00 44.09 948 GLU A C 1
ATOM 7174 O O . GLU A 1 948 ? -32.688 5.978 43.333 1.00 44.09 948 GLU A O 1
ATOM 7179 N N . ASP A 1 949 ? -34.862 6.238 42.869 1.00 39.62 949 ASP A N 1
ATOM 7180 C CA . ASP A 1 949 ? -35.049 4.836 42.472 1.00 39.62 949 ASP A CA 1
ATOM 7181 C C . ASP A 1 949 ? -34.468 4.537 41.072 1.00 39.62 949 ASP A C 1
ATOM 7183 O O . ASP A 1 949 ? -34.104 3.393 40.774 1.00 39.62 949 ASP A O 1
ATOM 7187 N N . PHE A 1 950 ? -34.277 5.563 40.234 1.00 40.53 950 PHE A N 1
ATOM 7188 C CA . PHE A 1 950 ? -33.555 5.447 38.963 1.00 40.53 950 PHE A CA 1
ATOM 7189 C C . PHE A 1 950 ? -32.034 5.358 39.186 1.00 40.53 950 PHE A C 1
ATOM 7191 O O . PHE A 1 950 ? -31.372 4.481 38.621 1.00 40.53 950 PHE A O 1
ATOM 7198 N N . ASP A 1 951 ? -31.484 6.185 40.082 1.00 43.88 951 ASP A N 1
ATOM 7199 C CA . ASP A 1 951 ? -30.061 6.141 40.447 1.00 43.88 951 ASP A CA 1
ATOM 7200 C C . ASP A 1 951 ? -29.688 4.815 41.140 1.00 43.88 951 ASP A C 1
ATOM 7202 O O . ASP A 1 951 ? -28.690 4.185 40.779 1.00 43.88 951 ASP A O 1
ATOM 7206 N N . LYS A 1 952 ? -30.533 4.305 42.051 1.00 44.12 952 LYS A N 1
ATOM 7207 C CA . LYS A 1 952 ? -30.336 2.989 42.704 1.00 44.12 952 LYS A CA 1
ATOM 7208 C C . LYS A 1 952 ? -30.351 1.817 41.713 1.00 44.12 952 LYS A C 1
ATOM 7210 O O . LYS A 1 952 ? -29.632 0.836 41.906 1.00 44.12 952 LYS A O 1
ATOM 7215 N N . THR A 1 953 ? -31.114 1.923 40.623 1.00 43.81 953 THR A N 1
ATOM 7216 C CA . THR A 1 953 ? -31.126 0.909 39.550 1.00 43.81 953 THR A CA 1
ATOM 7217 C C . THR A 1 953 ? -29.858 0.972 38.682 1.00 43.81 953 THR A C 1
ATOM 7219 O O . THR A 1 953 ? -29.453 -0.032 38.099 1.00 43.81 953 THR A O 1
ATOM 7222 N N . THR A 1 954 ? -29.176 2.120 38.651 1.00 44.38 954 THR A N 1
ATOM 7223 C CA . THR A 1 954 ? -27.949 2.335 37.861 1.00 44.38 954 THR A CA 1
ATOM 7224 C C . THR A 1 954 ? -26.667 1.976 38.636 1.00 44.38 954 THR A C 1
ATOM 7226 O O . THR A 1 954 ? -25.607 1.830 38.036 1.00 44.38 954 THR A O 1
ATOM 7229 N N . GLN A 1 955 ? -26.750 1.744 39.954 1.00 41.09 955 GLN A N 1
ATOM 7230 C CA . GLN A 1 955 ? -25.626 1.303 40.805 1.00 41.09 955 GLN A CA 1
ATOM 7231 C C . GLN A 1 955 ? -25.610 -0.210 41.116 1.00 41.09 955 GLN A C 1
ATOM 7233 O O . GLN A 1 955 ? -24.964 -0.642 42.069 1.00 41.09 955 GLN A O 1
ATOM 7238 N N . SER A 1 956 ? -26.308 -1.043 40.333 1.00 44.19 956 SER A N 1
ATOM 7239 C CA . SER A 1 956 ? -26.351 -2.503 40.550 1.00 44.19 956 SER A CA 1
ATOM 7240 C C . SER A 1 956 ? -26.156 -3.352 39.283 1.00 44.19 956 SER A C 1
ATOM 7242 O O . SER A 1 956 ? -26.694 -4.460 39.181 1.00 44.19 956 SER A O 1
ATOM 7244 N N . ARG A 1 957 ? -25.345 -2.883 38.320 1.00 35.91 957 ARG A N 1
ATOM 7245 C CA . ARG A 1 957 ? -24.922 -3.709 37.178 1.00 35.91 957 ARG A CA 1
ATOM 7246 C C . ARG A 1 957 ? -23.530 -3.425 36.645 1.00 35.91 957 ARG A C 1
ATOM 7248 O O . ARG A 1 957 ? -23.103 -2.261 36.652 1.00 35.91 957 ARG A O 1
#

Solvent-accessible surface area (backbone atoms only — not comparable to full-atom values): 54998 Å² total; per-residue (Å²): 131,87,60,75,48,80,44,43,69,46,84,67,93,77,79,68,84,57,46,81,45,82,53,95,90,29,56,22,40,39,28,60,25,70,90,84,50,76,56,78,37,37,35,39,41,35,45,38,66,46,27,54,82,32,61,41,58,39,41,52,36,46,47,47,2,58,77,59,31,17,32,23,38,29,46,41,79,50,75,94,42,43,26,58,74,72,34,32,61,33,43,48,43,42,72,77,42,61,80,88,52,30,65,60,25,49,50,53,35,46,67,35,46,51,59,24,56,74,63,56,36,62,92,65,29,44,67,57,51,50,54,44,39,55,51,47,37,71,70,70,35,89,88,52,56,32,35,32,40,7,26,26,57,17,11,42,52,36,47,59,50,24,57,34,93,72,63,67,42,69,35,35,28,27,34,36,41,33,89,69,50,74,76,62,37,68,56,80,53,66,28,22,36,39,35,41,36,28,72,56,15,85,66,47,48,68,76,54,47,54,45,48,35,58,30,35,54,29,84,89,44,58,77,92,30,39,26,45,72,48,75,40,79,89,23,38,43,42,32,71,66,19,41,43,78,90,41,61,73,49,36,54,49,19,51,52,45,52,50,45,49,44,51,52,51,48,60,77,52,44,59,69,62,77,63,88,61,48,70,60,50,43,26,54,13,43,42,68,41,38,72,63,50,51,62,52,46,59,76,62,33,67,68,60,51,58,57,47,49,57,50,50,58,52,52,61,64,68,57,79,80,71,92,75,57,49,34,34,39,31,42,49,40,50,45,26,70,66,60,53,52,47,48,45,71,74,36,76,37,22,39,34,44,36,24,23,62,21,71,45,22,50,52,43,17,35,71,67,33,33,79,42,38,78,65,44,86,84,42,70,71,27,38,38,47,80,41,78,40,58,80,91,73,65,84,71,61,69,50,67,26,47,35,39,39,23,64,76,34,57,24,57,32,53,56,65,56,43,51,53,47,46,50,44,50,51,41,23,26,22,84,66,14,34,42,39,38,37,38,37,41,62,66,30,70,47,46,77,43,78,42,54,100,38,82,68,15,45,45,56,41,17,23,55,8,55,70,48,43,59,47,51,45,43,76,33,46,36,43,78,78,39,82,47,76,47,79,45,78,86,94,38,58,32,25,38,35,36,30,30,29,52,83,74,79,79,66,81,76,58,64,68,64,60,72,75,76,78,81,83,85,92,85,85,89,78,89,88,83,89,82,87,86,82,89,89,86,84,86,85,87,83,90,87,80,90,87,87,88,86,85,88,88,89,86,88,89,87,82,92,80,84,86,82,86,84,83,87,85,83,86,83,87,82,93,84,88,80,87,84,80,86,84,78,94,77,89,83,86,87,90,86,80,88,84,88,88,88,87,80,88,90,70,71,77,86,74,74,66,73,71,82,68,73,74,75,45,54,69,44,76,41,53,80,63,36,40,40,33,31,21,44,85,85,40,86,71,49,73,46,67,56,40,85,42,79,48,53,67,95,47,40,41,66,78,48,76,43,61,52,50,78,47,79,42,80,42,76,71,42,81,35,48,25,61,72,73,46,64,33,39,38,31,30,40,38,32,33,31,42,80,34,64,64,31,42,62,74,56,34,96,50,48,68,58,55,49,50,52,46,49,53,55,46,50,44,52,58,44,38,75,29,38,66,70,51,57,72,70,40,50,72,56,54,28,48,52,46,28,49,63,48,36,67,61,31,56,66,27,17,32,41,56,80,41,44,42,73,71,54,80,46,63,55,65,70,60,55,50,51,51,51,51,51,56,47,52,52,51,52,52,52,50,54,52,52,50,53,51,48,52,52,51,50,52,49,54,54,51,51,50,50,52,51,52,53,49,53,50,51,53,48,52,52,50,50,52,51,53,48,55,49,52,51,54,50,52,49,50,52,48,51,53,53,48,49,54,51,49,52,54,49,52,54,48,54,74,65,72,49,80,67,43,59,56,52,53,53,46,53,53,51,49,52,48,49,53,51,51,51,48,51,62,70,79,38,100,69,90,82,78,78,93,67,94,85,64,70,66,66,51,54,58,52,54,55,59,49,61,67,54,61,68,60,71,75,54,71,77,60,57,63,66,56,56,79,75,66,86,82,89,84,78,88,86,83,86,88,87,90,83,81,91,87,80,95,66,76,72,50,75,64,48,55,55,58,50,53,57,52,54,59,64,66,74,72,122

InterPro domains:
  IPR001107 Band 7 domain [PF01145] (622-791)
  IPR001107 Band 7 domain [SM00244] (617-775)
  IPR001972 Stomatin/HflK family [PR00721] (672-693)
  IPR001972 Stomatin/HflK family [PR00721] (707-724)
  IPR001972 Stomatin/HflK family [PR00721] (727-750)
  IPR001972 Stomatin/HflK family [PR00721] (751-769)
  IPR001972 Stomatin/HflK family [PR00721] (770-791)
  IPR002925 Dienelactone hydrolase [PF01738] (26-266)
  IPR029058 Alpha/Beta hydrolase fold [G3DSA:3.40.50.1820] (19-268)
  IPR029058 Alpha/Beta hydrolase fold [SSF53474] (25-255)
  IPR029063 S-adenosyl-L-methionine-dependent methyltransferase superfamily [G3DSA:3.40.50.150] (279-497)
  IPR029063 S-adenosyl-L-methionine-dependent methyltransferase superfamily [SSF53335] (272-483)
  IPR032435 STML2-like, C-terminal extension [PF16200] (841-903)
  IPR036013 Band 7/SPFH domain superfamily [G3DSA:3.30.479.30] (645-777)
  IPR036013 Band 7/SPFH domain superfamily [SSF117892] (648-782)
  IPR041698 Methyltransferase domain 25 [PF13649] (328-433)
  IPR050710 Band 7/mec-2 domain-containing protein [PTHR43327] (602-902)